Protein AF-0000000078756019 (afdb_homodimer)

Nearest PDB structures (foldseek):
  7yzi-assembly1_A  TM=8.100E-01  e=1.094E-21  Mycobacterium tuberculosis '98-R604 INH-RIF-EM'
  6sir-assembly1_B  TM=9.678E-01  e=8.528E-17  Catenaria anguillulae PL171
  5oyh-assembly1_A  TM=9.534E-01  e=1.193E-16  Catenaria anguillulae PL171
  5oyh-assembly8_P  TM=9.206E-01  e=7.373E-16  Catenaria anguillulae PL171
  7d9t-assembly1_A  TM=8.303E-01  e=8.498E-15  Homo sapiens

pLDDT: mean 85.32, std 8.75, range [49.03, 98.56]

Solvent-accessible surface area (backbone atoms only — not comparable to full-atom values): 41689 Å² total; per-residue (Å²): 109,64,65,56,50,49,48,52,48,52,49,50,49,51,51,44,45,49,69,60,56,91,86,56,52,69,64,58,44,50,28,36,32,53,50,42,47,50,51,50,49,51,52,52,50,42,49,46,66,51,45,51,51,71,73,67,48,90,48,91,57,54,66,61,50,43,51,50,35,50,51,48,49,51,52,54,51,48,31,52,49,30,28,73,71,68,35,54,67,62,21,52,52,52,45,53,51,49,51,42,49,49,39,33,52,48,28,42,36,58,17,59,73,29,32,51,72,48,48,61,54,32,52,56,48,47,31,55,50,74,24,69,88,37,68,64,49,31,51,48,47,52,52,50,45,52,54,34,50,53,54,40,50,48,31,49,74,68,65,40,58,77,43,86,69,54,71,70,53,31,53,53,43,22,51,51,30,48,52,51,31,34,50,52,40,28,50,53,42,49,49,42,49,49,51,38,50,52,50,50,52,52,36,54,52,41,49,51,49,32,49,51,50,46,50,33,52,26,57,68,71,57,44,50,42,44,73,71,63,53,88,76,51,52,41,73,40,74,59,33,39,29,36,26,35,34,52,60,66,43,71,63,48,46,69,76,44,52,40,55,54,40,49,50,52,49,32,54,53,50,43,53,50,50,54,45,31,61,72,48,68,42,32,78,56,48,67,59,74,69,28,41,34,35,31,20,29,57,97,60,69,57,94,55,32,64,58,32,50,50,51,43,52,51,51,48,47,51,48,41,33,71,76,66,72,41,42,34,17,24,5,33,20,48,30,43,35,28,34,32,58,40,53,86,69,48,48,40,45,47,66,41,38,63,26,52,54,48,4,46,47,28,20,75,70,35,47,80,68,35,38,19,29,36,55,64,41,56,72,67,50,88,71,85,59,50,74,43,81,72,46,76,42,80,38,89,98,70,42,76,41,62,34,31,34,53,97,109,64,64,58,50,48,48,50,48,53,48,51,52,50,52,45,45,51,69,59,56,95,85,57,52,69,66,58,45,49,32,36,34,53,51,44,47,51,52,52,51,52,51,52,49,41,49,47,65,51,44,50,49,68,73,69,45,90,48,90,59,52,66,61,50,46,51,52,37,51,51,50,49,50,51,53,50,48,30,53,50,30,27,73,72,68,35,54,67,60,22,52,52,50,46,52,50,49,52,41,50,48,39,34,51,47,30,43,36,57,16,60,72,29,32,51,70,48,47,60,54,32,52,55,48,48,29,53,50,72,23,70,89,36,66,64,48,32,51,49,47,52,52,50,46,53,52,34,50,54,54,41,50,47,30,50,76,68,66,41,57,77,44,88,69,54,72,71,53,31,52,52,43,22,52,52,30,48,51,52,30,34,49,53,38,27,50,53,41,50,50,43,49,50,50,38,50,52,50,50,52,52,34,54,52,40,48,50,50,31,48,52,50,46,51,33,53,26,57,66,72,58,44,52,42,44,72,72,64,53,87,75,52,52,42,72,39,74,60,31,41,30,35,26,36,34,52,60,64,43,71,62,48,46,70,75,43,51,38,55,55,42,50,49,54,49,32,53,52,50,43,54,50,49,54,46,32,62,74,47,68,40,34,77,59,49,69,59,74,71,27,42,35,35,31,22,29,58,97,60,69,57,94,54,32,64,58,32,48,50,51,42,50,52,51,48,48,51,48,40,32,70,76,64,71,42,42,33,17,24,5,33,20,49,30,42,36,28,35,32,58,39,54,85,69,47,48,40,47,48,65,42,37,64,26,52,55,49,4,46,48,27,18,74,72,35,47,80,68,35,37,18,30,35,55,65,40,54,72,67,52,89,71,86,59,50,75,43,81,73,46,75,42,78,38,89,97,70,42,76,40,61,34,31,34,52,98

InterPro domains:
  IPR001054 Adenylyl cyclase class-3/4/guanylyl cyclase [PF00211] (235-406)
  IPR001054 Adenylyl cyclase class-3/4/guanylyl cyclase [PS50125] (241-363)
  IPR001054 Adenylyl cyclase class-3/4/guanylyl cyclase [SM00044] (205-397)
  IPR001054 Adenylyl cyclase class-3/4/guanylyl cyclase [cd07302] (242-406)
  IPR018297 Adenylyl cyclase class-4/guanylyl cyclase, conserved site [PS00452] (340-363)
  IPR029787 Nucleotide cyclase [G3DSA:3.30.70.1230] (197-407)
  IPR029787 Nucleotide cyclase [SSF55073] (227-406)
  IPR050401 Cyclic nucleotide synthase [PTHR11920] (198-406)

Radius of gyration: 39.24 Å; Cα contacts (8 Å, |Δi|>4): 1231; chains: 2; bounding box: 58×112×78 Å

Sequence (814 aa):
MASVLNFFRRQLTAYRNLGVEPGMADFEKRSHYIFNFMLALTLAITVVYATIPYFVLNITHVGLNHVINGSLFIGYAFCVALVYFRKPLASRLIFTTLVQGHIFVFTLLLGWQIGNYLFYLALPALPYVLFHKSRFGIAYAFLTGILGFGASFAVKKYNLQFVAVTPAMYDGLFLIAFASSFSVVFMVVRLFFKLSRETEIRLQHEKRRSERLLLNILPAEIAERLQNGENTIADHYPKVYVLFADIVGFTQLSSQTTPDEVVRRLNEVFSLIDILVEKYDVEKIKTIGDAYMVVAGIPKSRHDDAGRILGFAKEMLEMVKTMNALELRIGIDVGEATAGVIGTKKFIFDLWGDTVNTASRMESHGEPGKIHVTERVVAGLGGEFAIEERGKIIIKGKGEMKTFFVRMASVLNFFRRQLTAYRNLGVEPGMADFEKRSHYIFNFMLALTLAITVVYATIPYFVLNITHVGLNHVINGSLFIGYAFCVALVYFRKPLASRLIFTTLVQGHIFVFTLLLGWQIGNYLFYLALPALPYVLFHKSRFGIAYAFLTGILGFGASFAVKKYNLQFVAVTPAMYDGLFLIAFASSFSVVFMVVRLFFKLSRETEIRLQHEKRRSERLLLNILPAEIAERLQNGENTIADHYPKVYVLFADIVGFTQLSSQTTPDEVVRRLNEVFSLIDILVEKYDVEKIKTIGDAYMVVAGIPKSRHDDAGRILGFAKEMLEMVKTMNALELRIGIDVGEATAGVIGTKKFIFDLWGDTVNTASRMESHGEPGKIHVTERVVAGLGGEFAIEERGKIIIKGKGEMKTFFVR

Organism: Turneriella parva (strain ATCC BAA-1111 / DSM 21527 / NCTC 11395 / H) (NCBI:txid869212)

Secondary structure (DSSP, 8-state):
-HHHHHHHHHHHHHHHTTT--TT--HHHHHHHHHHHHHHHHHHHHHHHHHHHHHHH---TTHHHHHHHHHHHHHHHHHHHHHHHTT-HHHHHHHHHHHHHHHHHHHHHHH-GGG-GGGGGGGTTTHHHHHHTT-HHHHHHHHHHHHHHHHHHHHHHHTT--SS---HHHHHHHHHHHHHHHHHHHHHHHHHHHHHHHHHHHHHHHHHHHHHHHHHHHS-HHHHHHHHTT-S--EEEEEEEEEEEEEETTHHHHHHHS-HHHHHHHHHHHHHHHHHHHHHHT-EEEEEETTEEEEEESSSS--TTHHHHHHHHHHHHHHHHHHHH---EEEEEEEEEEEEEEE-SSS-EEEEESHHHHHHHHHHHTS-TT-EEEEHHHHHT--S-S-EEEEEEEEETTTEEEEEEEE-/-HHHHHHHHHHHHHHHTTT--TT--HHHHHHHHHHHHHHHHHHHHHHHHHHHHHHH---TTHHHHHHHHHHHHHHHHHHHHHHHTT-HHHHHHHHHHHHHHHHHHHHHHH-GGG-GGGGGGGTTTHHHHHHTT-HHHHHHHHHHHHHHHHHHHHHHHTT--SS---HHHHHHHHHHHHHHHHHHHHHHHHHHHHHHHHHHHHHHHHHHHHHHHHHHHS-HHHHHHHHTT-S--EEEEEEEEEEEEEETTHHHHHHHS-HHHHHHHHHHHHHHHHHHHHHHT-EEEEEETTEEEEEESSSS--TTHHHHHHHHHHHHHHHHHHHH---EEEEEEEEEEEEEEE-SSS-EEEEESHHHHHHHHHHHTS-TT-EEEEHHHHHT--S-S-EEEEEEEEETTTEEEEEEEE-

Foldseek 3Di:
DVVVVVVVVVVLVVLQQQLPDPPDDPLLSLLSNLVSVLLVLVLVLLVCQLCVCVPPDPKVPNPVSNVLSVVLNVQSVVLSVCSNVNNLVVSLLSVLLSLLVVLLVCCQAAHCLLQLLLLLVCLVQSQCSSPVPDPVSNVSSVVSSVVSSVNSVVCHVVVHYNIDDDPVRSVVSNVSSNVSSVVSNVSSVVSVVVVVVVVVVVVVVVVVVVLVVLCVFDPPVVSVCVVVPDPKWKDKDFKKKKKKKAWPCLVVVCVVDDPVVSVVLLCVLVVVLVVLCVVLVWAWFDADRRMTMIMFQPPHHDLCSLVSVVVSVLVSQVCCCVPVVIWMQMFMEMGMWMWIWDDPPSIHIHIDDPRNVRRVQQRVPTDTSWYKYAPRSVVSDPPPWDKAWPQWDQTPPPGTGTIIITD/DVVVVVVVVVVLVVLQQQLPDPPDDPLLSLLSNLVSVLLVLVLVLLVCQLCVCVVPDPKVPNPVSNVLSVVLNVQSVVLSVCSNVNNLVVSLLSVLLSLLVVLLVCCQAAHPLLQLLLLLVCLVQSQCSSPVPHPVSNVSSVVSSVVSSVNSVVCHVVVHYNIDDDPVRSVVSNVSSNVSSVVSNVSSVVSVVVVVVVVVVVVVVVVVVVLVVLCVFDPPVVSVCVVVPDPKWKDKDFKKKKKKKAWPCLVVVCVVDDPVVSVVLLCVLVVVLVVLCVVLVWAWADADRRMTMIMFQPPHHDLCSLVSVVVSVLVSQVCCCVPVVIWMFMFMEMGMWMWIWDDPPSIHIHIDDPRNVRRVQQRVPTDTSWYKYAPRSVVSDPPPWDKAWPQWDQTPPPGTGTIIITD

Structure (mmCIF, N/CA/C/O backbone):
data_AF-0000000078756019-model_v1
#
loop_
_entity.id
_entity.type
_entity.pdbx_description
1 polymer 'Adenylate/guanylate cyclase'
#
loop_
_atom_site.group_PDB
_atom_site.id
_atom_site.type_symbol
_atom_site.label_atom_id
_atom_site.label_alt_id
_atom_site.label_comp_id
_atom_site.label_asym_id
_atom_site.label_entity_id
_atom_site.label_seq_id
_atom_site.pdbx_PDB_ins_code
_atom_site.Cartn_x
_atom_site.Cartn_y
_atom_site.Cartn_z
_atom_site.occupancy
_atom_site.B_iso_or_equiv
_atom_site.auth_seq_id
_atom_site.auth_comp_id
_atom_site.auth_asym_id
_atom_site.auth_atom_id
_atom_site.pdbx_PDB_model_num
ATOM 1 N N . MET A 1 1 ? 22.188 -39.25 16.859 1 56.94 1 MET A N 1
ATOM 2 C CA . MET A 1 1 ? 21.125 -39.188 15.852 1 56.94 1 MET A CA 1
ATOM 3 C C . MET A 1 1 ? 20.656 -37.75 15.609 1 56.94 1 MET A C 1
ATOM 5 O O . MET A 1 1 ? 20.484 -37.344 14.461 1 56.94 1 MET A O 1
ATOM 9 N N . ALA A 1 2 ? 20.734 -37.125 16.609 1 67.62 2 ALA A N 1
ATOM 10 C CA . ALA A 1 2 ? 20.312 -35.719 16.5 1 67.62 2 ALA A CA 1
ATOM 11 C C . ALA A 1 2 ? 21.375 -34.906 15.766 1 67.62 2 ALA A C 1
ATOM 13 O O . ALA A 1 2 ? 21.031 -34.062 14.938 1 67.62 2 ALA A O 1
ATOM 14 N N . SER A 1 3 ? 22.484 -35.25 16.047 1 71.25 3 SER A N 1
ATOM 15 C CA . SER A 1 3 ? 23.578 -34.531 15.438 1 71.25 3 SER A CA 1
ATOM 16 C C . SER A 1 3 ? 23.625 -34.75 13.93 1 71.25 3 SER A C 1
ATOM 18 O O . SER A 1 3 ? 23.859 -33.812 13.156 1 71.25 3 SER A O 1
ATOM 20 N N . VAL A 1 4 ? 23.359 -35.906 13.609 1 70.56 4 VAL A N 1
ATOM 21 C CA . VAL A 1 4 ? 23.359 -36.25 12.188 1 70.56 4 VAL A CA 1
ATOM 22 C C . VAL A 1 4 ? 22.188 -35.562 11.484 1 70.56 4 VAL A C 1
ATOM 24 O O . VAL A 1 4 ? 22.359 -35.031 10.383 1 70.56 4 VAL A O 1
ATOM 27 N N . LEU A 1 5 ? 21.219 -35.594 12.102 1 71.19 5 LEU A N 1
ATOM 28 C CA . LEU A 1 5 ? 20.031 -34.969 11.516 1 71.19 5 LEU A CA 1
ATOM 29 C C . LEU A 1 5 ? 20.219 -33.469 11.352 1 71.19 5 LEU A C 1
ATOM 31 O O . LEU A 1 5 ? 19.797 -32.875 10.352 1 71.19 5 LEU A O 1
ATOM 35 N N . ASN A 1 6 ? 20.812 -32.969 12.391 1 73.19 6 ASN A N 1
ATOM 36 C CA . ASN A 1 6 ? 21.094 -31.531 12.312 1 73.19 6 ASN A CA 1
ATOM 37 C C . ASN A 1 6 ? 22.078 -31.219 11.188 1 73.19 6 ASN A C 1
ATOM 39 O O . ASN A 1 6 ? 21.938 -30.188 10.508 1 73.19 6 ASN A O 1
ATOM 43 N N . PHE A 1 7 ? 22.969 -32.125 11.094 1 71.69 7 PHE A N 1
ATOM 44 C CA . PHE A 1 7 ? 23.922 -31.938 10.008 1 71.69 7 PHE A CA 1
ATOM 45 C C . PHE A 1 7 ? 23.203 -31.953 8.656 1 71.69 7 PHE A C 1
ATOM 47 O O . PHE A 1 7 ? 23.438 -31.078 7.82 1 71.69 7 PHE A O 1
ATOM 54 N N . PHE A 1 8 ? 22.391 -32.844 8.492 1 70.75 8 PHE A N 1
ATOM 55 C CA . PHE A 1 8 ? 21.672 -32.969 7.234 1 70.75 8 PHE A CA 1
ATOM 56 C C . PHE A 1 8 ? 20.75 -31.75 7.016 1 70.75 8 PHE A C 1
ATOM 58 O O . PHE A 1 8 ? 20.625 -31.266 5.895 1 70.75 8 PHE A O 1
ATOM 65 N N . ARG A 1 9 ? 20.25 -31.391 8.094 1 72.19 9 ARG A N 1
ATOM 66 C CA . ARG A 1 9 ? 19.375 -30.219 7.996 1 72.19 9 ARG A CA 1
ATOM 67 C C . ARG A 1 9 ? 20.172 -28.984 7.578 1 72.19 9 ARG A C 1
ATOM 69 O O . ARG A 1 9 ? 19.703 -28.188 6.762 1 72.19 9 ARG A O 1
ATOM 76 N N . ARG A 1 10 ? 21.328 -28.781 8.133 1 72.88 10 ARG A N 1
ATOM 77 C CA . ARG A 1 10 ? 22.156 -27.625 7.801 1 72.88 10 ARG A CA 1
ATOM 78 C C . ARG A 1 10 ? 22.594 -27.672 6.344 1 72.88 10 ARG A C 1
ATOM 80 O O . ARG A 1 10 ? 22.625 -26.641 5.664 1 72.88 10 ARG A O 1
ATOM 87 N N . GLN A 1 11 ? 22.875 -28.891 5.941 1 72.25 11 GLN A N 1
ATOM 88 C CA . GLN A 1 11 ? 23.312 -29.031 4.559 1 72.25 11 GLN A CA 1
ATOM 89 C C . GLN A 1 11 ? 22.172 -28.766 3.584 1 72.25 11 GLN A C 1
ATOM 91 O O . GLN A 1 11 ? 22.375 -28.141 2.543 1 72.25 11 GLN A O 1
ATOM 96 N N . LEU A 1 12 ? 21.078 -29.219 3.953 1 73.88 12 LEU A N 1
ATOM 97 C CA . LEU A 1 12 ? 19.906 -29.016 3.109 1 73.88 12 LEU A CA 1
ATOM 98 C C . LEU A 1 12 ? 19.562 -27.531 3.01 1 73.88 12 LEU A C 1
ATOM 100 O O . LEU A 1 12 ? 19.188 -27.047 1.937 1 73.88 12 LEU A O 1
ATOM 104 N N . THR A 1 13 ? 19.75 -26.906 4.152 1 75.06 13 THR A N 1
ATOM 105 C CA . THR A 1 13 ? 19.469 -25.484 4.148 1 75.06 13 THR A CA 1
ATOM 106 C C . THR A 1 13 ? 20.5 -24.719 3.312 1 75.06 13 THR A C 1
ATOM 108 O O . THR A 1 13 ? 20.141 -23.812 2.568 1 75.06 13 THR A O 1
ATOM 111 N N . ALA A 1 14 ? 21.672 -25.156 3.467 1 77.5 14 ALA A N 1
ATOM 112 C CA . ALA A 1 14 ? 22.734 -24.516 2.688 1 77.5 14 ALA A CA 1
ATOM 113 C C . ALA A 1 14 ? 22.5 -24.703 1.19 1 77.5 14 ALA A C 1
ATOM 115 O O . ALA A 1 14 ? 22.672 -23.766 0.407 1 77.5 14 ALA A O 1
ATOM 116 N N . TYR A 1 15 ? 22.109 -25.922 0.873 1 79.81 15 TYR A N 1
ATOM 117 C CA . TYR A 1 15 ? 21.859 -26.203 -0.537 1 79.81 15 TYR A CA 1
ATOM 118 C C . TYR A 1 15 ? 20.656 -25.406 -1.042 1 79.81 15 TYR A C 1
ATOM 120 O O . TYR A 1 15 ? 20.672 -24.875 -2.158 1 79.81 15 TYR A O 1
ATOM 128 N N . ARG A 1 16 ? 19.734 -25.312 -0.182 1 79.44 16 ARG A N 1
ATOM 129 C CA . ARG A 1 16 ? 18.531 -24.594 -0.543 1 79.44 16 ARG A CA 1
ATOM 130 C C . ARG A 1 16 ? 18.844 -23.125 -0.866 1 79.44 16 ARG A C 1
ATOM 132 O O . ARG A 1 16 ? 18.266 -22.547 -1.784 1 79.44 16 ARG A O 1
ATOM 139 N N . ASN A 1 17 ? 19.891 -22.641 -0.231 1 81.38 17 ASN A N 1
ATOM 140 C CA . ASN A 1 17 ? 20.188 -21.219 -0.375 1 81.38 17 ASN A CA 1
ATOM 141 C C . ASN A 1 17 ? 21.297 -20.984 -1.402 1 81.38 17 ASN A C 1
ATOM 143 O O . ASN A 1 17 ? 21.828 -19.875 -1.509 1 81.38 17 ASN A O 1
ATOM 147 N N . LEU A 1 18 ? 21.609 -22.016 -2.033 1 84.06 18 LEU A N 1
ATOM 148 C CA . LEU A 1 18 ? 22.656 -21.875 -3.045 1 84.06 18 LEU A CA 1
ATOM 149 C C . LEU A 1 18 ? 22.25 -20.859 -4.098 1 84.06 18 LEU A C 1
ATOM 151 O O . LEU A 1 18 ? 21.156 -20.938 -4.672 1 84.06 18 LEU A O 1
ATOM 155 N N . GLY A 1 19 ? 23.031 -19.859 -4.309 1 81.62 19 GLY A N 1
ATOM 156 C CA . GLY A 1 19 ? 22.797 -18.844 -5.316 1 81.62 19 GLY A CA 1
ATOM 157 C C . GLY A 1 19 ? 21.969 -17.672 -4.805 1 81.62 19 GLY A C 1
ATOM 158 O O . GLY A 1 19 ? 21.75 -16.688 -5.523 1 81.62 19 GLY A O 1
ATOM 159 N N . VAL A 1 20 ? 21.484 -17.797 -3.582 1 84.56 20 VAL A N 1
ATOM 160 C CA . VAL A 1 20 ? 20.641 -16.75 -3.025 1 84.56 20 VAL A CA 1
ATOM 161 C C . VAL A 1 20 ? 21.516 -15.664 -2.398 1 84.56 20 VAL A C 1
ATOM 163 O O . VAL A 1 20 ? 22.438 -15.961 -1.64 1 84.56 20 VAL A O 1
ATOM 166 N N . GLU A 1 21 ? 21.297 -14.453 -2.783 1 82.62 21 GLU A N 1
ATOM 167 C CA . GLU A 1 21 ? 22.047 -13.312 -2.25 1 82.62 21 GLU A CA 1
ATOM 168 C C . GLU A 1 21 ? 21.156 -12.438 -1.374 1 82.62 21 GLU A C 1
ATOM 170 O O . GLU A 1 21 ? 19.938 -12.398 -1.55 1 82.62 21 GLU A O 1
ATOM 175 N N . PRO A 1 22 ? 21.844 -11.812 -0.43 1 77.88 22 PRO A N 1
ATOM 176 C CA . PRO A 1 22 ? 21.062 -10.875 0.385 1 77.88 22 PRO A CA 1
ATOM 177 C C . PRO A 1 22 ? 20.469 -9.734 -0.435 1 77.88 22 PRO A C 1
ATOM 179 O O . PRO A 1 22 ? 21.125 -9.227 -1.354 1 77.88 22 PRO A O 1
ATOM 182 N N . GLY A 1 23 ? 19.172 -9.43 -0.361 1 75 23 GLY A N 1
ATOM 183 C CA . GLY A 1 23 ? 18.531 -8.32 -1.046 1 75 23 GLY A CA 1
ATOM 184 C C . GLY A 1 23 ? 17.703 -8.758 -2.244 1 75 23 GLY A C 1
ATOM 185 O O . GLY A 1 23 ? 17.047 -7.934 -2.883 1 75 23 GLY A O 1
ATOM 186 N N . MET A 1 24 ? 17.906 -10.055 -2.477 1 79.62 24 MET A N 1
ATOM 187 C CA . MET A 1 24 ? 17.156 -10.57 -3.619 1 79.62 24 MET A CA 1
ATOM 188 C C . MET A 1 24 ? 15.656 -10.477 -3.363 1 79.62 24 MET A C 1
ATOM 190 O O . MET A 1 24 ? 15.203 -10.641 -2.229 1 79.62 24 MET A O 1
ATOM 194 N N . ALA A 1 25 ? 14.992 -10.242 -4.457 1 74.88 25 ALA A N 1
ATOM 195 C CA . ALA A 1 25 ? 13.539 -10.211 -4.363 1 74.88 25 ALA A CA 1
ATOM 196 C C . ALA A 1 25 ? 12.984 -11.578 -3.984 1 74.88 25 ALA A C 1
ATOM 198 O O . ALA A 1 25 ? 13.609 -12.609 -4.258 1 74.88 25 ALA A O 1
ATOM 199 N N . ASP A 1 26 ? 11.914 -11.609 -3.287 1 73.56 26 ASP A N 1
ATOM 200 C CA . ASP A 1 26 ? 11.312 -12.844 -2.795 1 73.56 26 ASP A CA 1
ATOM 201 C C . ASP A 1 26 ? 11.086 -13.836 -3.938 1 73.56 26 ASP A C 1
ATOM 203 O O . ASP A 1 26 ? 11.344 -15.031 -3.791 1 73.56 26 ASP A O 1
ATOM 207 N N . PHE A 1 27 ? 10.609 -13.352 -4.984 1 74.62 27 PHE A N 1
ATOM 208 C CA . PHE A 1 27 ? 10.367 -14.242 -6.109 1 74.62 27 PHE A CA 1
ATOM 209 C C . PHE A 1 27 ? 11.664 -14.883 -6.586 1 74.62 27 PHE A C 1
ATOM 211 O O . PHE A 1 27 ? 11.695 -16.078 -6.891 1 74.62 27 PHE A O 1
ATOM 218 N N . GLU A 1 28 ? 12.695 -14 -6.68 1 78.81 28 GLU A N 1
ATOM 219 C CA . GLU A 1 28 ? 13.977 -14.516 -7.148 1 78.81 28 GLU A CA 1
ATOM 220 C C . GLU A 1 28 ? 14.531 -15.562 -6.188 1 78.81 28 GLU A C 1
ATOM 222 O O . GLU A 1 28 ? 15.07 -16.594 -6.621 1 78.81 28 GLU A O 1
ATOM 227 N N . LYS A 1 29 ? 14.391 -15.305 -4.957 1 80.12 29 LYS A N 1
ATOM 228 C CA . LYS A 1 29 ? 14.836 -16.266 -3.957 1 80.12 29 LYS A CA 1
ATOM 229 C C . LYS A 1 29 ? 14.109 -17.609 -4.117 1 80.12 29 LYS A C 1
ATOM 231 O O . LYS A 1 29 ? 14.734 -18.656 -4.133 1 80.12 29 LYS A O 1
ATOM 236 N N . ARG A 1 30 ? 12.852 -17.531 -4.309 1 77.12 30 ARG A N 1
ATOM 237 C CA . ARG A 1 30 ? 12.047 -18.75 -4.418 1 77.12 30 ARG A CA 1
ATOM 238 C C . ARG A 1 30 ? 12.312 -19.469 -5.73 1 77.12 30 ARG A C 1
ATOM 240 O O . ARG A 1 30 ? 12.289 -20.703 -5.781 1 77.12 30 ARG A O 1
ATOM 247 N N . SER A 1 31 ? 12.516 -18.656 -6.742 1 79.06 31 SER A N 1
ATOM 248 C CA . SER A 1 31 ? 12.922 -19.234 -8.016 1 79.06 31 SER A CA 1
ATOM 249 C C . SER A 1 31 ? 14.195 -20.062 -7.867 1 79.06 31 SER A C 1
ATOM 251 O O . SER A 1 31 ? 14.305 -21.156 -8.422 1 79.06 31 SER A O 1
ATOM 253 N N . HIS A 1 32 ? 15.094 -19.578 -7.078 1 83.19 32 HIS A N 1
ATOM 254 C CA . HIS A 1 32 ? 16.328 -20.297 -6.816 1 83.19 32 HIS A CA 1
ATOM 255 C C . HIS A 1 32 ? 16.078 -21.562 -6.008 1 83.19 32 HIS A C 1
ATOM 257 O O . HIS A 1 32 ? 16.672 -22.609 -6.277 1 83.19 32 HIS A O 1
ATOM 263 N N . TYR A 1 33 ? 15.172 -21.5 -5.145 1 80.69 33 TYR A N 1
ATOM 264 C CA . TYR A 1 33 ? 14.844 -22.672 -4.34 1 80.69 33 TYR A CA 1
ATOM 265 C C . TYR A 1 33 ? 14.289 -23.781 -5.215 1 80.69 33 TYR A C 1
ATOM 267 O O . TYR A 1 33 ? 14.695 -24.953 -5.074 1 80.69 33 TYR A O 1
ATOM 275 N N . ILE A 1 34 ? 13.383 -23.406 -6.059 1 79.62 34 ILE A N 1
ATOM 276 C CA . ILE A 1 34 ? 12.758 -24.391 -6.922 1 79.62 34 ILE A CA 1
ATOM 277 C C . ILE A 1 34 ? 13.797 -24.984 -7.871 1 79.62 34 ILE A C 1
ATOM 279 O O . ILE A 1 34 ? 13.812 -26.203 -8.102 1 79.62 34 ILE A O 1
ATOM 283 N N . PHE A 1 35 ? 14.68 -24.141 -8.336 1 85.88 35 PHE A N 1
ATOM 284 C CA . PHE A 1 35 ? 15.727 -24.594 -9.242 1 85.88 35 PHE A CA 1
ATOM 285 C C . PHE A 1 35 ? 16.656 -25.578 -8.531 1 85.88 35 PHE A C 1
ATOM 287 O O . PHE A 1 35 ? 16.969 -26.641 -9.07 1 85.88 35 PHE A O 1
ATOM 294 N N . ASN A 1 36 ? 17.031 -25.203 -7.371 1 84.25 36 ASN A N 1
ATOM 295 C CA . ASN A 1 36 ? 17.891 -26.078 -6.59 1 84.25 36 ASN A CA 1
ATOM 296 C C . ASN A 1 36 ? 17.203 -27.406 -6.27 1 84.25 36 ASN A C 1
ATOM 298 O O . ASN A 1 36 ? 17.844 -28.453 -6.293 1 84.25 36 ASN A O 1
ATOM 302 N N . PHE A 1 37 ? 16 -27.375 -6.027 1 82.94 37 PHE A N 1
ATOM 303 C CA . PHE A 1 37 ? 15.234 -28.578 -5.789 1 82.94 37 PHE A CA 1
ATOM 304 C C . PHE A 1 37 ? 15.211 -29.469 -7.031 1 82.94 37 PHE A C 1
ATOM 306 O O . PHE A 1 37 ? 15.422 -30.672 -6.945 1 82.94 37 PHE A O 1
ATOM 313 N N . MET A 1 38 ? 14.945 -28.891 -8.133 1 83.25 38 MET A N 1
ATOM 314 C CA . MET A 1 38 ? 14.891 -29.625 -9.383 1 83.25 38 MET A CA 1
ATOM 315 C C . MET A 1 38 ? 16.234 -30.281 -9.688 1 83.25 38 MET A C 1
ATOM 317 O O . MET A 1 38 ? 16.281 -31.422 -10.164 1 83.25 38 MET A O 1
ATOM 321 N N . LEU A 1 39 ? 17.234 -29.547 -9.406 1 85.62 39 LEU A N 1
ATOM 322 C CA . LEU A 1 39 ? 18.562 -30.078 -9.625 1 85.62 39 LEU A CA 1
ATOM 323 C C . LEU A 1 39 ? 18.828 -31.297 -8.727 1 85.62 39 LEU A C 1
ATOM 325 O O . LEU A 1 39 ? 19.328 -32.312 -9.195 1 85.62 39 LEU A O 1
ATOM 329 N N . ALA A 1 40 ? 18.422 -31.141 -7.543 1 83.81 40 ALA A N 1
ATOM 330 C CA . ALA A 1 40 ? 18.594 -32.25 -6.605 1 83.81 40 ALA A CA 1
ATOM 331 C C . ALA A 1 40 ? 17.75 -33.438 -7.012 1 83.81 40 ALA A C 1
ATOM 333 O O . ALA A 1 40 ? 18.188 -34.594 -6.93 1 83.81 40 ALA A O 1
ATOM 334 N N . LEU A 1 41 ? 16.578 -33.156 -7.359 1 82.81 41 LEU A N 1
ATOM 335 C CA . LEU A 1 41 ? 15.656 -34.219 -7.773 1 82.81 41 LEU A CA 1
ATOM 336 C C . LEU A 1 41 ? 16.203 -34.969 -8.992 1 82.81 41 LEU A C 1
ATOM 338 O O . LEU A 1 41 ? 16.172 -36.188 -9.039 1 82.81 41 LEU A O 1
ATOM 342 N N . THR A 1 42 ? 16.656 -34.219 -9.961 1 84.06 42 THR A N 1
ATOM 343 C CA . THR A 1 42 ? 17.172 -34.844 -11.18 1 84.06 42 THR A CA 1
ATOM 344 C C . THR A 1 42 ? 18.422 -35.656 -10.891 1 84.06 42 THR A C 1
ATOM 346 O O . THR A 1 42 ? 18.625 -36.719 -11.469 1 84.06 42 THR A O 1
ATOM 349 N N . LEU A 1 43 ? 19.234 -35.188 -10 1 83.81 43 LEU A N 1
ATOM 350 C CA . LEU A 1 43 ? 20.422 -35.938 -9.594 1 83.81 43 LEU A CA 1
ATOM 351 C C . LEU A 1 43 ? 20.031 -37.25 -8.914 1 83.81 43 LEU A C 1
ATOM 353 O O . LEU A 1 43 ? 20.609 -38.281 -9.219 1 83.81 43 LEU A O 1
ATOM 357 N N . ALA A 1 44 ? 19.062 -37.156 -8.086 1 81.62 44 ALA A N 1
ATOM 358 C CA . ALA A 1 44 ? 18.594 -38.344 -7.395 1 81.62 44 ALA A CA 1
ATOM 359 C C . ALA A 1 44 ? 18.031 -39.375 -8.383 1 81.62 44 ALA A C 1
ATOM 361 O O . ALA A 1 44 ? 18.312 -40.562 -8.266 1 81.62 44 ALA A O 1
ATOM 362 N N . ILE A 1 45 ? 17.266 -38.844 -9.32 1 80.94 45 ILE A N 1
ATOM 363 C CA . ILE A 1 45 ? 16.672 -39.719 -10.32 1 80.94 45 ILE A CA 1
ATOM 364 C C . ILE A 1 45 ? 17.766 -40.375 -11.156 1 80.94 45 ILE A C 1
ATOM 366 O O . ILE A 1 45 ? 17.672 -41.562 -11.484 1 80.94 45 ILE A O 1
ATOM 370 N N . THR A 1 46 ? 18.781 -39.625 -11.469 1 80.69 46 THR A N 1
ATOM 371 C CA . THR A 1 46 ? 19.891 -40.156 -12.25 1 80.69 46 THR A CA 1
ATOM 372 C C . THR A 1 46 ? 20.594 -41.312 -11.5 1 80.69 46 THR A C 1
ATOM 374 O O . THR A 1 46 ? 20.969 -42.312 -12.109 1 80.69 46 THR A O 1
ATOM 377 N N . VAL A 1 47 ? 20.703 -41.188 -10.258 1 78.25 47 VAL A N 1
ATOM 378 C CA . VAL A 1 47 ? 21.312 -42.219 -9.445 1 78.25 47 VAL A CA 1
ATOM 379 C C . VAL A 1 47 ? 20.438 -43.469 -9.438 1 78.25 47 VAL A C 1
ATOM 381 O O . VAL A 1 47 ? 20.938 -44.594 -9.547 1 78.25 47 VAL A O 1
ATOM 384 N N . VAL A 1 48 ? 19.234 -43.25 -9.383 1 77.12 48 VAL A N 1
ATOM 385 C CA . VAL A 1 48 ? 18.281 -44.375 -9.383 1 77.12 48 VAL A CA 1
ATOM 386 C C . VAL A 1 48 ? 18.359 -45.125 -10.711 1 77.12 48 VAL A C 1
ATOM 388 O O . VAL A 1 48 ? 18.406 -46.344 -10.742 1 77.12 48 VAL A O 1
ATOM 391 N N . TYR A 1 49 ? 18.406 -44.344 -11.781 1 76.44 49 TYR A N 1
ATOM 392 C CA . TYR A 1 49 ? 18.484 -44.969 -13.102 1 76.44 49 TYR A CA 1
ATOM 393 C C . TYR A 1 49 ? 19.797 -45.688 -13.305 1 76.44 49 TYR A C 1
ATOM 395 O O . TYR A 1 49 ? 19.859 -46.688 -14.031 1 76.44 49 TYR A O 1
ATOM 403 N N . ALA A 1 50 ? 20.781 -45.219 -12.617 1 75.69 50 ALA A N 1
ATOM 404 C CA . ALA A 1 50 ? 22.094 -45.875 -12.734 1 75.69 50 ALA A CA 1
ATOM 405 C C . ALA A 1 50 ? 22.156 -47.156 -11.914 1 75.69 50 ALA A C 1
ATOM 407 O O . ALA A 1 50 ? 22.859 -48.094 -12.281 1 75.69 50 ALA A O 1
ATOM 408 N N . THR A 1 51 ? 21.422 -47.219 -10.852 1 74 51 THR A N 1
ATOM 409 C CA . THR A 1 51 ? 21.594 -48.312 -9.898 1 74 51 THR A CA 1
ATOM 410 C C . THR A 1 51 ? 20.547 -49.375 -10.117 1 74 51 THR A C 1
ATOM 412 O O . THR A 1 51 ? 20.797 -50.562 -9.867 1 74 51 THR A O 1
ATOM 415 N N . ILE A 1 52 ? 19.375 -49 -10.5 1 68.25 52 ILE A N 1
ATOM 416 C CA . ILE A 1 52 ? 18.266 -49.938 -10.57 1 68.25 52 ILE A CA 1
ATOM 417 C C . ILE A 1 52 ? 18.625 -51.062 -11.539 1 68.25 52 ILE A C 1
ATOM 419 O O . ILE A 1 52 ? 18.422 -52.25 -11.227 1 68.25 52 ILE A O 1
ATOM 423 N N . PRO A 1 53 ? 19.172 -50.75 -12.695 1 59.88 53 PRO A N 1
ATOM 424 C CA . PRO A 1 53 ? 19.453 -51.875 -13.586 1 59.88 53 PRO A CA 1
ATOM 425 C C . PRO A 1 53 ? 20.5 -52.812 -13.016 1 59.88 53 PRO A C 1
ATOM 427 O O . PRO A 1 53 ? 20.516 -54 -13.359 1 59.88 53 PRO A O 1
ATOM 430 N N . TYR A 1 54 ? 21.359 -52.406 -12.195 1 58.09 54 TYR A N 1
ATOM 431 C CA . TYR A 1 54 ? 22.375 -53.25 -11.594 1 58.09 54 TYR A CA 1
ATOM 432 C C . TYR A 1 54 ? 21.734 -54.25 -10.625 1 58.09 54 TYR A C 1
ATOM 434 O O . TYR A 1 54 ? 22.219 -55.375 -10.469 1 58.09 54 TYR A O 1
ATOM 442 N N . PHE A 1 55 ? 20.875 -53.812 -9.898 1 55.06 55 PHE A N 1
ATOM 443 C CA . PHE A 1 55 ? 20.344 -54.688 -8.867 1 55.06 55 PHE A CA 1
ATOM 444 C C . PHE A 1 55 ? 19.344 -55.656 -9.461 1 55.06 55 PHE A C 1
ATOM 446 O O . PHE A 1 55 ? 19.109 -56.719 -8.883 1 55.06 55 PHE A O 1
ATOM 453 N N . VAL A 1 56 ? 18.766 -55.094 -10.281 1 52.22 56 VAL A N 1
ATOM 454 C CA . VAL A 1 56 ? 17.781 -56.094 -10.734 1 52.22 56 VAL A CA 1
ATOM 455 C C . VAL A 1 56 ? 18.359 -56.906 -11.891 1 52.22 56 VAL A C 1
ATOM 457 O O . VAL A 1 56 ? 18.141 -58.094 -11.984 1 52.22 56 VAL A O 1
ATOM 460 N N . LEU A 1 57 ? 18.484 -56.281 -13.258 1 49.03 57 LEU A N 1
ATOM 461 C CA . LEU A 1 57 ? 18.484 -57.156 -14.414 1 49.03 57 LEU A CA 1
ATOM 462 C C . LEU A 1 57 ? 19.875 -57.281 -15.016 1 49.03 57 LEU A C 1
ATOM 464 O O . LEU A 1 57 ? 20.719 -56.406 -14.828 1 49.03 57 LEU A O 1
ATOM 468 N N . ASN A 1 58 ? 20.172 -58.5 -15.297 1 50.78 58 ASN A N 1
ATOM 469 C CA . ASN A 1 58 ? 21.094 -59 -16.312 1 50.78 58 ASN A CA 1
ATOM 470 C C . ASN A 1 58 ? 21.109 -58.094 -17.547 1 50.78 58 ASN A C 1
ATOM 472 O O . ASN A 1 58 ? 20.531 -58.469 -18.578 1 50.78 58 ASN A O 1
ATOM 476 N N . ILE A 1 59 ? 21.203 -56.906 -17.359 1 54.28 59 ILE A N 1
ATOM 477 C CA . ILE A 1 59 ? 21.109 -56.062 -18.547 1 54.28 59 ILE A CA 1
ATOM 478 C C . ILE A 1 59 ? 22.375 -56.188 -19.375 1 54.28 59 ILE A C 1
ATOM 480 O O . ILE A 1 59 ? 23.484 -56.062 -18.844 1 54.28 59 ILE A O 1
ATOM 484 N N . THR A 1 60 ? 22.359 -56.75 -20.484 1 56.19 60 THR A N 1
ATOM 485 C CA . THR A 1 60 ? 23.422 -57 -21.438 1 56.19 60 THR A CA 1
ATOM 486 C C . THR A 1 60 ? 24.172 -55.719 -21.797 1 56.19 60 THR A C 1
ATOM 488 O O . THR A 1 60 ? 25.359 -55.75 -22.078 1 56.19 60 THR A O 1
ATOM 491 N N . HIS A 1 61 ? 23.688 -54.5 -21.5 1 62.84 61 HIS A N 1
ATOM 492 C CA . HIS A 1 61 ? 24.375 -53.281 -21.906 1 62.84 61 HIS A CA 1
ATOM 493 C C . HIS A 1 61 ? 24.453 -52.281 -20.75 1 62.84 61 HIS A C 1
ATOM 495 O O . HIS A 1 61 ? 24.125 -51.094 -20.906 1 62.84 61 HIS A O 1
ATOM 501 N N . VAL A 1 62 ? 24.953 -52.844 -19.719 1 65.69 62 VAL A N 1
ATOM 502 C CA . VAL A 1 62 ? 25.078 -52.125 -18.469 1 65.69 62 VAL A CA 1
ATOM 503 C C . VAL A 1 62 ? 26.125 -51 -18.625 1 65.69 62 VAL A C 1
ATOM 505 O O . VAL A 1 62 ? 25.969 -49.906 -18.062 1 65.69 62 VAL A O 1
ATOM 508 N N . GLY A 1 63 ? 27.062 -51.344 -19.547 1 71 63 GLY A N 1
ATOM 509 C CA . GLY A 1 63 ? 28.125 -50.375 -19.703 1 71 63 GLY A CA 1
ATOM 510 C C . GLY A 1 63 ? 27.641 -49.062 -20.297 1 71 63 GLY A C 1
ATOM 511 O O . GLY A 1 63 ? 27.969 -47.969 -19.797 1 71 63 GLY A O 1
ATOM 512 N N . LEU A 1 64 ? 26.766 -49.062 -21.328 1 75.81 64 LEU A N 1
ATOM 513 C CA . LEU A 1 64 ? 26.25 -47.875 -21.984 1 75.81 64 LEU A CA 1
ATOM 514 C C . LEU A 1 64 ? 25.391 -47.062 -21.016 1 75.81 64 LEU A C 1
ATOM 516 O O . LEU A 1 64 ? 25.469 -45.812 -21 1 75.81 64 LEU A O 1
ATOM 520 N N . ASN A 1 65 ? 24.656 -47.75 -20.25 1 75.25 65 ASN A N 1
ATOM 521 C CA . ASN A 1 65 ? 23.797 -47.094 -19.25 1 75.25 65 ASN A CA 1
ATOM 522 C C . ASN A 1 65 ? 24.625 -46.344 -18.219 1 75.25 65 ASN A C 1
ATOM 524 O O . ASN A 1 65 ? 24.281 -45.219 -17.859 1 75.25 65 ASN A O 1
ATOM 528 N N . HIS A 1 66 ? 25.766 -46.906 -17.922 1 76.5 66 HIS A N 1
ATOM 529 C CA . HIS A 1 66 ? 26.609 -46.25 -16.922 1 76.5 66 HIS A CA 1
ATOM 530 C C . HIS A 1 66 ? 27.297 -45.031 -17.5 1 76.5 66 HIS A C 1
ATOM 532 O O . HIS A 1 66 ? 27.453 -44 -16.812 1 76.5 66 HIS A O 1
ATOM 538 N N . VAL A 1 67 ? 27.609 -45.188 -18.703 1 80.88 67 VAL A N 1
ATOM 539 C CA . VAL A 1 67 ? 28.281 -44.062 -19.344 1 80.88 67 VAL A CA 1
ATOM 540 C C . VAL A 1 67 ? 27.312 -42.906 -19.469 1 80.88 67 VAL A C 1
ATOM 542 O O . VAL A 1 67 ? 27.672 -41.75 -19.172 1 80.88 67 VAL A O 1
ATOM 545 N N . ILE A 1 68 ? 26.141 -43.188 -19.812 1 84.81 68 ILE A N 1
ATOM 546 C CA . ILE A 1 68 ? 25.141 -42.125 -20.031 1 84.81 68 ILE A CA 1
ATOM 547 C C . ILE A 1 68 ? 24.781 -41.469 -18.703 1 84.81 68 ILE A C 1
ATOM 549 O O . ILE A 1 68 ? 24.781 -40.25 -18.578 1 84.81 68 ILE A O 1
ATOM 553 N N . ASN A 1 69 ? 24.547 -42.312 -17.734 1 83.5 69 ASN A N 1
ATOM 554 C CA . ASN A 1 69 ? 24.188 -41.781 -16.438 1 83.5 69 ASN A CA 1
ATOM 555 C C . ASN A 1 69 ? 25.344 -41 -15.797 1 83.5 69 ASN A C 1
ATOM 557 O O . ASN A 1 69 ? 25.125 -39.969 -15.148 1 83.5 69 ASN A O 1
ATOM 561 N N . GLY A 1 70 ? 26.469 -41.594 -16 1 84.25 70 GLY A N 1
ATOM 562 C CA . GLY A 1 70 ? 27.641 -40.875 -15.516 1 84.25 70 GLY A CA 1
ATOM 563 C C . GLY A 1 70 ? 27.812 -39.5 -16.141 1 84.25 70 GLY A C 1
ATOM 564 O O . GLY A 1 70 ? 28.094 -38.531 -15.453 1 84.25 70 GLY A O 1
ATOM 565 N N . SER A 1 71 ? 27.625 -39.438 -17.438 1 87.56 71 SER A N 1
ATOM 566 C CA . SER A 1 71 ? 27.75 -38.156 -18.141 1 87.56 71 SER A CA 1
ATOM 567 C C . SER A 1 71 ? 26.688 -37.188 -17.688 1 87.56 71 SER A C 1
ATOM 569 O O . SER A 1 71 ? 26.969 -36 -17.516 1 87.56 71 SER A O 1
ATOM 571 N N . LEU A 1 72 ? 25.5 -37.656 -17.453 1 88.75 72 LEU A N 1
ATOM 572 C CA . LEU A 1 72 ? 24.422 -36.781 -17 1 88.75 72 LEU A CA 1
ATOM 573 C C . LEU A 1 72 ? 24.688 -36.281 -15.578 1 88.75 72 LEU A C 1
ATOM 575 O O . LEU A 1 72 ? 24.438 -35.125 -15.266 1 88.75 72 LEU A O 1
ATOM 579 N N . PHE A 1 73 ? 25.219 -37.188 -14.812 1 87.81 73 PHE A N 1
ATOM 580 C CA . PHE A 1 73 ? 25.562 -36.812 -13.453 1 87.81 73 PHE A CA 1
ATOM 581 C C . PHE A 1 73 ? 26.578 -35.656 -13.445 1 87.81 73 PHE A C 1
ATOM 583 O O . PHE A 1 73 ? 26.422 -34.688 -12.711 1 87.81 73 PHE A O 1
ATOM 590 N N . ILE A 1 74 ? 27.516 -35.812 -14.32 1 89.38 74 ILE A N 1
ATOM 591 C CA . ILE A 1 74 ? 28.531 -34.781 -14.438 1 89.38 74 ILE A CA 1
ATOM 592 C C . ILE A 1 74 ? 27.906 -33.5 -14.953 1 89.38 74 ILE A C 1
ATOM 594 O O . ILE A 1 74 ? 28.234 -32.406 -14.477 1 89.38 74 ILE A O 1
ATOM 598 N N . GLY A 1 75 ? 27.047 -33.625 -15.891 1 91.56 75 GLY A N 1
ATOM 599 C CA . GLY A 1 75 ? 26.344 -32.438 -16.422 1 91.56 75 GLY A CA 1
ATOM 600 C C . GLY A 1 75 ? 25.562 -31.703 -15.359 1 91.56 75 GLY A C 1
ATOM 601 O O . GLY A 1 75 ? 25.641 -30.469 -15.281 1 91.56 75 GLY A O 1
ATOM 602 N N . TYR A 1 76 ? 24.859 -32.406 -14.516 1 90.12 76 TYR A N 1
ATOM 603 C CA . TYR A 1 76 ? 24.062 -31.781 -13.469 1 90.12 76 TYR A CA 1
ATOM 604 C C . TYR A 1 76 ? 24.953 -31.188 -12.383 1 90.12 76 TYR A C 1
ATOM 606 O O . TYR A 1 76 ? 24.641 -30.141 -11.828 1 90.12 76 TYR A O 1
ATOM 614 N N . ALA A 1 77 ? 26 -31.875 -12.156 1 87.12 77 ALA A N 1
ATOM 615 C CA . ALA A 1 77 ? 26.969 -31.312 -11.203 1 87.12 77 ALA A CA 1
ATOM 616 C C . ALA A 1 77 ? 27.547 -30 -11.719 1 87.12 77 ALA A C 1
ATOM 618 O O . ALA A 1 77 ? 27.797 -29.078 -10.938 1 87.12 77 ALA A O 1
ATOM 619 N N . PHE A 1 78 ? 27.797 -30.016 -12.969 1 91.38 78 PHE A N 1
ATOM 620 C CA . PHE A 1 78 ? 28.281 -28.781 -13.602 1 91.38 78 PHE A CA 1
ATOM 621 C C . PHE A 1 78 ? 27.266 -27.656 -13.43 1 91.38 78 PHE A C 1
ATOM 623 O O . PHE A 1 78 ? 27.641 -26.5 -13.219 1 91.38 78 PHE A O 1
ATOM 630 N N . CYS A 1 79 ? 26.031 -27.922 -13.539 1 91.19 79 CYS A N 1
ATOM 631 C CA . CYS A 1 79 ? 25 -26.922 -13.32 1 91.19 79 CYS A CA 1
ATOM 632 C C . CYS A 1 79 ? 25.062 -26.359 -11.898 1 91.19 79 CYS A C 1
ATOM 634 O O . CYS A 1 79 ? 24.922 -25.156 -11.695 1 91.19 79 CYS A O 1
ATOM 636 N N . VAL A 1 80 ? 25.281 -27.219 -10.984 1 86.38 80 VAL A N 1
ATOM 637 C CA . VAL A 1 80 ? 25.391 -26.797 -9.586 1 86.38 80 VAL A CA 1
ATOM 638 C C . VAL A 1 80 ? 26.594 -25.859 -9.43 1 86.38 80 VAL A C 1
ATOM 640 O O . VAL A 1 80 ? 26.484 -24.828 -8.758 1 86.38 80 VAL A O 1
ATOM 643 N N . ALA A 1 81 ? 27.625 -26.219 -10.062 1 88.56 81 ALA A N 1
ATOM 644 C CA . ALA A 1 81 ? 28.844 -25.406 -10.016 1 88.56 81 ALA A CA 1
ATOM 645 C C . ALA A 1 81 ? 28.578 -24.016 -10.594 1 88.56 81 ALA A C 1
ATOM 647 O O . ALA A 1 81 ? 29.062 -23.016 -10.055 1 88.56 81 ALA A O 1
ATOM 648 N N . LEU A 1 82 ? 27.891 -23.953 -11.625 1 90 82 LEU A N 1
ATOM 649 C CA . LEU A 1 82 ? 27.578 -22.688 -12.266 1 90 82 LEU A CA 1
ATOM 650 C C . LEU A 1 82 ? 26.766 -21.781 -11.336 1 90 82 LEU A C 1
ATOM 652 O O . LEU A 1 82 ? 26.922 -20.562 -11.336 1 90 82 LEU A O 1
ATOM 656 N N . VAL A 1 83 ? 25.906 -22.391 -10.602 1 85.81 83 VAL A N 1
ATOM 657 C CA . VAL A 1 83 ? 25.125 -21.609 -9.633 1 85.81 83 VAL A CA 1
ATOM 658 C C . VAL A 1 83 ? 26.062 -21.062 -8.562 1 85.81 83 VAL A C 1
ATOM 660 O O . VAL A 1 83 ? 25.938 -19.906 -8.164 1 85.81 83 VAL A O 1
ATOM 663 N N . TYR A 1 84 ? 26.906 -21.875 -8.164 1 80.56 84 TYR A N 1
ATOM 664 C CA . TYR A 1 84 ? 27.875 -21.484 -7.148 1 80.56 84 TYR A CA 1
ATOM 665 C C . TYR A 1 84 ? 28.734 -20.312 -7.641 1 80.56 84 TYR A C 1
ATOM 667 O O . TYR A 1 84 ? 29.062 -19.406 -6.871 1 80.56 84 TYR A O 1
ATOM 675 N N . PHE A 1 85 ? 29.062 -20.297 -8.867 1 86.69 85 PHE A N 1
ATOM 676 C CA . PHE A 1 85 ? 29.891 -19.234 -9.453 1 86.69 85 PHE A CA 1
ATOM 677 C C . PHE A 1 85 ? 29.031 -18.078 -9.922 1 86.69 85 PHE A C 1
ATOM 679 O O . PHE A 1 85 ? 29.469 -17.266 -10.742 1 86.69 85 PHE A O 1
ATOM 686 N N . ARG A 1 86 ? 27.75 -18.047 -9.688 1 81.56 86 ARG A N 1
ATOM 687 C CA . ARG A 1 86 ? 26.844 -16.938 -9.875 1 81.56 86 ARG A CA 1
ATOM 688 C C . ARG A 1 86 ? 26.531 -16.719 -11.352 1 81.56 86 ARG A C 1
ATOM 690 O O . ARG A 1 86 ? 26.562 -15.586 -11.836 1 81.56 86 ARG A O 1
ATOM 697 N N . LYS A 1 87 ? 26.375 -17.703 -12.031 1 87.44 87 LYS A N 1
ATOM 698 C CA . LYS A 1 87 ? 25.891 -17.688 -13.406 1 87.44 87 LYS A CA 1
ATOM 699 C C . LYS A 1 87 ? 24.578 -18.469 -13.531 1 87.44 87 LYS A C 1
ATOM 701 O O . LYS A 1 87 ? 24.516 -19.469 -14.25 1 87.44 87 LYS A O 1
ATOM 706 N N . PRO A 1 88 ? 23.578 -17.859 -12.969 1 83.56 88 PRO A N 1
ATOM 707 C CA . PRO A 1 88 ? 22.344 -18.641 -12.867 1 83.56 88 PRO A CA 1
ATOM 708 C C . PRO A 1 88 ? 21.641 -18.828 -14.211 1 83.56 88 PRO A C 1
ATOM 710 O O . PRO A 1 88 ? 21.062 -19.875 -14.461 1 83.56 88 PRO A O 1
ATOM 713 N N . LEU A 1 89 ? 21.734 -17.906 -15.039 1 86.81 89 LEU A N 1
ATOM 714 C CA . LEU A 1 89 ? 21.047 -18.031 -16.328 1 86.81 89 LEU A CA 1
ATOM 715 C C . LEU A 1 89 ? 21.656 -19.156 -17.156 1 86.81 89 LEU A C 1
ATOM 717 O O . LEU A 1 89 ? 20.938 -19.969 -17.734 1 86.81 89 LEU A O 1
ATOM 721 N N . ALA A 1 90 ? 22.938 -19.188 -17.203 1 89.31 90 ALA A N 1
ATOM 722 C CA . ALA A 1 90 ? 23.641 -20.266 -17.922 1 89.31 90 ALA A CA 1
ATOM 723 C C . ALA A 1 90 ? 23.312 -21.625 -17.312 1 89.31 90 ALA A C 1
ATOM 725 O O . ALA A 1 90 ? 23.094 -22.594 -18.031 1 89.31 90 ALA A O 1
ATOM 726 N N . SER A 1 91 ? 23.297 -21.703 -16.031 1 91 91 SER A N 1
ATOM 727 C CA . SER A 1 91 ? 22.984 -22.938 -15.344 1 91 91 SER A CA 1
ATOM 728 C C . SER A 1 91 ? 21.578 -23.438 -15.719 1 91 91 SER A C 1
ATOM 730 O O . SER A 1 91 ? 21.391 -24.609 -16.047 1 91 91 SER A O 1
ATOM 732 N N . ARG A 1 92 ? 20.641 -22.578 -15.789 1 90.88 92 ARG A N 1
ATOM 733 C CA . ARG A 1 92 ? 19.25 -22.938 -16.078 1 90.88 92 ARG A CA 1
ATOM 734 C C . ARG A 1 92 ? 19.078 -23.359 -17.531 1 90.88 92 ARG A C 1
ATOM 736 O O . ARG A 1 92 ? 18.312 -24.281 -17.812 1 90.88 92 ARG A O 1
ATOM 743 N N . LEU A 1 93 ? 19.812 -22.719 -18.375 1 90.69 93 LEU A N 1
ATOM 744 C CA . LEU A 1 93 ? 19.75 -23.078 -19.797 1 90.69 93 LEU A CA 1
ATOM 745 C C . LEU A 1 93 ? 20.344 -24.469 -20.031 1 90.69 93 LEU A C 1
ATOM 747 O O . LEU A 1 93 ? 19.734 -25.297 -20.703 1 90.69 93 LEU A O 1
ATOM 751 N N . ILE A 1 94 ? 21.453 -24.703 -19.453 1 91.62 94 ILE A N 1
ATOM 752 C CA . ILE A 1 94 ? 22.109 -26 -19.609 1 91.62 94 ILE A CA 1
ATOM 753 C C . ILE A 1 94 ? 21.266 -27.078 -18.938 1 91.62 94 ILE A C 1
ATOM 755 O O . ILE A 1 94 ? 21.109 -28.172 -19.484 1 91.62 94 ILE A O 1
ATOM 759 N N . PHE A 1 95 ? 20.766 -26.734 -17.812 1 91.94 95 PHE A N 1
ATOM 760 C CA . PHE A 1 95 ? 19.906 -27.672 -17.094 1 91.94 95 PHE A CA 1
ATOM 761 C C . PHE A 1 95 ? 18.703 -28.078 -17.953 1 91.94 95 PHE A C 1
ATOM 763 O O . PHE A 1 95 ? 18.391 -29.266 -18.062 1 91.94 95 PHE A O 1
ATOM 770 N N . THR A 1 96 ? 18.125 -27.094 -18.531 1 89.62 96 THR A N 1
ATOM 771 C CA . THR A 1 96 ? 16.953 -27.359 -19.359 1 89.62 96 THR A CA 1
ATOM 772 C C . THR A 1 96 ? 17.312 -28.266 -20.531 1 89.62 96 THR A C 1
ATOM 774 O O . THR A 1 96 ? 16.578 -29.203 -20.844 1 89.62 96 THR A O 1
ATOM 777 N N . THR A 1 97 ? 18.422 -28.062 -21.078 1 89.56 97 THR A N 1
ATOM 778 C CA . THR A 1 97 ? 18.875 -28.875 -22.203 1 89.56 97 THR A CA 1
ATOM 779 C C . THR A 1 97 ? 19.203 -30.281 -21.75 1 89.56 97 THR A C 1
ATOM 781 O O . THR A 1 97 ? 18.812 -31.266 -22.391 1 89.56 97 THR A O 1
ATOM 784 N N . LEU A 1 98 ? 19.859 -30.391 -20.672 1 90.44 98 LEU A N 1
ATOM 785 C CA . LEU A 1 98 ? 20.266 -31.688 -20.141 1 90.44 98 LEU A CA 1
ATOM 786 C C . LEU A 1 98 ? 19.047 -32.531 -19.75 1 90.44 98 LEU A C 1
ATOM 788 O O . LEU A 1 98 ? 19.016 -33.719 -20.016 1 90.44 98 LEU A O 1
ATOM 792 N N . VAL A 1 99 ? 18.125 -31.891 -19.156 1 89.69 99 VAL A N 1
ATOM 793 C CA . VAL A 1 99 ? 16.938 -32.594 -18.703 1 89.69 99 VAL A CA 1
ATOM 794 C C . VAL A 1 99 ? 16.172 -33.125 -19.922 1 89.69 99 VAL A C 1
ATOM 796 O O . VAL A 1 99 ? 15.719 -34.281 -19.922 1 89.69 99 VAL A O 1
ATOM 799 N N . GLN A 1 100 ? 16.078 -32.344 -20.922 1 88.5 100 GLN A N 1
ATOM 800 C CA . GLN A 1 100 ? 15.406 -32.781 -22.141 1 88.5 100 GLN A CA 1
ATOM 801 C C . GLN A 1 100 ? 16.156 -33.906 -22.797 1 88.5 100 GLN A C 1
ATOM 803 O O . GLN A 1 100 ? 15.555 -34.906 -23.234 1 88.5 100 GLN A O 1
ATOM 808 N N . GLY A 1 101 ? 17.438 -33.781 -22.859 1 86.62 101 GLY A N 1
ATOM 809 C CA . GLY A 1 101 ? 18.25 -34.875 -23.375 1 86.62 101 GLY A CA 1
ATOM 810 C C . GLY A 1 101 ? 18.141 -36.156 -22.562 1 86.62 101 GLY A C 1
ATOM 811 O O . GLY A 1 101 ? 18.094 -37.25 -23.125 1 86.62 101 GLY A O 1
ATOM 812 N N . HIS A 1 102 ? 18.094 -35.938 -21.328 1 88.25 102 HIS A N 1
ATOM 813 C CA . HIS A 1 102 ? 17.953 -37.062 -20.406 1 88.25 102 HIS A CA 1
ATOM 814 C C . HIS A 1 102 ? 16.641 -37.812 -20.656 1 88.25 102 HIS A C 1
ATOM 816 O O . HIS A 1 102 ? 16.641 -39.031 -20.766 1 88.25 102 HIS A O 1
ATOM 822 N N . ILE A 1 103 ? 15.57 -37.125 -20.734 1 90.12 103 ILE A N 1
ATOM 823 C CA . ILE A 1 103 ? 14.266 -37.719 -20.984 1 90.12 103 ILE A CA 1
ATOM 824 C C . ILE A 1 103 ? 14.281 -38.5 -22.297 1 90.12 103 ILE A C 1
ATOM 826 O O . ILE A 1 103 ? 13.867 -39.656 -22.344 1 90.12 103 ILE A O 1
ATOM 830 N N . PHE A 1 104 ? 14.844 -37.906 -23.266 1 89.31 104 PHE A N 1
ATOM 831 C CA . PHE A 1 104 ? 14.859 -38.531 -24.594 1 89.31 104 PHE A CA 1
ATOM 832 C C . PHE A 1 104 ? 15.742 -39.75 -24.625 1 89.31 104 PHE A C 1
ATOM 834 O O . PHE A 1 104 ? 15.312 -40.812 -25.078 1 89.31 104 PHE A O 1
ATOM 841 N N . VAL A 1 105 ? 16.922 -39.656 -24.141 1 87.5 105 VAL A N 1
ATOM 842 C CA . VAL A 1 105 ? 17.906 -40.719 -24.203 1 87.5 105 VAL A CA 1
ATOM 843 C C . VAL A 1 105 ? 17.375 -41.938 -23.453 1 87.5 105 VAL A C 1
ATOM 845 O O . VAL A 1 105 ? 17.484 -43.094 -23.922 1 87.5 105 VAL A O 1
ATOM 848 N N . PHE A 1 106 ? 16.812 -41.75 -22.391 1 87.38 106 PHE A N 1
ATOM 849 C CA . PHE A 1 106 ? 16.344 -42.875 -21.594 1 87.38 106 PHE A CA 1
ATOM 850 C C . PHE A 1 106 ? 15.078 -43.469 -22.172 1 87.38 106 PHE A C 1
ATOM 852 O O . PHE A 1 106 ? 14.836 -44.656 -22.062 1 87.38 106 PHE A O 1
ATOM 859 N N . THR A 1 107 ? 14.289 -42.594 -22.766 1 89.25 107 THR A N 1
ATOM 860 C CA . THR A 1 107 ? 13.156 -43.156 -23.5 1 89.25 107 THR A CA 1
ATOM 861 C C . THR A 1 107 ? 13.633 -44 -24.672 1 89.25 107 THR A C 1
ATOM 863 O O . THR A 1 107 ? 13.062 -45.062 -24.938 1 89.25 107 THR A O 1
ATOM 866 N N . LEU A 1 108 ? 14.695 -43.594 -25.281 1 87.44 108 LEU A N 1
ATOM 867 C CA . LEU A 1 108 ? 15.266 -44.344 -26.406 1 87.44 108 LEU A CA 1
ATOM 868 C C . LEU A 1 108 ? 15.891 -45.656 -25.922 1 87.44 108 LEU A C 1
ATOM 870 O O . LEU A 1 108 ? 15.695 -46.719 -26.531 1 87.44 108 LEU A O 1
ATOM 874 N N . LEU A 1 109 ? 16.547 -45.594 -24.828 1 84.81 109 LEU A N 1
ATOM 875 C CA . LEU A 1 109 ? 17.297 -46.75 -24.328 1 84.81 109 LEU A CA 1
ATOM 876 C C . LEU A 1 109 ? 16.344 -47.781 -23.703 1 84.81 109 LEU A C 1
ATOM 878 O O . LEU A 1 109 ? 16.453 -48.969 -23.969 1 84.81 109 LEU A O 1
ATOM 882 N N . LEU A 1 110 ? 15.414 -47.25 -22.875 1 84.31 110 LEU A N 1
ATOM 883 C CA . LEU A 1 110 ? 14.633 -48.156 -22.031 1 84.31 110 LEU A CA 1
ATOM 884 C C . LEU A 1 110 ? 13.219 -48.312 -22.578 1 84.31 110 LEU A C 1
ATOM 886 O O . LEU A 1 110 ? 12.492 -49.219 -22.172 1 84.31 110 LEU A O 1
ATOM 890 N N . GLY A 1 111 ? 12.859 -47.469 -23.453 1 87.31 111 GLY A N 1
ATOM 891 C CA . GLY A 1 111 ? 11.539 -47.594 -24.062 1 87.31 111 GLY A CA 1
ATOM 892 C C . GLY A 1 111 ? 10.555 -46.562 -23.531 1 87.31 111 GLY A C 1
ATOM 893 O O . GLY A 1 111 ? 10.797 -45.906 -22.516 1 87.31 111 GLY A O 1
ATOM 894 N N . TRP A 1 112 ? 9.422 -46.469 -24.172 1 90.12 112 TRP A N 1
ATOM 895 C CA . TRP A 1 112 ? 8.359 -45.5 -23.875 1 90.12 112 TRP A CA 1
ATOM 896 C C . TRP A 1 112 ? 7.637 -45.875 -22.578 1 90.12 112 TRP A C 1
ATOM 898 O O . TRP A 1 112 ? 7.152 -45 -21.875 1 90.12 112 TRP A O 1
ATOM 908 N N . GLN A 1 113 ? 7.648 -47.125 -22.203 1 87.44 113 GLN A N 1
ATOM 909 C CA . GLN A 1 113 ? 6.82 -47.625 -21.125 1 87.44 113 GLN A CA 1
ATOM 910 C C . GLN A 1 113 ? 7.34 -47.188 -19.766 1 87.44 113 GLN A C 1
ATOM 912 O O . GLN A 1 113 ? 6.625 -47.25 -18.766 1 87.44 113 GLN A O 1
ATOM 917 N N . ILE A 1 114 ? 8.586 -46.625 -19.766 1 87.5 114 ILE A N 1
ATOM 918 C CA . ILE A 1 114 ? 9.148 -46.219 -18.484 1 87.5 114 ILE A CA 1
ATOM 919 C C . ILE A 1 114 ? 8.484 -44.938 -18.016 1 87.5 114 ILE A C 1
ATOM 921 O O . ILE A 1 114 ? 8.586 -44.594 -16.844 1 87.5 114 ILE A O 1
ATOM 925 N N . GLY A 1 115 ? 7.867 -44.125 -18.891 1 90.25 115 GLY A N 1
ATOM 926 C CA . GLY A 1 115 ? 7.035 -43 -18.469 1 90.25 115 GLY A CA 1
ATOM 927 C C . GLY A 1 115 ? 7.805 -41.719 -18.328 1 90.25 115 GLY A C 1
ATOM 928 O O . GLY A 1 115 ? 7.293 -40.719 -17.781 1 90.25 115 GLY A O 1
ATOM 929 N N . ASN A 1 116 ? 9.023 -41.562 -18.828 1 89.81 116 ASN A N 1
ATOM 930 C CA . ASN A 1 116 ? 9.828 -40.375 -18.688 1 89.81 116 ASN A CA 1
ATOM 931 C C . ASN A 1 116 ? 9.18 -39.188 -19.391 1 89.81 116 ASN A C 1
ATOM 933 O O . ASN A 1 116 ? 9.484 -38.031 -19.078 1 89.81 116 ASN A O 1
ATOM 937 N N . TYR A 1 117 ? 8.273 -39.438 -20.375 1 89.44 117 TYR A N 1
ATOM 938 C CA . TYR A 1 117 ? 7.594 -38.375 -21.094 1 89.44 117 TYR A CA 1
ATOM 939 C C . TYR A 1 117 ? 6.711 -37.562 -20.156 1 89.44 117 TYR A C 1
ATOM 941 O O . TYR A 1 117 ? 6.289 -36.438 -20.5 1 89.44 117 TYR A O 1
ATOM 949 N N . LEU A 1 118 ? 6.406 -38.062 -18.953 1 90.81 118 LEU A N 1
ATOM 950 C CA . LEU A 1 118 ? 5.555 -37.375 -17.984 1 90.81 118 LEU A CA 1
ATOM 951 C C . LEU A 1 118 ? 6.191 -36.062 -17.531 1 90.81 118 LEU A C 1
ATOM 953 O O . LEU A 1 118 ? 5.484 -35.125 -17.156 1 90.81 118 LEU A O 1
ATOM 957 N N . PHE A 1 119 ? 7.453 -36.031 -17.656 1 88.5 119 PHE A N 1
ATOM 958 C CA . PHE A 1 119 ? 8.156 -34.812 -17.219 1 88.5 119 PHE A CA 1
ATOM 959 C C . PHE A 1 119 ? 7.816 -33.625 -18.125 1 88.5 119 PHE A C 1
ATOM 961 O O . PHE A 1 119 ? 7.922 -32.469 -17.719 1 88.5 119 PHE A O 1
ATOM 968 N N . TYR A 1 120 ? 7.379 -33.906 -19.297 1 88.56 120 TYR A N 1
ATOM 969 C CA . TYR A 1 120 ? 7.012 -32.844 -20.219 1 88.56 120 TYR A CA 1
ATOM 970 C C . TYR A 1 120 ? 5.734 -32.156 -19.766 1 88.56 120 TYR A C 1
ATOM 972 O O . TYR A 1 120 ? 5.434 -31.031 -20.203 1 88.56 120 TYR A O 1
ATOM 980 N N . LEU A 1 121 ? 5.008 -32.781 -18.891 1 86.12 121 LEU A N 1
ATOM 981 C CA . LEU A 1 121 ? 3.801 -32.125 -18.359 1 86.12 121 LEU A CA 1
ATOM 982 C C . LEU A 1 121 ? 4.148 -31.062 -17.344 1 86.12 121 LEU A C 1
ATOM 984 O O . LEU A 1 121 ? 3.287 -30.266 -16.969 1 86.12 121 LEU A O 1
ATOM 988 N N . ALA A 1 122 ? 5.367 -31.031 -17 1 79.19 122 ALA A N 1
ATOM 989 C CA . ALA A 1 122 ? 5.824 -29.969 -16.125 1 79.19 122 ALA A CA 1
ATOM 990 C C . ALA A 1 122 ? 6.312 -28.766 -16.922 1 79.19 122 ALA A C 1
ATOM 992 O O . ALA A 1 122 ? 6.605 -27.703 -16.344 1 79.19 122 ALA A O 1
ATOM 993 N N . LEU A 1 123 ? 6.355 -28.859 -18.203 1 78.38 123 LEU A N 1
ATOM 994 C CA . LEU A 1 123 ? 6.875 -27.828 -19.094 1 78.38 123 LEU A CA 1
ATOM 995 C C . LEU A 1 123 ? 6.066 -26.547 -18.953 1 78.38 123 LEU A C 1
ATOM 997 O O . LEU A 1 123 ? 6.629 -25.453 -18.984 1 78.38 123 LEU A O 1
ATOM 1001 N N . PRO A 1 124 ? 4.824 -26.656 -18.734 1 75.19 124 PRO A N 1
ATOM 1002 C CA . PRO A 1 124 ? 4.078 -25.406 -18.625 1 75.19 124 PRO A CA 1
ATOM 1003 C C . PRO A 1 124 ? 4.445 -24.609 -17.375 1 75.19 124 PRO A C 1
ATOM 1005 O O . PRO A 1 124 ? 4.258 -23.391 -17.344 1 75.19 124 PRO A O 1
ATOM 1008 N N . ALA A 1 125 ? 4.984 -25.219 -16.469 1 73.75 125 ALA A N 1
ATOM 1009 C CA . ALA A 1 125 ? 5.195 -24.547 -15.188 1 73.75 125 ALA A CA 1
ATOM 1010 C C . ALA A 1 125 ? 6.652 -24.141 -15.016 1 73.75 125 ALA A C 1
ATOM 1012 O O . ALA A 1 125 ? 6.938 -23.031 -14.539 1 73.75 125 ALA A O 1
ATOM 1013 N N . LEU A 1 126 ? 7.523 -24.828 -15.516 1 79.69 126 LEU A N 1
ATOM 1014 C CA . LEU A 1 126 ? 8.93 -24.734 -15.148 1 79.69 126 LEU A CA 1
ATOM 1015 C C . LEU A 1 126 ? 9.586 -23.531 -15.805 1 79.69 126 LEU A C 1
ATOM 1017 O O . LEU A 1 126 ? 10.359 -22.812 -15.164 1 79.69 126 LEU A O 1
ATOM 1021 N N . PRO A 1 127 ? 9.148 -23.172 -17.031 1 80.88 127 PRO A N 1
ATOM 1022 C CA . PRO A 1 127 ? 9.867 -22.078 -17.688 1 80.88 127 PRO A CA 1
ATOM 1023 C C . PRO A 1 127 ? 9.641 -20.734 -16.984 1 80.88 127 PRO A C 1
ATOM 1025 O O . PRO A 1 127 ? 10.562 -19.922 -16.906 1 80.88 127 PRO A O 1
ATOM 1028 N N . TYR A 1 128 ? 8.5 -20.641 -16.391 1 77.06 128 TYR A N 1
ATOM 1029 C CA . TYR A 1 128 ? 8.188 -19.359 -15.766 1 77.06 128 TYR A CA 1
ATOM 1030 C C . TYR A 1 128 ? 8.93 -19.203 -14.445 1 77.06 128 TYR A C 1
ATOM 1032 O O . TYR A 1 128 ? 9.281 -18.078 -14.047 1 77.06 128 TYR A O 1
ATOM 1040 N N . VAL A 1 129 ? 9.117 -20.234 -13.852 1 80 129 VAL A N 1
ATOM 1041 C CA . VAL A 1 129 ? 9.812 -20.188 -12.57 1 80 129 VAL A CA 1
ATOM 1042 C C . VAL A 1 129 ? 11.32 -20.062 -12.805 1 80 129 VAL A C 1
ATOM 1044 O O . VAL A 1 129 ? 12 -19.312 -12.102 1 80 129 VAL A O 1
ATOM 1047 N N . LEU A 1 130 ? 11.703 -20.766 -13.82 1 84.69 130 LEU A N 1
ATOM 1048 C CA . LEU A 1 130 ? 13.133 -20.828 -14.078 1 84.69 130 LEU A CA 1
ATOM 1049 C C . LEU A 1 130 ? 13.625 -19.531 -14.719 1 84.69 130 LEU A C 1
ATOM 1051 O O . LEU A 1 130 ? 14.711 -19.047 -14.391 1 84.69 130 LEU A O 1
ATOM 1055 N N . PHE A 1 131 ? 12.758 -18.984 -15.625 1 84.56 131 PHE A N 1
ATOM 1056 C CA . PHE A 1 131 ? 13.25 -17.875 -16.438 1 84.56 131 PHE A CA 1
ATOM 1057 C C . PHE A 1 131 ? 12.375 -16.641 -16.25 1 84.56 131 PHE A C 1
ATOM 1059 O O . PHE A 1 131 ? 12.352 -15.758 -17.109 1 84.56 131 PHE A O 1
ATOM 1066 N N . HIS A 1 132 ? 11.664 -16.391 -15.273 1 71.88 132 HIS A N 1
ATOM 1067 C CA . HIS A 1 132 ? 10.641 -15.391 -14.961 1 71.88 132 HIS A CA 1
ATOM 1068 C C . HIS A 1 132 ? 10.906 -14.078 -15.695 1 71.88 132 HIS A C 1
ATOM 1070 O O . HIS A 1 132 ? 9.992 -13.492 -16.266 1 71.88 132 HIS A O 1
ATOM 1076 N N . LYS A 1 133 ? 12.102 -13.523 -15.898 1 70.25 133 LYS A N 1
ATOM 1077 C CA . LYS A 1 133 ? 12.367 -12.211 -16.469 1 70.25 133 LYS A CA 1
ATOM 1078 C C . LYS A 1 133 ? 12.906 -12.336 -17.891 1 70.25 133 LYS A C 1
ATOM 1080 O O . LYS A 1 133 ? 12.914 -11.352 -18.641 1 70.25 133 LYS A O 1
ATOM 1085 N N . SER A 1 134 ? 13.156 -13.539 -18.234 1 80.75 134 SER A N 1
ATOM 1086 C CA . SER A 1 134 ? 13.812 -13.711 -19.531 1 80.75 134 SER A CA 1
ATOM 1087 C C . SER A 1 134 ? 12.852 -14.289 -20.562 1 80.75 134 SER A C 1
ATOM 1089 O O . SER A 1 134 ? 12.57 -15.492 -20.547 1 80.75 134 SER A O 1
ATOM 1091 N N . ARG A 1 135 ? 12.414 -13.555 -21.547 1 81.12 135 ARG A N 1
ATOM 1092 C CA . ARG A 1 135 ? 11.531 -14.031 -22.609 1 81.12 135 ARG A CA 1
ATOM 1093 C C . ARG A 1 135 ? 12.219 -15.102 -23.438 1 81.12 135 ARG A C 1
ATOM 1095 O O . ARG A 1 135 ? 11.578 -16.062 -23.875 1 81.12 135 ARG A O 1
ATOM 1102 N N . PHE A 1 136 ? 13.453 -14.852 -23.609 1 86.75 136 PHE A N 1
ATOM 1103 C CA . PHE A 1 136 ? 14.234 -15.812 -24.375 1 86.75 136 PHE A CA 1
ATOM 1104 C C . PHE A 1 136 ? 14.273 -17.156 -23.656 1 86.75 136 PHE A C 1
ATOM 1106 O O . PHE A 1 136 ? 14.094 -18.203 -24.281 1 86.75 136 PHE A O 1
ATOM 1113 N N . GLY A 1 137 ? 14.492 -17.125 -22.406 1 86.19 137 GLY A N 1
ATOM 1114 C CA . GLY A 1 137 ? 14.547 -18.359 -21.641 1 86.19 137 GLY A CA 1
ATOM 1115 C C . GLY A 1 137 ? 13.242 -19.125 -21.656 1 86.19 137 GLY A C 1
ATOM 1116 O O . GLY A 1 137 ? 13.242 -20.359 -21.797 1 86.19 137 GLY A O 1
ATOM 1117 N N . ILE A 1 138 ? 12.219 -18.453 -21.594 1 86.5 138 ILE A N 1
ATOM 1118 C CA . ILE A 1 138 ? 10.906 -19.078 -21.609 1 86.5 138 ILE A CA 1
ATOM 1119 C C . ILE A 1 138 ? 10.648 -19.703 -22.969 1 86.5 138 ILE A C 1
ATOM 1121 O O . ILE A 1 138 ? 10.258 -20.875 -23.062 1 86.5 138 ILE A O 1
ATOM 1125 N N . ALA A 1 139 ? 10.922 -18.984 -23.984 1 88.75 139 ALA A N 1
ATOM 1126 C CA . ALA A 1 139 ? 10.742 -19.5 -25.344 1 88.75 139 ALA A CA 1
ATOM 1127 C C . ALA A 1 139 ? 11.625 -20.703 -25.594 1 88.75 139 ALA A C 1
ATOM 1129 O O . ALA A 1 139 ? 11.188 -21.688 -26.203 1 88.75 139 ALA A O 1
ATOM 1130 N N . TYR A 1 140 ? 12.82 -20.594 -25.125 1 89.19 140 TYR A N 1
ATOM 1131 C CA . TYR A 1 140 ? 13.766 -21.688 -25.297 1 89.19 140 TYR A CA 1
ATOM 1132 C C . TYR A 1 140 ? 13.258 -22.953 -24.625 1 89.19 140 TYR A C 1
ATOM 1134 O O . TYR A 1 140 ? 13.297 -24.047 -25.203 1 89.19 140 TYR A O 1
ATOM 1142 N N . ALA A 1 141 ? 12.789 -22.828 -23.453 1 87.94 141 ALA A N 1
ATOM 1143 C CA . ALA A 1 141 ? 12.305 -23.984 -22.703 1 87.94 141 ALA A CA 1
ATOM 1144 C C . ALA A 1 141 ? 11.109 -24.641 -23.391 1 87.94 141 ALA A C 1
ATOM 1146 O O . ALA A 1 141 ? 11.039 -25.859 -23.5 1 87.94 141 ALA A O 1
ATOM 1147 N N . PHE A 1 142 ? 10.234 -23.875 -23.938 1 87.5 142 PHE A N 1
ATOM 1148 C CA . PHE A 1 142 ? 9.07 -24.406 -24.641 1 87.5 142 PHE A CA 1
ATOM 1149 C C . PHE A 1 142 ? 9.477 -25.094 -25.938 1 87.5 142 PHE A C 1
ATOM 1151 O O . PHE A 1 142 ? 9.008 -26.188 -26.25 1 87.5 142 PHE A O 1
ATOM 1158 N N . LEU A 1 143 ? 10.383 -24.484 -26.641 1 90.19 143 LEU A N 1
ATOM 1159 C CA . LEU A 1 143 ? 10.82 -25.031 -27.906 1 90.19 143 LEU A CA 1
ATOM 1160 C C . LEU A 1 143 ? 11.523 -26.359 -27.719 1 90.19 143 LEU A C 1
ATOM 1162 O O . LEU A 1 143 ? 11.203 -27.344 -28.391 1 90.19 143 LEU A O 1
ATOM 1166 N N . THR A 1 144 ? 12.398 -26.406 -26.797 1 88.69 144 THR A N 1
ATOM 1167 C CA . THR A 1 144 ? 13.133 -27.641 -26.547 1 88.69 144 THR A CA 1
ATOM 1168 C C . THR A 1 144 ? 12.211 -28.719 -25.984 1 88.69 144 THR A C 1
ATOM 1170 O O . THR A 1 144 ? 12.375 -29.906 -26.266 1 88.69 144 THR A O 1
ATOM 1173 N N . GLY A 1 145 ? 11.258 -28.312 -25.25 1 87.94 145 GLY A N 1
ATOM 1174 C CA . GLY A 1 145 ? 10.289 -29.25 -24.719 1 87.94 145 GLY A CA 1
ATOM 1175 C C . GLY A 1 145 ? 9.422 -29.891 -25.781 1 87.94 145 GLY A C 1
ATOM 1176 O O . GLY A 1 145 ? 9.227 -31.109 -25.797 1 87.94 145 GLY A O 1
ATOM 1177 N N . ILE A 1 146 ? 8.984 -29.078 -26.656 1 87.69 146 ILE A N 1
ATOM 1178 C CA . ILE A 1 146 ? 8.141 -29.562 -27.75 1 87.69 146 ILE A CA 1
ATOM 1179 C C . ILE A 1 146 ? 8.945 -30.5 -28.641 1 87.69 146 ILE A C 1
ATOM 1181 O O . ILE A 1 146 ? 8.461 -31.578 -29.016 1 87.69 146 ILE A O 1
ATOM 1185 N N . LEU A 1 147 ? 10.164 -30.141 -28.938 1 90.69 147 LEU A N 1
ATOM 1186 C CA . LEU A 1 147 ? 11.039 -31 -29.734 1 90.69 147 LEU A CA 1
ATOM 1187 C C . LEU A 1 147 ? 11.352 -32.312 -29.016 1 90.69 147 LEU A C 1
ATOM 1189 O O . LEU A 1 147 ? 11.359 -33.375 -29.625 1 90.69 147 LEU A O 1
ATOM 1193 N N . GLY A 1 148 ? 11.602 -32.125 -27.75 1 90.75 148 GLY A N 1
ATOM 1194 C CA . GLY A 1 148 ? 11.867 -33.312 -26.953 1 90.75 148 GLY A CA 1
ATOM 1195 C C . GLY A 1 148 ? 10.703 -34.281 -26.906 1 90.75 148 GLY A C 1
ATOM 1196 O O . GLY A 1 148 ? 10.883 -35.5 -27.047 1 90.75 148 GLY A O 1
ATOM 1197 N N . PHE A 1 149 ? 9.539 -33.719 -26.703 1 91.75 149 PHE A N 1
ATOM 1198 C CA . PHE A 1 149 ? 8.344 -34.562 -26.688 1 91.75 149 PHE A CA 1
ATOM 1199 C C . PHE A 1 149 ? 8.133 -35.25 -28.031 1 91.75 149 PHE A C 1
ATOM 1201 O O . PHE A 1 149 ? 7.828 -36.438 -28.094 1 91.75 149 PHE A O 1
ATOM 1208 N N . GLY A 1 150 ? 8.227 -34.5 -29.109 1 91.75 150 GLY A N 1
ATOM 1209 C CA . GLY A 1 150 ? 8.102 -35.062 -30.438 1 91.75 150 GLY A CA 1
ATOM 1210 C C . GLY A 1 150 ? 9.07 -36.219 -30.703 1 91.75 150 GLY A C 1
ATOM 1211 O O . GLY A 1 150 ? 8.688 -37.25 -31.234 1 91.75 150 GLY A O 1
ATOM 1212 N N . ALA A 1 151 ? 10.281 -36.062 -30.297 1 92.19 151 ALA A N 1
ATOM 1213 C CA . ALA A 1 151 ? 11.305 -37.094 -30.453 1 92.19 151 ALA A CA 1
ATOM 1214 C C . ALA A 1 151 ? 10.969 -38.344 -29.625 1 92.19 151 ALA A C 1
ATOM 1216 O O . ALA A 1 151 ? 11.109 -39.469 -30.109 1 92.19 151 ALA A O 1
ATOM 1217 N N . SER A 1 152 ? 10.539 -38.094 -28.438 1 91.31 152 SER A N 1
ATOM 1218 C CA . SER A 1 152 ? 10.18 -39.219 -27.562 1 91.31 152 SER A CA 1
ATOM 1219 C C . SER A 1 152 ? 8.969 -39.969 -28.109 1 91.31 152 SER A C 1
ATOM 1221 O O . SER A 1 152 ? 8.906 -41.188 -28.031 1 91.31 152 SER A O 1
ATOM 1223 N N . PHE A 1 153 ? 8.078 -39.219 -28.656 1 91.19 153 PHE A N 1
ATOM 1224 C CA . PHE A 1 153 ? 6.891 -39.844 -29.219 1 91.19 153 PHE A CA 1
ATOM 1225 C C . PHE A 1 153 ? 7.246 -40.656 -30.453 1 91.19 153 PHE A C 1
ATOM 1227 O O . PHE A 1 153 ? 6.637 -41.719 -30.703 1 91.19 153 PHE A O 1
ATOM 1234 N N . ALA A 1 154 ? 8.203 -40.25 -31.203 1 91.38 154 ALA A N 1
ATOM 1235 C CA . ALA A 1 154 ? 8.695 -41.031 -32.344 1 91.38 154 ALA A CA 1
ATOM 1236 C C . ALA A 1 154 ? 9.266 -42.375 -31.891 1 91.38 154 ALA A C 1
ATOM 1238 O O . ALA A 1 154 ? 9.102 -43.375 -32.594 1 91.38 154 ALA A O 1
ATOM 1239 N N . VAL A 1 155 ? 9.906 -42.375 -30.75 1 91.19 155 VAL A N 1
ATOM 1240 C CA . VAL A 1 155 ? 10.445 -43.594 -30.188 1 91.19 155 VAL A CA 1
ATOM 1241 C C . VAL A 1 155 ? 9.305 -44.594 -29.938 1 91.19 155 VAL A C 1
ATOM 1243 O O . VAL A 1 155 ? 9.445 -45.781 -30.188 1 91.19 155 VAL A O 1
ATOM 1246 N N . LYS A 1 156 ? 8.234 -44.125 -29.422 1 89.44 156 LYS A N 1
ATOM 1247 C CA . LYS A 1 156 ? 7.055 -44.938 -29.203 1 89.44 156 LYS A CA 1
ATOM 1248 C C . LYS A 1 156 ? 6.523 -45.5 -30.531 1 89.44 156 LYS A C 1
ATOM 1250 O O . LYS A 1 156 ? 6.254 -46.688 -30.641 1 89.44 156 LYS A O 1
ATOM 1255 N N . LYS A 1 157 ? 6.457 -44.656 -31.516 1 87.06 157 LYS A N 1
ATOM 1256 C CA . LYS A 1 157 ? 5.867 -45 -32.812 1 87.06 157 LYS A CA 1
ATOM 1257 C C . LYS A 1 157 ? 6.68 -46.094 -33.5 1 87.06 157 LYS A C 1
ATOM 1259 O O . LYS A 1 157 ? 6.113 -47 -34.094 1 87.06 157 LYS A O 1
ATOM 1264 N N . TYR A 1 158 ? 7.953 -46.031 -33.375 1 89.81 158 TYR A N 1
ATOM 1265 C CA . TYR A 1 158 ? 8.82 -47 -34.094 1 89.81 158 TYR A CA 1
ATOM 1266 C C . TYR A 1 158 ? 9.25 -48.125 -33.156 1 89.81 158 TYR A C 1
ATOM 1268 O O . TYR A 1 158 ? 10.078 -48.938 -33.531 1 89.81 158 TYR A O 1
ATOM 1276 N N . ASN A 1 159 ? 8.68 -48.094 -31.906 1 87.81 159 ASN A N 1
ATOM 1277 C CA . ASN A 1 159 ? 8.938 -49.125 -30.906 1 87.81 159 ASN A CA 1
ATOM 1278 C C . ASN A 1 159 ? 10.438 -49.375 -30.719 1 87.81 159 ASN A C 1
ATOM 1280 O O . ASN A 1 159 ? 10.898 -50.5 -30.766 1 87.81 159 ASN A O 1
ATOM 1284 N N . LEU A 1 160 ? 11.203 -48.25 -30.594 1 88 160 LEU A N 1
ATOM 1285 C CA . LEU A 1 160 ? 12.648 -48.312 -30.422 1 88 160 LEU A CA 1
ATOM 1286 C C . LEU A 1 160 ? 13.008 -48.594 -28.969 1 88 160 LEU A C 1
ATOM 1288 O O . LEU A 1 160 ? 12.406 -48.031 -28.047 1 88 160 LEU A O 1
ATOM 1292 N N . GLN A 1 161 ? 13.82 -49.594 -28.688 1 86 161 GLN A N 1
ATOM 1293 C CA . GLN A 1 161 ? 14.328 -50 -27.375 1 86 161 GLN A CA 1
ATOM 1294 C C . GLN A 1 161 ? 15.648 -50.75 -27.5 1 86 161 GLN A C 1
ATOM 1296 O O . GLN A 1 161 ? 15.719 -51.75 -28.203 1 86 161 GLN A O 1
ATOM 1301 N N . PHE A 1 162 ? 16.641 -50.25 -26.781 1 80.19 162 PHE A N 1
ATOM 1302 C CA . PHE A 1 162 ? 17.969 -50.812 -26.953 1 80.19 162 PHE A CA 1
ATOM 1303 C C . PHE A 1 162 ? 18.328 -51.719 -25.781 1 80.19 162 PHE A C 1
ATOM 1305 O O . PHE A 1 162 ? 19.234 -52.531 -25.875 1 80.19 162 PHE A O 1
ATOM 1312 N N . VAL A 1 163 ? 17.594 -51.469 -24.672 1 76.56 163 VAL A N 1
ATOM 1313 C CA . VAL A 1 163 ? 17.844 -52.281 -23.469 1 76.56 163 VAL A CA 1
ATOM 1314 C C . VAL A 1 163 ? 16.562 -52.969 -23.047 1 76.56 163 VAL A C 1
ATOM 1316 O O . VAL A 1 163 ? 15.5 -52.375 -22.969 1 76.56 163 VAL A O 1
ATOM 1319 N N . ALA A 1 164 ? 16.656 -54.25 -22.844 1 75.5 164 ALA A N 1
ATOM 1320 C CA . ALA A 1 164 ? 15.492 -55.031 -22.406 1 75.5 164 ALA A CA 1
ATOM 1321 C C . ALA A 1 164 ? 15.172 -54.75 -20.938 1 75.5 164 ALA A C 1
ATOM 1323 O O . ALA A 1 164 ? 16.078 -54.688 -20.094 1 75.5 164 ALA A O 1
ATOM 1324 N N . VAL A 1 165 ? 13.945 -54.469 -20.641 1 76.75 165 VAL A N 1
ATOM 1325 C CA . VAL A 1 165 ? 13.484 -54.188 -19.297 1 76.75 165 VAL A CA 1
ATOM 1326 C C . VAL A 1 165 ? 12.328 -55.094 -18.922 1 76.75 165 VAL A C 1
ATOM 1328 O O . VAL A 1 165 ? 11.461 -55.375 -19.766 1 76.75 165 VAL A O 1
ATOM 1331 N N . THR A 1 166 ? 12.445 -55.688 -17.688 1 79.62 166 THR A N 1
ATOM 1332 C CA . THR A 1 166 ? 11.383 -56.562 -17.219 1 79.62 166 THR A CA 1
ATOM 1333 C C . THR A 1 166 ? 10.102 -55.781 -16.953 1 79.62 166 THR A C 1
ATOM 1335 O O . THR A 1 166 ? 10.156 -54.562 -16.688 1 79.62 166 THR A O 1
ATOM 1338 N N . PRO A 1 167 ? 8.969 -56.469 -17.031 1 80.44 167 PRO A N 1
ATOM 1339 C CA . PRO A 1 167 ? 7.703 -55.781 -16.75 1 80.44 167 PRO A CA 1
ATOM 1340 C C . PRO A 1 167 ? 7.676 -55.125 -15.359 1 80.44 167 PRO A C 1
ATOM 1342 O O . PRO A 1 167 ? 7.141 -54.031 -15.203 1 80.44 167 PRO A O 1
ATOM 1345 N N . ALA A 1 168 ? 8.188 -55.812 -14.352 1 79.31 168 ALA A N 1
ATOM 1346 C CA . ALA A 1 168 ? 8.227 -55.281 -13 1 79.31 168 ALA A CA 1
ATOM 1347 C C . ALA A 1 168 ? 9.055 -54 -12.953 1 79.31 168 ALA A C 1
ATOM 1349 O O . ALA A 1 168 ? 8.695 -53.031 -12.258 1 79.31 168 ALA A O 1
ATOM 1350 N N . MET A 1 169 ? 10.109 -53.969 -13.703 1 80.56 169 MET A N 1
ATOM 1351 C CA . MET A 1 169 ? 10.969 -52.812 -13.75 1 80.56 169 MET A CA 1
ATOM 1352 C C . MET A 1 169 ? 10.273 -51.656 -14.453 1 80.56 169 MET A C 1
ATOM 1354 O O . MET A 1 169 ? 10.422 -50.5 -14.047 1 80.56 169 MET A O 1
ATOM 1358 N N . TYR A 1 170 ? 9.547 -52 -15.469 1 85.06 170 TYR A N 1
ATOM 1359 C CA . TYR A 1 170 ? 8.773 -50.969 -16.156 1 85.06 170 TYR A CA 1
ATOM 1360 C C . TYR A 1 170 ? 7.824 -50.281 -15.188 1 85.06 170 TYR A C 1
ATOM 1362 O O . TYR A 1 170 ? 7.742 -49.031 -15.164 1 85.06 170 TYR A O 1
ATOM 1370 N N . ASP A 1 171 ? 7.184 -51.062 -14.383 1 86.5 171 ASP A N 1
ATOM 1371 C CA . ASP A 1 171 ? 6.223 -50.469 -13.438 1 86.5 171 ASP A CA 1
ATOM 1372 C C . ASP A 1 171 ? 6.918 -49.594 -12.414 1 86.5 171 ASP A C 1
ATOM 1374 O O . ASP A 1 171 ? 6.438 -48.5 -12.094 1 86.5 171 ASP A O 1
ATOM 1378 N N . GLY A 1 172 ? 8.016 -50.062 -11.906 1 84.44 172 GLY A N 1
ATOM 1379 C CA . GLY A 1 172 ? 8.75 -49.281 -10.93 1 84.44 172 GLY A CA 1
ATOM 1380 C C . GLY A 1 172 ? 9.258 -47.969 -11.484 1 84.44 172 GLY A C 1
ATOM 1381 O O . GLY A 1 172 ? 9.117 -46.906 -10.844 1 84.44 172 GLY A O 1
ATOM 1382 N N . LEU A 1 173 ? 9.867 -48.031 -12.672 1 85.31 173 LEU A N 1
ATOM 1383 C CA . LEU A 1 173 ? 10.414 -46.844 -13.305 1 85.31 173 LEU A CA 1
ATOM 1384 C C . LEU A 1 173 ? 9.305 -45.844 -13.656 1 85.31 173 LEU A C 1
ATOM 1386 O O . LEU A 1 173 ? 9.477 -44.656 -13.531 1 85.31 173 LEU A O 1
ATOM 1390 N N . PHE A 1 174 ? 8.195 -46.375 -14.016 1 89.25 174 PHE A N 1
ATOM 1391 C CA . PHE A 1 174 ? 7.047 -45.531 -14.312 1 89.25 174 PHE A CA 1
ATOM 1392 C C . PHE A 1 174 ? 6.582 -44.781 -13.07 1 89.25 174 PHE A C 1
ATOM 1394 O O . PHE A 1 174 ? 6.312 -43.562 -13.125 1 89.25 174 PHE A O 1
ATOM 1401 N N . LEU A 1 175 ? 6.473 -45.5 -11.977 1 88.44 175 LEU A N 1
ATOM 1402 C CA . LEU A 1 175 ? 6.008 -44.906 -10.734 1 88.44 175 LEU A CA 1
ATOM 1403 C C . LEU A 1 175 ? 6.969 -43.812 -10.273 1 88.44 175 LEU A C 1
ATOM 1405 O O . LEU A 1 175 ? 6.539 -42.781 -9.758 1 88.44 175 LEU A O 1
ATOM 1409 N N . ILE A 1 176 ? 8.227 -44.031 -10.469 1 86.12 176 ILE A N 1
ATOM 1410 C CA . ILE A 1 176 ? 9.219 -43.031 -10.109 1 86.12 176 ILE A CA 1
ATOM 1411 C C . ILE A 1 176 ? 9.055 -41.781 -10.984 1 86.12 176 ILE A C 1
ATOM 1413 O O . ILE A 1 176 ? 9.078 -40.656 -10.484 1 86.12 176 ILE A O 1
ATOM 1417 N N . ALA A 1 177 ? 8.914 -42 -12.273 1 88 177 ALA A N 1
ATOM 1418 C CA . ALA A 1 177 ? 8.719 -40.875 -13.203 1 88 177 ALA A CA 1
ATOM 1419 C C . ALA A 1 177 ? 7.457 -40.094 -12.859 1 88 177 ALA A C 1
ATOM 1421 O O . ALA A 1 177 ? 7.461 -38.875 -12.883 1 88 177 ALA A O 1
ATOM 1422 N N . PHE A 1 178 ? 6.379 -40.812 -12.523 1 89.12 178 PHE A N 1
ATOM 1423 C CA . PHE A 1 178 ? 5.113 -40.188 -12.188 1 89.12 178 PHE A CA 1
ATOM 1424 C C . PHE A 1 178 ? 5.246 -39.344 -10.906 1 89.12 178 PHE A C 1
ATOM 1426 O O . PHE A 1 178 ? 4.863 -38.188 -10.875 1 89.12 178 PHE A O 1
ATOM 1433 N N . ALA A 1 179 ? 5.812 -39.938 -9.93 1 86.94 179 ALA A N 1
ATOM 1434 C CA . ALA A 1 179 ? 5.969 -39.25 -8.641 1 86.94 179 ALA A CA 1
ATOM 1435 C C . ALA A 1 179 ? 6.852 -38.031 -8.773 1 86.94 179 ALA A C 1
ATOM 1437 O O . ALA A 1 179 ? 6.566 -36.969 -8.18 1 86.94 179 ALA A O 1
ATOM 1438 N N . SER A 1 180 ? 7.887 -38.156 -9.508 1 84 180 SER A N 1
ATOM 1439 C CA . SER A 1 180 ? 8.805 -37.031 -9.695 1 84 180 SER A CA 1
ATOM 1440 C C . SER A 1 180 ? 8.141 -35.875 -10.453 1 84 180 SER A C 1
ATOM 1442 O O . SER A 1 180 ? 8.281 -34.719 -10.07 1 84 180 SER A O 1
ATOM 1444 N N . SER A 1 181 ? 7.449 -36.219 -11.516 1 85.19 181 SER A N 1
ATOM 1445 C CA . SER A 1 181 ? 6.734 -35.188 -12.273 1 85.19 181 SER A CA 1
ATOM 1446 C C . SER A 1 181 ? 5.672 -34.531 -11.422 1 85.19 181 SER A C 1
ATOM 1448 O O . SER A 1 181 ? 5.512 -33.312 -11.469 1 85.19 181 SER A O 1
ATOM 1450 N N . PHE A 1 182 ? 4.98 -35.312 -10.633 1 86.44 182 PHE A N 1
ATOM 1451 C CA . PHE A 1 182 ? 3.973 -34.812 -9.711 1 86.44 182 PHE A CA 1
ATOM 1452 C C . PHE A 1 182 ? 4.59 -33.812 -8.727 1 86.44 182 PHE A C 1
ATOM 1454 O O . PHE A 1 182 ? 4.043 -32.75 -8.484 1 86.44 182 PHE A O 1
ATOM 1461 N N . SER A 1 183 ? 5.684 -34.125 -8.219 1 83.38 183 SER A N 1
ATOM 1462 C CA . SER A 1 183 ? 6.352 -33.312 -7.215 1 83.38 183 SER A CA 1
ATOM 1463 C C . SER A 1 183 ? 6.785 -31.984 -7.793 1 83.38 183 SER A C 1
ATOM 1465 O O . SER A 1 183 ? 6.703 -30.953 -7.117 1 83.38 183 SER A O 1
ATOM 1467 N N . VAL A 1 184 ? 7.242 -32.031 -9.008 1 81.75 184 VAL A N 1
ATOM 1468 C CA . VAL A 1 184 ? 7.691 -30.797 -9.641 1 81.75 184 VAL A CA 1
ATOM 1469 C C . VAL A 1 184 ? 6.508 -29.844 -9.828 1 81.75 184 VAL A C 1
ATOM 1471 O O . VAL A 1 184 ? 6.578 -28.672 -9.461 1 81.75 184 VAL A O 1
ATOM 1474 N N . VAL A 1 185 ? 5.395 -30.359 -10.359 1 82.44 185 VAL A N 1
ATOM 1475 C CA . VAL A 1 185 ? 4.215 -29.531 -10.57 1 82.44 185 VAL A CA 1
ATOM 1476 C C . VAL A 1 185 ? 3.693 -29.016 -9.234 1 82.44 185 VAL A C 1
ATOM 1478 O O . VAL A 1 185 ? 3.361 -27.844 -9.102 1 82.44 185 VAL A O 1
ATOM 1481 N N . PHE A 1 186 ? 3.703 -29.859 -8.305 1 83.38 186 PHE A N 1
ATOM 1482 C CA . PHE A 1 186 ? 3.232 -29.5 -6.973 1 83.38 186 PHE A CA 1
ATOM 1483 C C . PHE A 1 186 ? 4.066 -28.359 -6.395 1 83.38 186 PHE A C 1
ATOM 1485 O O . PHE A 1 186 ? 3.521 -27.391 -5.867 1 83.38 186 PHE A O 1
ATOM 1492 N N . MET A 1 187 ? 5.305 -28.5 -6.512 1 78.88 187 MET A N 1
ATOM 1493 C CA . MET A 1 187 ? 6.203 -27.516 -5.934 1 78.88 187 MET A CA 1
ATOM 1494 C C . MET A 1 187 ? 6.039 -26.156 -6.621 1 78.88 187 MET A C 1
ATOM 1496 O O . MET A 1 187 ? 6.062 -25.109 -5.961 1 78.88 187 MET A O 1
ATOM 1500 N N . VAL A 1 188 ? 5.895 -26.203 -7.875 1 79.12 188 VAL A N 1
ATOM 1501 C CA . VAL A 1 188 ? 5.754 -24.953 -8.617 1 79.12 188 VAL A CA 1
ATOM 1502 C C . VAL A 1 188 ? 4.445 -24.266 -8.234 1 79.12 188 VAL A C 1
ATOM 1504 O O . VAL A 1 188 ? 4.426 -23.062 -7.941 1 79.12 188 VAL A O 1
ATOM 1507 N N . VAL A 1 189 ? 3.412 -24.984 -8.125 1 77.31 189 VAL A N 1
ATOM 1508 C CA . VAL A 1 189 ? 2.107 -24.422 -7.789 1 77.31 189 VAL A CA 1
ATOM 1509 C C . VAL A 1 189 ? 2.121 -23.922 -6.348 1 77.31 189 VAL A C 1
ATOM 1511 O O . VAL A 1 189 ? 1.604 -22.828 -6.066 1 77.31 189 VAL A O 1
ATOM 1514 N N . ARG A 1 190 ? 2.715 -24.625 -5.52 1 75.94 190 ARG A N 1
ATOM 1515 C CA . ARG A 1 190 ? 2.811 -24.203 -4.125 1 75.94 190 ARG A CA 1
ATOM 1516 C C . ARG A 1 190 ? 3.605 -22.922 -3.996 1 75.94 190 ARG A C 1
ATOM 1518 O O . ARG A 1 190 ? 3.275 -22.062 -3.176 1 75.94 190 ARG A O 1
ATOM 1525 N N . LEU A 1 191 ? 4.594 -22.906 -4.73 1 76.81 191 LEU A N 1
ATOM 1526 C CA . LEU A 1 191 ? 5.41 -21.703 -4.719 1 76.81 191 LEU A CA 1
ATOM 1527 C C . LEU A 1 191 ? 4.594 -20.484 -5.133 1 76.81 191 LEU A C 1
ATOM 1529 O O . LEU A 1 191 ? 4.586 -19.469 -4.434 1 76.81 191 LEU A O 1
ATOM 1533 N N . PHE A 1 192 ? 3.922 -20.656 -6.152 1 74.88 192 PHE A N 1
ATOM 1534 C CA . PHE A 1 192 ? 3.172 -19.516 -6.664 1 74.88 192 PHE A CA 1
ATOM 1535 C C . PHE A 1 192 ? 2.006 -19.172 -5.746 1 74.88 192 PHE A C 1
ATOM 1537 O O . PHE A 1 192 ? 1.66 -18 -5.578 1 74.88 192 PHE A O 1
ATOM 1544 N N . PHE A 1 193 ? 1.515 -20.156 -5.168 1 75.75 193 PHE A N 1
ATOM 1545 C CA . PHE A 1 193 ? 0.435 -19.938 -4.211 1 75.75 193 PHE A CA 1
ATOM 1546 C C . PHE A 1 193 ? 0.935 -19.172 -2.994 1 75.75 193 PHE A C 1
ATOM 1548 O O . PHE A 1 193 ? 0.304 -18.203 -2.562 1 75.75 193 PHE A O 1
ATOM 1555 N N . LYS A 1 194 ? 1.976 -19.562 -2.527 1 76.69 194 LYS A N 1
ATOM 1556 C CA . LYS A 1 194 ? 2.543 -18.906 -1.357 1 76.69 194 LYS A CA 1
ATOM 1557 C C . LYS A 1 194 ? 2.934 -17.469 -1.679 1 76.69 194 LYS A C 1
ATOM 1559 O O . LYS A 1 194 ? 2.68 -16.562 -0.885 1 76.69 194 LYS A O 1
ATOM 1564 N N . LEU A 1 195 ? 3.477 -17.312 -2.76 1 75.69 195 LEU A N 1
ATOM 1565 C CA . LEU A 1 195 ? 3.893 -15.984 -3.17 1 75.69 195 LEU A CA 1
ATOM 1566 C C . LEU A 1 195 ? 2.688 -15.055 -3.305 1 75.69 195 LEU A C 1
ATOM 1568 O O . LEU A 1 195 ? 2.732 -13.906 -2.867 1 75.69 195 LEU A O 1
ATOM 1572 N N . SER A 1 196 ? 1.733 -15.562 -3.904 1 75.88 196 SER A N 1
ATOM 1573 C CA . SER A 1 196 ? 0.522 -14.773 -4.086 1 75.88 196 SER A CA 1
ATOM 1574 C C . SER A 1 196 ? -0.087 -14.375 -2.744 1 75.88 196 SER A C 1
ATOM 1576 O O . SER A 1 196 ? -0.52 -13.234 -2.562 1 75.88 196 SER A O 1
ATOM 1578 N N . ARG A 1 197 ? -0.086 -15.289 -1.846 1 76.56 197 ARG A N 1
ATOM 1579 C CA . ARG A 1 197 ? -0.659 -15.031 -0.528 1 76.56 197 ARG A CA 1
ATOM 1580 C C . ARG A 1 197 ? 0.165 -14 0.237 1 76.56 197 ARG A C 1
ATOM 1582 O O . ARG A 1 197 ? -0.39 -13.094 0.857 1 76.56 197 ARG A O 1
ATOM 1589 N N . GLU A 1 198 ? 1.36 -14.172 0.229 1 81.5 198 GLU A N 1
ATOM 1590 C CA . GLU A 1 198 ? 2.24 -13.25 0.949 1 81.5 198 GLU A CA 1
ATOM 1591 C C . GLU A 1 198 ? 2.129 -11.836 0.396 1 81.5 198 GLU A C 1
ATOM 1593 O O . GLU A 1 198 ? 2.084 -10.867 1.158 1 81.5 198 GLU A O 1
ATOM 1598 N N . THR A 1 199 ? 2.125 -11.734 -0.849 1 82.19 199 THR A N 1
ATOM 1599 C CA . THR A 1 199 ? 2.023 -10.414 -1.461 1 82.19 199 THR A CA 1
ATOM 1600 C C . THR A 1 199 ? 0.689 -9.758 -1.115 1 82.19 199 THR A C 1
ATOM 1602 O O . THR A 1 199 ? 0.621 -8.539 -0.924 1 82.19 199 THR A O 1
ATOM 1605 N N . GLU A 1 200 ? -0.29 -10.57 -1.099 1 82.5 200 GLU A N 1
ATOM 1606 C CA . GLU A 1 200 ? -1.604 -10.055 -0.732 1 82.5 200 GLU A CA 1
ATOM 1607 C C . GLU A 1 200 ? -1.604 -9.516 0.695 1 82.5 200 GLU A C 1
ATOM 1609 O O . GLU A 1 200 ? -2.199 -8.469 0.968 1 82.5 200 GLU A O 1
ATOM 1614 N N . ILE A 1 201 ? -0.984 -10.203 1.538 1 82.81 201 ILE A N 1
ATOM 1615 C CA . ILE A 1 201 ? -0.884 -9.766 2.926 1 82.81 201 ILE A CA 1
ATOM 1616 C C . ILE A 1 201 ? -0.118 -8.445 2.996 1 82.81 201 ILE A C 1
ATOM 1618 O O . ILE A 1 201 ? -0.54 -7.508 3.682 1 82.81 201 ILE A O 1
ATOM 1622 N N . ARG A 1 202 ? 0.914 -8.32 2.342 1 86.62 202 ARG A N 1
ATOM 1623 C CA . ARG A 1 202 ? 1.699 -7.09 2.301 1 86.62 202 ARG A CA 1
ATOM 1624 C C . ARG A 1 202 ? 0.887 -5.938 1.716 1 86.62 202 ARG A C 1
ATOM 1626 O O . ARG A 1 202 ? 0.995 -4.801 2.174 1 86.62 202 ARG A O 1
ATOM 1633 N N . LEU A 1 203 ? 0.158 -6.27 0.736 1 85.94 203 LEU A N 1
ATOM 1634 C CA . LEU A 1 203 ? -0.697 -5.262 0.122 1 85.94 203 LEU A CA 1
ATOM 1635 C C . LEU A 1 203 ? -1.708 -4.719 1.128 1 85.94 203 LEU A C 1
ATOM 1637 O O . LEU A 1 203 ? -1.902 -3.506 1.227 1 85.94 203 LEU A O 1
ATOM 1641 N N . GLN A 1 204 ? -2.291 -5.574 1.87 1 87.75 204 GLN A N 1
ATOM 1642 C CA . GLN A 1 204 ? -3.266 -5.16 2.875 1 87.75 204 GLN A CA 1
ATOM 1643 C C . GLN A 1 204 ? -2.607 -4.32 3.965 1 87.75 204 GLN A C 1
ATOM 1645 O O . GLN A 1 204 ? -3.188 -3.34 4.434 1 87.75 204 GLN A O 1
ATOM 1650 N N . HIS A 1 205 ? -1.459 -4.703 4.316 1 88.88 205 HIS A N 1
ATOM 1651 C CA . HIS A 1 205 ? -0.714 -3.941 5.309 1 88.88 205 HIS A CA 1
ATOM 1652 C C . HIS A 1 205 ? -0.41 -2.533 4.809 1 88.88 205 HIS A C 1
ATOM 1654 O O . HIS A 1 205 ? -0.584 -1.559 5.543 1 88.88 205 HIS A O 1
ATOM 1660 N N . GLU A 1 206 ? 0.006 -2.438 3.625 1 86.69 206 GLU A N 1
ATOM 1661 C CA . GLU A 1 206 ? 0.343 -1.139 3.053 1 86.69 206 GLU A CA 1
ATOM 1662 C C . GLU A 1 206 ? -0.898 -0.264 2.898 1 86.69 206 GLU A C 1
ATOM 1664 O O . GLU A 1 206 ? -0.826 0.958 3.045 1 86.69 206 GLU A O 1
ATOM 1669 N N . LYS A 1 207 ? -1.949 -0.855 2.592 1 86.94 207 LYS A N 1
ATOM 1670 C CA . LYS A 1 207 ? -3.207 -0.119 2.51 1 86.94 207 LYS A CA 1
ATOM 1671 C C . LYS A 1 207 ? -3.59 0.467 3.867 1 86.94 207 LYS A C 1
ATOM 1673 O O . LYS A 1 207 ? -4 1.627 3.953 1 86.94 207 LYS A O 1
ATOM 1678 N N . ARG A 1 208 ? -3.465 -0.286 4.844 1 86.56 208 ARG A N 1
ATOM 1679 C CA . ARG A 1 208 ? -3.75 0.187 6.195 1 86.56 208 ARG A CA 1
ATOM 1680 C C . ARG A 1 208 ? -2.814 1.324 6.586 1 86.56 208 ARG A C 1
ATOM 1682 O O . ARG A 1 208 ? -3.232 2.285 7.234 1 86.56 208 ARG A O 1
ATOM 1689 N N . ARG A 1 209 ? -1.632 1.113 6.254 1 84.94 209 ARG A N 1
ATOM 1690 C CA . ARG A 1 209 ? -0.651 2.162 6.516 1 84.94 209 ARG A CA 1
ATOM 1691 C C . ARG A 1 209 ? -1.044 3.463 5.82 1 84.94 209 ARG A C 1
ATOM 1693 O O . ARG A 1 209 ? -1.004 4.535 6.43 1 84.94 209 ARG A O 1
ATOM 1700 N N . SER A 1 210 ? -1.328 3.41 4.539 1 84.31 210 SER A N 1
ATOM 1701 C CA . SER A 1 210 ? -1.758 4.574 3.773 1 84.31 210 SER A CA 1
ATOM 1702 C C . SER A 1 210 ? -2.986 5.227 4.402 1 84.31 210 SER A C 1
ATOM 1704 O O . SER A 1 210 ? -3.08 6.453 4.465 1 84.31 210 SER A O 1
ATOM 1706 N N . GLU A 1 211 ? -3.875 4.422 4.812 1 82.44 211 GLU A N 1
ATOM 1707 C CA . GLU A 1 211 ? -5.098 4.914 5.441 1 82.44 211 GLU A CA 1
ATOM 1708 C C . GLU A 1 211 ? -4.789 5.629 6.754 1 82.44 211 GLU A C 1
ATOM 1710 O O . GLU A 1 211 ? -5.363 6.684 7.043 1 82.44 211 GLU A O 1
ATOM 1715 N N . ARG A 1 212 ? -3.977 5.098 7.523 1 82.06 212 ARG A N 1
ATOM 1716 C CA . ARG A 1 212 ? -3.574 5.715 8.781 1 82.06 212 ARG A CA 1
ATOM 1717 C C . ARG A 1 212 ? -2.898 7.059 8.539 1 82.06 212 ARG A C 1
ATOM 1719 O O . ARG A 1 212 ? -3.148 8.023 9.266 1 82.06 212 ARG A O 1
ATOM 1726 N N . LEU A 1 213 ? -2.072 7.078 7.578 1 80.44 213 LEU A N 1
ATOM 1727 C CA . LEU A 1 213 ? -1.385 8.32 7.242 1 80.44 213 LEU A CA 1
ATOM 1728 C C . LEU A 1 213 ? -2.373 9.375 6.758 1 80.44 213 LEU A C 1
ATOM 1730 O O . LEU A 1 213 ? -2.24 10.555 7.09 1 80.44 213 LEU A O 1
ATOM 1734 N N . LEU A 1 214 ? -3.303 8.953 6.055 1 80 214 LEU A N 1
ATOM 1735 C CA . LEU A 1 214 ? -4.344 9.859 5.574 1 80 214 LEU A CA 1
ATOM 1736 C C . LEU A 1 214 ? -5.156 10.414 6.738 1 80 214 LEU A C 1
ATOM 1738 O O . LEU A 1 214 ? -5.449 11.609 6.781 1 80 214 LEU A O 1
ATOM 1742 N N . LEU A 1 215 ? -5.449 9.594 7.66 1 79.19 215 LEU A N 1
ATOM 1743 C CA . LEU A 1 215 ? -6.25 9.977 8.82 1 79.19 215 LEU A CA 1
ATOM 1744 C C . LEU A 1 215 ? -5.434 10.852 9.773 1 79.19 215 LEU A C 1
ATOM 1746 O O . LEU A 1 215 ? -6 11.523 10.641 1 79.19 215 LEU A O 1
ATOM 1750 N N . ASN A 1 216 ? -4.148 10.742 9.602 1 78.25 216 ASN A N 1
ATOM 1751 C CA . ASN A 1 216 ? -3.289 11.656 10.352 1 78.25 216 ASN A CA 1
ATOM 1752 C C . ASN A 1 216 ? -3.414 13.086 9.844 1 78.25 216 ASN A C 1
ATOM 1754 O O . ASN A 1 216 ? -3.098 14.031 10.562 1 78.25 216 ASN A O 1
ATOM 1758 N N . ILE A 1 217 ? -3.857 13.203 8.656 1 73.25 217 ILE A N 1
ATOM 1759 C CA . ILE A 1 217 ? -3.92 14.516 8.023 1 73.25 217 ILE A CA 1
ATOM 1760 C C . ILE A 1 217 ? -5.355 15.031 8.047 1 73.25 217 ILE A C 1
ATOM 1762 O O . ILE A 1 217 ? -5.59 16.234 8.258 1 73.25 217 ILE A O 1
ATOM 1766 N N . LEU A 1 218 ? -6.34 14.078 7.875 1 79.25 218 LEU A N 1
ATOM 1767 C CA . LEU A 1 218 ? -7.723 14.477 7.648 1 79.25 218 LEU A CA 1
ATOM 1768 C C . LEU A 1 218 ? -8.664 13.742 8.602 1 79.25 218 LEU A C 1
ATOM 1770 O O . LEU A 1 218 ? -8.398 12.609 8.992 1 79.25 218 LEU A O 1
ATOM 1774 N N . PRO A 1 219 ? -9.742 14.461 9.008 1 79.19 219 PRO A N 1
ATOM 1775 C CA . PRO A 1 219 ? -10.812 13.711 9.672 1 79.19 219 PRO A CA 1
ATOM 1776 C C . PRO A 1 219 ? -11.352 12.57 8.812 1 79.19 219 PRO A C 1
ATOM 1778 O O . PRO A 1 219 ? -11.336 12.656 7.578 1 79.19 219 PRO A O 1
ATOM 1781 N N . ALA A 1 220 ? -11.867 11.539 9.461 1 82.06 220 ALA A N 1
ATOM 1782 C CA . ALA A 1 220 ? -12.273 10.312 8.789 1 82.06 220 ALA A CA 1
ATOM 1783 C C . ALA A 1 220 ? -13.312 10.586 7.707 1 82.06 220 ALA A C 1
ATOM 1785 O O . ALA A 1 220 ? -13.227 10.055 6.598 1 82.06 220 ALA A O 1
ATOM 1786 N N . GLU A 1 221 ? -14.242 11.414 8.039 1 83.25 221 GLU A N 1
ATOM 1787 C CA . GLU A 1 221 ? -15.312 11.695 7.09 1 83.25 221 GLU A CA 1
ATOM 1788 C C . GLU A 1 221 ? -14.797 12.453 5.871 1 83.25 221 GLU A C 1
ATOM 1790 O O . GLU A 1 221 ? -15.25 12.219 4.75 1 83.25 221 GLU A O 1
ATOM 1795 N N . ILE A 1 222 ? -13.906 13.312 6.121 1 84.88 222 ILE A N 1
ATOM 1796 C CA . ILE A 1 222 ? -13.328 14.109 5.043 1 84.88 222 ILE A CA 1
ATOM 1797 C C . ILE A 1 222 ? -12.422 13.227 4.188 1 84.88 222 ILE A C 1
ATOM 1799 O O . ILE A 1 222 ? -12.422 13.336 2.959 1 84.88 222 ILE A O 1
ATOM 1803 N N . ALA A 1 223 ? -11.672 12.414 4.801 1 82.31 223 ALA A N 1
ATOM 1804 C CA . ALA A 1 223 ? -10.805 11.477 4.098 1 82.31 223 ALA A CA 1
ATOM 1805 C C . ALA A 1 223 ? -11.602 10.578 3.164 1 82.31 223 ALA A C 1
ATOM 1807 O O . ALA A 1 223 ? -11.188 10.32 2.031 1 82.31 223 ALA A O 1
ATOM 1808 N N . GLU A 1 224 ? -12.719 10.109 3.621 1 84.19 224 GLU A N 1
ATOM 1809 C CA . GLU A 1 224 ? -13.586 9.242 2.83 1 84.19 224 GLU A CA 1
ATOM 1810 C C . GLU A 1 224 ? -14.117 9.969 1.595 1 84.19 224 GLU A C 1
ATOM 1812 O O . GLU A 1 224 ? -14.195 9.391 0.512 1 84.19 224 GLU A O 1
ATOM 1817 N N . ARG A 1 225 ? -14.375 11.156 1.798 1 84.94 225 ARG A N 1
ATOM 1818 C CA . ARG A 1 225 ? -14.883 11.953 0.687 1 84.94 225 ARG A CA 1
ATOM 1819 C C . ARG A 1 225 ? -13.812 12.133 -0.387 1 84.94 225 ARG A C 1
ATOM 1821 O O . ARG A 1 225 ? -14.109 12.055 -1.581 1 84.94 225 ARG A O 1
ATOM 1828 N N . LEU A 1 226 ? -12.633 12.352 0.048 1 78.69 226 LEU A N 1
ATOM 1829 C CA . LEU A 1 226 ? -11.531 12.516 -0.891 1 78.69 226 LEU A CA 1
ATOM 1830 C C . LEU A 1 226 ? -11.25 11.211 -1.628 1 78.69 226 LEU A C 1
ATOM 1832 O O . LEU A 1 226 ? -10.969 11.219 -2.83 1 78.69 226 LEU A O 1
ATOM 1836 N N . GLN A 1 227 ? -11.336 10.219 -0.863 1 75.88 227 GLN A N 1
ATOM 1837 C CA . GLN A 1 227 ? -11.094 8.906 -1.445 1 75.88 227 GLN A CA 1
ATOM 1838 C C . GLN A 1 227 ? -12.18 8.539 -2.457 1 75.88 227 GLN A C 1
ATOM 1840 O O . GLN A 1 227 ? -11.914 7.816 -3.418 1 75.88 227 GLN A O 1
ATOM 1845 N N . ASN A 1 228 ? -13.344 9.109 -2.238 1 79.75 228 ASN A N 1
ATOM 1846 C CA . ASN A 1 228 ? -14.469 8.844 -3.135 1 79.75 228 ASN A CA 1
ATOM 1847 C C . ASN A 1 228 ? -14.438 9.758 -4.359 1 79.75 228 ASN A C 1
ATOM 1849 O O . ASN A 1 228 ? -15.359 9.75 -5.172 1 79.75 228 ASN A O 1
ATOM 1853 N N . GLY A 1 229 ? -13.344 10.562 -4.449 1 77.31 229 GLY A N 1
ATOM 1854 C CA . GLY A 1 229 ? -13.109 11.281 -5.691 1 77.31 229 GLY A CA 1
ATOM 1855 C C . GLY A 1 229 ? -13.477 12.758 -5.609 1 77.31 229 GLY A C 1
ATOM 1856 O O . GLY A 1 229 ? -13.383 13.477 -6.602 1 77.31 229 GLY A O 1
ATOM 1857 N N . GLU A 1 230 ? -13.938 13.234 -4.418 1 80.12 230 GLU A N 1
ATOM 1858 C CA . GLU A 1 230 ? -14.219 14.656 -4.293 1 80.12 230 GLU A CA 1
ATOM 1859 C C . GLU A 1 230 ? -12.938 15.484 -4.367 1 80.12 230 GLU A C 1
ATOM 1861 O O . GLU A 1 230 ? -11.961 15.18 -3.688 1 80.12 230 GLU A O 1
ATOM 1866 N N . ASN A 1 231 ? -12.828 16.469 -5.215 1 73 231 ASN A N 1
ATOM 1867 C CA . ASN A 1 231 ? -11.609 17.234 -5.465 1 73 231 ASN A CA 1
ATOM 1868 C C . ASN A 1 231 ? -11.492 18.422 -4.523 1 73 231 ASN A C 1
ATOM 1870 O O . ASN A 1 231 ? -10.383 18.891 -4.23 1 73 231 ASN A O 1
ATOM 1874 N N . THR A 1 232 ? -12.719 19.031 -4.176 1 77.62 232 THR A N 1
ATOM 1875 C CA . THR A 1 232 ? -12.711 20.203 -3.314 1 77.62 232 THR A CA 1
ATOM 1876 C C . THR A 1 232 ? -13.633 20 -2.115 1 77.62 232 THR A C 1
ATOM 1878 O O . THR A 1 232 ? -14.82 19.75 -2.277 1 77.62 232 THR A O 1
ATOM 1881 N N . ILE A 1 233 ? -13.008 20.016 -1.057 1 85.31 233 ILE A N 1
ATOM 1882 C CA . ILE A 1 233 ? -13.789 19.891 0.169 1 85.31 233 ILE A CA 1
ATOM 1883 C C . ILE A 1 233 ? -13.906 21.266 0.838 1 85.31 233 ILE A C 1
ATOM 1885 O O . ILE A 1 233 ? -12.898 21.875 1.192 1 85.31 233 ILE A O 1
ATOM 1889 N N . ALA A 1 234 ? -15.078 21.875 0.924 1 87.88 234 ALA A N 1
ATOM 1890 C CA . ALA A 1 234 ? -15.383 23.125 1.613 1 87.88 234 ALA A CA 1
ATOM 1891 C C . ALA A 1 234 ? -16.797 23.094 2.176 1 87.88 234 ALA A C 1
ATOM 1893 O O . ALA A 1 234 ? -17.766 22.922 1.432 1 87.88 234 ALA A O 1
ATOM 1894 N N . ASP A 1 235 ? -16.906 23.141 3.395 1 88.94 235 ASP A N 1
ATOM 1895 C CA . ASP A 1 235 ? -18.203 23.078 4.043 1 88.94 235 ASP A CA 1
ATOM 1896 C C . ASP A 1 235 ? -18.438 24.297 4.945 1 88.94 235 ASP A C 1
ATOM 1898 O O . ASP A 1 235 ? -17.5 24.766 5.59 1 88.94 235 ASP A O 1
ATOM 1902 N N . HIS A 1 236 ? -19.609 24.781 4.961 1 89.69 236 HIS A N 1
ATOM 1903 C CA . HIS A 1 236 ? -20.016 25.828 5.895 1 89.69 236 HIS A CA 1
ATOM 1904 C C . HIS A 1 236 ? -20.719 25.219 7.113 1 89.69 236 HIS A C 1
ATOM 1906 O O . HIS A 1 236 ? -21.594 24.375 6.977 1 89.69 236 HIS A O 1
ATOM 1912 N N . TYR A 1 237 ? -20.281 25.594 8.219 1 91.19 237 TYR A N 1
ATOM 1913 C CA . TYR A 1 237 ? -20.906 25.188 9.469 1 91.19 237 TYR A CA 1
ATOM 1914 C C . TYR A 1 237 ? -21.484 26.375 10.203 1 91.19 237 TYR A C 1
ATOM 1916 O O . TYR A 1 237 ? -20.75 27.281 10.633 1 91.19 237 TYR A O 1
ATOM 1924 N N . PRO A 1 238 ? -22.75 26.359 10.406 1 91.38 238 PRO A N 1
ATOM 1925 C CA . PRO A 1 238 ? -23.406 27.531 10.984 1 91.38 238 PRO A CA 1
ATOM 1926 C C . PRO A 1 238 ? -23.047 27.734 12.453 1 91.38 238 PRO A C 1
ATOM 1928 O O . PRO A 1 238 ? -23.094 28.875 12.945 1 91.38 238 PRO A O 1
ATOM 1931 N N . LYS A 1 239 ? -22.812 26.703 13.133 1 95.31 239 LYS A N 1
ATOM 1932 C CA . LYS A 1 239 ? -22.516 26.812 14.562 1 95.31 239 LYS A CA 1
ATOM 1933 C C . LYS A 1 239 ? -21.469 25.781 14.992 1 95.31 239 LYS A C 1
ATOM 1935 O O . LYS A 1 239 ? -21.734 24.578 15.008 1 95.31 239 LYS A O 1
ATOM 1940 N N . VAL A 1 240 ? -20.297 26.312 15.375 1 96.12 240 VAL A N 1
ATOM 1941 C CA . VAL A 1 240 ? -19.234 25.469 15.898 1 96.12 240 VAL A CA 1
ATOM 1942 C C . VAL A 1 240 ? -18.594 26.141 17.125 1 96.12 240 VAL A C 1
ATOM 1944 O O . VAL A 1 240 ? -18.609 27.375 17.234 1 96.12 240 VAL A O 1
ATOM 1947 N N . TYR A 1 241 ? -18.141 25.391 18.062 1 97.94 241 TYR A N 1
ATOM 1948 C CA . TYR A 1 241 ? -17.375 25.875 19.203 1 97.94 241 TYR A CA 1
ATOM 1949 C C . TYR A 1 241 ? -15.875 25.672 18.984 1 97.94 241 TYR A C 1
ATOM 1951 O O . TYR A 1 241 ? -15.398 24.547 18.875 1 97.94 241 TYR A O 1
ATOM 1959 N N . VAL A 1 242 ? -15.133 26.781 18.891 1 98 242 VAL A N 1
ATOM 1960 C CA . VAL A 1 242 ? -13.703 26.734 18.609 1 98 242 VAL A CA 1
ATOM 1961 C C . VAL A 1 242 ? -12.922 27.016 19.891 1 98 242 VAL A C 1
ATOM 1963 O O . VAL A 1 242 ? -13.234 27.969 20.609 1 98 242 VAL A O 1
ATOM 1966 N N . LEU A 1 243 ? -11.961 26.188 20.141 1 98.56 243 LEU A N 1
ATOM 1967 C CA . LEU A 1 243 ? -11.141 26.328 21.344 1 98.56 243 LEU A CA 1
ATOM 1968 C C . LEU A 1 243 ? -9.664 26.453 20.969 1 98.56 243 LEU A C 1
ATOM 1970 O O . LEU A 1 243 ? -9.156 25.688 20.156 1 98.56 243 LEU A O 1
ATOM 1974 N N . PHE A 1 244 ? -9.047 27.453 21.5 1 97.81 244 PHE A N 1
ATOM 1975 C CA . PHE A 1 244 ? -7.598 27.594 21.469 1 97.81 244 PHE A CA 1
ATOM 1976 C C . PHE A 1 244 ? -7.004 27.453 22.859 1 97.81 244 PHE A C 1
ATOM 1978 O O . PHE A 1 244 ? -7.527 28.016 23.828 1 97.81 244 PHE A O 1
ATOM 1985 N N . ALA A 1 245 ? -6.031 26.688 22.984 1 97.62 245 ALA A N 1
ATOM 1986 C CA . ALA A 1 245 ? -5.285 26.547 24.234 1 97.62 245 ALA A CA 1
ATOM 1987 C C . ALA A 1 245 ? -3.799 26.828 24.016 1 97.62 245 ALA A C 1
ATOM 1989 O O . ALA A 1 245 ? -3.229 26.438 23 1 97.62 245 ALA A O 1
ATOM 1990 N N . ASP A 1 246 ? -3.234 27.484 24.875 1 94.44 246 ASP A N 1
ATOM 1991 C CA . ASP A 1 246 ? -1.814 27.828 24.797 1 94.44 246 ASP A CA 1
ATOM 1992 C C . ASP A 1 246 ? -1.116 27.516 26.125 1 94.44 246 ASP A C 1
ATOM 1994 O O . ASP A 1 246 ? -1.691 27.719 27.203 1 94.44 246 ASP A O 1
ATOM 1998 N N . ILE A 1 247 ? 0.085 27.031 26.047 1 92.88 247 ILE A N 1
ATOM 1999 C CA . ILE A 1 247 ? 0.866 26.719 27.234 1 92.88 247 ILE A CA 1
ATOM 2000 C C . ILE A 1 247 ? 1.525 27.984 27.766 1 92.88 247 ILE A C 1
ATOM 2002 O O . ILE A 1 247 ? 2.312 28.625 27.062 1 92.88 247 ILE A O 1
ATOM 2006 N N . VAL A 1 248 ? 1.237 28.266 29.016 1 91.25 248 VAL A N 1
ATOM 2007 C CA . VAL A 1 248 ? 1.738 29.484 29.625 1 91.25 248 VAL A CA 1
ATOM 2008 C C . VAL A 1 248 ? 3.244 29.375 29.844 1 91.25 248 VAL A C 1
ATOM 2010 O O . VAL A 1 248 ? 3.717 28.422 30.469 1 91.25 248 VAL A O 1
ATOM 2013 N N . GLY A 1 249 ? 3.986 30.312 29.328 1 83.62 249 GLY A N 1
ATOM 2014 C CA . GLY A 1 249 ? 5.414 30.391 29.594 1 83.62 249 GLY A CA 1
ATOM 2015 C C . GLY A 1 249 ? 6.238 29.438 28.75 1 83.62 249 GLY A C 1
ATOM 2016 O O . GLY A 1 249 ? 7.422 29.234 29.016 1 83.62 249 GLY A O 1
ATOM 2017 N N . PHE A 1 250 ? 5.688 28.828 27.844 1 82 250 PHE A N 1
ATOM 2018 C CA . PHE A 1 250 ? 6.41 27.828 27.062 1 82 250 PHE A CA 1
ATOM 2019 C C . PHE A 1 250 ? 7.445 28.469 26.156 1 82 250 PHE A C 1
ATOM 2021 O O . PHE A 1 250 ? 8.508 27.906 25.922 1 82 250 PHE A O 1
ATOM 2028 N N . THR A 1 251 ? 7.102 29.578 25.578 1 74.69 251 THR A N 1
ATOM 2029 C CA . THR A 1 251 ? 8.055 30.25 24.703 1 74.69 251 THR A CA 1
ATOM 2030 C C . THR A 1 251 ? 9.367 30.5 25.422 1 74.69 251 THR A C 1
ATOM 2032 O O . THR A 1 251 ? 10.445 30.297 24.859 1 74.69 251 THR A O 1
ATOM 2035 N N . GLN A 1 252 ? 9.227 30.922 26.656 1 73.94 252 GLN A N 1
ATOM 2036 C CA . GLN A 1 252 ? 10.414 31.141 27.469 1 73.94 252 GLN A CA 1
ATOM 2037 C C . GLN A 1 252 ? 11.117 29.828 27.797 1 73.94 252 GLN A C 1
ATOM 2039 O O . GLN A 1 252 ? 12.352 29.766 27.781 1 73.94 252 GLN A O 1
ATOM 2044 N N . LEU A 1 253 ? 10.344 28.828 28.094 1 74.5 253 LEU A N 1
ATOM 2045 C CA . LEU A 1 253 ? 10.883 27.516 28.406 1 74.5 253 LEU A CA 1
ATOM 2046 C C . LEU A 1 253 ? 11.625 26.938 27.203 1 74.5 253 LEU A C 1
ATOM 2048 O O . LEU A 1 253 ? 12.672 26.281 27.375 1 74.5 253 LEU A O 1
ATOM 2052 N N . SER A 1 254 ? 11.125 27.109 26.031 1 73.69 254 SER A N 1
ATOM 2053 C CA . SER A 1 254 ? 11.711 26.562 24.812 1 73.69 254 SER A CA 1
ATOM 2054 C C . SER A 1 254 ? 13.062 27.203 24.5 1 73.69 254 SER A C 1
ATOM 2056 O O . SER A 1 254 ? 13.914 26.578 23.875 1 73.69 254 SER A O 1
ATOM 2058 N N . SER A 1 255 ? 13.266 28.391 25 1 69 255 SER A N 1
ATOM 2059 C CA . SER A 1 255 ? 14.531 29.094 24.75 1 69 255 SER A CA 1
ATOM 2060 C C . SER A 1 255 ? 15.602 28.656 25.75 1 69 255 SER A C 1
ATOM 2062 O O . SER A 1 255 ? 16.797 28.828 25.5 1 69 255 SER A O 1
ATOM 2064 N N . GLN A 1 256 ? 15.164 28.031 26.859 1 73.12 256 GLN A N 1
ATOM 2065 C CA . GLN A 1 256 ? 16.109 27.75 27.938 1 73.12 256 GLN A CA 1
ATOM 2066 C C . GLN A 1 256 ? 16.391 26.25 28.031 1 73.12 256 GLN A C 1
ATOM 2068 O O . GLN A 1 256 ? 17.125 25.812 28.922 1 73.12 256 GLN A O 1
ATOM 2073 N N . THR A 1 257 ? 15.742 25.531 27.203 1 78.81 257 THR A N 1
ATOM 2074 C CA . THR A 1 257 ? 15.883 24.078 27.281 1 78.81 257 THR A CA 1
ATOM 2075 C C . THR A 1 257 ? 16.375 23.516 25.953 1 78.81 257 THR A C 1
ATOM 2077 O O . THR A 1 257 ? 16.391 24.219 24.938 1 78.81 257 THR A O 1
ATOM 2080 N N . THR A 1 258 ? 16.844 22.297 25.969 1 80.69 258 THR A N 1
ATOM 2081 C CA . THR A 1 258 ? 17.312 21.625 24.75 1 80.69 258 THR A CA 1
ATOM 2082 C C . THR A 1 258 ? 16.156 21.312 23.828 1 80.69 258 THR A C 1
ATOM 2084 O O . THR A 1 258 ? 15.023 21.109 24.281 1 80.69 258 THR A O 1
ATOM 2087 N N . PRO A 1 259 ? 16.547 21.328 22.578 1 79.25 259 PRO A N 1
ATOM 2088 C CA . PRO A 1 259 ? 15.492 21.016 21.609 1 79.25 259 PRO A CA 1
ATOM 2089 C C . PRO A 1 259 ? 14.758 19.719 21.922 1 79.25 259 PRO A C 1
ATOM 2091 O O . PRO A 1 259 ? 13.531 19.656 21.859 1 79.25 259 PRO A O 1
ATOM 2094 N N . ASP A 1 260 ? 15.492 18.766 22.266 1 80.19 260 ASP A N 1
ATOM 2095 C CA . ASP A 1 260 ? 14.906 17.469 22.578 1 80.19 260 ASP A CA 1
ATOM 2096 C C . ASP A 1 260 ? 13.914 17.562 23.734 1 80.19 260 ASP A C 1
ATOM 2098 O O . ASP A 1 260 ? 12.852 16.953 23.703 1 80.19 260 ASP A O 1
ATOM 2102 N N . GLU A 1 261 ? 14.359 18.359 24.672 1 83.12 261 GLU A N 1
ATOM 2103 C CA . GLU A 1 261 ? 13.508 18.5 25.859 1 83.12 261 GLU A CA 1
ATOM 2104 C C . GLU A 1 261 ? 12.234 19.266 25.516 1 83.12 261 GLU A C 1
ATOM 2106 O O . GLU A 1 261 ? 11.164 18.969 26.047 1 83.12 261 GLU A O 1
ATOM 2111 N N . VAL A 1 262 ? 12.336 20.266 24.656 1 81.88 262 VAL A N 1
ATOM 2112 C CA . VAL A 1 262 ? 11.18 21.047 24.219 1 81.88 262 VAL A CA 1
ATOM 2113 C C . VAL A 1 262 ? 10.18 20.141 23.516 1 81.88 262 VAL A C 1
ATOM 2115 O O . VAL A 1 262 ? 8.992 20.141 23.859 1 81.88 262 VAL A O 1
ATOM 2118 N N . VAL A 1 263 ? 10.68 19.406 22.578 1 84.62 263 VAL A N 1
ATOM 2119 C CA . VAL A 1 263 ? 9.82 18.547 21.781 1 84.62 263 VAL A CA 1
ATOM 2120 C C . VAL A 1 263 ? 9.203 17.469 22.656 1 84.62 263 VAL A C 1
ATOM 2122 O O . VAL A 1 263 ? 8.023 17.141 22.5 1 84.62 263 VAL A O 1
ATOM 2125 N N . ARG A 1 264 ? 9.961 16.938 23.531 1 85.81 264 ARG A N 1
ATOM 2126 C CA . ARG A 1 264 ? 9.477 15.891 24.422 1 85.81 264 ARG A CA 1
ATOM 2127 C C . ARG A 1 264 ? 8.344 16.406 25.312 1 85.81 264 ARG A C 1
ATOM 2129 O O . ARG A 1 264 ? 7.312 15.758 25.453 1 85.81 264 ARG A O 1
ATOM 2136 N N . ARG A 1 265 ? 8.57 17.578 25.891 1 86.06 265 ARG A N 1
ATOM 2137 C CA . ARG A 1 265 ? 7.57 18.172 26.781 1 86.06 265 ARG A CA 1
ATOM 2138 C C . ARG A 1 265 ? 6.289 18.5 26.031 1 86.06 265 ARG A C 1
ATOM 2140 O O . ARG A 1 265 ? 5.188 18.266 26.531 1 86.06 265 ARG A O 1
ATOM 2147 N N . LEU A 1 266 ? 6.488 19.016 24.906 1 88.5 266 LEU A N 1
ATOM 2148 C CA . LEU A 1 266 ? 5.324 19.328 24.078 1 88.5 266 LEU A CA 1
ATOM 2149 C C . LEU A 1 266 ? 4.562 18.047 23.703 1 88.5 266 LEU A C 1
ATOM 2151 O O . LEU A 1 266 ? 3.332 18.031 23.734 1 88.5 266 LEU A O 1
ATOM 2155 N N . ASN A 1 267 ? 5.27 17.078 23.375 1 87.44 267 ASN A N 1
ATOM 2156 C CA . ASN A 1 267 ? 4.652 15.812 23.016 1 87.44 267 ASN A CA 1
ATOM 2157 C C . ASN A 1 267 ? 3.869 15.219 24.188 1 87.44 267 ASN A C 1
ATOM 2159 O O . ASN A 1 267 ? 2.832 14.586 24 1 87.44 267 ASN A O 1
ATOM 2163 N N . GLU A 1 268 ? 4.438 15.344 25.312 1 90 268 GLU A N 1
ATOM 2164 C CA . GLU A 1 268 ? 3.756 14.836 26.5 1 90 268 GLU A CA 1
ATOM 2165 C C . GLU A 1 268 ? 2.424 15.547 26.719 1 90 268 GLU A C 1
ATOM 2167 O O . GLU A 1 268 ? 1.408 14.898 26.984 1 90 268 GLU A O 1
ATOM 2172 N N . VAL A 1 269 ? 2.486 16.812 26.609 1 92.12 269 VAL A N 1
ATOM 2173 C CA . VAL A 1 269 ? 1.289 17.609 26.828 1 92.12 269 VAL A CA 1
ATOM 2174 C C . VAL A 1 269 ? 0.264 17.328 25.734 1 92.12 269 VAL A C 1
ATOM 2176 O O . VAL A 1 269 ? -0.908 17.078 26.016 1 92.12 269 VAL A O 1
ATOM 2179 N N . PHE A 1 270 ? 0.721 17.359 24.516 1 90.81 270 PHE A N 1
ATOM 2180 C CA . PHE A 1 270 ? -0.202 17.219 23.391 1 90.81 270 PHE A CA 1
ATOM 2181 C C . PHE A 1 270 ? -0.763 15.797 23.344 1 90.81 270 PHE A C 1
ATOM 2183 O O . PHE A 1 270 ? -1.914 15.594 22.953 1 90.81 270 PHE A O 1
ATOM 2190 N N . SER A 1 271 ? 0.006 14.844 23.75 1 89.12 271 SER A N 1
ATOM 2191 C CA . SER A 1 271 ? -0.49 13.469 23.812 1 89.12 271 SER A CA 1
ATOM 2192 C C . SER A 1 271 ? -1.624 13.336 24.828 1 89.12 271 SER A C 1
ATOM 2194 O O . SER A 1 271 ? -2.6 12.625 24.578 1 89.12 271 SER A O 1
ATOM 2196 N N . LEU A 1 272 ? -1.41 13.992 25.859 1 92.12 272 LEU A N 1
ATOM 2197 C CA . LEU A 1 272 ? -2.447 13.992 26.891 1 92.12 272 LEU A CA 1
ATOM 2198 C C . LEU A 1 272 ? -3.727 14.641 26.375 1 92.12 272 LEU A C 1
ATOM 2200 O O . LEU A 1 272 ? -4.824 14.141 26.609 1 92.12 272 LEU A O 1
ATOM 2204 N N . ILE A 1 273 ? -3.568 15.711 25.672 1 93.69 273 ILE A N 1
ATOM 2205 C CA . ILE A 1 273 ? -4.723 16.422 25.141 1 93.69 273 ILE A CA 1
ATOM 2206 C C . ILE A 1 273 ? -5.402 15.578 24.062 1 93.69 273 ILE A C 1
ATOM 2208 O O . ILE A 1 273 ? -6.629 15.555 23.969 1 93.69 273 ILE A O 1
ATOM 2212 N N . ASP A 1 274 ? -4.598 14.914 23.375 1 90.62 274 ASP A N 1
ATOM 2213 C CA . ASP A 1 274 ? -5.133 14.047 22.328 1 90.62 274 ASP A CA 1
ATOM 2214 C C . ASP A 1 274 ? -6.047 12.977 22.906 1 90.62 274 ASP A C 1
ATOM 2216 O O . ASP A 1 274 ? -7.062 12.625 22.297 1 90.62 274 ASP A O 1
ATOM 2220 N N . ILE A 1 275 ? -5.699 12.438 23.969 1 92 275 ILE A N 1
ATOM 2221 C CA . ILE A 1 275 ? -6.52 11.438 24.641 1 92 275 ILE A CA 1
ATOM 2222 C C . ILE A 1 275 ? -7.871 12.047 25 1 92 275 ILE A C 1
ATOM 2224 O O . ILE A 1 275 ? -8.914 11.406 24.859 1 92 275 ILE A O 1
ATOM 2228 N N . LEU A 1 276 ? -7.824 13.242 25.438 1 95.12 276 LEU A N 1
ATOM 2229 C CA . LEU A 1 276 ? -9.047 13.922 25.828 1 95.12 276 LEU A CA 1
ATOM 2230 C C . LEU A 1 276 ? -9.922 14.234 24.625 1 95.12 276 LEU A C 1
ATOM 2232 O O . LEU A 1 276 ? -11.148 14.219 24.719 1 95.12 276 LEU A O 1
ATOM 2236 N N . VAL A 1 277 ? -9.25 14.555 23.516 1 93.94 277 VAL A N 1
ATOM 2237 C CA . VAL A 1 277 ? -9.977 14.828 22.281 1 93.94 277 VAL A CA 1
ATOM 2238 C C . VAL A 1 277 ? -10.852 13.633 21.922 1 93.94 277 VAL A C 1
ATOM 2240 O O . VAL A 1 277 ? -12.008 13.805 21.516 1 93.94 277 VAL A O 1
ATOM 2243 N N . GLU A 1 278 ? -10.344 12.523 22.141 1 90.88 278 GLU A N 1
ATOM 2244 C CA . GLU A 1 278 ? -11.094 11.305 21.859 1 90.88 278 GLU A CA 1
ATOM 2245 C C . GLU A 1 278 ? -12.188 11.078 22.891 1 90.88 278 GLU A C 1
ATOM 2247 O O . GLU A 1 278 ? -13.312 10.695 22.547 1 90.88 278 GLU A O 1
ATOM 2252 N N . LYS A 1 279 ? -11.844 11.328 24.094 1 95.06 279 LYS A N 1
ATOM 2253 C CA . LYS A 1 279 ? -12.781 11.117 25.188 1 95.06 279 LYS A CA 1
ATOM 2254 C C . LYS A 1 279 ? -14.023 11.984 25.031 1 95.06 279 LYS A C 1
ATOM 2256 O O . LYS A 1 279 ? -15.148 11.523 25.25 1 95.06 279 LYS A O 1
ATOM 2261 N N . TYR A 1 280 ? -13.875 13.211 24.625 1 96 280 TYR A N 1
ATOM 2262 C CA . TYR A 1 280 ? -14.977 14.164 24.547 1 96 280 TYR A CA 1
ATOM 2263 C C . TYR A 1 280 ? -15.531 14.266 23.141 1 96 280 TYR A C 1
ATOM 2265 O O . TYR A 1 280 ? -16.484 15.016 22.891 1 96 280 TYR A O 1
ATOM 2273 N N . ASP A 1 281 ? -14.953 13.562 22.20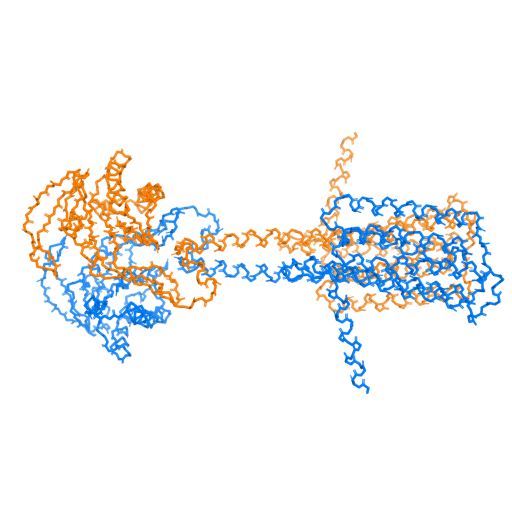3 1 93.75 281 ASP A N 1
ATOM 2274 C CA . ASP A 1 281 ? -15.398 13.484 20.812 1 93.75 281 ASP A CA 1
ATOM 2275 C C . ASP A 1 281 ? -15.398 14.867 20.156 1 93.75 281 ASP A C 1
ATOM 2277 O O . ASP A 1 281 ? -16.406 15.297 19.609 1 93.75 281 ASP A O 1
ATOM 2281 N N . VAL A 1 282 ? -14.391 15.57 20.422 1 94.69 282 VAL A N 1
ATOM 2282 C CA . VAL A 1 282 ? -14.141 16.828 19.703 1 94.69 282 VAL A CA 1
ATOM 2283 C C . VAL A 1 282 ? -13.094 16.609 18.625 1 94.69 282 VAL A C 1
ATOM 2285 O O . VAL A 1 282 ? -12.562 15.5 18.484 1 94.69 282 VAL A O 1
ATOM 2288 N N . GLU A 1 283 ? -12.914 17.609 17.75 1 92.56 283 GLU A N 1
ATOM 2289 C CA . GLU A 1 283 ? -12.031 17.422 16.594 1 92.56 283 GLU A CA 1
ATOM 2290 C C . GLU A 1 283 ? -10.789 18.297 16.703 1 92.56 283 GLU A C 1
ATOM 2292 O O . GLU A 1 283 ? -10.891 19.516 16.75 1 92.56 283 GLU A O 1
ATOM 2297 N N . LYS A 1 284 ? -9.633 17.578 16.719 1 92.56 284 LYS A N 1
ATOM 2298 C CA . LYS A 1 284 ? -8.375 18.312 16.641 1 92.56 284 LYS A CA 1
ATOM 2299 C C . LYS A 1 284 ? -8.156 18.891 15.242 1 92.56 284 LYS A C 1
ATOM 2301 O O . LYS A 1 284 ? -8.211 18.156 14.25 1 92.56 284 LYS A O 1
ATOM 2306 N N . ILE A 1 285 ? -7.941 20.172 15.172 1 90.75 285 ILE A N 1
ATOM 2307 C CA . ILE A 1 285 ? -7.691 20.781 13.875 1 90.75 285 ILE A CA 1
ATOM 2308 C C . ILE A 1 285 ? -6.188 20.828 13.602 1 90.75 285 ILE A C 1
ATOM 2310 O O . ILE A 1 285 ? -5.723 20.328 12.578 1 90.75 285 ILE A O 1
ATOM 2314 N N . LYS A 1 286 ? -5.426 21.469 14.508 1 88.62 286 LYS A N 1
ATOM 2315 C CA . LYS A 1 286 ? -3.977 21.531 14.352 1 88.62 286 LYS A CA 1
ATOM 2316 C C . LYS A 1 286 ? -3.32 22.109 15.609 1 88.62 286 LYS A C 1
ATOM 2318 O O . LYS A 1 286 ? -4.008 22.578 16.516 1 88.62 286 LYS A O 1
ATOM 2323 N N . THR A 1 287 ? -2.059 21.938 15.641 1 89.25 287 THR A N 1
ATOM 2324 C CA . THR A 1 287 ? -1.245 22.656 16.609 1 89.25 287 THR A CA 1
ATOM 2325 C C . THR A 1 287 ? -0.511 23.828 15.953 1 89.25 287 THR A C 1
ATOM 2327 O O . THR A 1 287 ? -0.196 23.766 14.758 1 89.25 287 THR A O 1
ATOM 2330 N N . ILE A 1 288 ? -0.411 24.828 16.625 1 87.12 288 ILE A N 1
ATOM 2331 C CA . ILE A 1 288 ? 0.314 26.016 16.172 1 87.12 288 ILE A CA 1
ATOM 2332 C C . ILE A 1 288 ? 1.42 26.359 17.156 1 87.12 288 ILE A C 1
ATOM 2334 O O . ILE A 1 288 ? 1.22 27.172 18.062 1 87.12 288 ILE A O 1
ATOM 2338 N N . GLY A 1 289 ? 2.549 25.812 16.938 1 81.81 289 GLY A N 1
ATOM 2339 C CA . GLY A 1 289 ? 3.568 25.938 17.969 1 81.81 289 GLY A CA 1
ATOM 2340 C C . GLY A 1 289 ? 3.189 25.234 19.25 1 81.81 289 GLY A C 1
ATOM 2341 O O . GLY A 1 289 ? 2.99 24.016 19.281 1 81.81 289 GLY A O 1
ATOM 2342 N N . ASP A 1 290 ? 3.037 26.078 20.234 1 87.5 290 ASP A N 1
ATOM 2343 C CA . ASP A 1 290 ? 2.666 25.531 21.531 1 87.5 290 ASP A CA 1
ATOM 2344 C C . ASP A 1 290 ? 1.167 25.688 21.781 1 87.5 290 ASP A C 1
ATOM 2346 O O . ASP A 1 290 ? 0.691 25.438 22.891 1 87.5 290 ASP A O 1
ATOM 2350 N N . ALA A 1 291 ? 0.48 26.109 20.734 1 91.31 291 ALA A N 1
ATOM 2351 C CA . ALA A 1 291 ? -0.971 26.266 20.828 1 91.31 291 ALA A CA 1
ATOM 2352 C C . ALA A 1 291 ? -1.682 25.031 20.25 1 91.31 291 ALA A C 1
ATOM 2354 O O . ALA A 1 291 ? -1.14 24.344 19.391 1 91.31 291 ALA A O 1
ATOM 2355 N N . TYR A 1 292 ? -2.881 24.75 20.75 1 93.75 292 TYR A N 1
ATOM 2356 C CA . TYR A 1 292 ? -3.715 23.609 20.344 1 93.75 292 TYR A CA 1
ATOM 2357 C C . TYR A 1 292 ? -5.105 24.078 19.938 1 93.75 292 TYR A C 1
ATOM 2359 O O . TYR A 1 292 ? -5.766 24.812 20.672 1 93.75 292 TYR A O 1
ATOM 2367 N N . MET A 1 293 ? -5.465 23.75 18.766 1 95.25 293 MET A N 1
ATOM 2368 C CA . MET A 1 293 ? -6.762 24.156 18.234 1 95.25 293 MET A CA 1
ATOM 2369 C C . MET A 1 293 ? -7.707 22.969 18.109 1 95.25 293 MET A C 1
ATOM 2371 O O . MET A 1 293 ? -7.363 21.969 17.484 1 95.25 293 MET A O 1
ATOM 2375 N N . VAL A 1 294 ? -8.883 23.125 18.688 1 96.44 294 VAL A N 1
ATOM 2376 C CA . VAL A 1 294 ? -9.891 22.062 18.672 1 96.44 294 VAL A CA 1
ATOM 2377 C C . VAL A 1 294 ? -11.266 22.672 18.391 1 96.44 294 VAL A C 1
ATOM 2379 O O . VAL A 1 294 ? -11.5 23.859 18.641 1 96.44 294 VAL A O 1
ATOM 2382 N N . VAL A 1 295 ? -12.086 21.812 17.859 1 97 295 VAL A N 1
ATOM 2383 C CA . VAL A 1 295 ? -13.422 22.312 17.531 1 97 295 VAL A CA 1
ATOM 2384 C C . VAL A 1 295 ? -14.469 21.25 17.875 1 97 295 VAL A C 1
ATOM 2386 O O . VAL A 1 295 ? -14.219 20.062 17.734 1 97 295 VAL A O 1
ATOM 2389 N N . ALA A 1 296 ? -15.539 21.641 18.375 1 96.69 296 ALA A N 1
ATOM 2390 C CA . ALA A 1 296 ? -16.734 20.812 18.5 1 96.69 296 ALA A CA 1
ATOM 2391 C C . ALA A 1 296 ? -17.797 21.234 17.484 1 96.69 296 ALA A C 1
ATOM 2393 O O . ALA A 1 296 ? -18.031 22.438 17.281 1 96.69 296 ALA A O 1
ATOM 2394 N N . GLY A 1 297 ? -18.406 20.297 16.859 1 94.06 297 GLY A N 1
ATOM 2395 C CA . GLY A 1 297 ? -19.422 20.594 15.875 1 94.06 297 GLY A CA 1
ATOM 2396 C C . GLY A 1 297 ? -19.031 20.188 14.469 1 94.06 297 GLY A C 1
ATOM 2397 O O . GLY A 1 297 ? -19.844 20.281 13.539 1 94.06 297 GLY A O 1
ATOM 2398 N N . ILE A 1 298 ? -17.875 19.906 14.273 1 90 298 ILE A N 1
ATOM 2399 C CA . ILE A 1 298 ? -17.359 19.406 13.008 1 90 298 ILE A CA 1
ATOM 2400 C C . ILE A 1 298 ? -16.844 17.984 13.188 1 90 298 ILE A C 1
ATOM 2402 O O . ILE A 1 298 ? -16.203 17.672 14.195 1 90 298 ILE A O 1
ATOM 2406 N N . PRO A 1 299 ? -17.031 17.094 12.227 1 81.56 299 PRO A N 1
ATOM 2407 C CA . PRO A 1 299 ? -17.781 17.25 10.984 1 81.56 299 PRO A CA 1
ATOM 2408 C C . PRO A 1 299 ? -19.297 17.172 11.188 1 81.56 299 PRO A C 1
ATOM 2410 O O . PRO A 1 299 ? -20.062 17.453 10.266 1 81.56 299 PRO A O 1
ATOM 2413 N N . LYS A 1 300 ? -19.672 16.719 12.375 1 84.25 300 LYS A N 1
ATOM 2414 C CA . LYS A 1 300 ? -21.094 16.594 12.664 1 84.25 300 LYS A CA 1
ATOM 2415 C C . LYS A 1 300 ? -21.484 17.438 13.867 1 84.25 300 LYS A C 1
ATOM 2417 O O . LYS A 1 300 ? -20.844 17.375 14.922 1 84.25 300 LYS A O 1
ATOM 2422 N N . SER A 1 301 ? -22.469 18.234 13.727 1 88.88 301 SER A N 1
ATOM 2423 C CA . SER A 1 301 ? -22.984 19.047 14.828 1 88.88 301 SER A CA 1
ATOM 2424 C C . SER A 1 301 ? -23.875 18.203 15.742 1 88.88 301 SER A C 1
ATOM 2426 O O . SER A 1 301 ? -24.625 17.344 15.273 1 88.88 301 SER A O 1
ATOM 2428 N N . ARG A 1 302 ? -23.672 18.438 17.031 1 89.56 302 ARG A N 1
ATOM 2429 C CA . ARG A 1 302 ? -24.484 17.781 18.062 1 89.56 302 ARG A CA 1
ATOM 2430 C C . ARG A 1 302 ? -25.094 18.797 19.031 1 89.56 302 ARG A C 1
ATOM 2432 O O . ARG A 1 302 ? -24.547 19.875 19.203 1 89.56 302 ARG A O 1
ATOM 2439 N N . HIS A 1 303 ? -26.125 18.375 19.734 1 89.19 303 HIS A N 1
ATOM 2440 C CA . HIS A 1 303 ? -26.812 19.25 20.672 1 89.19 303 HIS A CA 1
ATOM 2441 C C . HIS A 1 303 ? -25.953 19.547 21.891 1 89.19 303 HIS A C 1
ATOM 2443 O O . HIS A 1 303 ? -26.109 20.578 22.547 1 89.19 303 HIS A O 1
ATOM 2449 N N . ASP A 1 304 ? -25.047 18.719 22.188 1 92.38 304 ASP A N 1
ATOM 2450 C CA . ASP A 1 304 ? -24.266 18.859 23.406 1 92.38 304 ASP A CA 1
ATOM 2451 C C . ASP A 1 304 ? -22.859 19.391 23.109 1 92.38 304 ASP A C 1
ATOM 2453 O O . ASP A 1 304 ? -21.922 19.156 23.891 1 92.38 304 ASP A O 1
ATOM 2457 N N . ASP A 1 305 ? -22.672 20.078 21.969 1 95.19 305 ASP A N 1
ATOM 2458 C CA . ASP A 1 305 ? -21.359 20.578 21.562 1 95.19 305 ASP A CA 1
ATOM 2459 C C . ASP A 1 305 ? -20.781 21.516 22.609 1 95.19 305 ASP A C 1
ATOM 2461 O O . ASP A 1 305 ? -19.578 21.453 22.922 1 95.19 305 ASP A O 1
ATOM 2465 N N . ALA A 1 306 ? -21.609 22.312 23.156 1 94.31 306 ALA A N 1
ATOM 2466 C CA . ALA A 1 306 ? -21.172 23.266 24.172 1 94.31 306 ALA A CA 1
ATOM 2467 C C . ALA A 1 306 ? -20.641 22.547 25.422 1 94.31 306 ALA A C 1
ATOM 2469 O O . ALA A 1 306 ? -19.578 22.891 25.922 1 94.31 306 ALA A O 1
ATOM 2470 N N . GLY A 1 307 ? -21.406 21.578 25.828 1 93.31 307 GLY A N 1
ATOM 2471 C CA . GLY A 1 307 ? -21 20.812 27 1 93.31 307 GLY A CA 1
ATOM 2472 C C . GLY A 1 307 ? -19.734 20.016 26.781 1 93.31 307 GLY A C 1
ATOM 2473 O O . GLY A 1 307 ? -18.891 19.922 27.672 1 93.31 307 GLY A O 1
ATOM 2474 N N . ARG A 1 308 ? -19.578 19.5 25.656 1 94.88 308 ARG A N 1
ATOM 2475 C CA . ARG A 1 308 ? -18.406 18.672 25.344 1 94.88 308 ARG A CA 1
ATOM 2476 C C . ARG A 1 308 ? -17.141 19.5 25.297 1 94.88 308 ARG A C 1
ATOM 2478 O O . ARG A 1 308 ? -16.109 19.125 25.859 1 94.88 308 ARG A O 1
ATOM 2485 N N . ILE A 1 309 ? -17.203 20.672 24.609 1 97.12 309 ILE A N 1
ATOM 2486 C CA . ILE A 1 309 ? -16 21.484 24.453 1 97.12 309 ILE A CA 1
ATOM 2487 C C . ILE A 1 309 ? -15.609 22.094 25.797 1 97.12 309 ILE A C 1
ATOM 2489 O O . ILE A 1 309 ? -14.422 22.266 26.078 1 97.12 309 ILE A O 1
ATOM 2493 N N . LEU A 1 310 ? -16.578 22.453 26.578 1 96.38 310 LEU A N 1
ATOM 2494 C CA . LEU A 1 310 ? -16.266 23.031 27.875 1 96.38 310 LEU A CA 1
ATOM 2495 C C . LEU A 1 310 ? -15.773 21.969 28.844 1 96.38 310 LEU A C 1
ATOM 2497 O O . LEU A 1 310 ? -14.898 22.234 29.672 1 96.38 310 LEU A O 1
ATOM 2501 N N . GLY A 1 311 ? -16.438 20.812 28.797 1 95.62 311 GLY A N 1
ATOM 2502 C CA . GLY A 1 311 ? -15.922 19.703 29.578 1 95.62 311 GLY A CA 1
ATOM 2503 C C . GLY A 1 311 ? -14.492 19.344 29.219 1 95.62 311 GLY A C 1
ATOM 2504 O O . GLY A 1 311 ? -13.672 19.094 30.109 1 95.62 311 GLY A O 1
ATOM 2505 N N . PHE A 1 312 ? -14.258 19.328 27.953 1 97.25 312 PHE A N 1
ATOM 2506 C CA . PHE A 1 312 ? -12.914 19.125 27.422 1 97.25 312 PHE A CA 1
ATOM 2507 C C . PHE A 1 312 ? -11.945 20.156 27.984 1 97.25 312 PHE A C 1
ATOM 2509 O O . PHE A 1 312 ? -10.875 19.797 28.484 1 97.25 312 PHE A O 1
ATOM 2516 N N . ALA A 1 313 ? -12.312 21.422 27.938 1 97.94 313 ALA A N 1
ATOM 2517 C CA . ALA A 1 313 ? -11.477 22.547 28.375 1 97.94 313 ALA A CA 1
ATOM 2518 C C . ALA A 1 313 ? -11.148 22.422 29.859 1 97.94 313 ALA A C 1
ATOM 2520 O O . ALA A 1 313 ? -10 22.625 30.266 1 97.94 313 ALA A O 1
ATOM 2521 N N . LYS A 1 314 ? -12.086 22.094 30.609 1 96.62 314 LYS A N 1
ATOM 2522 C CA . LYS A 1 314 ? -11.906 21.984 32.062 1 96.62 314 LYS A CA 1
ATOM 2523 C C . LYS A 1 314 ? -10.945 20.859 32.438 1 96.62 314 LYS A C 1
ATOM 2525 O O . LYS A 1 314 ? -10.055 21.047 33.25 1 96.62 314 LYS A O 1
ATOM 2530 N N . GLU A 1 315 ? -11.258 19.781 31.844 1 96.81 315 GLU A N 1
ATOM 2531 C CA . GLU A 1 315 ? -10.398 18.656 32.156 1 96.81 315 GLU A CA 1
ATOM 2532 C C . GLU A 1 315 ? -8.984 18.859 31.641 1 96.81 315 GLU A C 1
ATOM 2534 O O . GLU A 1 315 ? -8.016 18.422 32.25 1 96.81 315 GLU A O 1
ATOM 2539 N N . MET A 1 316 ? -8.898 19.469 30.531 1 96.69 316 MET A N 1
ATOM 2540 C CA . MET A 1 316 ? -7.594 19.812 29.969 1 96.69 316 MET A CA 1
ATOM 2541 C C . MET A 1 316 ? -6.785 20.672 30.938 1 96.69 316 MET A C 1
ATOM 2543 O O . MET A 1 316 ? -5.598 20.422 31.156 1 96.69 316 MET A O 1
ATOM 2547 N N . LEU A 1 317 ? -7.383 21.641 31.469 1 96.62 317 LEU A N 1
ATOM 2548 C CA . LEU A 1 317 ? -6.73 22.531 32.438 1 96.62 317 LEU A CA 1
ATOM 2549 C C . LEU A 1 317 ? -6.23 21.734 33.625 1 96.62 317 LEU A C 1
ATOM 2551 O O . LEU A 1 317 ? -5.094 21.922 34.062 1 96.62 317 LEU A O 1
ATOM 2555 N N . GLU A 1 318 ? -7.055 20.906 34.062 1 95.88 318 GLU A N 1
ATOM 2556 C CA . GLU A 1 318 ? -6.738 20.141 35.25 1 95.88 318 GLU A CA 1
ATOM 2557 C C . GLU A 1 318 ? -5.617 19.141 35 1 95.88 318 GLU A C 1
ATOM 2559 O O . GLU A 1 318 ? -4.68 19.016 35.781 1 95.88 318 GLU A O 1
ATOM 2564 N N . MET A 1 319 ? -5.715 18.438 33.938 1 94.88 319 MET A N 1
ATOM 2565 C CA . MET A 1 319 ? -4.777 17.359 33.656 1 94.88 319 MET A CA 1
ATOM 2566 C C . MET A 1 319 ? -3.387 17.922 33.344 1 94.88 319 MET A C 1
ATOM 2568 O O . MET A 1 319 ? -2.383 17.359 33.781 1 94.88 319 MET A O 1
ATOM 2572 N N . VAL A 1 320 ? -3.314 18.969 32.562 1 94.81 320 VAL A N 1
ATOM 2573 C CA . VAL A 1 320 ? -2.023 19.547 32.188 1 94.81 320 VAL A CA 1
ATOM 2574 C C . VAL A 1 320 ? -1.355 20.125 33.438 1 94.81 320 VAL A C 1
ATOM 2576 O O . VAL A 1 320 ? -0.136 20.031 33.594 1 94.81 320 VAL A O 1
ATOM 2579 N N . LYS A 1 321 ? -2.113 20.672 34.312 1 94.5 321 LYS A N 1
ATOM 2580 C CA . LYS A 1 321 ? -1.59 21.219 35.562 1 94.5 321 LYS A CA 1
ATOM 2581 C C . LYS A 1 321 ? -1.066 20.125 36.469 1 94.5 321 LYS A C 1
ATOM 2583 O O . LYS A 1 321 ? 0.027 20.234 37.031 1 94.5 321 LYS A O 1
ATOM 2588 N N . THR A 1 322 ? -1.766 19.078 36.594 1 93.5 322 THR A N 1
ATOM 2589 C CA . THR A 1 322 ? -1.446 18 37.531 1 93.5 322 THR A CA 1
ATOM 2590 C C . THR A 1 322 ? -0.335 17.125 36.969 1 93.5 322 THR A C 1
ATOM 2592 O O . THR A 1 322 ? 0.583 16.734 37.719 1 93.5 322 THR A O 1
ATOM 2595 N N . MET A 1 323 ? -0.413 16.797 35.75 1 88.06 323 MET A N 1
ATOM 2596 C CA . MET A 1 323 ? 0.489 15.812 35.188 1 88.06 323 MET A CA 1
ATOM 2597 C C . MET A 1 323 ? 1.757 16.469 34.656 1 88.06 323 MET A C 1
ATOM 2599 O O . MET A 1 323 ? 2.832 15.867 34.688 1 88.06 323 MET A O 1
ATOM 2603 N N . ASN A 1 324 ? 1.694 17.703 34.188 1 87.12 324 ASN A N 1
ATOM 2604 C CA . ASN A 1 324 ? 2.836 18.328 33.531 1 87.12 324 ASN A CA 1
ATOM 2605 C C . ASN A 1 324 ? 3.324 19.547 34.312 1 87.12 324 ASN A C 1
ATOM 2607 O O . ASN A 1 324 ? 4.34 20.156 33.969 1 87.12 324 ASN A O 1
ATOM 2611 N N . ALA A 1 325 ? 2.627 19.984 35.312 1 89.12 325 ALA A N 1
ATOM 2612 C CA . ALA A 1 325 ? 2.963 21.141 36.125 1 89.12 325 ALA A CA 1
ATOM 2613 C C . ALA A 1 325 ? 3.027 22.406 35.281 1 89.12 325 ALA A C 1
ATOM 2615 O O . ALA A 1 325 ? 3.932 23.234 35.438 1 89.12 325 ALA A O 1
ATOM 2616 N N . LEU A 1 326 ? 2.199 22.453 34.25 1 91.81 326 LEU A N 1
ATOM 2617 C CA . LEU A 1 326 ? 2.084 23.609 33.375 1 91.81 326 LEU A CA 1
ATOM 2618 C C . LEU A 1 326 ? 0.681 24.203 33.406 1 91.81 326 LEU A C 1
ATOM 2620 O O . LEU A 1 326 ? -0.263 23.531 33.844 1 91.81 326 LEU A O 1
ATOM 2624 N N . GLU A 1 327 ? 0.61 25.453 33.125 1 94.62 327 GLU A N 1
ATOM 2625 C CA . GLU A 1 327 ? -0.691 26.109 33.062 1 94.62 327 GLU A CA 1
ATOM 2626 C C . GLU A 1 327 ? -1.073 26.422 31.609 1 94.62 327 GLU A C 1
ATOM 2628 O O . GLU A 1 327 ? -0.207 26.703 30.781 1 94.62 327 GLU A O 1
ATOM 2633 N N . LEU A 1 328 ? -2.361 26.359 31.391 1 96.69 328 LEU A N 1
ATOM 2634 C CA . LEU A 1 328 ? -2.879 26.688 30.062 1 96.69 328 LEU A CA 1
ATOM 2635 C C . LEU A 1 328 ? -3.738 27.953 30.109 1 96.69 328 LEU A C 1
ATOM 2637 O O . LEU A 1 328 ? -4.297 28.281 31.156 1 96.69 328 LEU A O 1
ATOM 2641 N N . ARG A 1 329 ? -3.736 28.656 29.078 1 97 329 ARG A N 1
ATOM 2642 C CA . ARG A 1 329 ? -4.73 29.688 28.766 1 97 329 ARG A CA 1
ATOM 2643 C C . ARG A 1 329 ? -5.672 29.219 27.672 1 97 329 ARG A C 1
ATOM 2645 O O . ARG A 1 329 ? -5.227 28.859 26.578 1 97 329 ARG A O 1
ATOM 2652 N N . ILE A 1 330 ? -6.969 29.234 27.984 1 98.12 330 ILE A N 1
ATOM 2653 C CA . ILE A 1 330 ? -7.914 28.688 27.016 1 98.12 330 ILE A CA 1
ATOM 2654 C C . ILE A 1 330 ? -8.891 29.781 26.578 1 98.12 330 ILE A C 1
ATOM 2656 O O . ILE A 1 330 ? -9.336 30.578 27.406 1 98.12 330 ILE A O 1
ATOM 2660 N N . GLY A 1 331 ? -9.109 29.859 25.328 1 98.44 331 GLY A N 1
ATOM 2661 C CA . GLY A 1 331 ? -10.125 30.734 24.75 1 98.44 331 GLY A CA 1
ATOM 2662 C C . GLY A 1 331 ? -11.133 29.984 23.891 1 98.44 331 GLY A C 1
ATOM 2663 O O . GLY A 1 331 ? -10.773 29.062 23.156 1 98.44 331 GLY A O 1
ATOM 2664 N N . ILE A 1 332 ? -12.461 30.344 24.031 1 98.31 332 ILE A N 1
ATOM 2665 C CA . ILE A 1 332 ? -13.5 29.656 23.266 1 98.31 332 ILE A CA 1
ATOM 2666 C C . ILE A 1 332 ? -14.477 30.688 22.703 1 98.31 332 ILE A C 1
ATOM 2668 O O . ILE A 1 332 ? -14.828 31.656 23.375 1 98.31 332 ILE A O 1
ATOM 2672 N N . ASP A 1 333 ? -14.836 30.484 21.547 1 97.88 333 ASP A N 1
ATOM 2673 C CA . ASP A 1 333 ? -15.938 31.203 20.922 1 97.88 333 ASP A CA 1
ATOM 2674 C C . ASP A 1 333 ? -16.844 30.266 20.141 1 97.88 333 ASP A C 1
ATOM 2676 O O . ASP A 1 333 ? -16.531 29.078 19.969 1 97.88 333 ASP A O 1
ATOM 2680 N N . VAL A 1 334 ? -18.047 30.75 19.797 1 97.38 334 VAL A N 1
ATOM 2681 C CA . VAL A 1 334 ? -19 29.953 19.047 1 97.38 334 VAL A CA 1
ATOM 2682 C C . VAL A 1 334 ? -19.609 30.781 17.922 1 97.38 334 VAL A C 1
ATOM 2684 O O . VAL A 1 334 ? -19.844 31.984 18.094 1 97.38 334 VAL A O 1
ATOM 2687 N N . GLY A 1 335 ? -19.719 30.203 16.812 1 94.62 335 GLY A N 1
ATOM 2688 C CA . GLY A 1 335 ? -20.297 30.859 15.656 1 94.62 335 GLY A CA 1
ATOM 2689 C C . GLY A 1 335 ? -20.078 30.094 14.367 1 94.62 335 GLY A C 1
ATOM 2690 O O . GLY A 1 335 ? -19.828 28.891 14.391 1 94.62 335 GLY A O 1
ATOM 2691 N N . GLU A 1 336 ? -20.297 30.75 13.258 1 91.75 336 GLU A N 1
ATOM 2692 C CA . GLU A 1 336 ? -20.141 30.125 11.953 1 91.75 336 GLU A CA 1
ATOM 2693 C C . GLU A 1 336 ? -18.672 30.016 11.555 1 91.75 336 GLU A C 1
ATOM 2695 O O . GLU A 1 336 ? -17.844 30.797 12.023 1 91.75 336 GLU A O 1
ATOM 2700 N N . ALA A 1 337 ? -18.359 29 10.805 1 90.38 337 ALA A N 1
ATOM 2701 C CA . ALA A 1 337 ? -17 28.812 10.297 1 90.38 337 ALA A CA 1
ATOM 2702 C C . ALA A 1 337 ? -17.016 28.016 8.992 1 90.38 337 ALA A C 1
ATOM 2704 O O . ALA A 1 337 ? -17.984 27.297 8.703 1 90.38 337 ALA A O 1
ATOM 2705 N N . THR A 1 338 ? -16.078 28.219 8.195 1 89.06 338 THR A N 1
ATOM 2706 C CA . THR A 1 338 ? -15.852 27.438 6.984 1 89.06 338 THR A CA 1
ATOM 2707 C C . THR A 1 338 ? -14.711 26.438 7.188 1 89.06 338 THR A C 1
ATOM 2709 O O . THR A 1 338 ? -13.656 26.797 7.711 1 89.06 338 THR A O 1
ATOM 2712 N N . ALA A 1 339 ? -15.008 25.234 6.906 1 89.94 339 ALA A N 1
ATOM 2713 C CA . ALA A 1 339 ? -13.977 24.203 6.98 1 89.94 339 ALA A CA 1
ATOM 2714 C C . ALA A 1 339 ? -13.664 23.641 5.598 1 89.94 339 ALA A C 1
ATOM 2716 O O . ALA A 1 339 ? -14.547 23.547 4.742 1 89.94 339 ALA A O 1
ATOM 2717 N N . GLY A 1 340 ? -12.43 23.281 5.383 1 87.44 340 GLY A N 1
ATOM 2718 C CA . GLY A 1 340 ? -12.062 22.734 4.09 1 87.44 340 GLY A CA 1
ATOM 2719 C C . GLY A 1 340 ? -10.648 22.203 4.051 1 87.44 340 GLY A C 1
ATOM 2720 O O . GLY A 1 340 ? -9.914 22.281 5.039 1 87.44 340 GLY A O 1
ATOM 2721 N N . VAL A 1 341 ? -10.414 21.562 2.979 1 86.75 341 VAL A N 1
ATOM 2722 C CA . VAL A 1 341 ? -9.07 21.047 2.719 1 86.75 341 VAL A CA 1
ATOM 2723 C C . VAL A 1 341 ? -8.352 21.969 1.743 1 86.75 341 VAL A C 1
ATOM 2725 O O . VAL A 1 341 ? -8.867 22.281 0.671 1 86.75 341 VAL A O 1
ATOM 2728 N N . ILE A 1 342 ? -7.176 22.375 2.193 1 82.62 342 ILE A N 1
ATOM 2729 C CA . ILE A 1 342 ? -6.441 23.328 1.361 1 82.62 342 ILE A CA 1
ATOM 2730 C C . ILE A 1 342 ? -5.055 22.766 1.046 1 82.62 342 ILE A C 1
ATOM 2732 O O . ILE A 1 342 ? -4.477 22.031 1.853 1 82.62 342 ILE A O 1
ATOM 2736 N N . GLY A 1 343 ? -4.609 23.172 -0.169 1 74.94 343 GLY A N 1
ATOM 2737 C CA . GLY A 1 343 ? -3.258 22.812 -0.564 1 74.94 343 GLY A CA 1
ATOM 2738 C C . GLY A 1 343 ? -3.215 21.703 -1.598 1 74.94 343 GLY A C 1
ATOM 2739 O O . GLY A 1 343 ? -4.082 20.828 -1.612 1 74.94 343 GLY A O 1
ATOM 2740 N N . THR A 1 344 ? -2.271 21.828 -2.49 1 68.38 344 THR A N 1
ATOM 2741 C CA . THR A 1 344 ? -2.031 20.766 -3.463 1 68.38 344 THR A CA 1
ATOM 2742 C C . THR A 1 344 ? -0.997 19.766 -2.938 1 68.38 344 THR A C 1
ATOM 2744 O O . THR A 1 344 ? -1.141 18.562 -3.119 1 68.38 344 THR A O 1
ATOM 2747 N N . LYS A 1 345 ? -0.008 20.453 -2.348 1 70.44 345 LYS A N 1
ATOM 2748 C CA . LYS A 1 345 ? 0.994 19.688 -1.603 1 70.44 345 LYS A CA 1
ATOM 2749 C C . LYS A 1 345 ? 0.891 19.969 -0.106 1 70.44 345 LYS A C 1
ATOM 2751 O O . LYS A 1 345 ? 0.596 21.094 0.304 1 70.44 345 LYS A O 1
ATOM 2756 N N . LYS A 1 346 ? 1.037 18.953 0.751 1 76 346 LYS A N 1
ATOM 2757 C CA . LYS A 1 346 ? 0.899 19.094 2.199 1 76 346 LYS A CA 1
ATOM 2758 C C . LYS A 1 346 ? -0.482 19.625 2.568 1 76 346 LYS A C 1
ATOM 2760 O O . LYS A 1 346 ? -0.598 20.609 3.307 1 76 346 LYS A O 1
ATOM 2765 N N . PHE A 1 347 ? -1.453 19.094 1.898 1 77.69 347 PHE A N 1
ATOM 2766 C CA . PHE A 1 347 ? -2.814 19.562 2.135 1 77.69 347 PHE A CA 1
ATOM 2767 C C . PHE A 1 347 ? -3.23 19.312 3.578 1 77.69 347 PHE A C 1
ATOM 2769 O O . PHE A 1 347 ? -2.805 18.328 4.191 1 77.69 347 PHE A O 1
ATOM 2776 N N . ILE A 1 348 ? -3.988 20.234 4.129 1 82.56 348 ILE A N 1
ATOM 2777 C CA . ILE A 1 348 ? -4.438 20.156 5.516 1 82.56 348 ILE A CA 1
ATOM 2778 C C . ILE A 1 348 ? -5.918 20.531 5.598 1 82.56 348 ILE A C 1
ATOM 2780 O O . ILE A 1 348 ? -6.422 21.281 4.754 1 82.56 348 ILE A O 1
ATOM 2784 N N . PHE A 1 349 ? -6.559 19.938 6.512 1 86.5 349 PHE A N 1
ATOM 2785 C CA . PHE A 1 349 ? -7.902 20.359 6.898 1 86.5 349 PHE A CA 1
ATOM 2786 C C . PHE A 1 349 ? -7.844 21.5 7.902 1 86.5 349 PHE A C 1
ATOM 2788 O O . PHE A 1 349 ? -7.145 21.422 8.914 1 86.5 349 PHE A O 1
ATOM 2795 N N . ASP A 1 350 ? -8.57 22.594 7.578 1 89.5 350 ASP A N 1
ATOM 2796 C CA . ASP A 1 350 ? -8.469 23.766 8.438 1 89.5 350 ASP A CA 1
ATOM 2797 C C . ASP A 1 350 ? -9.812 24.484 8.539 1 89.5 350 ASP A C 1
ATOM 2799 O O . ASP A 1 350 ? -10.781 24.109 7.867 1 89.5 350 ASP A O 1
ATOM 2803 N N . LEU A 1 351 ? -9.836 25.375 9.43 1 89.62 351 LEU A N 1
ATOM 2804 C CA . LEU A 1 351 ? -11.047 26.141 9.75 1 89.62 351 LEU A CA 1
ATOM 2805 C C . LEU A 1 351 ? -10.805 27.641 9.617 1 89.62 351 LEU A C 1
ATOM 2807 O O . LEU A 1 351 ? -9.766 28.141 10.047 1 89.62 351 LEU A O 1
ATOM 2811 N N . TRP A 1 352 ? -11.828 28.328 9 1 87.06 352 TRP A N 1
ATOM 2812 C CA . TRP A 1 352 ? -11.734 29.766 8.82 1 87.06 352 TRP A CA 1
ATOM 2813 C C . TRP A 1 352 ? -13.039 30.453 9.227 1 87.06 352 TRP A C 1
ATOM 2815 O O . TRP A 1 352 ? -14.117 29.859 9.094 1 87.06 352 TRP A O 1
ATOM 2825 N N . GLY A 1 353 ? -12.883 31.719 9.633 1 85.44 353 GLY A N 1
ATOM 2826 C CA . GLY A 1 353 ? -14.039 32.5 10 1 85.44 353 GLY A CA 1
ATOM 2827 C C . GLY A 1 353 ? -13.797 33.406 11.203 1 85.44 353 GLY A C 1
ATOM 2828 O O . GLY A 1 353 ? -12.781 33.25 11.891 1 85.44 353 GLY A O 1
ATOM 2829 N N . ASP A 1 354 ? -14.688 34.281 11.484 1 86.62 354 ASP A N 1
ATOM 2830 C CA . ASP A 1 354 ? -14.594 35.188 12.602 1 86.62 354 ASP A CA 1
ATOM 2831 C C . ASP A 1 354 ? -14.57 34.469 13.93 1 86.62 354 ASP A C 1
ATOM 2833 O O . ASP A 1 354 ? -13.93 34.906 14.883 1 86.62 354 ASP A O 1
ATOM 2837 N N . THR A 1 355 ? -15.273 33.438 13.93 1 92.44 355 THR A N 1
ATOM 2838 C CA . THR A 1 355 ? -15.336 32.625 15.156 1 92.44 355 THR A CA 1
ATOM 2839 C C . THR A 1 355 ? -13.945 32.125 15.547 1 92.44 355 THR A C 1
ATOM 2841 O O . THR A 1 355 ? -13.586 32.156 16.719 1 92.44 355 THR A O 1
ATOM 2844 N N . VAL A 1 356 ? -13.203 31.719 14.555 1 92.44 356 VAL A N 1
ATOM 2845 C CA . VAL A 1 356 ? -11.859 31.188 14.781 1 92.44 356 VAL A CA 1
ATOM 2846 C C . VAL A 1 356 ? -10.961 32.281 15.328 1 92.44 356 VAL A C 1
ATOM 2848 O O . VAL A 1 356 ? -10.25 32.094 16.328 1 92.44 356 VAL A O 1
ATOM 2851 N N . ASN A 1 357 ? -11.023 33.438 14.734 1 88.19 357 ASN A N 1
ATOM 2852 C CA . ASN A 1 357 ? -10.203 34.562 15.164 1 88.19 357 ASN A CA 1
ATOM 2853 C C . ASN A 1 357 ? -10.578 35.031 16.562 1 88.19 357 ASN A C 1
ATOM 2855 O O . ASN A 1 357 ? -9.703 35.344 17.375 1 88.19 357 ASN A O 1
ATOM 2859 N N . THR A 1 358 ? -11.828 35.031 16.766 1 94.19 358 THR A N 1
ATOM 2860 C CA . THR A 1 358 ? -12.305 35.5 18.078 1 94.19 358 THR A CA 1
ATOM 2861 C C . THR A 1 358 ? -11.867 34.531 19.172 1 94.19 358 THR A C 1
ATOM 2863 O O . THR A 1 358 ? -11.477 34.938 20.266 1 94.19 358 THR A O 1
ATOM 2866 N N . ALA A 1 359 ? -11.961 33.312 18.906 1 96.56 359 ALA A N 1
ATOM 2867 C CA . ALA A 1 359 ? -11.516 32.312 19.875 1 96.56 359 ALA A CA 1
ATOM 2868 C C . ALA A 1 359 ? -10.031 32.469 20.188 1 96.56 359 ALA A C 1
ATOM 2870 O O . ALA A 1 359 ? -9.625 32.375 21.344 1 96.56 359 ALA A O 1
ATOM 2871 N N . SER A 1 360 ? -9.258 32.656 19.172 1 93.5 360 SER A N 1
ATOM 2872 C CA . SER A 1 360 ? -7.828 32.875 19.344 1 93.5 360 SER A CA 1
ATOM 2873 C C . SER A 1 360 ? -7.566 34.094 20.203 1 93.5 360 SER A C 1
ATOM 2875 O O . SER A 1 360 ? -6.68 34.094 21.062 1 93.5 360 SER A O 1
ATOM 2877 N N . ARG A 1 361 ? -8.375 35.156 20.031 1 93.31 361 ARG A N 1
ATOM 2878 C CA . ARG A 1 361 ? -8.234 36.375 20.812 1 93.31 361 ARG A CA 1
ATOM 2879 C C . ARG A 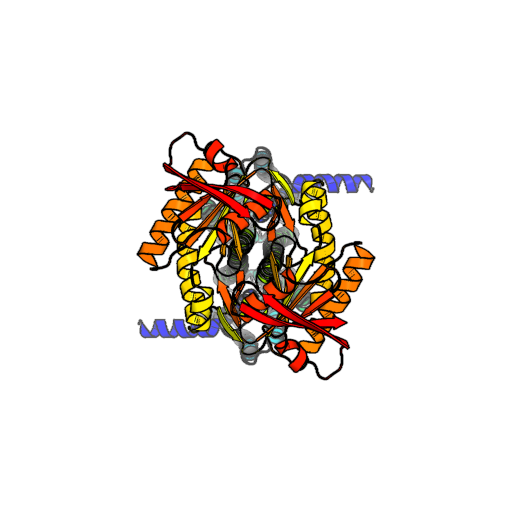1 361 ? -8.648 36.125 22.266 1 93.31 361 ARG A C 1
ATOM 2881 O O . ARG A 1 361 ? -8.086 36.719 23.172 1 93.31 361 ARG A O 1
ATOM 2888 N N . MET A 1 362 ? -9.648 35.344 22.422 1 96.5 362 MET A N 1
ATOM 2889 C CA . MET A 1 362 ? -10.039 35 23.781 1 96.5 362 MET A CA 1
ATOM 2890 C C . MET A 1 362 ? -8.898 34.281 24.516 1 96.5 362 MET A C 1
ATOM 2892 O O . MET A 1 362 ? -8.688 34.531 25.703 1 96.5 362 MET A O 1
ATOM 2896 N N . GLU A 1 363 ? -8.25 33.469 23.797 1 95.88 363 GLU A N 1
ATOM 2897 C CA . GLU A 1 363 ? -7.105 32.781 24.375 1 95.88 363 GLU A CA 1
ATOM 2898 C C . GLU A 1 363 ? -5.988 33.781 24.719 1 95.88 363 GLU A C 1
ATOM 2900 O O . GLU A 1 363 ? -5.48 33.781 25.844 1 95.88 363 GLU A O 1
ATOM 2905 N N . SER A 1 364 ? -5.59 34.656 23.781 1 91.06 364 SER A N 1
ATOM 2906 C CA . SER A 1 364 ? -4.453 35.562 23.953 1 91.06 364 SER A CA 1
ATOM 2907 C C . SER A 1 364 ? -4.73 36.594 25.031 1 91.06 364 SER A C 1
ATOM 2909 O O . SER A 1 364 ? -3.803 37.125 25.656 1 91.06 364 SER A O 1
ATOM 2911 N N . HIS A 1 365 ? -5.988 36.906 25.234 1 93.06 365 HIS A N 1
ATOM 2912 C CA . HIS A 1 365 ? -6.363 37.906 26.25 1 93.06 365 HIS A CA 1
ATOM 2913 C C . HIS A 1 365 ? -6.836 37.219 27.531 1 93.06 365 HIS A C 1
ATOM 2915 O O . HIS A 1 365 ? -7.34 37.875 28.438 1 93.06 365 HIS A O 1
ATOM 2921 N N . GLY A 1 366 ? -6.707 35.938 27.516 1 94.56 366 GLY A N 1
ATOM 2922 C CA . GLY A 1 366 ? -7.137 35.188 28.688 1 94.56 366 GLY A CA 1
ATOM 2923 C C . GLY A 1 366 ? -6.129 35.25 29.828 1 94.56 366 GLY A C 1
ATOM 2924 O O . GLY A 1 366 ? -5.23 36.094 29.828 1 94.56 366 GLY A O 1
ATOM 2925 N N . GLU A 1 367 ? -6.402 34.469 30.859 1 95.5 367 GLU A N 1
ATOM 2926 C CA . GLU A 1 367 ? -5.535 34.375 32.031 1 95.5 367 GLU A CA 1
ATOM 2927 C C . GLU A 1 367 ? -5.098 32.906 32.281 1 95.5 367 GLU A C 1
ATOM 2929 O O . GLU A 1 367 ? -5.816 31.984 31.922 1 95.5 367 GLU A O 1
ATOM 2934 N N . PRO A 1 368 ? -3.898 32.781 32.844 1 95.75 368 PRO A N 1
ATOM 2935 C CA . PRO A 1 368 ? -3.414 31.422 33.094 1 95.75 368 PRO A CA 1
ATOM 2936 C C . PRO A 1 368 ? -4.379 30.609 33.969 1 95.75 368 PRO A C 1
ATOM 2938 O O . PRO A 1 368 ? -4.863 31.094 34.969 1 95.75 368 PRO A O 1
ATOM 2941 N N . GLY A 1 369 ? -4.688 29.438 33.5 1 96.38 369 GLY A N 1
ATOM 2942 C CA . GLY A 1 369 ? -5.492 28.5 34.281 1 96.38 369 GLY A CA 1
ATOM 2943 C C . GLY A 1 369 ? -6.98 28.75 34.156 1 96.38 369 GLY A C 1
ATOM 2944 O O . GLY A 1 369 ? -7.777 28.188 34.906 1 96.38 369 GLY A O 1
ATOM 2945 N N . LYS A 1 370 ? -7.355 29.609 33.25 1 97.06 370 LYS A N 1
ATOM 2946 C CA . LYS A 1 370 ? -8.773 29.953 33.156 1 97.06 370 LYS A CA 1
ATOM 2947 C C . LYS A 1 370 ? -9.281 29.734 31.719 1 97.06 370 LYS A C 1
ATOM 2949 O O . LYS A 1 370 ? -8.484 29.641 30.781 1 97.06 370 LYS A O 1
ATOM 2954 N N . ILE A 1 371 ? -10.562 29.625 31.625 1 97.94 371 ILE A N 1
ATOM 2955 C CA . ILE A 1 371 ? -11.258 29.516 30.344 1 97.94 371 ILE A CA 1
ATOM 2956 C C . ILE A 1 371 ? -11.969 30.828 30.031 1 97.94 371 ILE A C 1
ATOM 2958 O O . ILE A 1 371 ? -12.969 31.172 30.672 1 97.94 371 ILE A O 1
ATOM 2962 N N . HIS A 1 372 ? -11.453 31.531 29.078 1 98.19 372 HIS A N 1
ATOM 2963 C CA . HIS A 1 372 ? -11.984 32.812 28.641 1 98.19 372 HIS A CA 1
ATOM 2964 C C . HIS A 1 372 ? -12.945 32.656 27.469 1 98.19 372 HIS A C 1
ATOM 2966 O O . HIS A 1 372 ? -12.586 32.094 26.438 1 98.19 372 HIS A O 1
ATOM 2972 N N . VAL A 1 373 ? -14.234 33.125 27.609 1 97.62 373 VAL A N 1
ATOM 2973 C CA . VAL A 1 373 ? -15.234 32.875 26.578 1 97.62 373 VAL A CA 1
ATOM 2974 C C . VAL A 1 373 ? -15.961 34.156 26.219 1 97.62 373 VAL A C 1
ATOM 2976 O O . VAL A 1 373 ? -15.922 35.125 26.984 1 97.62 373 VAL A O 1
ATOM 2979 N N . THR A 1 374 ? -16.547 34.156 25.078 1 97 374 THR A N 1
ATOM 2980 C CA . THR A 1 374 ? -17.359 35.25 24.641 1 97 374 THR A CA 1
ATOM 2981 C C . THR A 1 374 ? -18.766 35.156 25.203 1 97 374 THR A C 1
ATOM 2983 O O . THR A 1 374 ? -19.156 34.125 25.75 1 97 374 THR A O 1
ATOM 2986 N N . GLU A 1 375 ? -19.484 36.25 25 1 95.31 375 GLU A N 1
ATOM 2987 C CA . GLU A 1 375 ? -20.891 36.281 25.422 1 95.31 375 GLU A CA 1
ATOM 2988 C C . GLU A 1 375 ? -21.719 35.25 24.656 1 95.31 375 GLU A C 1
ATOM 2990 O O . GLU A 1 375 ? -22.656 34.656 25.203 1 95.31 375 GLU A O 1
ATOM 2995 N N . ARG A 1 376 ? -21.375 35.062 23.438 1 95.12 376 ARG A N 1
ATOM 2996 C CA . ARG A 1 376 ? -22.078 34.062 22.609 1 95.12 376 ARG A CA 1
ATOM 2997 C C . ARG A 1 376 ? -22 32.688 23.219 1 95.12 376 ARG A C 1
ATOM 2999 O O . ARG A 1 376 ? -22.969 31.922 23.156 1 95.12 376 ARG A O 1
ATOM 3006 N N . VAL A 1 377 ? -20.828 32.344 23.766 1 96 377 VAL A N 1
ATOM 3007 C CA . VAL A 1 377 ? -20.641 31.031 24.359 1 96 377 VAL A CA 1
ATOM 3008 C C . VAL A 1 377 ? -21.5 30.891 25.609 1 96 377 VAL A C 1
ATOM 3010 O O . VAL A 1 377 ? -22.156 29.859 25.812 1 96 377 VAL A O 1
ATOM 3013 N N . VAL A 1 378 ? -21.562 31.859 26.391 1 94.25 378 VAL A N 1
ATOM 3014 C CA . VAL A 1 378 ? -22.328 31.859 27.641 1 94.25 378 VAL A CA 1
ATOM 3015 C C . VAL A 1 378 ? -23.812 31.719 27.344 1 94.25 378 VAL A C 1
ATOM 3017 O O . VAL A 1 378 ? -24.531 31.016 28.078 1 94.25 378 VAL A O 1
ATOM 3020 N N . ALA A 1 379 ? -24.266 32.375 26.328 1 90.69 379 ALA A N 1
ATOM 3021 C CA . ALA A 1 379 ? -25.672 32.344 25.953 1 90.69 379 ALA A CA 1
ATOM 3022 C C . ALA A 1 379 ? -26.109 30.922 25.609 1 90.69 379 ALA A C 1
ATOM 3024 O O . ALA A 1 379 ? -27.281 30.562 25.781 1 90.69 379 ALA A O 1
ATOM 3025 N N . GLY A 1 380 ? -25.156 30.188 25.172 1 85.75 380 GLY A N 1
ATOM 3026 C CA . GLY A 1 380 ? -25.484 28.828 24.766 1 85.75 380 GLY A CA 1
ATOM 3027 C C . GLY A 1 380 ? -25.328 27.828 25.891 1 85.75 380 GLY A C 1
ATOM 3028 O O . GLY A 1 380 ? -25.688 26.656 25.734 1 85.75 380 GLY A O 1
ATOM 3029 N N . LEU A 1 381 ? -24.906 28.312 27.047 1 86.62 381 LEU A N 1
ATOM 3030 C CA . LEU A 1 381 ? -24.656 27.406 28.156 1 86.62 381 LEU A CA 1
ATOM 3031 C C . LEU A 1 381 ? -25.875 27.297 29.062 1 86.62 381 LEU A C 1
ATOM 3033 O O . LEU A 1 381 ? -26.594 28.281 29.266 1 86.62 381 LEU A O 1
ATOM 3037 N N . GLY A 1 382 ? -26.688 26.297 29.219 1 73.38 382 GLY A N 1
ATOM 3038 C CA . GLY A 1 382 ? -27.891 26.047 29.984 1 73.38 382 GLY A CA 1
ATOM 3039 C C . GLY A 1 382 ? -27.641 26.016 31.484 1 73.38 382 GLY A C 1
ATOM 3040 O O . GLY A 1 382 ? -28.312 25.297 32.219 1 73.38 382 GLY A O 1
ATOM 3041 N N . GLY A 1 383 ? -26.734 26.75 32.031 1 74.81 383 GLY A N 1
ATOM 3042 C CA . GLY A 1 383 ? -26.562 26.875 33.469 1 74.81 383 GLY A CA 1
ATOM 3043 C C . GLY A 1 383 ? -25.672 25.797 34.031 1 74.81 383 GLY A C 1
ATOM 3044 O O . GLY A 1 383 ? -25.547 25.672 35.25 1 74.81 383 GLY A O 1
ATOM 3045 N N . GLU A 1 384 ? -25.062 25.016 33.406 1 79.75 384 GLU A N 1
ATOM 3046 C CA . GLU A 1 384 ? -24.312 23.875 33.906 1 79.75 384 GLU A CA 1
ATOM 3047 C C . GLU A 1 384 ? -22.922 24.297 34.406 1 79.75 384 GLU A C 1
ATOM 3049 O O . GLU A 1 384 ? -22.297 23.578 35.188 1 79.75 384 GLU A O 1
ATOM 3054 N N . PHE A 1 385 ? -22.453 25.375 34.031 1 88.56 385 PHE A N 1
ATOM 3055 C CA . PHE A 1 385 ? -21.109 25.812 34.375 1 88.56 385 PHE A CA 1
ATOM 3056 C C . PHE A 1 385 ? -21.156 27.125 35.156 1 88.56 385 PHE A C 1
ATOM 3058 O O . PHE A 1 385 ? -22.031 27.969 34.938 1 88.56 385 PHE A O 1
ATOM 3065 N N . ALA A 1 386 ? -20.297 27.281 36.094 1 91.94 386 ALA A N 1
ATOM 3066 C CA . ALA A 1 386 ? -20.172 28.547 36.781 1 91.94 386 ALA A CA 1
ATOM 3067 C C . ALA A 1 386 ? -19.5 29.594 35.906 1 91.94 386 ALA A C 1
ATOM 3069 O O . ALA A 1 386 ? -18.484 29.312 35.25 1 91.94 386 ALA A O 1
ATOM 3070 N N . ILE A 1 387 ? -20.125 30.766 35.812 1 93.88 387 ILE A N 1
ATOM 3071 C CA . ILE A 1 387 ? -19.656 31.812 34.906 1 93.88 387 ILE A CA 1
ATOM 3072 C C . ILE A 1 387 ? -19.281 33.062 35.719 1 93.88 387 ILE A C 1
ATOM 3074 O O . ILE A 1 387 ? -19.984 33.406 36.656 1 93.88 387 ILE A O 1
ATOM 3078 N N . GLU A 1 388 ? -18.172 33.656 35.438 1 95.06 388 GLU A N 1
ATOM 3079 C CA . GLU A 1 388 ? -17.719 34.906 36.031 1 95.06 388 GLU A CA 1
ATOM 3080 C C . GLU A 1 388 ? -17.547 35.969 34.969 1 95.06 388 GLU A C 1
ATOM 3082 O O . GLU A 1 388 ? -16.828 35.781 34 1 95.06 388 GLU A O 1
ATOM 3087 N N . GLU A 1 389 ? -18.203 37.125 35.188 1 95.19 389 GLU A N 1
ATOM 3088 C CA . GLU A 1 389 ? -18.078 38.219 34.25 1 95.19 389 GLU A CA 1
ATOM 3089 C C . GLU A 1 389 ? -16.734 38.938 34.406 1 95.19 389 GLU A C 1
ATOM 3091 O O . GLU A 1 389 ? -16.344 39.312 35.5 1 95.19 389 GLU A O 1
ATOM 3096 N N . ARG A 1 390 ? -15.961 39.031 33.375 1 94.69 390 ARG A N 1
ATOM 3097 C CA . ARG A 1 390 ? -14.68 39.719 33.406 1 94.69 390 ARG A CA 1
ATOM 3098 C C . ARG A 1 390 ? -14.859 41.219 33.125 1 94.69 390 ARG A C 1
ATOM 3100 O O . ARG A 1 390 ? -14.07 42.031 33.594 1 94.69 390 ARG A O 1
ATOM 3107 N N . GLY A 1 391 ? -15.969 41.594 32.438 1 92.06 391 GLY A N 1
ATOM 3108 C CA . GLY A 1 391 ? -16.234 42.969 32.062 1 92.06 391 GLY A CA 1
ATOM 3109 C C . GLY A 1 391 ? -15.836 43.25 30.609 1 92.06 391 GLY A C 1
ATOM 3110 O O . GLY A 1 391 ? -15.656 42.344 29.812 1 92.06 391 GLY A O 1
ATOM 3111 N N . LYS A 1 392 ? -15.766 44.562 30.234 1 94 392 LYS A N 1
ATOM 3112 C CA . LYS A 1 392 ? -15.445 45 28.875 1 94 392 LYS A CA 1
ATOM 3113 C C . LYS A 1 392 ? -13.938 45.188 28.703 1 94 392 LYS A C 1
ATOM 3115 O O . LYS A 1 392 ? -13.305 45.906 29.484 1 94 392 LYS A O 1
ATOM 3120 N N . ILE A 1 393 ? -13.438 44.469 27.766 1 92.81 393 ILE A N 1
ATOM 3121 C CA . ILE A 1 393 ? -12.016 44.625 27.469 1 92.81 393 ILE A CA 1
ATOM 3122 C C . ILE A 1 393 ? -11.82 44.906 25.984 1 92.81 393 ILE A C 1
ATOM 3124 O O . ILE A 1 393 ? -12.68 44.594 25.172 1 92.81 393 ILE A O 1
ATOM 3128 N N . ILE A 1 394 ? -10.711 45.562 25.672 1 91.56 394 ILE A N 1
ATOM 3129 C CA . ILE A 1 394 ? -10.391 45.875 24.281 1 91.56 394 ILE A CA 1
ATOM 3130 C C . ILE A 1 394 ? -9.703 44.656 23.625 1 91.56 394 ILE A C 1
ATOM 3132 O O . ILE A 1 394 ? -8.664 44.219 24.109 1 91.56 394 ILE A O 1
ATOM 3136 N N . ILE A 1 395 ? -10.414 44.156 22.734 1 89.06 395 ILE A N 1
ATOM 3137 C CA . ILE A 1 395 ? -9.875 43.031 21.984 1 89.06 395 ILE A CA 1
ATOM 3138 C C . ILE A 1 395 ? -9.305 43.5 20.656 1 89.06 395 ILE A C 1
ATOM 3140 O O . ILE A 1 395 ? -9.969 44.25 19.906 1 89.06 395 ILE A O 1
ATOM 3144 N N . LYS A 1 396 ? -8.141 43.062 20.406 1 76.81 396 LYS A N 1
ATOM 3145 C CA . LYS A 1 396 ? -7.457 43.469 19.172 1 76.81 396 LYS A CA 1
ATOM 3146 C C . LYS A 1 396 ? -8.297 43.156 17.953 1 76.81 396 LYS A C 1
ATOM 3148 O O . LYS A 1 396 ? -8.773 42.031 17.797 1 76.81 396 LYS A O 1
ATOM 3153 N N . GLY A 1 397 ? -8.555 44.156 17.109 1 73.69 397 GLY A N 1
ATOM 3154 C CA . GLY A 1 397 ? -9.25 43.938 15.844 1 73.69 397 GLY A CA 1
ATOM 3155 C C . GLY A 1 397 ? -10.766 43.906 15.992 1 73.69 397 GLY A C 1
ATOM 3156 O O . GLY A 1 397 ? -11.492 43.906 15 1 73.69 397 GLY A O 1
ATOM 3157 N N . LYS A 1 398 ? -11.266 43.812 17.25 1 83.38 398 LYS A N 1
ATOM 3158 C CA . LYS A 1 398 ? -12.703 43.656 17.453 1 83.38 398 LYS A CA 1
ATOM 3159 C C . LYS A 1 398 ? -13.281 44.781 18.281 1 83.38 398 LYS A C 1
ATOM 3161 O O . LYS A 1 398 ? -14.5 44.969 18.344 1 83.38 398 LYS A O 1
ATOM 3166 N N . GLY A 1 399 ? -12.391 45.531 18.906 1 88.38 399 GLY A N 1
ATOM 3167 C CA . GLY A 1 399 ? -12.867 46.594 19.75 1 88.38 399 GLY A CA 1
ATOM 3168 C C . GLY A 1 399 ? -13.266 46.156 21.141 1 88.38 399 GLY A C 1
ATOM 3169 O O . GLY A 1 399 ? -12.695 45.188 21.672 1 88.38 399 GLY A O 1
ATOM 3170 N N . GLU A 1 400 ? -14.195 46.906 21.734 1 93.62 400 GLU A N 1
ATOM 3171 C CA . GLU A 1 400 ? -14.625 46.594 23.094 1 93.62 400 GLU A CA 1
ATOM 3172 C C . GLU A 1 400 ? -15.625 45.438 23.094 1 93.62 400 GLU A C 1
ATOM 3174 O O . GLU A 1 400 ? -16.609 45.469 22.359 1 93.62 400 GLU A O 1
ATOM 3179 N N . MET A 1 401 ? -15.305 44.438 23.875 1 94.06 401 MET A N 1
ATOM 3180 C CA . MET A 1 401 ? -16.172 43.281 23.969 1 94.06 401 MET A CA 1
ATOM 3181 C C . MET A 1 401 ? -16.391 42.875 25.422 1 94.06 401 MET A C 1
ATOM 3183 O O . MET A 1 401 ? -15.461 42.906 26.234 1 94.06 401 MET A O 1
ATOM 3187 N N . LYS A 1 402 ? -17.656 42.5 25.703 1 95.81 402 LYS A N 1
ATOM 3188 C CA . LYS A 1 402 ? -17.938 41.875 27 1 95.81 402 LYS A CA 1
ATOM 3189 C C . LYS A 1 402 ? -17.547 40.375 26.984 1 95.81 402 LYS A C 1
ATOM 3191 O O . LYS A 1 402 ? -17.953 39.625 26.094 1 95.81 402 LYS A O 1
ATOM 3196 N N . THR A 1 403 ? -16.672 40.031 27.953 1 96.44 403 THR A N 1
ATOM 3197 C CA . THR A 1 403 ? -16.188 38.656 27.969 1 96.44 403 THR A CA 1
ATOM 3198 C C . THR A 1 403 ? -16.391 38 29.344 1 96.44 403 THR A C 1
ATOM 3200 O O . THR A 1 403 ? -16.844 38.656 30.281 1 96.44 403 THR A O 1
ATOM 3203 N N . PHE A 1 404 ? -16.172 36.719 29.453 1 97.12 404 PHE A N 1
ATOM 3204 C CA . PHE A 1 404 ? -16.469 35.938 30.656 1 97.12 404 PHE A CA 1
ATOM 3205 C C . PHE A 1 404 ? -15.414 34.875 30.906 1 97.12 404 PHE A C 1
ATOM 3207 O O . PHE A 1 404 ? -14.688 34.5 29.984 1 97.12 404 PHE A O 1
ATOM 3214 N N . PHE A 1 405 ? -15.281 34.438 32.156 1 97.38 405 PHE A N 1
ATOM 3215 C CA . PHE A 1 405 ? -14.523 33.25 32.531 1 97.38 405 PHE A CA 1
ATOM 3216 C C . PHE A 1 405 ? -15.453 32.125 32.969 1 97.38 405 PHE A C 1
ATOM 3218 O O . PHE A 1 405 ? -16.453 32.375 33.656 1 97.38 405 PHE A O 1
ATOM 3225 N N . VAL A 1 406 ? -15.141 30.969 32.562 1 94.81 406 VAL A N 1
ATOM 3226 C CA . VAL A 1 406 ? -15.891 29.812 33 1 94.81 406 VAL A CA 1
ATOM 3227 C C . VAL A 1 406 ? -15.102 29.062 34.062 1 94.81 406 VAL A C 1
ATOM 3229 O O . VAL A 1 406 ? -13.891 28.859 33.938 1 94.81 406 VAL A O 1
ATOM 3232 N N . ARG A 1 407 ? -15.797 28.688 35.156 1 88.19 407 ARG A N 1
ATOM 3233 C CA . ARG A 1 407 ? -15.164 28.016 36.281 1 88.19 407 ARG A CA 1
ATOM 3234 C C . ARG A 1 407 ? -15.695 26.594 36.438 1 88.19 407 ARG A C 1
ATOM 3236 O O . ARG A 1 407 ? -16.859 26.328 36.125 1 88.19 407 ARG A O 1
ATOM 3243 N N . MET B 1 1 ? -19.609 -13.547 -41.281 1 56.25 1 MET B N 1
ATOM 3244 C CA . MET B 1 1 ? -18.531 -14.25 -40.594 1 56.25 1 MET B CA 1
ATOM 3245 C C . MET B 1 1 ? -18.141 -13.5 -39.312 1 56.25 1 MET B C 1
ATOM 3247 O O . MET B 1 1 ? -17.969 -14.117 -38.25 1 56.25 1 MET B O 1
ATOM 3251 N N . ALA B 1 2 ? -18.25 -12.312 -39.438 1 68.81 2 ALA B N 1
ATOM 3252 C CA . ALA B 1 2 ? -17.922 -11.484 -38.281 1 68.81 2 ALA B CA 1
ATOM 3253 C C . ALA B 1 2 ? -19 -11.594 -37.219 1 68.81 2 ALA B C 1
ATOM 3255 O O . ALA B 1 2 ? -18.688 -11.672 -36.031 1 68.81 2 ALA B O 1
ATOM 3256 N N . SER B 1 3 ? -20.109 -11.688 -37.719 1 70.62 3 SER B N 1
ATOM 3257 C CA . SER B 1 3 ? -21.234 -11.766 -36.812 1 70.62 3 SER B CA 1
ATOM 3258 C C . SER B 1 3 ? -21.219 -13.07 -36.031 1 70.62 3 SER B C 1
ATOM 3260 O O . SER B 1 3 ? -21.484 -13.078 -34.812 1 70.62 3 SER B O 1
ATOM 3262 N N . VAL B 1 4 ? -20.891 -14.07 -36.688 1 70.12 4 VAL B N 1
ATOM 3263 C CA . VAL B 1 4 ? -20.828 -15.375 -36.031 1 70.12 4 VAL B CA 1
ATOM 3264 C C . VAL B 1 4 ? -19.688 -15.414 -35.031 1 70.12 4 VAL B C 1
ATOM 3266 O O . VAL B 1 4 ? -19.844 -15.914 -33.906 1 70.12 4 VAL B O 1
ATOM 3269 N N . LEU B 1 5 ? -18.703 -14.875 -35.406 1 70.75 5 LEU B N 1
ATOM 3270 C CA . LEU B 1 5 ? -17.531 -14.852 -34.531 1 70.75 5 LEU B CA 1
ATOM 3271 C C . LEU B 1 5 ? -17.812 -14.031 -33.281 1 70.75 5 LEU B C 1
ATOM 3273 O O . LEU B 1 5 ? -17.391 -14.406 -32.188 1 70.75 5 LEU B O 1
ATOM 3277 N N . ASN B 1 6 ? -18.453 -12.953 -33.594 1 72.62 6 ASN B N 1
ATOM 3278 C CA . ASN B 1 6 ? -18.812 -12.125 -32.438 1 72.62 6 ASN B CA 1
ATOM 3279 C C . ASN B 1 6 ? -19.781 -12.844 -31.5 1 72.62 6 ASN B C 1
ATOM 3281 O O . ASN B 1 6 ? -19.688 -12.695 -30.281 1 72.62 6 ASN B O 1
ATOM 3285 N N . PHE B 1 7 ? -20.625 -13.539 -32.156 1 70.88 7 PHE B N 1
ATOM 3286 C CA . PHE B 1 7 ? -21.562 -14.328 -31.344 1 70.88 7 PHE B CA 1
ATOM 3287 C C . PHE B 1 7 ? -20.797 -15.32 -30.484 1 70.88 7 PHE B C 1
ATOM 3289 O O . PHE B 1 7 ? -21.047 -15.422 -29.281 1 70.88 7 PHE B O 1
ATOM 3296 N N . PHE B 1 8 ? -19.922 -15.953 -31.031 1 70.88 8 PHE B N 1
ATOM 3297 C CA . PHE B 1 8 ? -19.156 -16.953 -30.297 1 70.88 8 PHE B CA 1
ATOM 3298 C C . PHE B 1 8 ? -18.297 -16.297 -29.219 1 70.88 8 PHE B C 1
ATOM 3300 O O . PHE B 1 8 ? -18.172 -16.828 -28.125 1 70.88 8 PHE B O 1
ATOM 3307 N N . ARG B 1 9 ? -17.875 -15.203 -29.609 1 71.19 9 ARG B N 1
ATOM 3308 C CA . ARG B 1 9 ? -17.078 -14.477 -28.625 1 71.19 9 ARG B CA 1
ATOM 3309 C C . ARG B 1 9 ? -17.922 -14.062 -27.438 1 71.19 9 ARG B C 1
ATOM 3311 O O . ARG B 1 9 ? -17.469 -14.148 -26.281 1 71.19 9 ARG B O 1
ATOM 3318 N N . ARG B 1 10 ? -19.109 -13.547 -27.703 1 71.75 10 ARG B N 1
ATOM 3319 C CA . ARG B 1 10 ? -20 -13.117 -26.625 1 71.75 10 ARG B CA 1
ATOM 3320 C C . ARG B 1 10 ? -20.391 -14.297 -25.734 1 71.75 10 ARG B C 1
ATOM 3322 O O . ARG B 1 10 ? -20.469 -14.164 -24.516 1 71.75 10 ARG B O 1
ATOM 3329 N N . GLN B 1 11 ? -20.562 -15.383 -26.391 1 71.75 11 GLN B N 1
ATOM 3330 C CA . GLN B 1 11 ? -20.953 -16.578 -25.625 1 71.75 11 GLN B CA 1
ATOM 3331 C C . GLN B 1 11 ? -19.797 -17.078 -24.766 1 71.75 11 GLN B C 1
ATOM 3333 O O . GLN B 1 11 ? -20 -17.484 -23.625 1 71.75 11 GLN B O 1
ATOM 3338 N N . LEU B 1 12 ? -18.672 -17.047 -25.328 1 73.31 12 LEU B N 1
ATOM 3339 C CA . LEU B 1 12 ? -17.484 -17.484 -24.594 1 73.31 12 LEU B CA 1
ATOM 3340 C C . LEU B 1 12 ? -17.234 -16.594 -23.375 1 73.31 12 LEU B C 1
ATOM 3342 O O . LEU B 1 12 ? -16.859 -17.078 -22.312 1 73.31 12 LEU B O 1
ATOM 3346 N N . THR B 1 13 ? -17.5 -15.328 -23.656 1 74.5 13 THR B N 1
ATOM 3347 C CA . THR B 1 13 ? -17.312 -14.398 -22.547 1 74.5 13 THR B CA 1
ATOM 3348 C C . THR B 1 13 ? -18.359 -14.617 -21.453 1 74.5 13 THR B C 1
ATOM 3350 O O . THR B 1 13 ? -18.047 -14.586 -20.266 1 74.5 13 THR B O 1
ATOM 3353 N N . ALA B 1 14 ? -19.516 -14.852 -21.938 1 76.81 14 ALA B N 1
ATOM 3354 C CA . ALA B 1 14 ? -20.594 -15.109 -20.984 1 76.81 14 ALA B CA 1
ATOM 3355 C C . ALA B 1 14 ? -20.297 -16.359 -20.156 1 76.81 14 ALA B C 1
ATOM 3357 O O . ALA B 1 14 ? -20.516 -16.375 -18.938 1 76.81 14 ALA B O 1
ATOM 3358 N N . TYR B 1 15 ? -19.812 -17.359 -20.859 1 78.94 15 TYR B N 1
ATOM 3359 C CA . TYR B 1 15 ? -19.5 -18.594 -20.156 1 78.94 15 TYR B CA 1
ATOM 3360 C C . TYR B 1 15 ? -18.344 -18.391 -19.188 1 78.94 15 TYR B C 1
ATOM 3362 O O . TYR B 1 15 ? -18.359 -18.922 -18.078 1 78.94 15 TYR B O 1
ATOM 3370 N N . ARG B 1 16 ? -17.453 -17.625 -19.641 1 79.19 16 ARG B N 1
ATOM 3371 C CA . ARG B 1 16 ? -16.281 -17.359 -18.812 1 79.19 16 ARG B CA 1
ATOM 3372 C C . ARG B 1 16 ? -16.688 -16.688 -17.5 1 79.19 16 ARG B C 1
ATOM 3374 O O . ARG B 1 16 ? -16.109 -16.969 -16.453 1 79.19 16 ARG B O 1
ATOM 3381 N N . ASN B 1 17 ? -17.781 -15.945 -17.562 1 81.12 17 ASN B N 1
ATOM 3382 C CA . ASN B 1 17 ? -18.172 -15.164 -16.391 1 81.12 17 ASN B CA 1
ATOM 3383 C C . ASN B 1 17 ? -19.25 -15.875 -15.586 1 81.12 17 ASN B C 1
ATOM 3385 O O . ASN B 1 17 ? -19.844 -15.281 -14.688 1 81.12 17 ASN B O 1
ATOM 3389 N N . LEU B 1 18 ? -19.484 -17.047 -15.984 1 83.62 18 LEU B N 1
ATOM 3390 C CA . LEU B 1 18 ? -20.484 -17.797 -15.25 1 83.62 18 LEU B CA 1
ATOM 3391 C C . LEU B 1 18 ? -20.109 -17.922 -13.773 1 83.62 18 LEU B C 1
ATOM 3393 O O . LEU B 1 18 ? -19 -18.344 -13.445 1 83.62 18 LEU B O 1
ATOM 3397 N N . GLY B 1 19 ? -20.953 -17.5 -12.883 1 81.25 19 GLY B N 1
ATOM 3398 C CA . GLY B 1 19 ? -20.75 -17.594 -11.445 1 81.25 19 GLY B CA 1
ATOM 3399 C C . GLY B 1 19 ? -20.016 -16.406 -10.867 1 81.25 19 GLY B C 1
ATOM 3400 O O . GLY B 1 19 ? -19.828 -16.312 -9.648 1 81.25 19 GLY B O 1
ATOM 3401 N N . VAL B 1 20 ? -19.547 -15.516 -11.734 1 84.19 20 VAL B N 1
ATOM 3402 C CA . VAL B 1 20 ? -18.797 -14.359 -11.266 1 84.19 20 VAL B CA 1
ATOM 3403 C C . VAL B 1 20 ? -19.766 -13.242 -10.859 1 84.19 20 VAL B C 1
ATOM 3405 O O . VAL B 1 20 ? -20.688 -12.914 -11.602 1 84.19 20 VAL B O 1
ATOM 3408 N N . GLU B 1 21 ? -19.609 -12.742 -9.68 1 82.19 21 GLU B N 1
ATOM 3409 C CA . GLU B 1 21 ? -20.438 -11.664 -9.164 1 82.19 21 GLU B CA 1
ATOM 3410 C C . GLU B 1 21 ? -19.641 -10.367 -9.023 1 82.19 21 GLU B C 1
ATOM 3412 O O . GLU B 1 21 ? -18.422 -10.398 -8.859 1 82.19 21 GLU B O 1
ATOM 3417 N N . PRO B 1 22 ? -20.406 -9.289 -9.18 1 77.56 22 PRO B N 1
ATOM 3418 C CA . PRO B 1 22 ? -19.719 -8.016 -8.961 1 77.56 22 PRO B CA 1
ATOM 3419 C C . PRO B 1 22 ? -19.172 -7.875 -7.539 1 77.56 22 PRO B C 1
ATOM 3421 O O . PRO B 1 22 ? -19.828 -8.305 -6.578 1 77.56 22 PRO B O 1
ATOM 3424 N N . GLY B 1 23 ? -17.906 -7.547 -7.316 1 74.5 23 GLY B N 1
ATOM 3425 C CA . GLY B 1 23 ? -17.312 -7.324 -6.008 1 74.5 23 GLY B CA 1
ATOM 3426 C C . GLY B 1 23 ? -16.422 -8.461 -5.551 1 74.5 23 GLY B C 1
ATOM 3427 O O . GLY B 1 23 ? -15.797 -8.375 -4.496 1 74.5 23 GLY B O 1
ATOM 3428 N N . MET B 1 24 ? -16.547 -9.492 -6.402 1 78.88 24 MET B N 1
ATOM 3429 C CA . MET B 1 24 ? -15.711 -10.641 -6.043 1 78.88 24 MET B CA 1
ATOM 3430 C C . MET B 1 24 ? -14.227 -10.281 -6.105 1 78.88 24 MET B C 1
ATOM 3432 O O . MET B 1 24 ? -13.812 -9.484 -6.953 1 78.88 24 MET B O 1
ATOM 3436 N N . ALA B 1 25 ? -13.562 -10.922 -5.203 1 74.62 25 ALA B N 1
ATOM 3437 C CA . ALA B 1 25 ? -12.117 -10.734 -5.211 1 74.62 25 ALA B CA 1
ATOM 3438 C C . ALA B 1 25 ? -11.492 -11.281 -6.492 1 74.62 25 ALA B C 1
ATOM 3440 O O . ALA B 1 25 ? -12.039 -12.195 -7.113 1 74.62 25 ALA B O 1
ATOM 3441 N N . ASP B 1 26 ? -10.445 -10.672 -6.961 1 72.88 26 ASP B N 1
ATOM 3442 C CA . ASP B 1 26 ? -9.797 -11.047 -8.219 1 72.88 26 ASP B CA 1
ATOM 3443 C C . ASP B 1 26 ? -9.453 -12.531 -8.234 1 72.88 26 ASP B C 1
ATOM 3445 O O . ASP B 1 26 ? -9.641 -13.211 -9.25 1 72.88 26 ASP B O 1
ATOM 3449 N N . PHE B 1 27 ? -8.977 -13 -7.18 1 74.38 27 PHE B N 1
ATOM 3450 C CA . PHE B 1 27 ? -8.625 -14.414 -7.133 1 74.38 27 PHE B CA 1
ATOM 3451 C C . PHE B 1 27 ? -9.859 -15.289 -7.34 1 74.38 27 PHE B C 1
ATOM 3453 O O . PHE B 1 27 ? -9.797 -16.297 -8.055 1 74.38 27 PHE B O 1
ATOM 3460 N N . GLU B 1 28 ? -10.938 -14.867 -6.621 1 78.25 28 GLU B N 1
ATOM 3461 C CA . GLU B 1 28 ? -12.164 -15.648 -6.746 1 78.25 28 GLU B CA 1
ATOM 3462 C C . GLU B 1 28 ? -12.688 -15.625 -8.18 1 78.25 28 GLU B C 1
ATOM 3464 O O . GLU B 1 28 ? -13.141 -16.656 -8.695 1 78.25 28 GLU B O 1
ATOM 3469 N N . LYS B 1 29 ? -12.617 -14.5 -8.766 1 79.06 29 LYS B N 1
ATOM 3470 C CA . LYS B 1 29 ? -13.047 -14.383 -10.156 1 79.06 29 LYS B CA 1
ATOM 3471 C C . LYS B 1 29 ? -12.227 -15.305 -11.062 1 79.06 29 LYS B C 1
ATOM 3473 O O . LYS B 1 29 ? -12.789 -16.031 -11.875 1 79.06 29 LYS B O 1
ATOM 3478 N N . ARG B 1 30 ? -10.969 -15.328 -10.867 1 76.62 30 ARG B N 1
ATOM 3479 C CA . ARG B 1 30 ? -10.086 -16.125 -11.711 1 76.62 30 ARG B CA 1
ATOM 3480 C C . ARG B 1 30 ? -10.266 -17.625 -11.43 1 76.62 30 ARG B C 1
ATOM 3482 O O . ARG B 1 30 ? -10.164 -18.438 -12.344 1 76.62 30 ARG B O 1
ATOM 3489 N N . SER B 1 31 ? -10.469 -17.891 -10.148 1 78.69 31 SER B N 1
ATOM 3490 C CA . SER B 1 31 ? -10.781 -19.266 -9.789 1 78.69 31 SER B CA 1
ATOM 3491 C C . SER B 1 31 ? -12.008 -19.766 -10.547 1 78.69 31 SER B C 1
ATOM 3493 O O . SER B 1 31 ? -12.031 -20.891 -11.031 1 78.69 31 SER B O 1
ATOM 3495 N N . HIS B 1 32 ? -12.969 -18.906 -10.703 1 82.88 32 HIS B N 1
ATOM 3496 C CA . HIS B 1 32 ? -14.164 -19.25 -11.461 1 82.88 32 HIS B CA 1
ATOM 3497 C C . HIS B 1 32 ? -13.859 -19.422 -12.938 1 82.88 32 HIS B C 1
ATOM 3499 O O . HIS B 1 32 ? -14.383 -20.344 -13.586 1 82.88 32 HIS B O 1
ATOM 3505 N N . TYR B 1 33 ? -12.992 -18.656 -13.422 1 80.25 33 TYR B N 1
ATOM 3506 C CA . TYR B 1 33 ? -12.617 -18.766 -14.828 1 80.25 33 TYR B CA 1
ATOM 3507 C C . TYR B 1 33 ? -11.969 -20.125 -15.117 1 80.25 33 TYR B C 1
ATOM 3509 O O . TYR B 1 33 ? -12.305 -20.781 -16.094 1 80.25 33 TYR B O 1
ATOM 3517 N N . ILE B 1 34 ? -11.062 -20.469 -14.25 1 79 34 ILE B N 1
ATOM 3518 C CA . ILE B 1 34 ? -10.336 -21.719 -14.445 1 79 34 ILE B CA 1
ATOM 3519 C C . ILE B 1 34 ? -11.305 -22.891 -14.32 1 79 34 ILE B C 1
ATOM 3521 O O . ILE B 1 34 ? -11.242 -23.844 -15.102 1 79 34 ILE B O 1
ATOM 3525 N N . PHE B 1 35 ? -12.211 -22.781 -13.383 1 85.38 35 PHE B N 1
ATOM 3526 C CA . PHE B 1 35 ? -13.188 -23.844 -13.188 1 85.38 35 PHE B CA 1
ATOM 3527 C C . PHE B 1 35 ? -14.086 -23.984 -14.414 1 85.38 35 PHE B C 1
ATOM 3529 O O . PHE B 1 35 ? -14.32 -25.094 -14.891 1 85.38 35 PHE B O 1
ATOM 3536 N N . ASN B 1 36 ? -14.523 -22.859 -14.867 1 83.56 36 ASN B N 1
ATOM 3537 C CA . ASN B 1 36 ? -15.359 -22.891 -16.062 1 83.56 36 ASN B CA 1
ATOM 3538 C C . ASN B 1 36 ? -14.609 -23.438 -17.266 1 83.56 36 ASN B C 1
ATOM 3540 O O . ASN B 1 36 ? -15.18 -24.172 -18.078 1 83.56 36 ASN B O 1
ATOM 3544 N N . PHE B 1 37 ? -13.406 -23.156 -17.375 1 82.12 37 PHE B N 1
ATOM 3545 C CA . PHE B 1 37 ? -12.57 -23.688 -18.438 1 82.12 37 PHE B CA 1
ATOM 3546 C C . PHE B 1 37 ? -12.445 -25.203 -18.312 1 82.12 37 PHE B C 1
ATOM 3548 O O . PHE B 1 37 ? -12.586 -25.922 -19.312 1 82.12 37 PHE B O 1
ATOM 3555 N N . MET B 1 38 ? -12.18 -25.656 -17.156 1 82.62 38 MET B N 1
ATOM 3556 C CA . MET B 1 38 ? -12.031 -27.094 -16.922 1 82.62 38 MET B CA 1
ATOM 3557 C C . MET B 1 38 ? -13.328 -27.828 -17.25 1 82.62 38 MET B C 1
ATOM 3559 O O . MET B 1 38 ? -13.289 -28.922 -17.828 1 82.62 38 MET B O 1
ATOM 3563 N N . LEU B 1 39 ? -14.383 -27.219 -16.906 1 85.19 39 LEU B N 1
ATOM 3564 C CA . LEU B 1 39 ? -15.68 -27.812 -17.203 1 85.19 39 LEU B CA 1
ATOM 3565 C C . LEU B 1 39 ? -15.891 -27.922 -18.719 1 85.19 39 LEU B C 1
ATOM 3567 O O . LEU B 1 39 ? -16.312 -28.953 -19.219 1 85.19 39 LEU B O 1
ATOM 3571 N N . ALA B 1 40 ? -15.539 -26.875 -19.359 1 82.94 40 ALA B N 1
ATOM 3572 C CA . ALA B 1 40 ? -15.672 -26.875 -20.812 1 82.94 40 ALA B CA 1
ATOM 3573 C C . ALA B 1 40 ? -14.734 -27.906 -21.453 1 82.94 40 ALA B C 1
ATOM 3575 O O . ALA B 1 40 ? -15.117 -28.609 -22.391 1 82.94 40 ALA B O 1
ATOM 3576 N N . LEU B 1 41 ? -13.562 -27.906 -20.984 1 82.12 41 LEU B N 1
ATOM 3577 C CA . LEU B 1 41 ? -12.57 -28.844 -21.5 1 82.12 41 LEU B CA 1
ATOM 3578 C C . LEU B 1 41 ? -13.023 -30.297 -21.297 1 82.12 41 LEU B C 1
ATOM 3580 O O . LEU B 1 41 ? -12.914 -31.109 -22.203 1 82.12 41 LEU B O 1
ATOM 3584 N N . THR B 1 42 ? -13.484 -30.594 -20.125 1 83.62 42 THR B N 1
ATOM 3585 C CA . THR B 1 42 ? -13.922 -31.953 -19.812 1 83.62 42 THR B CA 1
ATOM 3586 C C . THR B 1 42 ? -15.133 -32.344 -20.656 1 83.62 42 THR B C 1
ATOM 3588 O O . THR B 1 42 ? -15.242 -33.469 -21.109 1 83.62 42 THR B O 1
ATOM 3591 N N . LEU B 1 43 ? -16 -31.406 -20.906 1 83.19 43 LEU B N 1
ATOM 3592 C CA . LEU B 1 43 ? -17.156 -31.656 -21.766 1 83.19 43 LEU B CA 1
ATOM 3593 C C . LEU B 1 43 ? -16.719 -31.953 -23.188 1 83.19 43 LEU B C 1
ATOM 3595 O O . LEU B 1 43 ? -17.203 -32.906 -23.812 1 83.19 43 LEU B O 1
ATOM 3599 N N . ALA B 1 44 ? -15.773 -31.188 -23.625 1 81.06 44 ALA B N 1
ATOM 3600 C CA . ALA B 1 44 ? -15.258 -31.391 -24.984 1 81.06 44 ALA B CA 1
ATOM 3601 C C . ALA B 1 44 ? -14.594 -32.75 -25.109 1 81.06 44 ALA B C 1
ATOM 3603 O O . ALA B 1 44 ? -14.805 -33.469 -26.094 1 81.06 44 ALA B O 1
ATOM 3604 N N . ILE B 1 45 ? -13.836 -33.125 -24.078 1 80.38 45 ILE B N 1
ATOM 3605 C CA . ILE B 1 45 ? -13.141 -34.406 -24.094 1 80.38 45 ILE B CA 1
ATOM 3606 C C . ILE B 1 45 ? -14.164 -35.531 -24.078 1 80.38 45 ILE B C 1
ATOM 3608 O O . ILE B 1 45 ? -13.984 -36.531 -24.781 1 80.38 45 ILE B O 1
ATOM 3612 N N . THR B 1 46 ? -15.211 -35.344 -23.344 1 80 46 THR B N 1
ATOM 3613 C CA . THR B 1 46 ? -16.266 -36.375 -23.266 1 80 46 THR B CA 1
ATOM 3614 C C . THR B 1 46 ? -16.906 -36.562 -24.641 1 80 46 THR B C 1
ATOM 3616 O O . THR B 1 46 ? -17.188 -37.719 -25.031 1 80 46 THR B O 1
ATOM 3619 N N . VAL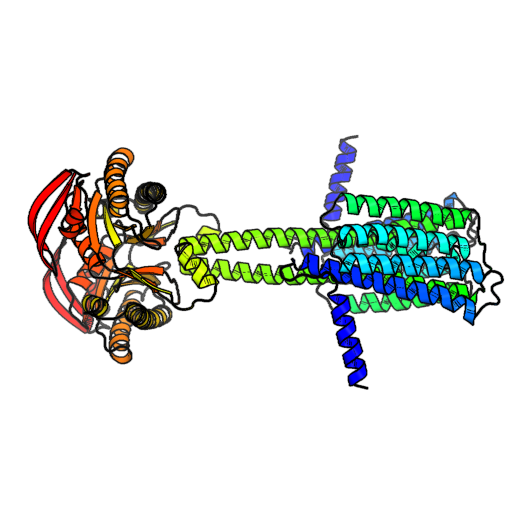 B 1 47 ? -17.062 -35.562 -25.344 1 77.75 47 VAL B N 1
ATOM 3620 C CA . VAL B 1 47 ? -17.656 -35.656 -26.672 1 77.75 47 VAL B CA 1
ATOM 3621 C C . VAL B 1 47 ? -16.688 -36.375 -27.609 1 77.75 47 VAL B C 1
ATOM 3623 O O . VAL B 1 47 ? -17.109 -37.219 -28.406 1 77.75 47 VAL B O 1
ATOM 3626 N N . VAL B 1 48 ? -15.5 -36.125 -27.469 1 76.81 48 VAL B N 1
ATOM 3627 C CA . VAL B 1 48 ? -14.484 -36.75 -28.297 1 76.81 48 VAL B CA 1
ATOM 3628 C C . VAL B 1 48 ? -14.461 -38.25 -28 1 76.81 48 VAL B C 1
ATOM 3630 O O . VAL B 1 48 ? -14.438 -39.062 -28.922 1 76.81 48 VAL B O 1
ATOM 3633 N N . TYR B 1 49 ? -14.531 -38.594 -26.75 1 75.88 49 TYR B N 1
ATOM 3634 C CA . TYR B 1 49 ? -14.508 -40 -26.344 1 75.88 49 TYR B CA 1
ATOM 3635 C C . TYR B 1 49 ? -15.773 -40.71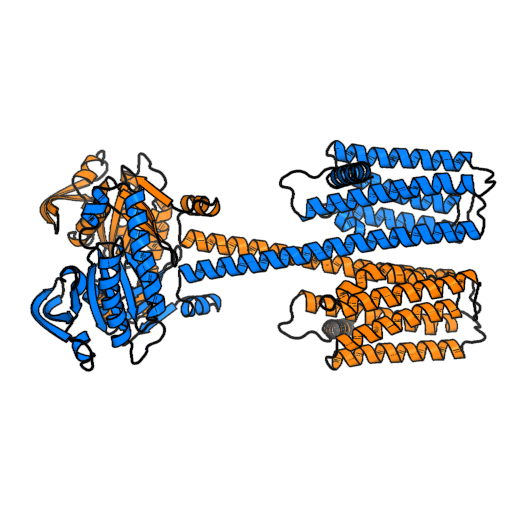9 -26.812 1 75.88 49 TYR B C 1
ATOM 3637 O O . TYR B 1 49 ? -15.742 -41.906 -27.109 1 75.88 49 TYR B O 1
ATOM 3645 N N . ALA B 1 50 ? -16.797 -39.938 -26.922 1 75.38 50 ALA B N 1
ATOM 3646 C CA . ALA B 1 50 ? -18.062 -40.531 -27.359 1 75.38 50 ALA B CA 1
ATOM 3647 C C . ALA B 1 50 ? -18.078 -40.75 -28.875 1 75.38 50 ALA B C 1
ATOM 3649 O O . ALA B 1 50 ? -18.703 -41.688 -29.375 1 75.38 50 ALA B O 1
ATOM 3650 N N . THR B 1 51 ? -17.391 -39.906 -29.578 1 73.81 51 THR B N 1
ATOM 3651 C CA . THR B 1 51 ? -17.531 -39.906 -31.031 1 73.81 51 THR B CA 1
ATOM 3652 C C . THR B 1 51 ? -16.406 -40.688 -31.703 1 73.81 51 THR B C 1
ATOM 3654 O O . THR B 1 51 ? -16.594 -41.281 -32.75 1 73.81 51 THR B O 1
ATOM 3657 N N . ILE B 1 52 ? -15.242 -40.625 -31.125 1 67.94 52 ILE B N 1
ATOM 3658 C CA . ILE B 1 52 ? -14.078 -41.219 -31.781 1 67.94 52 ILE B CA 1
ATOM 3659 C C . ILE B 1 52 ? -14.305 -42.688 -32.031 1 67.94 52 ILE B C 1
ATOM 3661 O O . ILE B 1 52 ? -14.055 -43.219 -33.125 1 67.94 52 ILE B O 1
ATOM 3665 N N . PRO B 1 53 ? -14.797 -43.406 -31.016 1 59.97 53 PRO B N 1
ATOM 3666 C CA . PRO B 1 53 ? -14.969 -44.844 -31.297 1 59.97 53 PRO B CA 1
ATOM 3667 C C . PRO B 1 53 ? -15.984 -45.094 -32.406 1 59.97 53 PRO B C 1
ATOM 3669 O O . PRO B 1 53 ? -15.906 -46.125 -33.094 1 59.97 53 PRO B O 1
ATOM 3672 N N . TYR B 1 54 ? -16.922 -44.281 -32.625 1 58.12 54 TYR B N 1
ATOM 3673 C CA . TYR B 1 54 ? -17.906 -44.469 -33.688 1 58.12 54 TYR B CA 1
ATOM 3674 C C . TYR B 1 54 ? -17.266 -44.312 -35.062 1 58.12 54 TYR B C 1
ATOM 3676 O O . TYR B 1 54 ? -17.688 -44.969 -36.031 1 58.12 54 TYR B O 1
ATOM 3684 N N . PHE B 1 55 ? -16.484 -43.406 -35.188 1 55.06 55 PHE B N 1
ATOM 3685 C CA . PHE B 1 55 ? -15.961 -43.125 -36.5 1 55.06 55 PHE B CA 1
ATOM 3686 C C . PHE B 1 55 ? -14.867 -44.125 -36.875 1 55.06 55 PHE B C 1
ATOM 3688 O O . PHE B 1 55 ? -14.609 -44.375 -38.062 1 55.06 55 PHE B O 1
ATOM 3695 N N . VAL B 1 56 ? -14.258 -44.344 -35.906 1 51.94 56 VAL B N 1
ATOM 3696 C CA . VAL B 1 56 ? -13.188 -45.25 -36.344 1 51.94 56 VAL B CA 1
ATOM 3697 C C . VAL B 1 56 ? -13.641 -46.688 -36.25 1 51.94 56 VAL B C 1
ATOM 3699 O O . VAL B 1 56 ? -13.297 -47.531 -37.094 1 51.94 56 VAL B O 1
ATOM 3702 N N . LEU B 1 57 ? -13.93 -47.281 -34.906 1 49.38 57 LEU B N 1
ATOM 3703 C CA . LEU B 1 57 ? -13.812 -48.719 -34.781 1 49.38 57 LEU B CA 1
ATOM 3704 C C . LEU B 1 57 ? -15.188 -49.375 -34.594 1 49.38 57 LEU B C 1
ATOM 3706 O O . LEU B 1 57 ? -16.125 -48.719 -34.125 1 49.38 57 LEU B O 1
ATOM 3710 N N . ASN B 1 58 ? -15.367 -50.375 -35.375 1 51.09 58 ASN B N 1
ATOM 3711 C CA . ASN B 1 58 ? -16.234 -51.531 -35.156 1 51.09 58 ASN B CA 1
ATOM 3712 C C . ASN B 1 58 ? -16.281 -51.906 -33.656 1 51.09 58 ASN B C 1
ATOM 3714 O O . ASN B 1 58 ? -15.633 -52.875 -33.25 1 51.09 58 ASN B O 1
ATOM 3718 N N . ILE B 1 59 ? -16.438 -51 -32.875 1 54.28 59 ILE B N 1
ATOM 3719 C CA . ILE B 1 59 ? -16.359 -51.344 -31.453 1 54.28 59 ILE B CA 1
ATOM 3720 C C . ILE B 1 59 ? -17.594 -52.156 -31.062 1 54.28 59 ILE B C 1
ATOM 3722 O O . ILE B 1 59 ? -18.719 -51.781 -31.359 1 54.28 59 ILE B O 1
ATOM 3726 N N . THR B 1 60 ? -17.484 -53.375 -30.766 1 56.44 60 THR B N 1
ATOM 3727 C CA . THR B 1 60 ? -18.516 -54.344 -30.391 1 56.44 60 THR B CA 1
ATOM 3728 C C . THR B 1 60 ? -19.344 -53.812 -29.219 1 56.44 60 THR B C 1
ATOM 3730 O O . THR B 1 60 ? -20.531 -54.125 -29.109 1 56.44 60 THR B O 1
ATOM 3733 N N . HIS B 1 61 ? -18.859 -52.875 -28.406 1 62.84 61 HIS B N 1
ATOM 3734 C CA . HIS B 1 61 ? -19.625 -52.469 -27.234 1 62.84 61 HIS B CA 1
ATOM 3735 C C . HIS B 1 61 ? -19.812 -50.938 -27.219 1 62.84 61 HIS B C 1
ATOM 3737 O O . HIS B 1 61 ? -19.547 -50.281 -26.203 1 62.84 61 HIS B O 1
ATOM 3743 N N . VAL B 1 62 ? -20.328 -50.531 -28.344 1 65.69 62 VAL B N 1
ATOM 3744 C CA . VAL B 1 62 ? -20.531 -49.125 -28.578 1 65.69 62 VAL B CA 1
ATOM 3745 C C . VAL B 1 62 ? -21.641 -48.594 -27.656 1 65.69 62 VAL B C 1
ATOM 3747 O O . VAL B 1 62 ? -21.562 -47.469 -27.172 1 65.69 62 VAL B O 1
ATOM 3750 N N . GLY B 1 63 ? -22.531 -49.562 -27.344 1 71.06 63 GLY B N 1
ATOM 3751 C CA . GLY B 1 63 ? -23.641 -49.156 -26.516 1 71.06 63 GLY B CA 1
ATOM 3752 C C . GLY B 1 63 ? -23.219 -48.719 -25.125 1 71.06 63 GLY B C 1
ATOM 3753 O O . GLY B 1 63 ? -23.625 -47.688 -24.625 1 71.06 63 GLY B O 1
ATOM 3754 N N . LEU B 1 64 ? -22.312 -49.469 -24.438 1 75.88 64 LEU B N 1
ATOM 3755 C CA . LEU B 1 64 ? -21.859 -49.156 -23.094 1 75.88 64 LEU B CA 1
ATOM 3756 C C . LEU B 1 64 ? -21.078 -47.875 -23.062 1 75.88 64 LEU B C 1
ATOM 3758 O O . LEU B 1 64 ? -21.234 -47.062 -22.141 1 75.88 64 LEU B O 1
ATOM 3762 N N . ASN B 1 65 ? -20.312 -47.688 -24.078 1 75 65 ASN B N 1
ATOM 3763 C CA . ASN B 1 65 ? -19.531 -46.438 -24.188 1 75 65 ASN B CA 1
ATOM 3764 C C . ASN B 1 65 ? -20.438 -45.219 -24.297 1 75 65 ASN B C 1
ATOM 3766 O O . ASN B 1 65 ? -20.172 -44.188 -23.656 1 75 65 ASN B O 1
ATOM 3770 N N . HIS B 1 66 ? -21.547 -45.406 -24.953 1 76.38 66 HIS B N 1
ATOM 3771 C CA . HIS B 1 66 ? -22.453 -44.281 -25.125 1 76.38 66 HIS B CA 1
ATOM 3772 C C . HIS B 1 66 ? -23.203 -43.969 -23.828 1 76.38 66 HIS B C 1
ATOM 3774 O O . HIS B 1 66 ? -23.438 -42.812 -23.5 1 76.38 66 HIS B O 1
ATOM 3780 N N . VAL B 1 67 ? -23.469 -45.031 -23.203 1 80.88 67 VAL B N 1
ATOM 3781 C CA . VAL B 1 67 ? -24.188 -44.844 -21.938 1 80.88 67 VAL B CA 1
ATOM 3782 C C . VAL B 1 67 ? -23.297 -44.125 -20.938 1 80.88 67 VAL B C 1
ATOM 3784 O O . VAL B 1 67 ? -23.719 -43.188 -20.25 1 80.88 67 VAL B O 1
ATOM 3787 N N . ILE B 1 68 ? -22.094 -44.531 -20.891 1 84.75 68 ILE B N 1
ATOM 3788 C CA . ILE B 1 68 ? -21.156 -43.938 -19.922 1 84.75 68 ILE B CA 1
ATOM 3789 C C . ILE B 1 68 ? -20.875 -42.5 -20.266 1 84.75 68 ILE B C 1
ATOM 3791 O O . ILE B 1 68 ? -20.953 -41.625 -19.406 1 84.75 68 ILE B O 1
ATOM 3795 N N . ASN B 1 69 ? -20.594 -42.281 -21.516 1 82.94 69 ASN B N 1
ATOM 3796 C CA . ASN B 1 69 ? -20.312 -40.906 -21.922 1 82.94 69 ASN B CA 1
ATOM 3797 C C . ASN B 1 69 ? -21.531 -40 -21.781 1 82.94 69 ASN B C 1
ATOM 3799 O O . ASN B 1 69 ? -21.406 -38.844 -21.406 1 82.94 69 ASN B O 1
ATOM 3803 N N . GLY B 1 70 ? -22.625 -40.594 -22.125 1 83.94 70 GLY B N 1
ATOM 3804 C CA . GLY B 1 70 ? -23.844 -39.844 -21.922 1 83.94 70 GLY B CA 1
ATOM 3805 C C . GLY B 1 70 ? -24.078 -39.469 -20.469 1 83.94 70 GLY B C 1
ATOM 3806 O O . GLY B 1 70 ? -24.453 -38.312 -20.172 1 83.94 70 GLY B O 1
ATOM 3807 N N . SER B 1 71 ? -23.859 -40.375 -19.594 1 87.25 71 SER B N 1
ATOM 3808 C CA . SER B 1 71 ? -24.031 -40.125 -18.172 1 87.25 71 SER B CA 1
ATOM 3809 C C . SER B 1 71 ? -23.047 -39.062 -17.672 1 87.25 71 SER B C 1
ATOM 3811 O O . SER B 1 71 ? -23.406 -38.188 -16.875 1 87.25 71 SER B O 1
ATOM 3813 N N . LEU B 1 72 ? -21.859 -39.125 -18.141 1 88.44 72 LEU B N 1
ATOM 3814 C CA . LEU B 1 72 ? -20.859 -38.156 -17.75 1 88.44 72 LEU B CA 1
ATOM 3815 C C . LEU B 1 72 ? -21.203 -36.75 -18.297 1 88.44 72 LEU B C 1
ATOM 3817 O O . LEU B 1 72 ? -21.031 -35.75 -17.594 1 88.44 72 LEU B O 1
ATOM 3821 N N . PHE B 1 73 ? -21.703 -36.781 -19.5 1 87.44 73 PHE B N 1
ATOM 3822 C CA . PHE B 1 73 ? -22.109 -35.531 -20.078 1 87.44 73 PHE B CA 1
ATOM 3823 C C . PHE B 1 73 ? -23.188 -34.844 -19.25 1 87.44 73 PHE B C 1
ATOM 3825 O O . PHE B 1 73 ? -23.109 -33.656 -18.969 1 87.44 73 PHE B O 1
ATOM 3832 N N . ILE B 1 74 ? -24.094 -35.688 -18.812 1 88.94 74 ILE B N 1
ATOM 3833 C CA . ILE B 1 74 ? -25.172 -35.188 -17.984 1 88.94 74 ILE B CA 1
ATOM 3834 C C . ILE B 1 74 ? -24.609 -34.688 -16.641 1 88.94 74 ILE B C 1
ATOM 3836 O O . ILE B 1 74 ? -25.031 -33.656 -16.125 1 88.94 74 ILE B O 1
ATOM 3840 N N . GLY B 1 75 ? -23.703 -35.438 -16.109 1 91.25 75 GLY B N 1
ATOM 3841 C CA . GLY B 1 75 ? -23.078 -35.031 -14.859 1 91.25 75 GLY B CA 1
ATOM 3842 C C . GLY B 1 75 ? -22.375 -33.719 -14.945 1 91.25 75 GLY B C 1
ATOM 3843 O O . GLY B 1 75 ? -22.516 -32.844 -14.062 1 91.25 75 GLY B O 1
ATOM 3844 N N . TYR B 1 76 ? -21.641 -33.469 -16.016 1 89.81 76 TYR B N 1
ATOM 3845 C CA . TYR B 1 76 ? -20.922 -32.219 -16.188 1 89.81 76 TYR B CA 1
ATOM 3846 C C . TYR B 1 76 ? -21.875 -31.062 -16.453 1 89.81 76 TYR B C 1
ATOM 3848 O O . TYR B 1 76 ? -21.641 -29.953 -16 1 89.81 76 TYR B O 1
ATOM 3856 N N . ALA B 1 77 ? -22.891 -31.391 -17.156 1 86.88 77 ALA B N 1
ATOM 3857 C CA . ALA B 1 77 ? -23.922 -30.375 -17.375 1 86.88 77 ALA B CA 1
ATOM 3858 C C . ALA B 1 77 ? -24.562 -29.953 -16.062 1 86.88 77 ALA B C 1
ATOM 3860 O O . ALA B 1 77 ? -24.891 -28.781 -15.859 1 86.88 77 ALA B O 1
ATOM 3861 N N . PHE B 1 78 ? -24.766 -30.938 -15.258 1 91.06 78 PHE B N 1
ATOM 3862 C CA . PHE B 1 78 ? -25.297 -30.672 -13.938 1 91.06 78 PHE B CA 1
ATOM 3863 C C . PHE B 1 78 ? -24.375 -29.75 -13.148 1 91.06 78 PHE B C 1
ATOM 3865 O O . PHE B 1 78 ? -24.828 -28.875 -12.414 1 91.06 78 PHE B O 1
ATOM 3872 N N . CYS B 1 79 ? -23.125 -29.922 -13.234 1 90.94 79 CYS B N 1
ATOM 3873 C CA . CYS B 1 79 ? -22.156 -29.047 -12.578 1 90.94 79 CYS B CA 1
ATOM 3874 C C . CYS B 1 79 ? -22.312 -27.609 -13.062 1 90.94 79 CYS B C 1
ATOM 3876 O O . CYS B 1 79 ? -22.25 -26.672 -12.273 1 90.94 79 CYS B O 1
ATOM 3878 N N . VAL B 1 80 ? -22.5 -27.469 -14.336 1 85.81 80 VAL B N 1
ATOM 3879 C CA . VAL B 1 80 ? -22.688 -26.141 -14.906 1 85.81 80 VAL B CA 1
ATOM 3880 C C . VAL B 1 80 ? -23.938 -25.5 -14.32 1 85.81 80 VAL B C 1
ATOM 3882 O O . VAL B 1 80 ? -23.922 -24.312 -13.961 1 85.81 80 VAL B O 1
ATOM 3885 N N . ALA B 1 81 ? -24.938 -26.281 -14.227 1 88.19 81 ALA B N 1
ATOM 3886 C CA . ALA B 1 81 ? -26.188 -25.797 -13.664 1 88.19 81 ALA B CA 1
ATOM 3887 C C . ALA B 1 81 ? -26 -25.344 -12.219 1 88.19 81 ALA B C 1
ATOM 3889 O O . ALA B 1 81 ? -26.562 -24.312 -11.812 1 88.19 81 ALA B O 1
ATOM 3890 N N . LEU B 1 82 ? -25.281 -26.031 -11.484 1 89.81 82 LEU B N 1
ATOM 3891 C CA . LEU B 1 82 ? -25.031 -25.688 -10.094 1 89.81 82 LEU B CA 1
ATOM 3892 C C . LEU B 1 82 ? -24.297 -24.359 -9.984 1 89.81 82 LEU B C 1
ATOM 3894 O O . LEU B 1 82 ? -24.547 -23.578 -9.055 1 89.81 82 LEU B O 1
ATOM 3898 N N . VAL B 1 83 ? -23.422 -24.125 -10.883 1 85.56 83 VAL B N 1
ATOM 3899 C CA . VAL B 1 83 ? -22.734 -22.844 -10.891 1 85.56 83 VAL B CA 1
ATOM 3900 C C . VAL B 1 83 ? -23.734 -21.719 -11.172 1 85.56 83 VAL B C 1
ATOM 3902 O O . VAL B 1 83 ? -23.688 -20.656 -10.539 1 85.56 83 VAL B O 1
ATOM 3905 N N . TYR B 1 84 ? -24.562 -22 -12.086 1 80.25 84 TYR B N 1
ATOM 3906 C CA . TYR B 1 84 ? -25.594 -21.031 -12.453 1 80.25 84 TYR B CA 1
ATOM 3907 C C . TYR B 1 84 ? -26.5 -20.719 -11.266 1 80.25 84 TYR B C 1
ATOM 3909 O O . TYR B 1 84 ? -26.906 -19.562 -11.07 1 80.25 84 TYR B O 1
ATOM 3917 N N . PHE B 1 85 ? -26.781 -21.672 -10.469 1 86.25 85 PHE B N 1
ATOM 3918 C CA . PHE B 1 85 ? -27.641 -21.5 -9.312 1 86.25 85 PHE B CA 1
ATOM 3919 C C . PHE B 1 85 ? -26.844 -21.062 -8.094 1 86.25 85 PHE B C 1
ATOM 3921 O O . PHE B 1 85 ? -27.312 -21.203 -6.957 1 86.25 85 PHE B O 1
ATOM 3928 N N . ARG B 1 86 ? -25.594 -20.781 -8.195 1 81.44 86 ARG B N 1
ATOM 3929 C CA . ARG B 1 86 ? -24.75 -20.141 -7.199 1 81.44 86 ARG B CA 1
ATOM 3930 C C . ARG B 1 86 ? -24.406 -21.125 -6.078 1 81.44 86 ARG B C 1
ATOM 3932 O O . ARG B 1 86 ? -24.484 -20.781 -4.898 1 81.44 86 ARG B O 1
ATOM 3939 N N . LYS B 1 87 ? -24.156 -22.25 -6.391 1 87.12 87 LYS B N 1
ATOM 3940 C CA . LYS B 1 87 ? -23.625 -23.266 -5.484 1 87.12 87 LYS B CA 1
ATOM 3941 C C . LYS B 1 87 ? -22.266 -23.781 -5.961 1 87.12 87 LYS B C 1
ATOM 3943 O O . LYS B 1 87 ? -22.109 -24.953 -6.273 1 87.12 87 LYS B O 1
ATOM 3948 N N . PRO B 1 88 ? -21.312 -22.875 -5.824 1 83.06 88 PRO B N 1
ATOM 3949 C CA . PRO B 1 88 ? -20.047 -23.219 -6.457 1 83.06 88 PRO B CA 1
ATOM 3950 C C . PRO B 1 88 ? -19.297 -24.328 -5.723 1 83.06 88 PRO B C 1
ATOM 3952 O O . PRO B 1 88 ? -18.641 -25.156 -6.352 1 83.06 88 PRO B O 1
ATOM 3955 N N . LEU B 1 89 ? -19.406 -24.391 -4.488 1 86.56 89 LEU B N 1
ATOM 3956 C CA . LEU B 1 89 ? -18.672 -25.406 -3.744 1 86.56 89 LEU B CA 1
ATOM 3957 C C . LEU B 1 89 ? -19.188 -26.797 -4.09 1 86.56 89 LEU B C 1
ATOM 3959 O O . LEU B 1 89 ? -18.391 -27.719 -4.324 1 86.5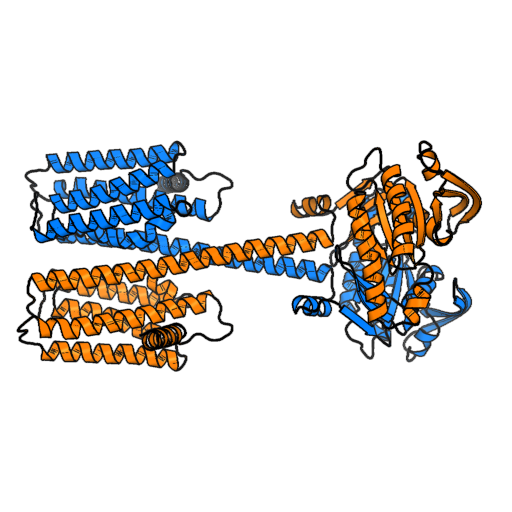6 89 LEU B O 1
ATOM 3963 N N . ALA B 1 90 ? -20.453 -26.938 -4.129 1 89 90 ALA B N 1
ATOM 3964 C CA . ALA B 1 90 ? -21.062 -28.219 -4.508 1 89 90 ALA B CA 1
ATOM 3965 C C . ALA B 1 90 ? -20.672 -28.609 -5.93 1 89 90 ALA B C 1
ATOM 3967 O O . ALA B 1 90 ? -20.375 -29.766 -6.203 1 89 90 ALA B O 1
ATOM 3968 N N . SER B 1 91 ? -20.703 -27.672 -6.805 1 90.69 91 SER B N 1
ATOM 3969 C CA . SER B 1 91 ? -20.312 -27.922 -8.195 1 90.69 91 SER B CA 1
ATOM 3970 C C . SER B 1 91 ? -18.891 -28.422 -8.289 1 90.69 91 SER B C 1
ATOM 3972 O O . SER B 1 91 ? -18.609 -29.406 -8.977 1 90.69 91 SER B O 1
ATOM 3974 N N . ARG B 1 92 ? -18 -27.875 -7.559 1 90.56 92 ARG B N 1
ATOM 3975 C CA . ARG B 1 92 ? -16.594 -28.219 -7.609 1 90.56 92 ARG B CA 1
ATOM 3976 C C . ARG B 1 92 ? -16.344 -29.609 -7.008 1 90.56 92 ARG B C 1
ATOM 3978 O O . ARG B 1 92 ? -15.516 -30.375 -7.508 1 90.56 92 ARG B O 1
ATOM 3985 N N . LEU B 1 93 ? -17.078 -29.891 -5.977 1 90.38 93 LEU B N 1
ATOM 3986 C CA . LEU B 1 93 ? -16.953 -31.203 -5.344 1 90.38 93 LEU B CA 1
ATOM 3987 C C . LEU B 1 93 ? -17.438 -32.312 -6.273 1 90.38 93 LEU B C 1
ATOM 3989 O O . LEU B 1 93 ? -16.766 -33.312 -6.457 1 90.38 93 LEU B O 1
ATOM 3993 N N . ILE B 1 94 ? -18.562 -32.094 -6.852 1 91.38 94 ILE B N 1
ATOM 3994 C CA . ILE B 1 94 ? -19.141 -33.062 -7.766 1 91.38 94 ILE B CA 1
ATOM 3995 C C . ILE B 1 94 ? -18.25 -33.219 -9 1 91.38 94 ILE B C 1
ATOM 3997 O O . ILE B 1 94 ? -18 -34.312 -9.484 1 91.38 94 ILE B O 1
ATOM 4001 N N . PHE B 1 95 ? -17.797 -32.094 -9.453 1 91.69 95 PHE B N 1
ATOM 4002 C CA . PHE B 1 95 ? -16.906 -32.094 -10.609 1 91.69 95 PHE B CA 1
ATOM 4003 C C . PHE B 1 95 ? -15.664 -32.938 -10.336 1 91.69 95 PHE B C 1
ATOM 4005 O O . PHE B 1 95 ? -15.273 -33.75 -11.164 1 91.69 95 PHE B O 1
ATOM 4012 N N . THR B 1 96 ? -15.125 -32.719 -9.203 1 89.06 96 THR B N 1
ATOM 4013 C CA . THR B 1 96 ? -13.914 -33.438 -8.836 1 89.06 96 THR B CA 1
ATOM 4014 C C . THR B 1 96 ? -14.18 -34.938 -8.789 1 89.06 96 THR B C 1
ATOM 4016 O O . THR B 1 96 ? -13.383 -35.719 -9.297 1 89.06 96 THR B O 1
ATOM 4019 N N . THR B 1 97 ? -15.289 -35.281 -8.297 1 89.19 97 THR B N 1
ATOM 4020 C CA . THR B 1 97 ? -15.656 -36.688 -8.211 1 89.19 97 THR B CA 1
ATOM 4021 C C . THR B 1 97 ? -15.906 -37.281 -9.602 1 89.19 97 THR B C 1
ATOM 4023 O O . THR B 1 97 ? -15.43 -38.344 -9.922 1 89.19 97 THR B O 1
ATOM 4026 N N . LEU B 1 98 ? -16.594 -36.562 -10.398 1 90.06 98 LEU B N 1
ATOM 4027 C CA . LEU B 1 98 ? -16.938 -37 -11.742 1 90.06 98 LEU B CA 1
ATOM 4028 C C . LEU B 1 98 ? -15.68 -37.188 -12.594 1 90.06 98 LEU B C 1
ATOM 4030 O O . LEU B 1 98 ? -15.562 -38.125 -13.352 1 90.06 98 LEU B O 1
ATOM 4034 N N . VAL B 1 99 ? -14.812 -36.25 -12.469 1 89.25 99 VAL B N 1
ATOM 4035 C CA . VAL B 1 99 ? -13.594 -36.312 -13.266 1 89.25 99 VAL B CA 1
ATOM 4036 C C . VAL B 1 99 ? -12.758 -37.531 -12.875 1 89.25 99 VAL B C 1
ATOM 4038 O O . VAL B 1 99 ? -12.242 -38.25 -13.734 1 89.25 99 VAL B O 1
ATOM 4041 N N . GLN B 1 100 ? -12.68 -37.75 -11.609 1 88.19 100 GLN B N 1
ATOM 4042 C CA . GLN B 1 100 ? -11.945 -38.938 -11.148 1 88.19 100 GLN B CA 1
ATOM 4043 C C . GLN B 1 100 ? -12.602 -40.219 -11.625 1 88.19 100 GLN B C 1
ATOM 4045 O O . GLN B 1 100 ? -11.922 -41.125 -12.078 1 88.19 100 GLN B O 1
ATOM 4050 N N . GLY B 1 101 ? -13.883 -40.25 -11.516 1 86.31 101 GLY B N 1
ATOM 4051 C CA . GLY B 1 101 ? -14.625 -41.406 -12.031 1 86.31 101 GLY B CA 1
ATOM 4052 C C . GLY B 1 101 ? -14.461 -41.594 -13.523 1 86.31 101 GLY B C 1
ATOM 4053 O O . GLY B 1 101 ? -14.32 -42.719 -14 1 86.31 101 GLY B O 1
ATOM 4054 N N . HIS B 1 102 ? -14.461 -40.5 -14.172 1 88 102 HIS B N 1
ATOM 4055 C CA . HIS B 1 102 ? -14.281 -40.531 -15.617 1 88 102 HIS B CA 1
ATOM 4056 C C . HIS B 1 102 ? -12.922 -41.125 -16 1 88 102 HIS B C 1
ATOM 4058 O O . HIS B 1 102 ? -12.844 -41.969 -16.859 1 88 102 HIS B O 1
ATOM 4064 N N . ILE B 1 103 ? -11.898 -40.656 -15.375 1 89.62 103 ILE B N 1
ATOM 4065 C CA . ILE B 1 103 ? -10.547 -41.156 -15.648 1 89.62 103 ILE B CA 1
ATOM 4066 C C . ILE B 1 103 ? -10.477 -42.656 -15.391 1 89.62 103 ILE B C 1
ATOM 4068 O O . ILE B 1 103 ? -9.984 -43.406 -16.234 1 89.62 103 ILE B O 1
ATOM 4072 N N . PHE B 1 104 ? -11.031 -43.062 -14.344 1 89 104 PHE B N 1
ATOM 4073 C CA . PHE B 1 104 ? -10.969 -44.469 -13.945 1 89 104 PHE B CA 1
ATOM 4074 C C . PHE B 1 104 ? -11.773 -45.312 -14.906 1 89 104 PHE B C 1
ATOM 4076 O O . PHE B 1 104 ? -11.266 -46.344 -15.414 1 89 104 PHE B O 1
ATOM 4083 N N . VAL B 1 105 ? -12.984 -44.969 -15.156 1 87.19 105 VAL B N 1
ATOM 4084 C CA . VAL B 1 105 ? -13.891 -45.781 -15.969 1 87.19 105 VAL B CA 1
ATOM 4085 C C . VAL B 1 105 ? -13.32 -45.938 -17.375 1 87.19 105 VAL B C 1
ATOM 4087 O O . VAL B 1 105 ? -13.344 -47.031 -17.938 1 87.19 105 VAL B O 1
ATOM 4090 N N . PHE B 1 106 ? -12.797 -44.969 -17.891 1 87.06 106 PHE B N 1
ATOM 4091 C CA . PHE B 1 106 ? -12.289 -45.031 -19.25 1 87.06 106 PHE B CA 1
ATOM 4092 C C . PHE B 1 106 ? -10.969 -45.812 -19.297 1 87.06 106 PHE B C 1
ATOM 4094 O O . PHE B 1 106 ? -10.656 -46.469 -20.281 1 87.06 106 PHE B O 1
ATOM 4101 N N . THR B 1 107 ? -10.219 -45.656 -18.219 1 89.06 107 THR B N 1
ATOM 4102 C CA . THR B 1 107 ? -9.031 -46.5 -18.141 1 89.06 107 THR B CA 1
ATOM 4103 C C . THR B 1 107 ? -9.422 -47.969 -18.062 1 89.06 107 THR B C 1
ATOM 4105 O O . THR B 1 107 ? -8.781 -48.812 -18.688 1 89.06 107 THR B O 1
ATOM 4108 N N . LEU B 1 108 ? -10.484 -48.25 -17.375 1 87.38 108 LEU B N 1
ATOM 4109 C CA . LEU B 1 108 ? -10.977 -49.594 -17.234 1 87.38 108 LEU B CA 1
ATOM 4110 C C . LEU B 1 108 ? -11.531 -50.125 -18.547 1 87.38 108 LEU B C 1
ATOM 4112 O O . LEU B 1 108 ? -11.25 -51.25 -18.953 1 87.38 108 LEU B O 1
ATOM 4116 N N . LEU B 1 109 ? -12.227 -49.312 -19.25 1 84.69 109 LEU B N 1
ATOM 4117 C CA . LEU B 1 109 ? -12.906 -49.688 -20.469 1 84.69 109 LEU B CA 1
ATOM 4118 C C . LEU B 1 109 ? -11.922 -49.812 -21.625 1 84.69 109 LEU B C 1
ATOM 4120 O O . LEU B 1 109 ? -11.945 -50.812 -22.375 1 84.69 109 LEU B O 1
ATOM 4124 N N . LEU B 1 110 ? -11.047 -48.812 -21.734 1 84.25 110 LEU B N 1
ATOM 4125 C CA . LEU B 1 110 ? -10.242 -48.688 -22.938 1 84.25 110 LEU B CA 1
ATOM 4126 C C . LEU B 1 110 ? -8.797 -49.094 -22.672 1 84.25 110 LEU B C 1
ATOM 4128 O O . LEU B 1 110 ? -8.031 -49.312 -23.609 1 84.25 110 LEU B O 1
ATOM 4132 N N . GLY B 1 111 ? -8.461 -49.219 -21.453 1 87.19 111 GLY B N 1
ATOM 4133 C CA . GLY B 1 111 ? -7.121 -49.688 -21.109 1 87.19 111 GLY B CA 1
ATOM 4134 C C . GLY B 1 111 ? -6.215 -48.562 -20.641 1 87.19 111 GLY B C 1
ATOM 4135 O O . GLY B 1 111 ? -6.539 -47.375 -20.812 1 87.19 111 GLY B O 1
ATOM 4136 N N . TRP B 1 112 ? -5.07 -48.906 -20.141 1 90.06 112 TRP B N 1
ATOM 4137 C CA . TRP B 1 112 ? -4.082 -48 -19.562 1 90.06 112 TRP B CA 1
ATOM 4138 C C . TRP B 1 112 ? -3.383 -47.188 -20.656 1 90.06 112 TRP B C 1
ATOM 4140 O O . TRP B 1 112 ? -2.979 -46.031 -20.422 1 90.06 112 TRP B O 1
ATOM 4150 N N . GLN B 1 113 ? -3.324 -47.688 -21.844 1 87.38 113 GLN B N 1
ATOM 4151 C CA . GLN B 1 113 ? -2.498 -47.156 -22.922 1 87.38 113 GLN B CA 1
ATOM 4152 C C . GLN B 1 113 ? -3.084 -45.875 -23.469 1 87.38 113 GLN B C 1
ATOM 4154 O O . GLN B 1 113 ? -2.396 -45.094 -24.156 1 87.38 113 GLN B O 1
ATOM 4159 N N . ILE B 1 114 ? -4.367 -45.594 -23.078 1 87.38 114 ILE B N 1
ATOM 4160 C CA . ILE B 1 114 ? -4.996 -44.406 -23.625 1 87.38 114 ILE B CA 1
ATOM 4161 C C . ILE B 1 114 ? -4.426 -43.156 -22.922 1 87.38 114 ILE B C 1
ATOM 4163 O O . ILE B 1 114 ? -4.586 -42.031 -23.406 1 87.38 114 ILE B O 1
ATOM 4167 N N . GLY B 1 115 ? -3.826 -43.25 -21.719 1 90.12 115 GLY B N 1
ATOM 4168 C CA . GLY B 1 115 ? -3.078 -42.156 -21.094 1 90.12 115 GLY B CA 1
ATOM 4169 C C . GLY B 1 115 ? -3.936 -41.281 -20.219 1 90.12 115 GLY B C 1
ATOM 4170 O O . GLY B 1 115 ? -3.502 -40.188 -19.828 1 90.12 115 GLY B O 1
ATOM 4171 N N . ASN B 1 116 ? -5.148 -41.656 -19.844 1 89.62 116 ASN B N 1
ATOM 4172 C CA . ASN B 1 116 ? -6.027 -40.812 -19.031 1 89.62 116 ASN B CA 1
ATOM 4173 C C . ASN B 1 116 ? -5.441 -40.562 -17.641 1 89.62 116 ASN B C 1
ATOM 4175 O O . ASN B 1 116 ? -5.82 -39.594 -16.969 1 89.62 116 ASN B O 1
ATOM 4179 N N . TYR B 1 117 ? -4.496 -41.406 -17.203 1 89.31 117 TYR B N 1
ATOM 4180 C CA . TYR B 1 117 ? -3.861 -41.219 -15.898 1 89.31 117 TYR B CA 1
ATOM 4181 C C . TYR B 1 117 ? -3.057 -39.938 -15.852 1 89.31 117 TYR B C 1
ATOM 4183 O O . TYR B 1 117 ? -2.691 -39.469 -14.781 1 89.31 117 TYR B O 1
ATOM 4191 N N . LEU B 1 118 ? -2.754 -39.312 -16.984 1 90.62 118 LEU B N 1
ATOM 4192 C CA . LEU B 1 118 ? -1.977 -38.094 -17.062 1 90.62 118 LEU B CA 1
ATOM 4193 C C . LEU B 1 118 ? -2.707 -36.938 -16.391 1 90.62 118 LEU B C 1
ATOM 4195 O O . LEU B 1 118 ? -2.074 -36 -15.883 1 90.62 118 LEU B O 1
ATOM 4199 N N . PHE B 1 119 ? -3.967 -37.094 -16.312 1 88.31 119 PHE B N 1
ATOM 4200 C CA . PHE B 1 119 ? -4.758 -36.031 -15.68 1 88.31 119 PHE B CA 1
ATOM 4201 C C . PHE B 1 119 ? -4.465 -35.938 -14.188 1 88.31 119 PHE B C 1
ATOM 4203 O O . PHE B 1 119 ? -4.66 -34.906 -13.57 1 88.31 119 PHE B O 1
ATOM 4210 N N . TYR B 1 120 ? -3.975 -37 -13.648 1 88.38 120 TYR B N 1
ATOM 4211 C CA . TYR B 1 120 ? -3.646 -37 -12.227 1 88.38 120 TYR B CA 1
ATOM 4212 C C . TYR B 1 120 ? -2.43 -36.125 -11.953 1 88.38 120 TYR B C 1
ATOM 4214 O O . TYR B 1 120 ? -2.189 -35.719 -10.805 1 88.38 120 TYR B O 1
ATOM 4222 N N . LEU B 1 121 ? -1.698 -35.812 -12.961 1 85.88 121 LEU B N 1
ATOM 4223 C CA . LEU B 1 121 ? -0.547 -34.938 -12.789 1 85.88 121 LEU B CA 1
ATOM 4224 C C . LEU B 1 121 ? -0.99 -33.5 -12.633 1 85.88 121 LEU B C 1
ATOM 4226 O O . LEU B 1 121 ? -0.197 -32.625 -12.242 1 85.88 121 LEU B O 1
ATOM 4230 N N . ALA B 1 122 ? -2.205 -33.281 -12.891 1 78.62 122 ALA B N 1
ATOM 4231 C CA . ALA B 1 122 ? -2.756 -31.938 -12.672 1 78.62 122 ALA B CA 1
ATOM 4232 C C . ALA B 1 122 ? -3.309 -31.797 -11.258 1 78.62 122 ALA B C 1
ATOM 4234 O O . ALA B 1 122 ? -3.691 -30.703 -10.836 1 78.62 122 ALA B O 1
ATOM 4235 N N . LEU B 1 123 ? -3.312 -32.844 -10.508 1 77.69 123 LEU B N 1
ATOM 4236 C CA . LEU B 1 123 ? -3.883 -32.875 -9.164 1 77.69 123 LEU B CA 1
ATOM 4237 C C . LEU B 1 123 ? -3.168 -31.891 -8.242 1 77.69 123 LEU B C 1
ATOM 4239 O O . LEU B 1 123 ? -3.805 -31.25 -7.406 1 77.69 123 LEU B O 1
ATOM 4243 N N . PRO B 1 124 ? -1.928 -31.734 -8.422 1 74.69 124 PRO B N 1
ATOM 4244 C CA . PRO B 1 124 ? -1.272 -30.781 -7.516 1 74.69 124 PRO B CA 1
ATOM 4245 C C . PRO B 1 124 ? -1.735 -29.344 -7.734 1 74.69 124 PRO B C 1
ATOM 4247 O O . PRO B 1 124 ? -1.644 -28.516 -6.824 1 74.69 124 PRO B O 1
ATOM 4250 N N . ALA B 1 125 ? -2.238 -29.094 -8.812 1 73.56 125 ALA B N 1
ATOM 4251 C CA . ALA B 1 125 ? -2.535 -27.703 -9.156 1 73.56 125 ALA B CA 1
ATOM 4252 C C . ALA B 1 125 ? -4.02 -27.391 -8.969 1 73.56 125 ALA B C 1
ATOM 4254 O O . ALA B 1 125 ? -4.383 -26.328 -8.469 1 73.56 125 ALA B O 1
ATOM 4255 N N . LEU B 1 126 ? -4.832 -28.297 -9.156 1 79.25 126 LEU B N 1
ATOM 4256 C CA . LEU B 1 126 ? -6.258 -28.047 -9.352 1 79.25 126 LEU B CA 1
ATOM 4257 C C . LEU B 1 126 ? -6.953 -27.812 -8.016 1 79.25 126 LEU B C 1
ATOM 4259 O O . LEU B 1 126 ? -7.781 -26.906 -7.895 1 79.25 126 LEU B O 1
ATOM 4263 N N . PRO B 1 127 ? -6.484 -28.484 -6.945 1 80.25 127 PRO B N 1
ATOM 4264 C CA . PRO B 1 127 ? -7.238 -28.312 -5.699 1 80.25 127 PRO B CA 1
ATOM 4265 C C . PRO B 1 127 ? -7.113 -26.906 -5.125 1 80.25 127 PRO B C 1
ATOM 4267 O O . PRO B 1 127 ? -8.086 -26.375 -4.574 1 80.25 127 PRO B O 1
ATOM 4270 N N . TYR B 1 128 ? -6.016 -26.312 -5.402 1 76.69 128 TYR B N 1
ATOM 4271 C CA . TYR B 1 128 ? -5.801 -24.984 -4.828 1 76.69 128 TYR B CA 1
ATOM 4272 C C . TYR B 1 128 ? -6.602 -23.938 -5.578 1 76.69 128 TYR B C 1
ATOM 4274 O O . TYR B 1 128 ? -7.023 -22.938 -4.992 1 76.69 128 TYR B O 1
ATOM 4282 N N . VAL B 1 129 ? -6.754 -24.156 -6.75 1 79.06 129 VAL B N 1
ATOM 4283 C CA . VAL B 1 129 ? -7.5 -23.203 -7.559 1 79.06 129 VAL B CA 1
ATOM 4284 C C . VAL B 1 129 ? -9 -23.406 -7.352 1 79.06 129 VAL B C 1
ATOM 4286 O O . VAL B 1 129 ? -9.75 -22.438 -7.25 1 79.06 129 VAL B O 1
ATOM 4289 N N . LEU B 1 130 ? -9.289 -24.656 -7.227 1 84.31 130 LEU B N 1
ATOM 4290 C CA . LEU B 1 130 ? -10.711 -24.984 -7.133 1 84.31 130 LEU B CA 1
ATOM 4291 C C . LEU B 1 130 ? -11.25 -24.672 -5.738 1 84.31 130 LEU B C 1
ATOM 4293 O O . LEU B 1 130 ? -12.367 -24.188 -5.594 1 84.31 130 LEU B O 1
ATOM 4297 N N . PHE B 1 131 ? -10.391 -24.984 -4.719 1 84.06 131 PHE B N 1
ATOM 4298 C CA . PHE B 1 131 ? -10.914 -24.922 -3.359 1 84.06 131 PHE B CA 1
ATOM 4299 C C . PHE B 1 131 ? -10.125 -23.922 -2.516 1 84.06 131 PHE B C 1
ATOM 4301 O O . PHE B 1 131 ? -10.102 -24.031 -1.287 1 84.06 131 PHE B O 1
ATOM 4308 N N . HIS B 1 132 ? -9.469 -22.969 -2.928 1 71.56 132 HIS B N 1
ATOM 4309 C CA . HIS B 1 132 ? -8.516 -22.031 -2.344 1 71.56 132 HIS B CA 1
ATOM 4310 C C . HIS B 1 132 ? -8.828 -21.781 -0.871 1 71.56 132 HIS B C 1
ATOM 4312 O O . HIS B 1 132 ? -7.926 -21.781 -0.033 1 71.56 132 HIS B O 1
ATOM 4318 N N . LYS B 1 133 ? -10.062 -21.625 -0.35 1 69.62 133 LYS B N 1
ATOM 4319 C CA . LYS B 1 133 ? -10.391 -21.234 1.02 1 69.62 133 LYS B CA 1
ATOM 4320 C C . LYS B 1 133 ? -10.859 -22.438 1.833 1 69.62 133 LYS B C 1
ATOM 4322 O O . LYS B 1 133 ? -10.906 -22.375 3.062 1 69.62 133 LYS B O 1
ATOM 4327 N N . SER B 1 134 ? -11.023 -23.484 1.104 1 80.31 134 SER B N 1
ATOM 4328 C CA . SER B 1 134 ? -11.625 -24.625 1.796 1 80.31 134 SER B CA 1
ATOM 4329 C C . SER B 1 134 ? -10.594 -25.719 2.041 1 80.31 134 SER B C 1
ATOM 4331 O O . SER B 1 134 ? -10.227 -26.453 1.121 1 80.31 134 SER B O 1
ATOM 4333 N N . ARG B 1 135 ? -10.141 -25.984 3.238 1 80.88 135 ARG B N 1
ATOM 4334 C CA . ARG B 1 135 ? -9.195 -27.047 3.582 1 80.88 135 ARG B CA 1
ATOM 4335 C C . ARG B 1 135 ? -9.789 -28.422 3.287 1 80.88 135 ARG B C 1
ATOM 4337 O O . ARG B 1 135 ? -9.078 -29.328 2.848 1 80.88 135 ARG B O 1
ATOM 4344 N N . PHE B 1 136 ? -11.039 -28.422 3.549 1 86.06 136 PHE B N 1
ATOM 4345 C CA . PHE B 1 136 ? -11.734 -29.672 3.281 1 86.06 136 PHE B CA 1
ATOM 4346 C C . PHE B 1 136 ? -11.711 -30 1.793 1 86.06 136 PHE B C 1
ATOM 4348 O O . PHE B 1 136 ? -11.445 -31.141 1.403 1 86.06 136 PHE B O 1
ATOM 4355 N N . GLY B 1 137 ? -11.961 -29.031 1.022 1 85.69 137 GLY B N 1
ATOM 4356 C CA . GLY B 1 137 ? -11.969 -29.234 -0.417 1 85.69 137 GLY B CA 1
ATOM 4357 C C . GLY B 1 137 ? -10.625 -29.672 -0.968 1 85.69 137 GLY B C 1
ATOM 4358 O O . GLY B 1 137 ? -10.547 -30.547 -1.82 1 85.69 137 GLY B O 1
ATOM 4359 N N . ILE B 1 138 ? -9.648 -29.109 -0.457 1 86.25 138 ILE B N 1
ATOM 4360 C CA . ILE B 1 138 ? -8.297 -29.438 -0.894 1 86.25 138 ILE B CA 1
ATOM 4361 C C . ILE B 1 138 ? -7.957 -30.875 -0.496 1 86.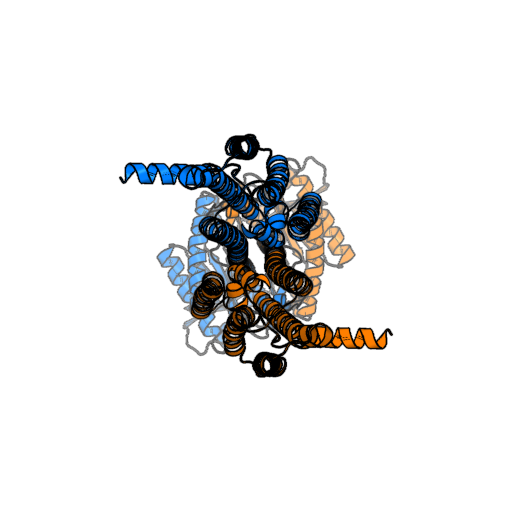25 138 ILE B C 1
ATOM 4363 O O . ILE B 1 138 ? -7.492 -31.656 -1.324 1 86.25 138 ILE B O 1
ATOM 4367 N N . ALA B 1 139 ? -8.25 -31.203 0.703 1 88.38 139 ALA B N 1
ATOM 4368 C CA . ALA B 1 139 ? -7.988 -32.562 1.191 1 88.38 139 ALA B CA 1
ATOM 4369 C C . ALA B 1 139 ? -8.789 -33.594 0.404 1 88.38 139 ALA B C 1
ATOM 4371 O O . ALA B 1 139 ? -8.273 -34.656 0.053 1 88.38 139 ALA B O 1
ATOM 4372 N N . TYR B 1 140 ? -10 -33.219 0.163 1 89.06 140 TYR B N 1
ATOM 4373 C CA . TYR B 1 140 ? -10.883 -34.125 -0.596 1 89.06 140 TYR B CA 1
ATOM 4374 C C . TYR B 1 140 ? -10.32 -34.375 -1.987 1 89.06 140 TYR B C 1
ATOM 4376 O O . TYR B 1 140 ? -10.273 -35.531 -2.438 1 89.06 140 TYR B O 1
ATOM 4384 N N . ALA B 1 141 ? -9.891 -33.375 -2.631 1 87.56 141 ALA B N 1
ATOM 4385 C CA . ALA B 1 141 ? -9.367 -33.5 -3.986 1 87.56 141 ALA B CA 1
ATOM 4386 C C . ALA B 1 141 ? -8.117 -34.375 -4.008 1 87.56 141 ALA B C 1
ATOM 4388 O O . ALA B 1 141 ? -7.961 -35.25 -4.879 1 87.56 141 ALA B O 1
ATOM 4389 N N . PHE B 1 142 ? -7.266 -34.25 -3.053 1 87.19 142 PHE B N 1
ATOM 4390 C CA . PHE B 1 142 ? -6.047 -35.062 -2.982 1 87.19 142 PHE B CA 1
ATOM 4391 C C . PHE B 1 142 ? -6.379 -36.531 -2.672 1 87.19 142 PHE B C 1
ATOM 4393 O O . PHE B 1 142 ? -5.828 -37.438 -3.291 1 87.19 142 PHE B O 1
ATOM 4400 N N . LEU B 1 143 ? -7.305 -36.688 -1.781 1 89.94 143 LEU B N 1
ATOM 4401 C CA . LEU B 1 143 ? -7.672 -38.062 -1.39 1 89.94 143 LEU B CA 1
ATOM 4402 C C . LEU B 1 143 ? -8.305 -38.812 -2.559 1 89.94 143 LEU B C 1
ATOM 4404 O O . LEU B 1 143 ? -7.898 -39.938 -2.867 1 89.94 143 LEU B O 1
ATOM 4408 N N . THR B 1 144 ? -9.195 -38.188 -3.211 1 88.44 144 THR B N 1
ATOM 4409 C CA . THR B 1 144 ? -9.859 -38.844 -4.336 1 88.44 144 THR B CA 1
ATOM 4410 C C . THR B 1 144 ? -8.891 -39.031 -5.496 1 88.44 144 THR B C 1
ATOM 4412 O O . THR B 1 144 ? -8.977 -40.031 -6.23 1 88.44 144 THR B O 1
ATOM 4415 N N . GLY B 1 145 ? -7.977 -38.156 -5.633 1 87.38 145 GLY B N 1
ATOM 4416 C CA . GLY B 1 145 ? -6.965 -38.312 -6.668 1 87.38 145 GLY B CA 1
ATOM 4417 C C . GLY B 1 145 ? -6.031 -39.469 -6.438 1 87.38 145 GLY B C 1
ATOM 4418 O O . GLY B 1 145 ? -5.762 -40.25 -7.355 1 87.38 145 GLY B O 1
ATOM 4419 N N . ILE B 1 146 ? -5.621 -39.594 -5.246 1 87.44 146 ILE B N 1
ATOM 4420 C CA . ILE B 1 146 ? -4.723 -40.688 -4.879 1 87.44 146 ILE B CA 1
ATOM 4421 C C . ILE B 1 146 ? -5.441 -42.031 -5.051 1 87.44 146 ILE B C 1
ATOM 4423 O O . ILE B 1 146 ? -4.891 -42.969 -5.625 1 87.44 146 ILE B O 1
ATOM 4427 N N . LEU B 1 147 ? -6.676 -42.094 -4.617 1 90.5 147 LEU B N 1
ATOM 4428 C CA . LEU B 1 147 ? -7.477 -43.312 -4.77 1 90.5 147 LEU B CA 1
ATOM 4429 C C . LEU B 1 147 ? -7.727 -43.594 -6.246 1 90.5 147 LEU B C 1
ATOM 4431 O O . LEU B 1 147 ? -7.652 -44.75 -6.668 1 90.5 147 LEU B O 1
ATOM 4435 N N . GLY B 1 148 ? -8.023 -42.562 -6.934 1 90.56 148 GLY B N 1
ATOM 4436 C CA . GLY B 1 148 ? -8.242 -42.719 -8.359 1 90.56 148 GLY B CA 1
ATOM 4437 C C . GLY B 1 148 ? -7.02 -43.219 -9.102 1 90.56 148 GLY B C 1
ATOM 4438 O O . GLY B 1 148 ? -7.121 -44.125 -9.938 1 90.56 148 GLY B O 1
ATOM 4439 N N . PHE B 1 149 ? -5.902 -42.656 -8.781 1 91.5 149 PHE B N 1
ATOM 4440 C CA . PHE B 1 149 ? -4.664 -43.094 -9.406 1 91.5 149 PHE B CA 1
ATOM 4441 C C . PHE B 1 149 ? -4.371 -44.562 -9.047 1 91.5 149 PHE B C 1
ATOM 4443 O O . PHE B 1 149 ? -3.994 -45.344 -9.914 1 91.5 149 PHE B O 1
ATOM 4450 N N . GLY B 1 150 ? -4.477 -44.906 -7.773 1 91.56 150 GLY B N 1
ATOM 4451 C CA . GLY B 1 150 ? -4.277 -46.281 -7.348 1 91.56 150 GLY B CA 1
ATOM 4452 C C . GLY B 1 150 ? -5.164 -47.25 -8.078 1 91.56 150 GLY B C 1
ATOM 4453 O O . GLY B 1 150 ? -4.699 -48.312 -8.523 1 91.56 150 GLY B O 1
ATOM 4454 N N . ALA B 1 151 ? -6.406 -46.938 -8.266 1 91.94 151 ALA B N 1
ATOM 4455 C CA . ALA B 1 151 ? -7.355 -47.781 -8.977 1 91.94 151 ALA B CA 1
ATOM 4456 C C . ALA B 1 151 ? -6.969 -47.938 -10.445 1 91.94 151 ALA B C 1
ATOM 4458 O O . ALA B 1 151 ? -7.027 -49.031 -11.008 1 91.94 151 ALA B O 1
ATOM 4459 N N . SER B 1 152 ? -6.594 -46.844 -11.023 1 91.12 152 SER B N 1
ATOM 4460 C CA . SER B 1 152 ? -6.191 -46.875 -12.422 1 91.12 152 SER B CA 1
ATOM 4461 C C . SER B 1 152 ? -4.918 -47.688 -12.617 1 91.12 152 SER B C 1
ATOM 4463 O O . SER B 1 152 ? -4.781 -48.438 -13.602 1 91.12 152 SER B O 1
ATOM 4465 N N . PHE B 1 153 ? -4.059 -47.562 -11.672 1 91.06 153 PHE B N 1
ATOM 4466 C CA . PHE B 1 153 ? -2.818 -48.344 -11.758 1 91.06 153 PHE B CA 1
ATOM 4467 C C . PHE B 1 153 ? -3.084 -49.844 -11.602 1 91.06 153 PHE B C 1
ATOM 4469 O O . PHE B 1 153 ? -2.404 -50.656 -12.211 1 91.06 153 PHE B O 1
ATOM 4476 N N . ALA B 1 154 ? -4.051 -50.219 -10.836 1 91.25 154 ALA B N 1
ATOM 4477 C CA . ALA B 1 154 ? -4.453 -51.594 -10.703 1 91.25 154 ALA B CA 1
ATOM 4478 C C . ALA B 1 154 ? -4.949 -52.156 -12.039 1 91.25 154 ALA B C 1
ATOM 4480 O O . ALA B 1 154 ? -4.707 -53.312 -12.359 1 91.25 154 ALA B O 1
ATOM 4481 N N . VAL B 1 155 ? -5.617 -51.312 -12.789 1 91.06 155 VAL B N 1
ATOM 4482 C CA . VAL B 1 155 ? -6.086 -51.719 -14.109 1 91.06 155 VAL B CA 1
ATOM 4483 C C . VAL B 1 155 ? -4.898 -52.094 -14.992 1 91.06 155 VAL B C 1
ATOM 4485 O O . VAL B 1 155 ? -4.957 -53.062 -15.75 1 91.06 155 VAL B O 1
ATOM 4488 N N . LYS B 1 156 ? -3.877 -51.312 -14.922 1 89.31 156 LYS B N 1
ATOM 4489 C CA . LYS B 1 156 ? -2.654 -51.625 -15.664 1 89.31 156 LYS B CA 1
ATOM 4490 C C . LYS B 1 156 ? -2.051 -52.938 -15.219 1 89.31 156 LYS B C 1
ATOM 4492 O O . LYS B 1 156 ? -1.701 -53.781 -16.047 1 89.31 156 LYS B O 1
ATOM 4497 N N . LYS B 1 157 ? -2.014 -53.156 -13.93 1 87 157 LYS B N 1
ATOM 4498 C CA . LYS B 1 157 ? -1.361 -54.312 -13.352 1 87 157 LYS B CA 1
ATOM 4499 C C . LYS B 1 157 ? -2.08 -55.594 -13.758 1 87 157 LYS B C 1
ATOM 4501 O O . LYS B 1 157 ? -1.439 -56.625 -14.062 1 87 157 LYS B O 1
ATOM 4506 N N . TYR B 1 158 ? -3.367 -55.562 -13.82 1 89.81 158 TYR B N 1
ATOM 4507 C CA . TYR B 1 158 ? -4.148 -56.75 -14.117 1 89.81 158 TYR B CA 1
ATOM 4508 C C . TYR B 1 158 ? -4.535 -56.812 -15.594 1 89.81 158 TYR B C 1
ATOM 4510 O O . TYR B 1 158 ? -5.297 -57.688 -16.016 1 89.81 158 TYR B O 1
ATOM 4518 N N . ASN B 1 159 ? -4.008 -55.812 -16.359 1 87.75 159 ASN B N 1
ATOM 4519 C CA . ASN B 1 159 ? -4.23 -55.719 -17.797 1 87.75 159 ASN B CA 1
ATOM 4520 C C . ASN B 1 159 ? -5.715 -55.844 -18.141 1 87.75 159 ASN B C 1
ATOM 4522 O O . ASN B 1 159 ? -6.102 -56.625 -19 1 87.75 159 ASN B O 1
ATOM 4526 N N . LEU B 1 160 ? -6.559 -55.062 -17.391 1 88 160 LEU B N 1
ATOM 4527 C CA . LEU B 1 160 ? -8 -55.062 -17.594 1 88 160 LEU B CA 1
ATOM 4528 C C . LEU B 1 160 ? -8.383 -54.156 -18.766 1 88 160 LEU B C 1
ATOM 4530 O O . LEU B 1 160 ? -7.852 -53.062 -18.906 1 88 160 LEU B O 1
ATOM 4534 N N . GLN B 1 161 ? -9.133 -54.656 -19.719 1 85.94 161 GLN B N 1
ATOM 4535 C CA . GLN B 1 161 ? -9.656 -53.938 -20.875 1 85.94 161 GLN B CA 1
ATOM 4536 C C . GLN B 1 161 ? -10.922 -54.594 -21.422 1 85.94 161 GLN B C 1
ATOM 4538 O O . GLN B 1 161 ? -10.906 -55.781 -21.734 1 85.94 161 GLN B O 1
ATOM 4543 N N . PHE B 1 162 ? -11.984 -53.781 -21.531 1 80.25 162 PHE B N 1
ATOM 4544 C CA . PHE B 1 162 ? -13.266 -54.375 -21.906 1 80.25 162 PHE B CA 1
ATOM 4545 C C . PHE B 1 162 ? -13.602 -54.062 -23.359 1 80.25 162 PHE B C 1
ATOM 4547 O O . PHE B 1 162 ? -14.453 -54.719 -23.953 1 80.25 162 PHE B O 1
ATOM 4554 N N . VAL B 1 163 ? -12.93 -53 -23.859 1 76.69 163 VAL B N 1
ATOM 4555 C CA . VAL B 1 163 ? -13.172 -52.625 -25.25 1 76.69 163 VAL B CA 1
ATOM 4556 C C . VAL B 1 163 ? -11.859 -52.688 -26.031 1 76.69 163 VAL B C 1
ATOM 4558 O O . VAL B 1 163 ? -10.836 -52.156 -25.578 1 76.69 163 VAL B O 1
ATOM 4561 N N . ALA B 1 164 ? -11.875 -53.344 -27.141 1 75.56 164 ALA B N 1
ATOM 4562 C CA . ALA B 1 164 ? -10.68 -53.438 -27.984 1 75.56 164 ALA B CA 1
ATOM 4563 C C . ALA B 1 164 ? -10.414 -52.125 -28.703 1 75.56 164 ALA B C 1
ATOM 4565 O O . ALA B 1 164 ? -11.344 -51.5 -29.219 1 75.56 164 ALA B O 1
ATOM 4566 N N . VAL B 1 165 ? -9.211 -51.656 -28.641 1 76.94 165 VAL B N 1
ATOM 4567 C CA . VAL B 1 165 ? -8.797 -50.406 -29.266 1 76.94 165 VAL B CA 1
ATOM 4568 C C . VAL B 1 165 ? -7.605 -50.656 -30.172 1 76.94 165 VAL B C 1
ATOM 4570 O O . VAL B 1 165 ? -6.703 -51.406 -29.844 1 76.94 165 VAL B O 1
ATOM 4573 N N . THR B 1 166 ? -7.73 -50.062 -31.422 1 79.62 166 THR B N 1
ATOM 4574 C CA . THR B 1 166 ? -6.633 -50.219 -32.375 1 79.62 166 THR B CA 1
ATOM 4575 C C . THR B 1 166 ? -5.414 -49.438 -31.906 1 79.62 166 THR B C 1
ATOM 4577 O O . THR B 1 166 ? -5.547 -48.469 -31.156 1 79.62 166 THR B O 1
ATOM 4580 N N . PRO B 1 167 ? -4.23 -49.844 -32.375 1 80.44 167 PRO B N 1
ATOM 4581 C CA . PRO B 1 167 ? -3.02 -49.125 -31.984 1 80.44 167 PRO B CA 1
ATOM 4582 C C . PRO B 1 167 ? -3.07 -47.656 -32.406 1 80.44 167 PRO B C 1
ATOM 4584 O O . PRO B 1 167 ? -2.607 -46.781 -31.641 1 80.44 167 PRO B O 1
ATOM 4587 N N . ALA B 1 168 ? -3.574 -47.344 -33.594 1 79.38 168 ALA B N 1
ATOM 4588 C CA . ALA B 1 168 ? -3.684 -45.969 -34.031 1 79.38 168 ALA B CA 1
ATOM 4589 C C . ALA B 1 168 ? -4.59 -45.156 -33.125 1 79.38 168 ALA B C 1
ATOM 4591 O O . ALA B 1 168 ? -4.305 -44 -32.812 1 79.38 168 ALA B O 1
ATOM 4592 N N . MET B 1 169 ? -5.613 -45.781 -32.656 1 80.69 169 MET B N 1
ATOM 4593 C CA . MET B 1 169 ? -6.547 -45.125 -31.734 1 80.69 169 MET B CA 1
ATOM 4594 C C . MET B 1 169 ? -5.895 -44.875 -30.375 1 80.69 169 MET B C 1
ATOM 4596 O O . MET B 1 169 ? -6.125 -43.812 -29.766 1 80.69 169 MET B O 1
ATOM 4600 N N . TYR B 1 170 ? -5.109 -45.812 -29.984 1 85 170 TYR B N 1
ATOM 4601 C CA . TYR B 1 170 ? -4.387 -45.625 -28.734 1 85 170 TYR B CA 1
ATOM 4602 C C . TYR B 1 170 ? -3.51 -44.375 -28.797 1 85 170 TYR B C 1
ATOM 4604 O O . TYR B 1 170 ? -3.508 -43.562 -27.859 1 85 170 TYR B O 1
ATOM 4612 N N . ASP B 1 171 ? -2.848 -44.25 -29.891 1 86.44 171 ASP B N 1
ATOM 4613 C CA . ASP B 1 171 ? -1.953 -43.094 -30.031 1 86.44 171 ASP B CA 1
ATOM 4614 C C . ASP B 1 171 ? -2.734 -41.781 -30.047 1 86.44 171 ASP B C 1
ATOM 4616 O O . ASP B 1 171 ? -2.332 -40.812 -29.406 1 86.44 171 ASP B O 1
ATOM 4620 N N . GLY B 1 172 ? -3.82 -41.781 -30.766 1 84.38 172 GLY B N 1
ATOM 4621 C CA . GLY B 1 172 ? -4.633 -40.562 -30.812 1 84.38 172 GLY B CA 1
ATOM 4622 C C . GLY B 1 172 ? -5.207 -40.188 -29.469 1 84.38 172 GLY B C 1
ATOM 4623 O O . GLY B 1 172 ? -5.148 -39 -29.078 1 84.38 172 GLY B O 1
ATOM 4624 N N . LEU B 1 173 ? -5.77 -41.156 -28.766 1 85 173 LEU B N 1
ATOM 4625 C CA . LEU B 1 173 ? -6.367 -40.906 -27.453 1 85 173 LEU B CA 1
ATOM 4626 C C . LEU B 1 173 ? -5.309 -40.469 -26.453 1 85 173 LEU B C 1
ATOM 4628 O O . LEU B 1 173 ? -5.562 -39.625 -25.609 1 85 173 LEU B O 1
ATOM 4632 N N . PHE B 1 174 ? -4.156 -41 -26.578 1 89.19 174 PHE B N 1
ATOM 4633 C CA . PHE B 1 174 ? -3.057 -40.594 -25.703 1 89.19 174 PHE B CA 1
ATOM 4634 C C . PHE B 1 174 ? -2.676 -39.156 -25.922 1 89.19 174 PHE B C 1
ATOM 4636 O O . PHE B 1 174 ? -2.482 -38.406 -24.969 1 89.19 174 PHE B O 1
ATOM 4643 N N . LEU B 1 175 ? -2.553 -38.781 -27.188 1 88.5 175 LEU B N 1
ATOM 4644 C CA . LEU B 1 175 ? -2.162 -37.406 -27.516 1 88.5 175 LEU B CA 1
ATOM 4645 C C . LEU B 1 175 ? -3.203 -36.406 -27.016 1 88.5 175 LEU B C 1
ATOM 4647 O O . LEU B 1 175 ? -2.857 -35.312 -26.547 1 88.5 175 LEU B O 1
ATOM 4651 N N . ILE B 1 176 ? -4.445 -36.812 -27.078 1 85.94 176 ILE B N 1
ATOM 4652 C CA . ILE B 1 176 ? -5.516 -35.938 -26.594 1 85.94 176 ILE B CA 1
ATOM 4653 C C . ILE B 1 176 ? -5.402 -35.812 -25.062 1 85.94 176 ILE B C 1
ATOM 4655 O O . ILE B 1 176 ? -5.512 -34.688 -24.531 1 85.94 176 ILE B O 1
ATOM 4659 N N . ALA B 1 177 ? -5.203 -36.906 -24.391 1 87.94 177 ALA B N 1
ATOM 4660 C CA . ALA B 1 177 ? -5.055 -36.875 -22.938 1 87.94 177 ALA B CA 1
ATOM 4661 C C . ALA B 1 177 ? -3.854 -36.031 -22.516 1 87.94 177 ALA B C 1
ATOM 4663 O O . ALA B 1 177 ? -3.936 -35.25 -21.562 1 87.94 177 ALA B O 1
ATOM 4664 N N . PHE B 1 178 ? -2.742 -36.188 -23.25 1 89.06 178 PHE B N 1
ATOM 4665 C CA . PHE B 1 178 ? -1.53 -35.438 -22.938 1 89.06 178 PHE B CA 1
ATOM 4666 C C . PHE B 1 178 ? -1.753 -33.938 -23.141 1 89.06 178 PHE B C 1
ATOM 4668 O O . PHE B 1 178 ? -1.448 -33.125 -22.266 1 89.06 178 PHE B O 1
ATOM 4675 N N . ALA B 1 179 ? -2.312 -33.594 -24.234 1 86.88 179 ALA B N 1
ATOM 4676 C CA . ALA B 1 179 ? -2.551 -32.188 -24.547 1 86.88 179 ALA B CA 1
ATOM 4677 C C . ALA B 1 179 ? -3.508 -31.547 -23.547 1 86.88 179 ALA B C 1
ATOM 4679 O O . ALA B 1 179 ? -3.311 -30.406 -23.141 1 86.88 179 ALA B O 1
ATOM 4680 N N . SER B 1 180 ? -4.504 -32.25 -23.203 1 83.69 180 SER B N 1
ATOM 4681 C CA . SER B 1 180 ? -5.492 -31.734 -22.25 1 83.69 180 SER B CA 1
ATOM 4682 C C . SER B 1 180 ? -4.879 -31.547 -20.875 1 83.69 180 SER B C 1
ATOM 4684 O O . SER B 1 180 ? -5.105 -30.516 -20.234 1 83.69 180 SER B O 1
ATOM 4686 N N . SER B 1 181 ? -4.137 -32.531 -20.422 1 85 181 SER B N 1
ATOM 4687 C CA . SER B 1 181 ? -3.471 -32.406 -19.141 1 85 181 SER B CA 1
ATOM 4688 C C . SER B 1 181 ? -2.48 -31.234 -19.141 1 85 181 SER B C 1
ATOM 4690 O O . SER B 1 181 ? -2.402 -30.484 -18.172 1 85 181 SER B O 1
ATOM 4692 N N . PHE B 1 182 ? -1.759 -31.109 -20.234 1 86.5 182 PHE B N 1
ATOM 4693 C CA . PHE B 1 182 ? -0.815 -30 -20.422 1 86.5 182 PHE B CA 1
ATOM 4694 C C . PHE B 1 182 ? -1.526 -28.656 -20.328 1 86.5 182 PHE B C 1
ATOM 4696 O O . PHE B 1 182 ? -1.055 -27.75 -19.641 1 86.5 182 PHE B O 1
ATOM 4703 N N . SER B 1 183 ? -2.617 -28.562 -20.922 1 83.25 183 SER B N 1
ATOM 4704 C CA . SER B 1 183 ? -3.367 -27.312 -20.969 1 83.25 183 SER B CA 1
ATOM 4705 C C . SER B 1 183 ? -3.871 -26.922 -19.578 1 83.25 183 SER B C 1
ATOM 4707 O O . SER B 1 183 ? -3.885 -25.734 -19.234 1 83.25 183 SER B O 1
ATOM 4709 N N . VAL B 1 184 ? -4.285 -27.906 -18.844 1 81.38 184 VAL B N 1
ATOM 4710 C CA . VAL B 1 184 ? -4.789 -27.625 -17.5 1 81.38 184 VAL B CA 1
ATOM 4711 C C . VAL B 1 184 ? -3.664 -27.078 -16.625 1 81.38 184 VAL B C 1
ATOM 4713 O O . VAL B 1 184 ? -3.824 -26.047 -15.961 1 81.38 184 VAL B O 1
ATOM 4716 N N . VAL B 1 185 ? -2.506 -27.75 -16.641 1 82.38 185 VAL B N 1
ATOM 4717 C CA . VAL B 1 185 ? -1.373 -27.297 -15.844 1 82.38 185 VAL B CA 1
ATOM 4718 C C . VAL B 1 185 ? -0.934 -25.906 -16.297 1 82.38 185 VAL B C 1
ATOM 4720 O O . VAL B 1 185 ? -0.685 -25.031 -15.477 1 82.38 185 VAL B O 1
ATOM 4723 N N . PHE B 1 186 ? -0.92 -25.734 -17.547 1 83.25 186 PHE B N 1
ATOM 4724 C CA . PHE B 1 186 ? -0.521 -24.453 -18.109 1 83.25 186 PHE B CA 1
ATOM 4725 C C . PHE B 1 186 ? -1.448 -23.344 -17.656 1 83.25 186 PHE B C 1
ATOM 4727 O O . PHE B 1 186 ? -0.986 -22.281 -17.234 1 83.25 186 PHE B O 1
ATOM 4734 N N . MET B 1 187 ? -2.672 -23.594 -17.703 1 78.69 187 MET B N 1
ATOM 4735 C CA . MET B 1 187 ? -3.658 -22.578 -17.344 1 78.69 187 MET B CA 1
ATOM 4736 C C . MET B 1 187 ? -3.559 -22.234 -15.875 1 78.69 187 MET B C 1
ATOM 4738 O O . MET B 1 187 ? -3.672 -21.062 -15.5 1 78.69 187 MET B O 1
ATOM 4742 N N . VAL B 1 188 ? -3.363 -23.203 -15.086 1 78.88 188 VAL B N 1
ATOM 4743 C CA . VAL B 1 188 ? -3.279 -22.953 -13.648 1 78.88 188 VAL B CA 1
ATOM 4744 C C . VAL B 1 188 ? -2.033 -22.125 -13.336 1 78.88 188 VAL B C 1
ATOM 4746 O O . VAL B 1 188 ? -2.105 -21.125 -12.609 1 78.88 188 VAL B O 1
ATOM 4749 N N . VAL B 1 189 ? -0.959 -22.438 -13.93 1 77.5 189 VAL B N 1
ATOM 4750 C CA . VAL B 1 189 ? 0.291 -21.734 -13.68 1 77.5 189 VAL B CA 1
ATOM 4751 C C . VAL B 1 189 ? 0.192 -20.297 -14.219 1 77.5 189 VAL B C 1
ATOM 4753 O O . VAL B 1 189 ? 0.624 -19.359 -13.562 1 77.5 189 VAL B O 1
ATOM 4756 N N . ARG B 1 190 ? -0.384 -20.172 -15.32 1 76.06 190 ARG B N 1
ATOM 4757 C CA . ARG B 1 190 ? -0.558 -18.844 -15.906 1 76.06 190 ARG B CA 1
ATOM 4758 C C . ARG B 1 190 ? -1.44 -17.969 -15.023 1 76.06 190 ARG B C 1
ATOM 4760 O O . ARG B 1 190 ? -1.195 -16.766 -14.891 1 76.06 190 ARG B O 1
ATOM 4767 N N . LEU B 1 191 ? -2.402 -18.594 -14.562 1 76.75 191 LEU B N 1
ATOM 4768 C CA . LEU B 1 191 ? -3.301 -17.859 -13.68 1 76.75 191 LEU B CA 1
ATOM 4769 C C . LEU B 1 191 ? -2.553 -17.328 -12.453 1 76.75 191 LEU B C 1
ATOM 4771 O O . LEU B 1 191 ? -2.635 -16.141 -12.133 1 76.75 191 LEU B O 1
ATOM 4775 N N . PHE B 1 192 ? -1.837 -18.188 -11.914 1 74.94 192 PHE B N 1
ATOM 4776 C CA . PHE B 1 192 ? -1.149 -17.797 -10.688 1 74.94 192 PHE B CA 1
ATOM 4777 C C . PHE B 1 192 ? -0.041 -16.781 -10.992 1 74.94 192 PHE B C 1
ATOM 4779 O O . PHE B 1 192 ? 0.217 -15.883 -10.195 1 74.94 192 PHE B O 1
ATOM 4786 N N . PHE B 1 193 ? 0.494 -16.953 -12.102 1 75.69 193 PHE B N 1
ATOM 4787 C CA . PHE B 1 193 ? 1.525 -16.016 -12.523 1 75.69 193 PHE B CA 1
ATOM 4788 C C . PHE B 1 193 ? 0.934 -14.625 -12.734 1 75.69 193 PHE B C 1
ATOM 4790 O O . PHE B 1 193 ? 1.48 -13.625 -12.258 1 75.69 193 PHE B O 1
ATOM 4797 N N . LYS B 1 194 ? -0.099 -14.594 -13.367 1 76.25 194 LYS B N 1
ATOM 4798 C CA . LYS B 1 194 ? -0.751 -13.32 -13.633 1 76.25 194 LYS B CA 1
ATOM 4799 C C . LYS B 1 194 ? -1.229 -12.664 -12.336 1 76.25 194 LYS B C 1
ATOM 4801 O O . LYS B 1 194 ? -1.067 -11.453 -12.148 1 76.25 194 LYS B O 1
ATOM 4806 N N . LEU B 1 195 ? -1.742 -13.43 -11.547 1 75.38 195 LEU B N 1
ATOM 4807 C CA . LEU B 1 195 ? -2.232 -12.914 -10.273 1 75.38 195 LEU B CA 1
ATOM 4808 C C . LEU B 1 195 ? -1.089 -12.336 -9.445 1 75.38 195 LEU B C 1
ATOM 4810 O O . LEU B 1 195 ? -1.226 -11.258 -8.859 1 75.38 195 LEU B O 1
ATOM 4814 N N . SER B 1 196 ? -0.085 -13.039 -9.414 1 75.81 196 SER B N 1
ATOM 4815 C CA . SER B 1 196 ? 1.075 -12.586 -8.656 1 75.81 196 SER B CA 1
ATOM 4816 C C . SER B 1 196 ? 1.605 -11.266 -9.203 1 75.81 196 SER B C 1
ATOM 4818 O O . SER B 1 196 ? 1.948 -10.359 -8.438 1 75.81 196 SER B O 1
ATOM 4820 N N . ARG B 1 197 ? 1.643 -11.164 -10.477 1 76.44 197 ARG B N 1
ATOM 4821 C CA . ARG B 1 197 ? 2.15 -9.953 -11.117 1 76.44 197 ARG B CA 1
ATOM 4822 C C . ARG B 1 197 ? 1.231 -8.766 -10.852 1 76.44 197 ARG B C 1
ATOM 4824 O O . ARG B 1 197 ? 1.701 -7.668 -10.539 1 76.44 197 ARG B O 1
ATOM 4831 N N . GLU B 1 198 ? 0.05 -8.945 -11.008 1 81.69 198 GLU B N 1
ATOM 4832 C CA . GLU B 1 198 ? -0.913 -7.871 -10.797 1 81.69 198 GLU B CA 1
ATOM 4833 C C . GLU B 1 198 ? -0.883 -7.379 -9.352 1 81.69 198 GLU B C 1
ATOM 4835 O O . GLU B 1 198 ? -0.932 -6.176 -9.102 1 81.69 198 GLU B O 1
ATOM 4840 N N . THR B 1 199 ? -0.846 -8.273 -8.477 1 82.06 199 THR B N 1
ATOM 4841 C CA . THR B 1 199 ? -0.813 -7.891 -7.066 1 82.06 199 THR B CA 1
ATOM 4842 C C . THR B 1 199 ? 0.463 -7.117 -6.746 1 82.06 199 THR B C 1
ATOM 4844 O O . THR B 1 199 ? 0.445 -6.188 -5.938 1 82.06 199 THR B O 1
ATOM 4847 N N . GLU B 1 200 ? 1.478 -7.559 -7.34 1 82.62 200 GLU B N 1
ATOM 4848 C CA . GLU B 1 200 ? 2.74 -6.852 -7.141 1 82.62 200 GLU B CA 1
ATOM 4849 C C . GLU B 1 200 ? 2.656 -5.414 -7.645 1 82.62 200 GLU B C 1
ATOM 4851 O O . GLU B 1 200 ? 3.17 -4.496 -7.004 1 82.62 200 GLU B O 1
ATOM 4856 N N . ILE B 1 201 ? 2.068 -5.258 -8.734 1 83.5 201 ILE B N 1
ATOM 4857 C CA . ILE B 1 201 ? 1.893 -3.922 -9.297 1 83.5 201 ILE B CA 1
ATOM 4858 C C . ILE B 1 201 ? 1.035 -3.076 -8.352 1 83.5 201 ILE B C 1
ATOM 4860 O O . ILE B 1 201 ? 1.37 -1.926 -8.062 1 83.5 201 ILE B O 1
ATOM 4864 N N . ARG B 1 202 ? 0.032 -3.668 -7.906 1 85.06 202 ARG B N 1
ATOM 4865 C CA . ARG B 1 202 ? -0.833 -2.959 -6.969 1 85.06 202 ARG B CA 1
ATOM 4866 C C . ARG B 1 202 ? -0.083 -2.613 -5.688 1 85.06 202 ARG B C 1
ATOM 4868 O O . ARG B 1 202 ? -0.283 -1.539 -5.117 1 85.06 202 ARG B O 1
ATOM 4875 N N . LEU B 1 203 ? 0.678 -3.453 -5.258 1 86.62 203 LEU B N 1
ATOM 4876 C CA . LEU B 1 203 ? 1.48 -3.221 -4.062 1 86.62 203 LEU B CA 1
ATOM 4877 C C . LEU B 1 203 ? 2.418 -2.033 -4.258 1 86.62 203 LEU B C 1
ATOM 4879 O O . LEU B 1 203 ? 2.523 -1.171 -3.385 1 86.62 203 LEU B O 1
ATOM 4883 N N . GLN B 1 204 ? 3.029 -1.955 -5.355 1 87.75 204 GLN B N 1
ATOM 4884 C CA . GLN B 1 204 ? 3.938 -0.853 -5.652 1 87.75 204 GLN B CA 1
ATOM 4885 C C . GLN B 1 204 ? 3.188 0.474 -5.727 1 87.75 204 GLN B C 1
ATOM 4887 O O . GLN B 1 204 ? 3.682 1.5 -5.254 1 87.75 204 GLN B O 1
ATOM 4892 N N . HIS B 1 205 ? 2.061 0.416 -6.289 1 88.81 205 HIS B N 1
ATOM 4893 C CA . HIS B 1 205 ? 1.232 1.614 -6.359 1 88.81 205 HIS B CA 1
ATOM 4894 C C . HIS B 1 205 ? 0.848 2.104 -4.969 1 88.81 205 HIS B C 1
ATOM 4896 O O . HIS B 1 205 ? 0.929 3.301 -4.684 1 88.81 205 HIS B O 1
ATOM 4902 N N . GLU B 1 206 ? 0.485 1.228 -4.141 1 86.5 206 GLU B N 1
ATOM 4903 C CA . GLU B 1 206 ? 0.078 1.591 -2.785 1 86.5 206 GLU B CA 1
ATOM 4904 C C . GLU B 1 206 ? 1.261 2.113 -1.975 1 86.5 206 GLU B C 1
ATOM 4906 O O . GLU B 1 206 ? 1.1 2.998 -1.132 1 86.5 206 GLU B O 1
ATOM 4911 N N . LYS B 1 207 ? 2.344 1.563 -2.201 1 87.12 207 LYS B N 1
ATOM 4912 C CA . LYS B 1 207 ? 3.551 2.057 -1.543 1 87.12 207 LYS B CA 1
ATOM 4913 C C . LYS B 1 207 ? 3.848 3.498 -1.948 1 87.12 207 LYS B C 1
ATOM 4915 O O . LYS B 1 207 ? 4.176 4.332 -1.102 1 87.12 207 LYS B O 1
ATOM 4920 N N . ARG B 1 208 ? 3.74 3.762 -3.162 1 86.69 208 ARG B N 1
ATOM 4921 C CA . ARG B 1 208 ? 3.949 5.121 -3.654 1 86.69 208 ARG B CA 1
ATOM 4922 C C . ARG B 1 208 ? 2.922 6.078 -3.062 1 86.69 208 ARG B C 1
ATOM 4924 O O . ARG B 1 208 ? 3.252 7.219 -2.727 1 86.69 208 ARG B O 1
ATOM 4931 N N . ARG B 1 209 ? 1.767 5.629 -3.031 1 85.12 209 ARG B N 1
ATOM 4932 C CA . ARG B 1 209 ? 0.707 6.43 -2.426 1 85.12 209 ARG B CA 1
ATOM 4933 C C . ARG B 1 209 ? 1.027 6.75 -0.971 1 85.12 209 ARG B C 1
ATOM 4935 O O . ARG B 1 209 ? 0.89 7.898 -0.54 1 85.12 209 ARG B O 1
ATOM 4942 N N . SER B 1 210 ? 1.365 5.738 -0.186 1 84.44 210 SER B N 1
ATOM 4943 C CA . SER B 1 210 ? 1.735 5.926 1.213 1 84.44 210 SER B CA 1
ATOM 4944 C C . SER B 1 210 ? 2.895 6.906 1.354 1 84.44 210 SER B C 1
ATOM 4946 O O . SER B 1 210 ? 2.898 7.746 2.258 1 84.44 210 SER B O 1
ATOM 4948 N N . GLU B 1 211 ? 3.822 6.773 0.495 1 82.5 211 GLU B N 1
ATOM 4949 C CA . GLU B 1 211 ? 4.984 7.652 0.513 1 82.5 211 GLU B CA 1
ATOM 4950 C C . GLU B 1 211 ? 4.59 9.094 0.212 1 82.5 211 GLU B C 1
ATOM 4952 O O . GLU B 1 211 ? 5.078 10.023 0.856 1 82.5 211 GLU B O 1
ATOM 4957 N N . ARG B 1 212 ? 3.783 9.305 -0.717 1 82 212 ARG B N 1
ATOM 4958 C CA . ARG B 1 212 ? 3.297 10.633 -1.057 1 82 212 ARG B CA 1
ATOM 4959 C C . ARG B 1 212 ? 2.541 11.258 0.112 1 82 212 ARG B C 1
ATOM 4961 O O . ARG B 1 212 ? 2.699 12.445 0.399 1 82 212 ARG B O 1
ATOM 4968 N N . LEU B 1 213 ? 1.754 10.461 0.724 1 80.56 213 LEU B N 1
ATOM 4969 C CA . LEU B 1 213 ? 0.994 10.945 1.873 1 80.56 213 LEU B CA 1
ATOM 4970 C C . LEU B 1 213 ? 1.924 11.312 3.025 1 80.56 213 LEU B C 1
ATOM 4972 O O . LEU B 1 213 ? 1.697 12.305 3.717 1 80.56 213 LEU B O 1
ATOM 4976 N N . LEU B 1 214 ? 2.898 10.562 3.18 1 80 214 LEU B N 1
ATOM 4977 C CA . LEU B 1 214 ? 3.889 10.844 4.215 1 80 214 LEU B CA 1
ATOM 4978 C C . LEU B 1 214 ? 4.625 12.148 3.926 1 80 214 LEU B C 1
ATOM 4980 O O . LEU B 1 214 ? 4.84 12.961 4.832 1 80 214 LEU B O 1
ATOM 4984 N N . LEU B 1 215 ? 4.938 12.352 2.715 1 79.12 215 LEU B N 1
ATOM 4985 C CA . LEU B 1 215 ? 5.668 13.547 2.303 1 79.12 215 LEU B CA 1
ATOM 4986 C C . LEU B 1 215 ? 4.77 14.781 2.336 1 79.12 215 LEU B C 1
ATOM 4988 O O . LEU B 1 215 ? 5.258 15.906 2.314 1 79.12 215 LEU B O 1
ATOM 4992 N N . ASN B 1 216 ? 3.498 14.492 2.326 1 78.19 216 ASN B N 1
ATOM 4993 C CA . ASN B 1 216 ? 2.557 15.586 2.525 1 78.19 216 ASN B CA 1
ATOM 4994 C C . ASN B 1 216 ? 2.605 16.109 3.955 1 78.19 216 ASN B C 1
ATOM 4996 O O . ASN B 1 216 ? 2.207 17.25 4.215 1 78.19 216 ASN B O 1
ATOM 5000 N N . ILE B 1 217 ? 3.064 15.312 4.816 1 73.19 217 ILE B N 1
ATOM 5001 C CA . ILE B 1 217 ? 3.061 15.656 6.234 1 73.19 217 ILE B CA 1
ATOM 5002 C C . ILE B 1 217 ? 4.457 16.109 6.66 1 73.19 217 ILE B C 1
ATOM 5004 O O . ILE B 1 217 ? 4.602 17.047 7.453 1 73.19 217 ILE B O 1
ATOM 5008 N N . LEU B 1 218 ? 5.516 15.445 6.055 1 79.31 218 LEU B N 1
ATOM 5009 C CA . LEU B 1 218 ? 6.875 15.617 6.551 1 79.31 218 LEU B CA 1
ATOM 5010 C C . LEU B 1 218 ? 7.832 15.945 5.414 1 79.31 218 LEU B C 1
ATOM 5012 O O . LEU B 1 218 ? 7.633 15.508 4.277 1 79.31 218 LEU B O 1
ATOM 5016 N N . PRO B 1 219 ? 8.844 16.781 5.742 1 79 219 PRO B N 1
ATOM 5017 C CA . PRO B 1 219 ? 9.938 16.891 4.773 1 79 219 PRO B CA 1
ATOM 5018 C C . PRO B 1 219 ? 10.578 15.539 4.461 1 79 219 PRO B C 1
ATOM 5020 O O . PRO B 1 219 ? 10.602 14.648 5.316 1 79 219 PRO B O 1
ATOM 5023 N N . ALA B 1 220 ? 11.148 15.43 3.271 1 82.12 220 ALA B N 1
ATOM 5024 C CA . ALA B 1 220 ? 11.656 14.156 2.766 1 82.12 220 ALA B CA 1
ATOM 5025 C C . ALA B 1 220 ? 12.703 13.57 3.705 1 82.12 220 ALA B C 1
ATOM 5027 O O . ALA B 1 220 ? 12.688 12.375 4 1 82.12 220 ALA B O 1
ATOM 5028 N N . GLU B 1 221 ? 13.562 14.406 4.152 1 83.12 221 GLU B N 1
ATOM 5029 C CA . GLU B 1 221 ? 14.648 13.93 5.008 1 83.12 221 GLU B CA 1
ATOM 5030 C C . GLU B 1 221 ? 14.117 13.438 6.352 1 83.12 221 GLU B C 1
ATOM 5032 O O . GLU B 1 221 ? 14.617 12.461 6.906 1 83.12 221 GLU B O 1
ATOM 5037 N N . ILE B 1 222 ? 13.164 14.117 6.82 1 84.75 222 ILE B N 1
ATOM 5038 C CA . ILE B 1 222 ? 12.562 13.758 8.102 1 84.75 222 ILE B CA 1
ATOM 5039 C C . ILE B 1 222 ? 11.742 12.477 7.941 1 84.75 222 ILE B C 1
ATOM 5041 O O . ILE B 1 222 ? 11.781 11.602 8.805 1 84.75 222 ILE B O 1
ATOM 5045 N N . ALA B 1 223 ? 11.047 12.391 6.91 1 82.38 223 ALA B N 1
ATOM 5046 C CA . ALA B 1 223 ? 10.266 11.188 6.609 1 82.38 223 ALA B CA 1
ATOM 5047 C C . ALA B 1 223 ? 11.156 9.953 6.539 1 82.38 223 ALA B C 1
ATOM 5049 O O . ALA B 1 223 ? 10.797 8.891 7.051 1 82.38 223 ALA B O 1
ATOM 5050 N N . GLU B 1 224 ? 12.289 10.086 5.918 1 84.25 224 GLU B N 1
ATOM 5051 C CA . GLU B 1 224 ? 13.242 8.992 5.785 1 84.25 224 GLU B CA 1
ATOM 5052 C C . GLU B 1 224 ? 13.758 8.539 7.152 1 84.25 224 GLU B C 1
ATOM 5054 O O . GLU B 1 224 ? 13.914 7.34 7.398 1 84.25 224 GLU B O 1
ATOM 5059 N N . ARG B 1 225 ? 13.93 9.469 7.941 1 85 225 ARG B N 1
ATOM 5060 C CA . ARG B 1 225 ? 14.414 9.156 9.281 1 85 225 ARG B CA 1
ATOM 5061 C C . ARG B 1 225 ? 13.375 8.375 10.07 1 85 225 ARG B C 1
ATOM 5063 O O . ARG B 1 225 ? 13.711 7.426 10.781 1 85 225 ARG B O 1
ATOM 5070 N N . LEU B 1 226 ? 12.172 8.758 9.93 1 78.62 226 LEU B N 1
ATOM 5071 C CA . LEU B 1 226 ? 11.094 8.062 10.617 1 78.62 226 LEU B CA 1
ATOM 5072 C C . LEU B 1 226 ? 10.93 6.648 10.078 1 78.62 226 LEU B C 1
ATOM 5074 O O . LEU B 1 226 ? 10.688 5.711 10.844 1 78.62 226 LEU B O 1
ATOM 5078 N N . GLN B 1 227 ? 11.055 6.609 8.844 1 75.94 227 GLN B N 1
ATOM 5079 C CA . GLN B 1 227 ? 10.93 5.305 8.195 1 75.94 227 GLN B CA 1
ATOM 5080 C C . GLN B 1 227 ? 12.062 4.375 8.602 1 75.94 227 GLN B C 1
ATOM 5082 O O . GLN B 1 227 ? 11.891 3.156 8.641 1 75.94 227 GLN B O 1
ATOM 5087 N N . ASN B 1 228 ? 13.188 4.996 8.93 1 79.75 228 ASN B N 1
ATOM 5088 C CA . ASN B 1 228 ? 14.352 4.219 9.336 1 79.75 228 ASN B CA 1
ATOM 5089 C C . ASN B 1 228 ? 14.297 3.854 10.82 1 79.75 228 ASN B C 1
ATOM 5091 O O . ASN B 1 228 ? 15.25 3.289 11.359 1 79.75 228 ASN B O 1
ATOM 5095 N N . GLY B 1 229 ? 13.164 4.215 11.477 1 77.12 229 GLY B N 1
ATOM 5096 C CA . GLY B 1 229 ? 12.922 3.699 12.812 1 77.12 229 GLY B CA 1
ATOM 5097 C C . GLY B 1 229 ? 13.172 4.727 13.898 1 77.12 229 GLY B C 1
ATOM 5098 O O . GLY B 1 229 ? 13.062 4.422 15.086 1 77.12 229 GLY B O 1
ATOM 5099 N N . GLU B 1 230 ? 13.547 5.977 13.516 1 79.94 230 GLU B N 1
ATOM 5100 C CA . GLU B 1 230 ? 13.727 7.004 14.531 1 79.94 230 GLU B CA 1
ATOM 5101 C C . GLU B 1 230 ? 12.391 7.379 15.172 1 79.94 230 GLU B C 1
ATOM 5103 O O . GLU B 1 230 ? 11.406 7.629 14.469 1 79.94 230 GLU B O 1
ATOM 5108 N N . ASN B 1 231 ? 12.234 7.336 16.469 1 72.81 231 ASN B N 1
ATOM 5109 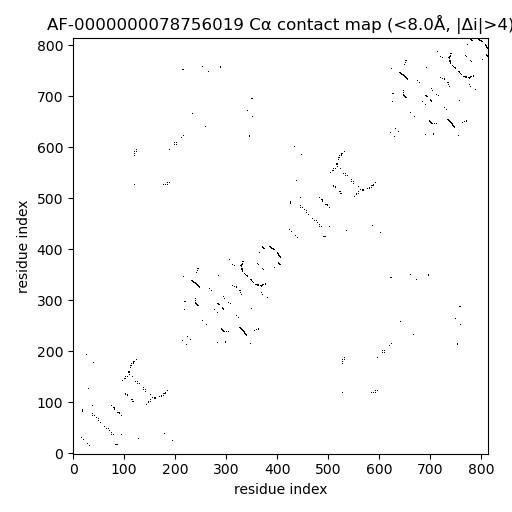C CA . ASN B 1 231 ? 10.977 7.543 17.172 1 72.81 231 ASN B CA 1
ATOM 5110 C C . ASN B 1 231 ? 10.742 9.016 17.484 1 72.81 231 ASN B C 1
ATOM 5112 O O . ASN B 1 231 ? 9.602 9.461 17.609 1 72.81 231 ASN B O 1
ATOM 5116 N N . THR B 1 232 ? 11.922 9.75 17.766 1 77.38 232 THR B N 1
ATOM 5117 C CA . THR B 1 232 ? 11.805 11.164 18.125 1 77.38 232 THR B CA 1
ATOM 5118 C C . THR B 1 232 ? 12.695 12.023 17.234 1 77.38 232 THR B C 1
ATOM 5120 O O . THR B 1 232 ? 13.906 11.812 17.172 1 77.38 232 THR B O 1
ATOM 5123 N N . ILE B 1 233 ? 12.047 12.789 16.547 1 85.38 233 ILE B N 1
ATOM 5124 C CA . ILE B 1 233 ? 12.797 13.711 15.695 1 85.38 233 ILE B CA 1
ATOM 5125 C C . ILE B 1 233 ? 12.797 15.102 16.328 1 85.38 233 ILE B C 1
ATOM 5127 O O . ILE B 1 233 ? 11.734 15.695 16.531 1 85.38 233 ILE B O 1
ATOM 5131 N N . ALA B 1 234 ? 13.906 15.633 16.797 1 87.94 234 ALA B N 1
ATOM 5132 C CA . ALA B 1 234 ? 14.109 16.984 17.328 1 87.94 234 ALA B CA 1
ATOM 5133 C C . ALA B 1 234 ? 15.5 17.5 16.984 1 87.94 234 ALA B C 1
ATOM 5135 O O . ALA B 1 234 ? 16.5 16.891 17.375 1 87.94 234 ALA B O 1
ATOM 5136 N N . ASP B 1 235 ? 15.555 18.469 16.234 1 88.94 235 ASP B N 1
ATOM 5137 C CA . ASP B 1 235 ? 16.844 19.016 15.812 1 88.94 235 ASP B CA 1
ATOM 5138 C C . ASP B 1 235 ? 16.953 20.5 16.172 1 88.94 235 ASP B C 1
ATOM 5140 O O . ASP B 1 235 ? 15.969 21.234 16.094 1 88.94 235 ASP B O 1
ATOM 5144 N N . HIS B 1 236 ? 18.078 20.906 16.578 1 89.62 236 HIS B N 1
ATOM 5145 C CA . HIS B 1 236 ? 18.391 22.312 16.797 1 89.62 236 HIS B CA 1
ATOM 5146 C C . HIS B 1 236 ? 19.094 22.922 15.586 1 89.62 236 HIS B C 1
ATOM 5148 O O . HIS B 1 236 ? 20.031 22.328 15.047 1 89.62 236 HIS B O 1
ATOM 5154 N N . TYR B 1 237 ? 18.609 23.969 15.148 1 91.19 237 TYR B N 1
ATOM 5155 C CA . TYR B 1 237 ? 19.219 24.719 14.055 1 91.19 237 TYR B CA 1
ATOM 5156 C C . TYR B 1 237 ? 19.688 26.078 14.523 1 91.19 237 TYR B C 1
ATOM 5158 O O . TYR B 1 237 ? 18.891 26.922 14.922 1 91.19 237 TYR B O 1
ATOM 5166 N N . PRO B 1 238 ? 20.938 26.312 14.43 1 91.38 238 PRO B N 1
ATOM 5167 C CA . PRO B 1 238 ? 21.484 27.547 14.984 1 91.38 238 PRO B CA 1
ATOM 5168 C C . PRO B 1 238 ? 21.078 28.781 14.195 1 91.38 238 PRO B C 1
ATOM 5170 O O . PRO B 1 238 ? 21.016 29.875 14.758 1 91.38 238 PRO B O 1
ATOM 5173 N N . LYS B 1 239 ? 20.891 28.641 12.953 1 95.31 239 LYS B N 1
ATOM 5174 C CA . LYS B 1 239 ? 20.547 29.781 12.117 1 95.31 239 LYS B CA 1
ATOM 5175 C C . LYS B 1 239 ? 19.562 29.391 11.023 1 95.31 239 LYS B C 1
ATOM 5177 O O . LYS B 1 239 ? 19.922 28.656 10.094 1 95.31 239 LYS B O 1
ATOM 5182 N N . VAL B 1 240 ? 18.344 29.938 11.156 1 96.12 240 VAL B N 1
ATOM 5183 C CA . VAL B 1 240 ? 17.328 29.734 10.133 1 96.12 240 VAL B CA 1
ATOM 5184 C C . VAL B 1 240 ? 16.609 31.062 9.852 1 96.12 240 VAL B C 1
ATOM 5186 O O . VAL B 1 240 ? 16.516 31.922 10.727 1 96.12 240 VAL B O 1
ATOM 5189 N N . TYR B 1 241 ? 16.172 31.281 8.656 1 97.94 241 TYR B N 1
ATOM 5190 C CA . TYR B 1 241 ? 15.336 32.406 8.281 1 97.94 241 TYR B CA 1
ATOM 5191 C C . TYR B 1 241 ? 13.867 32 8.219 1 97.94 241 TYR B C 1
ATOM 5193 O O . TYR B 1 241 ? 13.477 31.172 7.402 1 97.94 241 TYR B O 1
ATOM 5201 N N . VAL B 1 242 ? 13.062 32.594 9.102 1 98 242 VAL B N 1
ATOM 5202 C CA . VAL B 1 242 ? 11.648 32.25 9.195 1 98 242 VAL B CA 1
ATOM 5203 C C . VAL B 1 242 ? 10.805 33.344 8.578 1 98 242 VAL B C 1
ATOM 5205 O O . VAL B 1 242 ? 11.023 34.531 8.859 1 98 242 VAL B O 1
ATOM 5208 N N . LEU B 1 243 ? 9.891 32.969 7.746 1 98.56 243 LEU B N 1
ATOM 5209 C CA . LEU B 1 243 ? 9.023 33.906 7.055 1 98.56 243 LEU B CA 1
ATOM 5210 C C . LEU B 1 243 ? 7.555 33.625 7.344 1 98.56 243 LEU B C 1
ATOM 5212 O O . LEU B 1 243 ? 7.125 32.469 7.262 1 98.56 243 LEU B O 1
ATOM 5216 N N . PHE B 1 244 ? 6.855 34.594 7.766 1 97.81 244 PHE B N 1
ATOM 5217 C CA . PHE B 1 244 ? 5.398 34.562 7.844 1 97.81 244 PHE B CA 1
ATOM 5218 C C . PHE B 1 244 ? 4.773 35.5 6.828 1 97.81 244 PHE B C 1
ATOM 5220 O O . PHE B 1 244 ? 5.23 36.656 6.668 1 97.81 244 PHE B O 1
ATOM 5227 N N . ALA B 1 245 ? 3.85 35.062 6.133 1 97.62 245 ALA B N 1
ATOM 5228 C CA . ALA B 1 245 ? 3.072 35.875 5.203 1 97.62 245 ALA B CA 1
ATOM 5229 C C . ALA B 1 245 ? 1.58 35.781 5.512 1 97.62 245 ALA B C 1
ATOM 5231 O O . ALA B 1 245 ? 1.072 34.719 5.844 1 97.62 245 ALA B O 1
ATOM 5232 N N . ASP B 1 246 ? 0.93 36.812 5.453 1 94.44 246 ASP B N 1
ATOM 5233 C CA . ASP B 1 246 ? -0.507 36.875 5.703 1 94.44 246 ASP B CA 1
ATOM 5234 C C . ASP B 1 246 ? -1.224 37.656 4.602 1 94.44 246 ASP B C 1
ATOM 5236 O O . ASP B 1 246 ? -0.699 38.656 4.098 1 94.44 246 ASP B O 1
ATOM 5240 N N . ILE B 1 247 ? -2.383 37.188 4.234 1 92.81 247 ILE B N 1
ATOM 5241 C CA . ILE B 1 247 ? -3.18 37.875 3.211 1 92.81 247 ILE B CA 1
ATOM 5242 C C . ILE B 1 247 ? -3.943 39.031 3.83 1 92.81 247 ILE B C 1
ATOM 5244 O O . ILE B 1 247 ? -4.742 38.844 4.75 1 92.81 247 ILE B O 1
ATOM 5248 N N . VAL B 1 248 ? -3.717 40.188 3.26 1 91.12 248 VAL B N 1
ATOM 5249 C CA . VAL B 1 248 ? -4.324 41.406 3.797 1 91.12 248 VAL B CA 1
ATOM 5250 C C . VAL B 1 248 ? -5.824 41.406 3.514 1 91.12 248 VAL B C 1
ATOM 5252 O O . VAL B 1 248 ? -6.246 41.25 2.367 1 91.12 248 VAL B O 1
ATOM 5255 N N . GLY B 1 249 ? -6.613 41.562 4.535 1 83.25 249 GLY B N 1
ATOM 5256 C CA . GLY B 1 249 ? -8.055 41.719 4.387 1 83.25 249 GLY B CA 1
ATOM 5257 C C . GLY B 1 249 ? -8.781 40.406 4.16 1 83.25 249 GLY B C 1
ATOM 5258 O O . GLY B 1 249 ? -9.953 40.406 3.781 1 83.25 249 GLY B O 1
ATOM 5259 N N . PHE B 1 250 ? -8.148 39.344 4.301 1 81.94 250 PHE B N 1
ATOM 5260 C CA . PHE B 1 250 ? -8.781 38.062 3.99 1 81.94 250 PHE B CA 1
ATOM 5261 C C . PHE B 1 250 ? -9.828 37.719 5.035 1 81.94 250 PHE B C 1
ATOM 5263 O O . PHE B 1 250 ? -10.844 37.094 4.715 1 81.94 250 PHE B O 1
ATOM 5270 N N . THR B 1 251 ? -9.547 37.969 6.262 1 74.56 251 THR B N 1
ATOM 5271 C CA . THR B 1 251 ? -10.508 37.656 7.312 1 74.56 251 THR B CA 1
ATOM 5272 C C . THR B 1 251 ? -11.859 38.281 7.004 1 74.56 251 THR B C 1
ATOM 5274 O O . THR B 1 251 ? -12.906 37.656 7.172 1 74.56 251 THR B O 1
ATOM 5277 N N . GLN B 1 252 ? -11.789 39.5 6.535 1 73.69 252 GLN B N 1
ATOM 5278 C CA . GLN B 1 252 ? -13.016 40.188 6.156 1 73.69 252 GLN B CA 1
ATOM 5279 C C . GLN B 1 252 ? -13.641 39.562 4.918 1 73.69 252 GLN B C 1
ATOM 5281 O O . GLN B 1 252 ? -14.867 39.438 4.84 1 73.69 252 GLN B O 1
ATOM 5286 N N . LEU B 1 253 ? -12.805 39.219 3.98 1 74.25 253 LEU B N 1
ATOM 5287 C CA . LEU B 1 253 ? -13.266 38.562 2.75 1 74.25 253 LEU B CA 1
ATOM 5288 C C . LEU B 1 253 ? -13.93 37.219 3.045 1 74.25 253 LEU B C 1
ATOM 5290 O O . LEU B 1 253 ? -14.93 36.875 2.412 1 74.25 253 LEU B O 1
ATOM 5294 N N . SER B 1 254 ? -13.414 36.469 3.947 1 73.62 254 SER B N 1
ATOM 5295 C CA . SER B 1 254 ? -13.914 35.156 4.285 1 73.62 254 SER B CA 1
ATOM 5296 C C . SER B 1 254 ? -15.297 35.219 4.922 1 73.62 254 SER B C 1
ATOM 5298 O O . SER B 1 254 ? -16.094 34.281 4.816 1 73.62 254 SER B O 1
ATOM 5300 N N . SER B 1 255 ? -15.609 36.344 5.527 1 68.94 255 SER B N 1
ATOM 5301 C CA . SER B 1 255 ? -16.906 36.5 6.172 1 68.94 255 SER B CA 1
ATOM 5302 C C . SER B 1 255 ? -17.969 36.938 5.168 1 68.94 255 SER B C 1
ATOM 5304 O O . SER B 1 255 ? -19.172 36.75 5.414 1 68.94 255 SER B O 1
ATOM 5306 N N . GLN B 1 256 ? -17.516 37.406 3.998 1 72.75 256 GLN B N 1
ATOM 5307 C CA . GLN B 1 256 ? -18.469 38 3.059 1 72.75 256 GLN B CA 1
ATOM 5308 C C . GLN B 1 256 ? -18.656 37.094 1.836 1 72.75 256 GLN B C 1
ATOM 5310 O O . GLN B 1 256 ? -19.391 37.469 0.905 1 72.75 256 GLN B O 1
ATOM 5315 N N . THR B 1 257 ? -17.938 36.062 1.823 1 78.69 257 THR B N 1
ATOM 5316 C CA . THR B 1 257 ? -17.984 35.188 0.655 1 78.69 257 THR B CA 1
ATOM 5317 C C . THR B 1 257 ? -18.391 33.781 1.051 1 78.69 257 THR B C 1
ATOM 5319 O O . THR B 1 257 ? -18.406 33.438 2.236 1 78.69 257 THR B O 1
ATOM 5322 N N . THR B 1 258 ? -18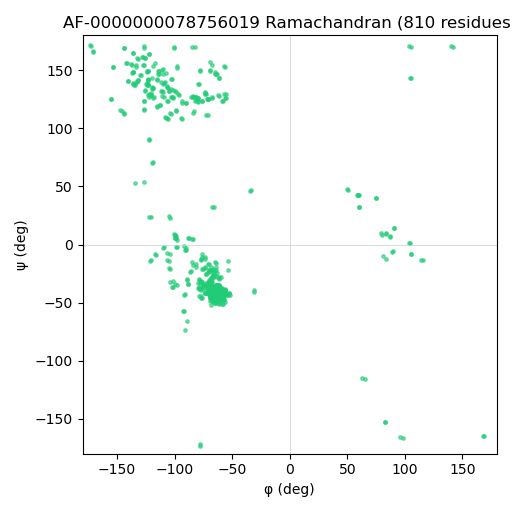.781 32.969 0.08 1 80.62 258 THR B N 1
ATOM 5323 C CA . THR B 1 258 ? -19.156 31.578 0.328 1 80.62 258 THR B CA 1
ATOM 5324 C C . THR B 1 258 ? -17.953 30.75 0.725 1 80.62 258 THR B C 1
ATOM 5326 O O . THR B 1 258 ? -16.828 31.047 0.322 1 80.62 258 THR B O 1
ATOM 5329 N N . PRO B 1 259 ? -18.297 29.781 1.519 1 79.25 259 PRO B N 1
ATOM 5330 C CA . PRO B 1 259 ? -17.188 28.906 1.938 1 79.25 259 PRO B CA 1
ATOM 5331 C C . PRO B 1 259 ? -16.391 28.359 0.76 1 79.25 259 PRO B C 1
ATOM 5333 O O . PRO B 1 259 ? -15.156 28.359 0.8 1 79.25 259 PRO B O 1
ATOM 5336 N N . ASP B 1 260 ? -17.062 27.984 -0.211 1 80.25 260 ASP B N 1
ATOM 5337 C CA . ASP B 1 260 ? -16.391 27.422 -1.386 1 80.25 260 ASP B CA 1
ATOM 5338 C C . ASP B 1 260 ? -15.453 28.453 -2.012 1 80.25 260 ASP B C 1
ATOM 5340 O O . ASP B 1 260 ? -14.344 28.109 -2.439 1 80.25 260 ASP B O 1
ATOM 5344 N N . GLU B 1 261 ? -15.977 29.656 -2.031 1 83.06 261 GLU B N 1
ATOM 5345 C CA . GLU B 1 261 ? -15.18 30.703 -2.643 1 83.06 261 GLU B CA 1
ATOM 5346 C C . GLU B 1 261 ? -13.945 31.031 -1.798 1 83.06 261 GLU B C 1
ATOM 5348 O O . GLU B 1 261 ? -12.875 31.312 -2.334 1 83.06 261 GLU B O 1
ATOM 5353 N N . VAL B 1 262 ? -14.094 30.984 -0.486 1 81.88 262 VAL B N 1
ATOM 5354 C CA . VAL B 1 262 ? -12.984 31.234 0.428 1 81.88 262 VAL B CA 1
ATOM 5355 C C . VAL B 1 262 ? -11.891 30.188 0.219 1 81.88 262 VAL B C 1
ATOM 5357 O O . VAL B 1 262 ? -10.719 30.516 0.037 1 81.88 262 VAL B O 1
ATOM 5360 N N . VAL B 1 263 ? -12.312 28.969 0.235 1 84.94 263 VAL B N 1
ATOM 5361 C CA . VAL B 1 263 ? -11.375 27.859 0.12 1 84.94 263 VAL B CA 1
ATOM 5362 C C . VAL B 1 263 ? -10.703 27.891 -1.254 1 84.94 263 VAL B C 1
ATOM 5364 O O . VAL B 1 263 ? -9.5 27.656 -1.372 1 84.94 263 VAL B O 1
ATOM 5367 N N . ARG B 1 264 ? -11.445 28.172 -2.252 1 85.88 264 ARG B N 1
ATOM 5368 C CA . ARG B 1 264 ? -10.914 28.219 -3.609 1 85.88 264 ARG B CA 1
ATOM 5369 C C . ARG B 1 264 ? -9.859 29.312 -3.74 1 85.88 264 ARG B C 1
ATOM 5371 O O . ARG B 1 264 ? -8.789 29.094 -4.309 1 85.88 264 ARG B O 1
ATOM 5378 N N . ARG B 1 265 ? -10.188 30.5 -3.215 1 86.12 265 ARG B N 1
ATOM 5379 C CA . ARG B 1 265 ? -9.266 31.625 -3.301 1 86.12 265 ARG B CA 1
ATOM 5380 C C . ARG B 1 265 ? -7.984 31.344 -2.523 1 86.12 265 ARG B C 1
ATOM 5382 O O . ARG B 1 265 ? -6.887 31.672 -2.986 1 86.12 265 ARG B O 1
ATOM 5389 N N . LEU B 1 266 ? -8.18 30.797 -1.415 1 88.56 266 LEU B N 1
ATOM 5390 C CA . LEU B 1 266 ? -7.012 30.438 -0.613 1 88.56 266 LEU B CA 1
ATOM 5391 C C . LEU B 1 266 ? -6.156 29.391 -1.329 1 88.56 266 LEU B C 1
ATOM 5393 O O . LEU B 1 266 ? -4.926 29.5 -1.33 1 88.56 266 LEU B O 1
ATOM 5397 N N . ASN B 1 267 ? -6.781 28.484 -1.883 1 87.62 267 ASN B N 1
ATOM 5398 C CA . ASN B 1 267 ? -6.062 27.438 -2.613 1 87.62 267 ASN B CA 1
ATOM 5399 C C . ASN B 1 267 ? -5.281 28.016 -3.791 1 87.62 267 ASN B C 1
ATOM 5401 O O . ASN B 1 267 ? -4.199 27.531 -4.117 1 87.62 267 ASN B O 1
ATOM 5405 N N . GLU B 1 268 ? -5.891 28.922 -4.43 1 90 268 GLU B N 1
ATOM 5406 C CA . GLU B 1 268 ? -5.219 29.562 -5.555 1 90 268 GLU B CA 1
ATOM 5407 C C . GLU B 1 268 ? -3.947 30.266 -5.109 1 90 268 GLU B C 1
ATOM 5409 O O . GLU B 1 268 ? -2.896 30.141 -5.742 1 90 268 GLU B O 1
ATOM 5414 N N . VAL B 1 269 ? -4.094 30.969 -4.059 1 92.19 269 VAL B N 1
ATOM 5415 C CA . VAL B 1 269 ? -2.965 31.734 -3.545 1 92.19 269 VAL B CA 1
ATOM 5416 C C . VAL B 1 269 ? -1.886 30.781 -3.031 1 92.19 269 VAL B C 1
ATOM 5418 O O . VAL B 1 269 ? -0.708 30.938 -3.369 1 92.19 269 VAL B O 1
ATOM 5421 N N . PHE B 1 270 ? -2.311 29.844 -2.252 1 90.75 270 PHE B N 1
ATOM 5422 C CA . PHE B 1 270 ? -1.343 28.953 -1.627 1 90.75 270 PHE B CA 1
ATOM 5423 C C . PHE B 1 270 ? -0.684 28.047 -2.668 1 90.75 270 PHE B C 1
ATOM 5425 O O . PHE B 1 270 ? 0.491 27.703 -2.539 1 90.75 270 PHE B O 1
ATOM 5432 N N . SER B 1 271 ? -1.393 27.703 -3.682 1 89.19 271 SER B N 1
ATOM 5433 C CA . SER B 1 271 ? -0.806 26.922 -4.762 1 89.19 271 SER B CA 1
ATOM 5434 C C . SER B 1 271 ? 0.3 27.688 -5.469 1 89.19 271 SER B C 1
ATOM 5436 O O . SER B 1 271 ? 1.331 27.125 -5.832 1 89.19 271 SER B O 1
ATOM 5438 N N . LEU B 1 272 ? 0.01 28.891 -5.641 1 92.25 272 LEU B N 1
ATOM 5439 C CA . LEU B 1 272 ? 1.009 29.75 -6.258 1 92.25 272 LEU B CA 1
ATOM 5440 C C . LEU B 1 272 ? 2.256 29.859 -5.387 1 92.25 272 LEU B C 1
ATOM 5442 O O . LEU B 1 272 ? 3.379 29.797 -5.895 1 92.25 272 LEU B O 1
ATOM 5446 N N . ILE B 1 273 ? 2.051 29.984 -4.129 1 93.75 273 ILE B N 1
ATOM 5447 C CA . ILE B 1 273 ? 3.17 30.109 -3.199 1 93.75 273 ILE B CA 1
ATOM 5448 C C . ILE B 1 273 ? 3.939 28.781 -3.146 1 93.75 273 ILE B C 1
ATOM 5450 O O . ILE B 1 273 ? 5.172 28.781 -3.064 1 93.75 273 ILE B O 1
ATOM 5454 N N . ASP B 1 274 ? 3.201 27.766 -3.236 1 90.69 274 ASP B N 1
ATOM 5455 C CA . ASP B 1 274 ? 3.828 26.453 -3.215 1 90.69 274 ASP B CA 1
ATOM 5456 C C . ASP B 1 274 ? 4.797 26.281 -4.383 1 90.69 274 ASP B C 1
ATOM 5458 O O . ASP B 1 274 ? 5.855 25.672 -4.238 1 90.69 274 ASP B O 1
ATOM 5462 N N . ILE B 1 275 ? 4.465 26.734 -5.484 1 92.06 275 ILE B N 1
ATOM 5463 C CA . ILE B 1 275 ? 5.332 26.672 -6.656 1 92.06 275 ILE B CA 1
ATOM 5464 C C . ILE B 1 275 ? 6.625 27.438 -6.383 1 92.06 275 ILE B C 1
ATOM 5466 O O . ILE B 1 275 ? 7.711 26.984 -6.746 1 92.06 275 ILE B O 1
ATOM 5470 N N . LEU B 1 276 ? 6.48 28.531 -5.734 1 95.12 276 LEU B N 1
ATOM 5471 C CA . LEU B 1 276 ? 7.641 29.359 -5.422 1 95.12 276 LEU B CA 1
ATOM 5472 C C . LEU B 1 276 ? 8.523 28.672 -4.379 1 95.12 276 LEU B C 1
ATOM 5474 O O . LEU B 1 276 ? 9.75 28.828 -4.41 1 95.12 276 LEU B O 1
ATOM 5478 N N . VAL B 1 277 ? 7.863 27.984 -3.455 1 93.94 277 VAL B N 1
ATOM 5479 C CA . VAL B 1 277 ? 8.609 27.25 -2.43 1 93.94 277 VAL B CA 1
ATOM 5480 C C . VAL B 1 277 ? 9.578 26.281 -3.088 1 93.94 277 VAL B C 1
ATOM 5482 O O . VAL B 1 277 ? 10.727 26.141 -2.656 1 93.94 277 VAL B O 1
ATOM 5485 N N . GLU B 1 278 ? 9.148 25.703 -4.102 1 90.94 278 GLU B N 1
ATOM 5486 C CA . GLU B 1 278 ? 9.992 24.766 -4.84 1 90.94 278 GLU B CA 1
ATOM 5487 C C . GLU B 1 278 ? 11.07 25.5 -5.637 1 90.94 278 GLU B C 1
ATOM 5489 O O . GLU B 1 278 ? 12.219 25.062 -5.68 1 90.94 278 GLU B O 1
ATOM 5494 N N . LYS B 1 279 ? 10.664 26.562 -6.223 1 95.06 279 LYS B N 1
ATOM 5495 C CA . LYS B 1 279 ? 11.578 27.344 -7.059 1 95.06 279 LYS B CA 1
ATOM 5496 C C . LYS B 1 279 ? 12.766 27.859 -6.246 1 95.06 279 LYS B C 1
ATOM 5498 O O . LYS B 1 279 ? 13.906 27.812 -6.703 1 95.06 279 LYS B O 1
ATOM 5503 N N . TYR B 1 280 ? 12.547 28.312 -5.039 1 96 280 TYR B N 1
ATOM 5504 C CA . TYR B 1 280 ? 13.578 28.938 -4.227 1 96 280 TYR B CA 1
ATOM 5505 C C . TYR B 1 280 ? 14.172 27.953 -3.229 1 96 280 TYR B C 1
ATOM 5507 O O . TYR B 1 280 ? 15.062 28.297 -2.457 1 96 280 TYR B O 1
ATOM 5515 N N . ASP B 1 281 ? 13.68 26.734 -3.193 1 93.75 281 ASP B N 1
ATOM 5516 C CA . ASP B 1 281 ? 14.172 25.641 -2.352 1 93.75 281 ASP B CA 1
ATOM 5517 C C . ASP B 1 281 ? 14.086 26.016 -0.872 1 93.75 281 ASP B C 1
ATOM 5519 O O . ASP B 1 281 ? 15.086 25.938 -0.151 1 93.75 281 ASP B O 1
ATOM 5523 N N . VAL B 1 282 ? 13.031 26.594 -0.529 1 94.62 282 VAL B N 1
ATOM 5524 C CA . VAL B 1 282 ? 12.719 26.828 0.875 1 94.62 282 VAL B CA 1
ATOM 5525 C C . VAL B 1 282 ? 11.719 25.781 1.362 1 94.62 282 VAL B C 1
ATOM 5527 O O . VAL B 1 282 ? 11.273 24.938 0.585 1 94.62 282 VAL B O 1
ATOM 5530 N N . GLU B 1 283 ? 11.508 25.734 2.693 1 92.62 283 GLU B N 1
ATOM 5531 C CA . GLU B 1 283 ? 10.672 24.672 3.246 1 92.62 283 GLU B CA 1
ATOM 5532 C C . GLU B 1 283 ? 9.367 25.219 3.812 1 92.62 283 GLU B C 1
ATOM 5534 O O . GLU B 1 283 ? 9.383 26.047 4.73 1 92.62 283 GLU B O 1
ATOM 5539 N N . LYS B 1 284 ? 8.258 24.703 3.219 1 92.62 284 LYS B N 1
ATOM 5540 C CA . LYS B 1 284 ? 6.957 25.016 3.797 1 92.62 284 LYS B CA 1
ATOM 5541 C C . LYS B 1 284 ? 6.75 24.297 5.121 1 92.62 284 LYS B C 1
ATOM 5543 O O . LYS B 1 284 ? 6.883 23.062 5.191 1 92.62 284 LYS B O 1
ATOM 5548 N N . ILE B 1 285 ? 6.453 25.031 6.145 1 90.75 285 ILE B N 1
ATOM 5549 C CA . ILE B 1 285 ? 6.203 24.406 7.438 1 90.75 285 ILE B CA 1
ATOM 5550 C C . ILE B 1 285 ? 4.715 24.125 7.594 1 90.75 285 ILE B C 1
ATOM 5552 O O . ILE B 1 285 ? 4.316 22.984 7.844 1 90.75 285 ILE B O 1
ATOM 5556 N N . LYS B 1 286 ? 3.881 25.172 7.48 1 88.56 286 LYS B N 1
ATOM 5557 C CA . LYS B 1 286 ? 2.436 25 7.59 1 88.56 286 LYS B CA 1
ATOM 5558 C C . LYS B 1 286 ? 1.701 26.281 7.199 1 88.56 286 LYS B C 1
ATOM 5560 O O . LYS B 1 286 ? 2.324 27.328 7.016 1 88.56 286 LYS B O 1
ATOM 5565 N N . THR B 1 287 ? 0.447 26.109 7.004 1 89.12 287 THR B N 1
ATOM 5566 C CA . THR B 1 287 ? -0.445 27.25 6.914 1 89.12 287 THR B CA 1
ATOM 5567 C C . THR B 1 287 ? -1.229 27.438 8.211 1 89.12 287 THR B C 1
ATOM 5569 O O . THR B 1 287 ? -1.5 26.453 8.922 1 89.12 287 THR B O 1
ATOM 5572 N N . ILE B 1 288 ? -1.423 28.594 8.57 1 87 288 ILE B N 1
ATOM 5573 C CA . ILE B 1 288 ? -2.209 28.953 9.75 1 87 288 ILE B CA 1
ATOM 5574 C C . ILE B 1 288 ? -3.367 29.859 9.344 1 87 288 ILE B C 1
ATOM 5576 O O . ILE B 1 288 ? -3.244 31.078 9.391 1 87 288 ILE B O 1
ATOM 5580 N N . GLY B 1 289 ? -4.457 29.25 9.055 1 81.88 289 GLY B N 1
ATOM 5581 C CA . GLY B 1 289 ? -5.512 30.047 8.445 1 81.88 289 GLY B CA 1
ATOM 5582 C C . GLY B 1 289 ? -5.129 30.625 7.098 1 81.88 289 GLY B C 1
ATOM 5583 O O . GLY B 1 289 ? -4.84 29.875 6.16 1 81.88 289 GLY B O 1
ATOM 5584 N N . ASP B 1 290 ? -5.066 31.922 7.125 1 87.56 290 ASP B N 1
ATOM 5585 C CA . ASP B 1 290 ? -4.703 32.594 5.883 1 87.56 290 ASP B CA 1
ATOM 5586 C C . ASP B 1 290 ? -3.227 33 5.883 1 87.56 290 ASP B C 1
ATOM 5588 O O . ASP B 1 290 ? -2.775 33.719 5 1 87.56 290 ASP B O 1
ATOM 5592 N N . ALA B 1 291 ? -2.547 32.5 6.91 1 91.31 291 ALA B N 1
ATOM 5593 C CA . ALA B 1 291 ? -1.114 32.781 7 1 91.31 291 ALA B CA 1
ATOM 5594 C C . ALA B 1 291 ? -0.302 31.609 6.445 1 91.31 291 ALA B C 1
ATOM 5596 O O . ALA B 1 291 ? -0.769 30.469 6.441 1 91.31 291 ALA B O 1
ATOM 5597 N N . TYR B 1 292 ? 0.907 31.875 5.961 1 93.69 292 TYR B N 1
ATOM 5598 C CA . TYR B 1 292 ? 1.83 30.922 5.371 1 93.69 292 TYR B CA 1
ATOM 5599 C C . TYR B 1 292 ? 3.197 30.984 6.039 1 93.69 292 TYR B C 1
ATOM 5601 O O . TYR B 1 292 ? 3.781 32.062 6.156 1 93.69 292 TYR B O 1
ATOM 5609 N N . MET B 1 293 ? 3.619 29.891 6.531 1 95.25 293 MET B N 1
ATOM 5610 C CA . MET B 1 293 ? 4.898 29.844 7.234 1 95.25 293 MET B CA 1
ATOM 5611 C C . MET B 1 293 ? 5.926 29.047 6.43 1 95.25 293 MET B C 1
ATOM 5613 O O . MET B 1 293 ? 5.676 27.906 6.043 1 95.25 293 MET B O 1
ATOM 5617 N N . VAL B 1 294 ? 7.074 29.672 6.215 1 96.5 294 VAL B N 1
ATOM 5618 C CA . VAL B 1 294 ? 8.148 29.078 5.438 1 96.5 294 VAL B CA 1
ATOM 5619 C C . VAL B 1 294 ? 9.492 29.328 6.133 1 96.5 294 VAL B C 1
ATOM 5621 O O . VAL B 1 294 ? 9.633 30.281 6.883 1 96.5 294 VAL B O 1
ATOM 5624 N N . VAL B 1 295 ? 10.383 28.438 5.832 1 97 295 VAL B N 1
ATOM 5625 C CA . VAL B 1 295 ? 11.688 28.594 6.469 1 97 295 VAL B CA 1
ATOM 5626 C C . VAL B 1 295 ? 12.789 28.25 5.469 1 97 295 VAL B C 1
ATOM 5628 O O . VAL B 1 295 ? 12.625 27.375 4.629 1 97 295 VAL B O 1
ATOM 5631 N N . ALA B 1 296 ? 13.82 28.969 5.488 1 96.75 296 ALA B N 1
ATOM 5632 C CA . ALA B 1 296 ? 15.07 28.609 4.812 1 96.75 296 ALA B CA 1
ATOM 5633 C C . ALA B 1 296 ? 16.141 28.188 5.816 1 96.75 296 ALA B C 1
ATOM 5635 O O . ALA B 1 296 ? 16.281 28.797 6.875 1 96.75 296 ALA B O 1
ATOM 5636 N N . GLY B 1 297 ? 16.812 27.125 5.508 1 94.12 297 GLY B N 1
ATOM 5637 C CA . GLY B 1 297 ? 17.844 26.625 6.398 1 94.12 297 GLY B CA 1
ATOM 5638 C C . GLY B 1 297 ? 17.516 25.25 6.969 1 94.12 297 GLY B C 1
ATOM 5639 O O . GLY B 1 297 ? 18.344 24.656 7.656 1 94.12 297 GLY B O 1
ATOM 5640 N N . ILE B 1 298 ? 16.391 24.859 6.84 1 90.06 298 ILE B N 1
ATOM 5641 C CA . ILE B 1 298 ? 15.953 23.531 7.25 1 90.06 298 ILE B CA 1
ATOM 5642 C C . ILE B 1 298 ? 15.531 22.734 6.02 1 90.06 298 ILE B C 1
ATOM 5644 O O . ILE B 1 298 ? 14.883 23.266 5.117 1 90.06 298 ILE B O 1
ATOM 5648 N N . PRO B 1 299 ? 15.82 21.438 5.953 1 81.69 299 PRO B N 1
ATOM 5649 C CA . PRO B 1 299 ? 16.594 20.625 6.898 1 81.69 299 PRO B CA 1
ATOM 5650 C C . PRO B 1 299 ? 18.094 20.844 6.758 1 81.69 299 PRO B C 1
ATOM 5652 O O . PRO B 1 299 ? 18.875 20.375 7.594 1 81.69 299 PRO B O 1
ATOM 5655 N N . LYS B 1 300 ? 18.453 21.484 5.668 1 84.44 300 LYS B N 1
ATOM 5656 C CA . LYS B 1 300 ? 19.875 21.719 5.445 1 84.44 300 LYS B CA 1
ATOM 5657 C C . LYS B 1 300 ? 20.172 23.219 5.34 1 84.44 300 LYS B C 1
ATOM 5659 O O . LYS B 1 300 ? 19.5 23.938 4.594 1 84.44 300 LYS B O 1
ATOM 5664 N N . SER B 1 301 ? 21.094 23.688 6.07 1 89 301 SER B N 1
ATOM 5665 C CA . SER B 1 301 ? 21.516 25.078 6.004 1 89 301 SER B CA 1
ATOM 5666 C C . SER B 1 301 ? 22.438 25.312 4.809 1 89 301 SER B C 1
ATOM 5668 O O . SER B 1 301 ? 23.266 24.469 4.473 1 89 301 SER B O 1
ATOM 5670 N N . ARG B 1 302 ? 22.188 26.453 4.156 1 89.25 302 ARG B N 1
ATOM 5671 C CA . ARG B 1 302 ? 23 26.875 3.023 1 89.25 302 ARG B CA 1
ATOM 5672 C C . ARG B 1 302 ? 23.5 28.297 3.207 1 89.25 302 ARG B C 1
ATOM 5674 O O . ARG B 1 302 ? 22.891 29.094 3.922 1 89.25 302 ARG B O 1
ATOM 5681 N N . HIS B 1 303 ? 24.531 28.656 2.473 1 89.12 303 HIS B N 1
ATOM 5682 C CA . HIS B 1 303 ? 25.141 29.984 2.57 1 89.12 303 HIS B CA 1
ATOM 5683 C C . HIS B 1 303 ? 24.219 31.047 1.988 1 89.12 303 HIS B C 1
ATOM 5685 O O . HIS B 1 303 ? 24.297 32.219 2.379 1 89.12 303 HIS B O 1
ATOM 5691 N N . ASP B 1 304 ? 23.359 30.688 1.134 1 92.31 304 ASP B N 1
ATOM 5692 C CA . ASP B 1 304 ? 22.531 31.672 0.438 1 92.31 304 ASP B CA 1
ATOM 5693 C C . ASP B 1 304 ? 21.109 31.672 0.988 1 92.31 304 ASP B C 1
ATOM 5695 O O . ASP B 1 304 ? 20.172 32.062 0.29 1 92.31 304 ASP B O 1
ATOM 5699 N N . ASP B 1 305 ? 20.922 31.234 2.246 1 95.19 305 ASP B N 1
ATOM 5700 C CA . ASP B 1 305 ? 19.594 31.141 2.84 1 95.19 305 ASP B CA 1
ATOM 5701 C C . ASP B 1 305 ? 18.922 32.5 2.875 1 95.19 305 ASP B C 1
ATOM 5703 O O . ASP B 1 305 ? 17.719 32.625 2.598 1 95.19 305 ASP B O 1
ATOM 5707 N N . ALA B 1 306 ? 19.672 33.5 3.162 1 94.31 306 ALA B N 1
ATOM 5708 C CA . ALA B 1 306 ? 19.141 34.844 3.24 1 94.31 306 ALA B CA 1
ATOM 5709 C C . ALA B 1 306 ? 18.625 35.312 1.88 1 94.31 306 ALA B C 1
ATOM 5711 O O . ALA B 1 306 ? 17.516 35.844 1.776 1 94.31 306 ALA B O 1
ATOM 5712 N N . GLY B 1 307 ? 19.438 35.062 0.89 1 93.38 307 GLY B N 1
ATOM 5713 C CA . GLY B 1 307 ? 19.047 35.438 -0.461 1 93.38 307 GLY B CA 1
ATOM 5714 C C . GLY B 1 307 ? 17.844 34.688 -0.971 1 93.38 307 GLY B C 1
ATOM 5715 O O . GLY B 1 307 ? 16.969 35.25 -1.639 1 93.38 307 GLY B O 1
ATOM 5716 N N . ARG B 1 308 ? 17.75 33.469 -0.669 1 94.94 308 ARG B N 1
ATOM 5717 C CA . ARG B 1 308 ? 16.656 32.625 -1.146 1 94.94 308 ARG B CA 1
ATOM 5718 C C . ARG B 1 308 ? 15.336 33.031 -0.508 1 94.94 308 ARG B C 1
ATOM 5720 O O . ARG B 1 308 ? 14.32 33.156 -1.198 1 94.94 308 ARG B O 1
ATOM 5727 N N . ILE B 1 309 ? 15.344 33.25 0.824 1 97.12 309 ILE B N 1
ATOM 5728 C CA . ILE B 1 309 ? 14.094 33.562 1.513 1 97.12 309 ILE B CA 1
ATOM 5729 C C . ILE B 1 309 ? 13.617 34.969 1.11 1 97.12 309 ILE B C 1
ATOM 5731 O O . ILE B 1 309 ? 12.406 35.219 1.022 1 97.12 309 ILE B O 1
ATOM 5735 N N . LEU B 1 310 ? 14.523 35.875 0.923 1 96.38 310 LEU B N 1
ATOM 5736 C CA . LEU B 1 310 ? 14.141 37.219 0.53 1 96.38 310 LEU B CA 1
ATOM 5737 C C . LEU B 1 310 ? 13.688 37.25 -0.926 1 96.38 310 LEU B C 1
ATOM 5739 O O . LEU B 1 310 ? 12.766 38 -1.276 1 96.38 310 LEU B O 1
ATOM 5743 N N . GLY B 1 311 ? 14.438 36.5 -1.766 1 95.62 311 GLY B N 1
ATOM 5744 C CA . GLY B 1 311 ? 13.969 36.375 -3.135 1 95.62 311 GLY B CA 1
ATOM 5745 C C . GLY B 1 311 ? 12.578 35.781 -3.232 1 95.62 311 GLY B C 1
ATOM 5746 O O . GLY B 1 311 ? 11.75 36.25 -4.008 1 95.62 311 GLY B O 1
ATOM 5747 N N . PHE B 1 312 ? 12.398 34.781 -2.434 1 97.25 312 PHE B N 1
ATOM 5748 C CA . PHE B 1 312 ? 11.094 34.156 -2.312 1 97.25 312 PHE B CA 1
ATOM 5749 C C . PHE B 1 312 ? 10.031 35.156 -1.898 1 97.25 312 PHE B C 1
ATOM 5751 O O . PHE B 1 312 ? 8.977 35.25 -2.521 1 97.25 312 PHE B O 1
ATOM 5758 N N . ALA B 1 313 ? 10.312 35.969 -0.88 1 97.94 313 ALA B N 1
ATOM 5759 C CA . ALA B 1 313 ? 9.391 36.938 -0.329 1 97.94 313 ALA B CA 1
ATOM 5760 C C . ALA B 1 313 ? 9.023 38 -1.374 1 97.94 313 ALA B C 1
ATOM 5762 O O . ALA B 1 313 ? 7.852 38.344 -1.513 1 97.94 313 ALA B O 1
ATOM 5763 N N . LYS B 1 314 ? 9.945 38.438 -2.082 1 96.62 314 LYS B N 1
ATOM 5764 C CA . LYS B 1 314 ? 9.734 39.469 -3.088 1 96.62 314 LYS B CA 1
ATOM 5765 C C . LYS B 1 314 ? 8.836 38.969 -4.215 1 96.62 314 LYS B C 1
ATOM 5767 O O . LYS B 1 314 ? 7.906 39.656 -4.633 1 96.62 314 LYS B O 1
ATOM 5772 N N . GLU B 1 315 ? 9.234 37.844 -4.664 1 96.81 315 GLU B N 1
ATOM 5773 C CA . GLU B 1 315 ? 8.445 37.312 -5.77 1 96.81 315 GLU B CA 1
ATOM 5774 C C . GLU B 1 315 ? 7.035 36.969 -5.32 1 96.81 315 GLU B C 1
ATOM 5776 O O . GLU B 1 315 ? 6.082 37.094 -6.09 1 96.81 315 GLU B O 1
ATOM 5781 N N . MET B 1 316 ? 6.949 36.5 -4.141 1 96.69 316 MET B N 1
ATOM 5782 C CA . MET B 1 316 ? 5.645 36.188 -3.561 1 96.69 316 MET B CA 1
ATOM 5783 C C . MET B 1 316 ? 4.75 37.406 -3.541 1 96.69 316 MET B C 1
ATOM 5785 O O . MET B 1 316 ? 3.574 37.344 -3.906 1 96.69 316 MET B O 1
ATOM 5789 N N . LEU B 1 317 ? 5.258 38.469 -3.111 1 96.62 317 LEU B N 1
ATOM 5790 C CA . LEU B 1 317 ? 4.516 39.719 -3.07 1 96.62 317 LEU B CA 1
ATOM 5791 C C . LEU B 1 317 ? 4.031 40.125 -4.461 1 96.62 317 LEU B C 1
ATOM 5793 O O . LEU B 1 317 ? 2.871 40.5 -4.637 1 96.62 317 LEU B O 1
ATOM 5797 N N . GLU B 1 318 ? 4.891 40 -5.359 1 95.88 318 GLU B N 1
ATOM 5798 C CA . GLU B 1 318 ? 4.59 40.375 -6.73 1 95.88 318 GLU B CA 1
ATOM 5799 C C . GLU B 1 318 ? 3.553 39.469 -7.363 1 95.88 318 GLU B C 1
ATOM 5801 O O . GLU B 1 318 ? 2.6 39.938 -7.988 1 95.88 318 GLU B O 1
ATOM 5806 N N . MET B 1 319 ? 3.74 38.219 -7.227 1 94.94 319 MET B N 1
ATOM 5807 C CA . MET B 1 319 ? 2.887 37.25 -7.895 1 94.94 319 MET B CA 1
ATOM 5808 C C . MET B 1 319 ? 1.474 37.281 -7.32 1 94.94 319 MET B C 1
ATOM 5810 O O . MET B 1 319 ? 0.496 37.188 -8.07 1 94.94 319 MET B O 1
ATOM 5814 N N . VAL B 1 320 ? 1.356 37.312 -6.012 1 94.94 320 VAL B N 1
ATOM 5815 C CA . VAL B 1 320 ? 0.041 37.312 -5.383 1 94.94 320 VAL B CA 1
ATOM 5816 C C . VAL B 1 320 ? -0.706 38.594 -5.746 1 94.94 320 VAL B C 1
ATOM 5818 O O . VAL B 1 320 ? -1.921 38.594 -5.957 1 94.94 320 VAL B O 1
ATOM 5821 N N . LYS B 1 321 ? -0.021 39.688 -5.844 1 94.5 321 LYS B N 1
ATOM 5822 C CA . LYS B 1 321 ? -0.621 40.938 -6.234 1 94.5 321 LYS B CA 1
ATOM 5823 C C . LYS B 1 321 ? -1.097 40.906 -7.684 1 94.5 321 LYS B C 1
ATOM 5825 O O . LYS B 1 321 ? -2.213 41.344 -7.988 1 94.5 321 LYS B O 1
ATOM 5830 N N . THR B 1 322 ? -0.332 40.406 -8.555 1 93.38 322 THR B N 1
ATOM 5831 C CA . THR B 1 322 ? -0.606 40.406 -9.992 1 93.38 322 THR B CA 1
ATOM 5832 C C . THR B 1 322 ? -1.635 39.344 -10.352 1 93.38 322 THR B C 1
ATOM 5834 O O . THR B 1 322 ? -2.547 39.594 -11.141 1 93.38 322 THR B O 1
ATOM 5837 N N . MET B 1 323 ? -1.498 38.219 -9.828 1 87.75 323 MET B N 1
ATOM 5838 C CA . MET B 1 323 ? -2.311 37.094 -10.25 1 87.75 323 MET B CA 1
ATOM 5839 C C . MET B 1 323 ? -3.604 37 -9.445 1 87.75 323 MET B C 1
ATOM 5841 O O . MET B 1 323 ? -4.633 36.562 -9.961 1 87.75 323 MET B O 1
ATOM 5845 N N . ASN B 1 324 ? -3.605 37.438 -8.203 1 87.19 324 ASN B N 1
ATOM 5846 C CA . ASN B 1 324 ? -4.766 37.281 -7.336 1 87.19 324 ASN B CA 1
ATOM 5847 C C . ASN B 1 324 ? -5.359 38.625 -6.918 1 87.19 324 ASN B C 1
ATOM 5849 O O . ASN B 1 324 ? -6.402 38.656 -6.266 1 87.19 324 ASN B O 1
ATOM 5853 N N . ALA B 1 325 ? -4.734 39.688 -7.191 1 89.31 325 ALA B N 1
ATOM 5854 C CA . ALA B 1 325 ? -5.172 41.031 -6.82 1 89.31 325 ALA B CA 1
ATOM 5855 C C . ALA B 1 325 ? -5.297 41.188 -5.305 1 89.31 325 ALA B C 1
ATOM 5857 O O . ALA B 1 325 ? -6.258 41.75 -4.805 1 89.31 325 ALA B O 1
ATOM 5858 N N . LEU B 1 326 ? -4.438 40.469 -4.59 1 91.81 326 LEU B N 1
ATOM 5859 C CA . LEU B 1 326 ? -4.375 40.531 -3.133 1 91.81 326 LEU B CA 1
ATOM 5860 C C . LEU B 1 326 ? -3.02 41.062 -2.666 1 91.81 326 LEU B C 1
ATOM 5862 O O . LEU B 1 326 ? -2.041 41 -3.416 1 91.81 326 LEU B O 1
ATOM 5866 N N . GLU B 1 327 ? -3.029 41.594 -1.508 1 94.62 327 GLU B N 1
ATOM 5867 C CA . GLU B 1 327 ? -1.775 42.062 -0.914 1 94.62 327 GLU B CA 1
ATOM 5868 C C . GLU B 1 327 ? -1.37 41.188 0.262 1 94.62 327 GLU B C 1
ATOM 5870 O O . GLU B 1 327 ? -2.227 40.656 0.982 1 94.62 327 GLU B O 1
ATOM 5875 N N . LEU B 1 328 ? -0.072 41.062 0.4 1 96.62 328 LEU B N 1
ATOM 5876 C CA . LEU B 1 328 ? 0.464 40.312 1.515 1 96.62 328 LEU B CA 1
ATOM 5877 C C . LEU B 1 328 ? 1.233 41.188 2.479 1 96.62 328 LEU B C 1
ATOM 5879 O O . LEU B 1 328 ? 1.733 42.25 2.086 1 96.62 328 LEU B O 1
ATOM 5883 N N . ARG B 1 329 ? 1.22 40.844 3.684 1 97 329 ARG B N 1
ATOM 5884 C CA . ARG B 1 329 ? 2.15 41.312 4.699 1 97 329 ARG B CA 1
ATOM 5885 C C . ARG B 1 329 ? 3.158 40.25 5.078 1 97 329 ARG B C 1
ATOM 5887 O O . ARG B 1 329 ? 2.773 39.156 5.473 1 97 329 ARG B O 1
ATOM 5894 N N . ILE B 1 330 ? 4.434 40.594 4.934 1 98.12 330 ILE B N 1
ATOM 5895 C CA . ILE B 1 330 ? 5.445 39.562 5.16 1 98.12 330 ILE B CA 1
ATOM 5896 C C . ILE B 1 330 ? 6.355 40 6.312 1 98.12 330 ILE B C 1
ATOM 5898 O O . ILE B 1 330 ? 6.723 41.156 6.426 1 98.12 330 ILE B O 1
ATOM 5902 N N . GLY B 1 331 ? 6.621 39.094 7.176 1 98.5 331 GLY B N 1
ATOM 5903 C CA . GLY B 1 331 ? 7.594 39.25 8.25 1 98.5 331 GLY B CA 1
ATOM 5904 C C . GLY B 1 331 ? 8.68 38.188 8.242 1 98.5 331 GLY B C 1
ATOM 5905 O O . GLY B 1 331 ? 8.398 37.031 8.008 1 98.5 331 GLY B O 1
ATOM 5906 N N . ILE B 1 332 ? 9.969 38.625 8.477 1 98.31 332 ILE B N 1
ATOM 5907 C CA . ILE B 1 332 ? 11.078 37.656 8.469 1 98.31 332 ILE B CA 1
ATOM 5908 C C . ILE B 1 332 ? 12 37.938 9.656 1 98.31 332 ILE B C 1
ATOM 5910 O O . ILE B 1 332 ? 12.266 39.094 9.992 1 98.31 332 ILE B O 1
ATOM 5914 N N . ASP B 1 333 ? 12.414 36.938 10.242 1 97.88 333 ASP B N 1
ATOM 5915 C CA . ASP B 1 333 ? 13.477 37 11.242 1 97.88 333 ASP B CA 1
ATOM 5916 C C . ASP B 1 333 ? 14.477 35.875 11.039 1 97.88 333 ASP B C 1
ATOM 5918 O O . ASP B 1 333 ? 14.25 34.969 10.227 1 97.88 333 ASP B O 1
ATOM 5922 N N . VAL B 1 334 ? 15.656 36 11.672 1 97.38 334 VAL B N 1
ATOM 5923 C CA . VAL B 1 334 ? 16.688 34.969 11.562 1 97.38 334 VAL B CA 1
ATOM 5924 C C . VAL B 1 334 ? 17.266 34.688 12.945 1 97.38 334 VAL B C 1
ATOM 5926 O O . VAL B 1 334 ? 17.406 35.594 13.773 1 97.38 334 VAL B O 1
ATOM 5929 N N . GLY B 1 335 ? 17.453 33.469 13.211 1 94.5 335 GLY B N 1
ATOM 5930 C CA . GLY B 1 335 ? 18.031 33.031 14.469 1 94.5 335 GLY B CA 1
ATOM 5931 C C . GLY B 1 335 ? 17.891 31.547 14.695 1 94.5 335 GLY B C 1
ATOM 5932 O O . GLY B 1 335 ? 17.734 30.781 13.742 1 94.5 335 GLY B O 1
ATOM 5933 N N . GLU B 1 336 ? 18.109 31.125 15.922 1 91.62 336 GLU B N 1
ATOM 5934 C CA . GLU B 1 336 ? 18.031 29.703 16.25 1 91.62 336 GLU B CA 1
ATOM 5935 C C . GLU B 1 336 ? 16.594 29.234 16.375 1 91.62 336 GLU B C 1
ATOM 5937 O O . GLU B 1 336 ? 15.695 30.031 16.656 1 91.62 336 GLU B O 1
ATOM 5942 N N . ALA B 1 337 ? 16.391 27.984 16.062 1 90.31 337 ALA B N 1
ATOM 5943 C CA . ALA B 1 337 ? 15.062 27.375 16.203 1 90.31 337 ALA B CA 1
ATOM 5944 C C . ALA B 1 337 ? 15.164 25.875 16.422 1 90.31 337 ALA B C 1
ATOM 5946 O O . ALA B 1 337 ? 16.188 25.266 16.094 1 90.31 337 ALA B O 1
ATOM 5947 N N . THR B 1 338 ? 14.242 25.328 17.047 1 89.06 338 THR B N 1
ATOM 5948 C CA . THR B 1 338 ? 14.102 23.891 17.219 1 89.06 338 THR B CA 1
ATOM 5949 C C . THR B 1 338 ? 13.023 23.344 16.281 1 89.06 338 THR B C 1
ATOM 5951 O O . THR B 1 338 ? 11.938 23.906 16.188 1 89.06 338 THR B O 1
ATOM 5954 N N . ALA B 1 339 ? 13.414 22.375 15.555 1 89.94 339 ALA B N 1
ATOM 5955 C CA . ALA B 1 339 ? 12.453 21.703 14.68 1 89.94 339 ALA B CA 1
ATOM 5956 C C . ALA B 1 339 ? 12.219 20.266 15.117 1 89.94 339 ALA B C 1
ATOM 5958 O O . ALA B 1 339 ? 13.141 19.609 15.617 1 89.94 339 ALA B O 1
ATOM 5959 N N . GLY B 1 340 ? 11.023 19.797 14.922 1 87.44 340 GLY B N 1
ATOM 5960 C CA . GLY B 1 340 ? 10.742 18.422 15.305 1 87.44 340 GLY B CA 1
ATOM 5961 C C . GLY B 1 340 ? 9.367 17.953 14.875 1 87.44 340 GLY B C 1
ATOM 5962 O O . GLY B 1 340 ? 8.594 18.719 14.289 1 87.44 340 GLY B O 1
ATOM 5963 N N . VAL B 1 341 ? 9.211 16.703 15.07 1 86.62 341 VAL B N 1
ATOM 5964 C CA . VAL B 1 341 ? 7.914 16.078 14.797 1 86.62 341 VAL B CA 1
ATOM 5965 C C . VAL B 1 341 ? 7.156 15.867 16.109 1 86.62 341 VAL B C 1
ATOM 5967 O O . VAL B 1 341 ? 7.691 15.281 17.047 1 86.62 341 VAL B O 1
ATOM 5970 N N . ILE B 1 342 ? 5.949 16.391 16.094 1 82.5 342 ILE B N 1
ATOM 5971 C CA . ILE B 1 342 ? 5.176 16.297 17.328 1 82.5 342 ILE B CA 1
ATOM 5972 C C . ILE B 1 342 ? 3.844 15.594 17.047 1 82.5 342 ILE B C 1
ATOM 5974 O O . ILE B 1 342 ? 3.293 15.711 15.945 1 82.5 342 ILE B O 1
ATOM 5978 N N . GLY B 1 343 ? 3.408 14.891 18.125 1 75 343 GLY B N 1
ATOM 5979 C CA . GLY B 1 343 ? 2.1 14.266 18.047 1 75 343 GLY B CA 1
ATOM 5980 C C . GLY B 1 343 ? 2.17 12.758 17.844 1 75 343 GLY B C 1
ATOM 5981 O O . GLY B 1 343 ? 3.096 12.258 17.219 1 75 343 GLY B O 1
ATOM 5982 N N . THR B 1 344 ? 1.254 12.094 18.469 1 68.19 344 THR B N 1
ATOM 5983 C CA . THR B 1 344 ? 1.122 10.656 18.266 1 68.19 344 THR B CA 1
ATOM 5984 C C . THR B 1 344 ? 0.142 10.359 17.141 1 68.19 344 THR B C 1
ATOM 5986 O O . THR B 1 344 ? 0.389 9.477 16.312 1 68.19 344 THR B O 1
ATOM 5989 N N . LYS B 1 345 ? -0.922 11.156 17.281 1 70.19 345 LYS B N 1
ATOM 5990 C CA . LYS B 1 345 ? -1.894 11.172 16.188 1 70.19 345 LYS B CA 1
ATOM 5991 C C . LYS B 1 345 ? -1.865 12.508 15.445 1 70.19 345 LYS B C 1
ATOM 5993 O O . LYS B 1 345 ? -1.677 13.562 16.062 1 70.19 345 LYS B O 1
ATOM 5998 N N . LYS B 1 346 ? -1.932 12.523 14.125 1 76 346 LYS B N 1
ATOM 5999 C CA . LYS B 1 346 ? -1.856 13.734 13.312 1 76 346 LYS B CA 1
ATOM 6000 C C . LYS B 1 346 ? -0.529 14.453 13.523 1 76 346 LYS B C 1
ATOM 6002 O O . LYS B 1 346 ? -0.508 15.656 13.812 1 76 346 LYS B O 1
ATOM 6007 N N . PHE B 1 347 ? 0.495 13.672 13.57 1 77.56 347 PHE B N 1
ATOM 6008 C CA . PHE B 1 347 ? 1.812 14.25 13.82 1 77.56 347 PHE B CA 1
ATOM 6009 C C . PHE B 1 347 ? 2.189 15.234 12.719 1 77.56 347 PHE B C 1
ATOM 6011 O O . PHE B 1 347 ? 1.815 15.047 11.562 1 77.56 347 PHE B O 1
ATOM 6018 N N . ILE B 1 348 ? 2.863 16.297 13.094 1 82.56 348 ILE B N 1
ATOM 6019 C CA . ILE B 1 348 ? 3.271 17.344 12.172 1 82.56 348 ILE B CA 1
ATOM 6020 C C . ILE B 1 348 ? 4.715 17.75 12.453 1 82.56 348 ILE B C 1
ATOM 6022 O O . ILE B 1 348 ? 5.195 17.609 13.578 1 82.56 348 ILE B O 1
ATOM 6026 N N . PHE B 1 349 ? 5.371 18.125 11.445 1 86.38 349 PHE B N 1
ATOM 6027 C CA . PHE B 1 349 ? 6.668 18.781 11.57 1 86.38 349 PHE B CA 1
ATOM 6028 C C . PHE B 1 349 ? 6.496 20.281 11.805 1 86.38 349 PHE B C 1
ATOM 6030 O O . PHE B 1 349 ? 5.781 20.953 11.062 1 86.38 349 PHE B O 1
ATOM 6037 N N . ASP B 1 350 ? 7.152 20.766 12.883 1 89.5 350 ASP B N 1
ATOM 6038 C CA . ASP B 1 350 ? 6.945 22.172 13.227 1 89.5 350 ASP B CA 1
ATOM 6039 C C . ASP B 1 350 ? 8.227 22.797 13.766 1 89.5 350 ASP B C 1
ATOM 6041 O O . ASP B 1 350 ? 9.234 22.109 13.938 1 89.5 350 ASP B O 1
ATOM 6045 N N . LEU B 1 351 ? 8.172 24.047 13.875 1 89.56 351 LEU B N 1
ATOM 6046 C CA . LEU B 1 351 ? 9.312 24.859 14.297 1 89.56 351 LEU B CA 1
ATOM 6047 C C . LEU B 1 351 ? 8.977 25.688 15.523 1 89.56 351 LEU B C 1
ATOM 6049 O O . LEU B 1 351 ? 7.891 26.281 15.602 1 89.56 351 LEU B O 1
ATOM 6053 N N . TRP B 1 352 ? 9.961 25.719 16.484 1 87 352 TRP B N 1
ATOM 6054 C CA . TRP B 1 352 ? 9.773 26.5 17.703 1 87 352 TRP B CA 1
ATOM 6055 C C . TRP B 1 352 ? 11.016 27.328 18.016 1 87 352 TRP B C 1
ATOM 6057 O O . TRP B 1 352 ? 12.133 26.938 17.688 1 87 352 TRP B O 1
ATOM 6067 N N . GLY B 1 353 ? 10.75 28.422 18.734 1 85.25 353 GLY B N 1
ATOM 6068 C CA . GLY B 1 353 ? 11.844 29.297 19.156 1 85.25 353 GLY B CA 1
ATOM 6069 C C . GLY B 1 353 ? 11.5 30.766 19.062 1 85.25 353 GLY B C 1
ATOM 6070 O O . GLY B 1 353 ? 10.477 31.141 18.469 1 85.25 353 GLY B O 1
ATOM 6071 N N . ASP B 1 354 ? 12.328 31.594 19.578 1 86.5 354 ASP B N 1
ATOM 6072 C CA . ASP B 1 354 ? 12.125 33.062 19.578 1 86.5 354 ASP B CA 1
ATOM 6073 C C . ASP B 1 354 ? 12.117 33.594 18.156 1 86.5 354 ASP B C 1
ATOM 6075 O O . ASP B 1 354 ? 11.414 34.562 17.875 1 86.5 354 ASP B O 1
ATOM 6079 N N . THR B 1 355 ? 12.883 33 17.391 1 92.38 355 THR B N 1
ATOM 6080 C CA . THR B 1 355 ? 12.961 33.438 15.992 1 92.38 355 THR B CA 1
ATOM 6081 C C . THR B 1 355 ? 11.594 33.344 15.312 1 92.38 355 THR B C 1
ATOM 6083 O O . THR B 1 355 ? 11.203 34.219 14.562 1 92.38 355 THR B O 1
ATOM 6086 N N . VAL B 1 356 ? 10.914 32.25 15.602 1 92.44 356 VAL B N 1
ATOM 6087 C CA . VAL B 1 356 ? 9.609 32 15.008 1 92.44 356 VAL B CA 1
ATOM 6088 C C . VAL B 1 356 ? 8.617 33.062 15.484 1 92.44 356 VAL B C 1
ATOM 6090 O O . VAL B 1 356 ? 7.895 33.656 14.672 1 92.44 356 VAL B O 1
ATOM 6093 N N . ASN B 1 357 ? 8.617 33.344 16.75 1 88.31 357 ASN B N 1
ATOM 6094 C CA . ASN B 1 357 ? 7.707 34.312 17.312 1 88.31 357 ASN B CA 1
ATOM 6095 C C . ASN B 1 357 ? 8 35.719 16.781 1 88.31 357 ASN B C 1
ATOM 6097 O O . ASN B 1 357 ? 7.078 36.5 16.5 1 88.31 357 ASN B O 1
ATOM 6101 N N . THR B 1 358 ? 9.242 35.969 16.703 1 94.19 358 THR B N 1
ATOM 6102 C CA . THR B 1 358 ? 9.648 37.281 16.234 1 94.19 358 THR B CA 1
ATOM 6103 C C . THR B 1 358 ? 9.242 37.5 14.773 1 94.19 358 THR B C 1
ATOM 6105 O O . THR B 1 358 ? 8.789 38.562 14.391 1 94.19 358 THR B O 1
ATOM 6108 N N . ALA B 1 359 ? 9.438 36.531 14.008 1 96.62 359 ALA B N 1
ATOM 6109 C CA . ALA B 1 359 ? 9.031 36.594 12.602 1 96.62 359 ALA B CA 1
ATOM 6110 C C . ALA B 1 359 ? 7.527 36.844 12.484 1 96.62 359 ALA B C 1
ATOM 6112 O O . ALA B 1 359 ? 7.09 37.656 11.648 1 96.62 359 ALA B O 1
ATOM 6113 N N . SER B 1 360 ? 6.773 36.125 13.25 1 93.56 360 SER B N 1
ATOM 6114 C CA . SER B 1 360 ? 5.328 36.312 13.266 1 93.56 360 SER B CA 1
ATOM 6115 C C . SER B 1 360 ? 4.953 37.719 13.656 1 93.56 360 SER B C 1
ATOM 6117 O O . SER B 1 360 ? 4.043 38.312 13.07 1 93.56 360 SER B O 1
ATOM 6119 N N . ARG B 1 361 ? 5.695 38.312 14.594 1 93.38 361 ARG B N 1
ATOM 6120 C CA . ARG B 1 361 ? 5.449 39.688 15.031 1 93.38 361 ARG B CA 1
ATOM 6121 C C . ARG B 1 361 ? 5.828 40.688 13.938 1 93.38 361 ARG B C 1
ATOM 6123 O O . ARG B 1 361 ? 5.199 41.719 13.805 1 93.38 361 ARG B O 1
ATOM 6130 N N . MET B 1 362 ? 6.883 40.375 13.258 1 96.56 362 MET B N 1
ATOM 6131 C CA . MET B 1 362 ? 7.254 41.219 12.133 1 96.56 362 MET B CA 1
ATOM 6132 C C . MET B 1 362 ? 6.137 41.281 11.094 1 96.56 362 MET B C 1
ATOM 6134 O O . MET B 1 362 ? 5.867 42.344 10.523 1 96.56 362 MET B O 1
ATOM 6138 N N . GLU B 1 363 ? 5.57 40.156 10.906 1 95.88 363 GLU B N 1
ATOM 6139 C CA . GLU B 1 363 ? 4.453 40.094 9.969 1 95.88 363 GLU B CA 1
ATOM 6140 C C . GLU B 1 363 ? 3.262 40.906 10.469 1 95.88 363 GLU B C 1
ATOM 6142 O O . GLU B 1 363 ? 2.717 41.719 9.742 1 95.88 363 GLU B O 1
ATOM 6147 N N . SER B 1 364 ? 2.83 40.688 11.742 1 91.06 364 SER B N 1
ATOM 6148 C CA . SER B 1 364 ? 1.628 41.312 12.281 1 91.06 364 SER B CA 1
ATOM 6149 C C . SER B 1 364 ? 1.796 42.844 12.406 1 91.06 364 SER B C 1
ATOM 6151 O O . SER B 1 364 ? 0.813 43.562 12.375 1 91.06 364 SER B O 1
ATOM 6153 N N . HIS B 1 365 ? 3.016 43.281 12.562 1 93.12 365 HIS B N 1
ATOM 6154 C CA . HIS B 1 365 ? 3.285 44.719 12.688 1 93.12 365 HIS B CA 1
ATOM 6155 C C . HIS B 1 365 ? 3.762 45.312 11.367 1 93.12 365 HIS B C 1
ATOM 6157 O O . HIS B 1 365 ? 4.176 46.469 11.312 1 93.12 365 HIS B O 1
ATOM 6163 N N . GLY B 1 366 ? 3.73 44.469 10.391 1 94.62 366 GLY B N 1
ATOM 6164 C CA . GLY B 1 366 ? 4.172 44.938 9.086 1 94.62 366 GLY B CA 1
ATOM 6165 C C . GLY B 1 366 ? 3.129 45.781 8.359 1 94.62 366 GLY B C 1
ATOM 6166 O O . GLY B 1 366 ? 2.178 46.25 8.977 1 94.62 366 GLY B O 1
ATOM 6167 N N . GLU B 1 367 ? 3.414 46.094 7.105 1 95.5 367 GLU B N 1
ATOM 6168 C CA . GLU B 1 367 ? 2.52 46.875 6.25 1 95.5 367 GLU B CA 1
ATOM 6169 C C . GLU B 1 367 ? 2.174 46.094 4.977 1 95.5 367 GLU B C 1
ATOM 6171 O O . GLU B 1 367 ? 2.971 45.281 4.496 1 95.5 367 GLU B O 1
ATOM 6176 N N . PRO B 1 368 ? 0.972 46.344 4.465 1 95.81 368 PRO B N 1
ATOM 6177 C CA . PRO B 1 368 ? 0.575 45.656 3.234 1 95.81 368 PRO B CA 1
ATOM 6178 C C . PRO B 1 368 ? 1.566 45.875 2.094 1 95.81 368 PRO B C 1
ATOM 6180 O O . PRO B 1 368 ? 1.983 47 1.839 1 95.81 368 PRO B O 1
ATOM 6183 N N . GLY B 1 369 ? 1.975 44.812 1.496 1 96.38 369 GLY B N 1
ATOM 6184 C CA . GLY B 1 369 ? 2.816 44.875 0.312 1 96.38 369 GLY B CA 1
ATOM 6185 C C . GLY B 1 369 ? 4.289 45.031 0.634 1 96.38 369 GLY B C 1
ATOM 6186 O O . GLY B 1 369 ? 5.098 45.312 -0.256 1 96.38 369 GLY B O 1
ATOM 6187 N N . LYS B 1 370 ? 4.637 44.906 1.879 1 97 370 LYS B N 1
ATOM 6188 C CA . LYS B 1 370 ? 6.027 45.125 2.256 1 97 370 LYS B CA 1
ATOM 6189 C C . LYS B 1 370 ? 6.59 43.938 3.02 1 97 370 LYS B C 1
ATOM 6191 O O . LYS B 1 370 ? 5.836 43.094 3.512 1 97 370 LYS B O 1
ATOM 6196 N N . ILE B 1 371 ? 7.891 43.875 3.033 1 97.94 371 ILE B N 1
ATOM 6197 C CA . ILE B 1 371 ? 8.625 42.875 3.783 1 97.94 371 ILE B CA 1
ATOM 6198 C C . ILE B 1 371 ? 9.258 43.5 5.02 1 97.94 371 ILE B C 1
ATOM 6200 O O . ILE B 1 371 ? 10.211 44.281 4.91 1 97.94 371 ILE B O 1
ATOM 6204 N N . HIS B 1 372 ? 8.719 43.188 6.156 1 98.19 372 HIS B N 1
ATOM 6205 C CA . HIS B 1 372 ? 9.172 43.719 7.438 1 98.19 372 HIS B CA 1
ATOM 6206 C C . HIS B 1 372 ? 10.18 42.781 8.086 1 98.19 372 HIS B C 1
ATOM 6208 O O . HIS B 1 372 ? 9.891 41.594 8.297 1 98.19 372 HIS B O 1
ATOM 6214 N N . VAL B 1 373 ? 11.43 43.281 8.422 1 97.62 373 VAL B N 1
ATOM 6215 C CA . VAL B 1 373 ? 12.477 42.375 8.906 1 97.62 373 VAL B CA 1
ATOM 6216 C C . VAL B 1 373 ? 13.125 42.969 10.156 1 97.62 373 VAL B C 1
ATOM 6218 O O . VAL B 1 373 ? 13 44.188 10.414 1 97.62 373 VAL B O 1
ATOM 6221 N N . THR B 1 374 ? 13.75 42.125 10.883 1 97.06 374 THR B N 1
ATOM 6222 C CA . THR B 1 374 ? 14.508 42.562 12.055 1 97.06 374 THR B CA 1
ATOM 6223 C C . THR B 1 374 ? 15.906 43 11.656 1 97.06 374 THR B C 1
ATOM 6225 O O . THR B 1 374 ? 16.344 42.812 10.523 1 97.06 374 THR B O 1
ATOM 6228 N N . GLU B 1 375 ? 16.547 43.594 12.641 1 95.38 375 GLU B N 1
ATOM 6229 C CA . GLU B 1 375 ? 17.938 44.031 12.445 1 95.38 375 GLU B CA 1
ATOM 6230 C C . GLU B 1 375 ? 18.844 42.844 12.156 1 95.38 375 GLU B C 1
ATOM 6232 O O . GLU B 1 375 ? 19.797 42.969 11.383 1 95.38 375 GLU B O 1
ATOM 6237 N N . ARG B 1 376 ? 18.562 41.75 12.781 1 95 376 ARG B N 1
ATOM 6238 C CA . ARG B 1 376 ? 19.359 40.562 12.578 1 95 376 ARG B CA 1
ATOM 6239 C C . ARG B 1 376 ? 19.359 40.125 11.117 1 95 376 ARG B C 1
ATOM 6241 O O . ARG B 1 376 ? 20.375 39.656 10.594 1 95 376 ARG B O 1
ATOM 6248 N N . VAL B 1 377 ? 18.203 40.25 10.477 1 95.94 377 VAL B N 1
ATOM 6249 C CA . VAL B 1 377 ? 18.078 39.875 9.078 1 95.94 377 VAL B CA 1
ATOM 6250 C C . VAL B 1 377 ? 18.906 40.781 8.195 1 95.94 377 VAL B C 1
ATOM 6252 O O . VAL B 1 377 ? 19.609 40.344 7.293 1 95.94 377 VAL B O 1
ATOM 6255 N N . VAL B 1 378 ? 18.875 42.031 8.453 1 94.25 378 VAL B N 1
ATOM 6256 C CA . VAL B 1 378 ? 19.594 43.031 7.676 1 94.25 378 VAL B CA 1
ATOM 6257 C C . VAL B 1 378 ? 21.094 42.812 7.797 1 94.25 378 VAL B C 1
ATOM 6259 O O . VAL B 1 378 ? 21.828 43 6.82 1 94.25 378 VAL B O 1
ATOM 6262 N N . ALA B 1 379 ? 21.531 42.5 8.969 1 90.5 379 ALA B N 1
ATOM 6263 C CA . ALA B 1 379 ? 22.953 42.281 9.227 1 90.5 379 ALA B CA 1
ATOM 6264 C C . ALA B 1 379 ? 23.5 41.156 8.375 1 90.5 379 ALA B C 1
ATOM 6266 O O . ALA B 1 379 ? 24.688 41.125 8.023 1 90.5 379 ALA B O 1
ATOM 6267 N N . GLY B 1 380 ? 22.609 40.281 8.062 1 85.56 380 GLY B N 1
ATOM 6268 C CA . GLY B 1 380 ? 23.031 39.125 7.281 1 85.56 380 GLY B CA 1
ATOM 6269 C C . GLY B 1 380 ? 22.922 39.344 5.785 1 85.56 380 GLY B C 1
ATOM 6270 O O . GLY B 1 380 ? 23.375 38.5 4.996 1 85.56 380 GLY B O 1
ATOM 6271 N N . LEU B 1 381 ? 22.422 40.5 5.41 1 86.5 381 LEU B N 1
ATOM 6272 C CA . LEU B 1 381 ? 22.188 40.781 3.994 1 86.5 381 LEU B CA 1
ATOM 6273 C C . LEU B 1 381 ? 23.391 41.5 3.381 1 86.5 381 LEU B C 1
ATOM 6275 O O . LEU B 1 381 ? 24.016 42.344 4.035 1 86.5 381 LEU B O 1
ATOM 6279 N N . GLY B 1 382 ? 24.266 41.031 2.543 1 73.44 382 GLY B N 1
ATOM 6280 C CA . GLY B 1 382 ? 25.453 41.562 1.897 1 73.44 382 GLY B CA 1
ATOM 6281 C C . GLY B 1 382 ? 25.156 42.688 0.918 1 73.44 382 GLY B C 1
ATOM 6282 O O . GLY B 1 382 ? 25.828 42.812 -0.103 1 73.44 382 GLY B O 1
ATOM 6283 N N . GLY B 1 383 ? 24.172 43.5 1.111 1 75.12 383 GLY B N 1
ATOM 6284 C CA . GLY B 1 383 ? 23.953 44.656 0.268 1 75.12 383 GLY B CA 1
ATOM 6285 C C . GLY B 1 383 ? 23.125 44.375 -0.96 1 75.12 383 GLY B C 1
ATOM 6286 O O . GLY B 1 383 ? 22.953 45.219 -1.834 1 75.12 383 GLY B O 1
ATOM 6287 N N . GLU B 1 384 ? 22.594 43.344 -1.183 1 79.88 384 GLU B N 1
ATOM 6288 C CA . GLU B 1 384 ? 21.906 42.938 -2.404 1 79.88 384 GLU B CA 1
ATOM 6289 C C . GLU B 1 384 ? 20.484 43.469 -2.445 1 79.88 384 GLU B C 1
ATOM 6291 O O . GLU B 1 384 ? 19.891 43.594 -3.518 1 79.88 384 GLU B O 1
ATOM 6296 N N . PHE B 1 385 ? 19.953 43.875 -1.39 1 88.56 385 PHE B N 1
ATOM 6297 C CA . PHE B 1 385 ? 18.562 44.312 -1.318 1 88.56 385 PHE B CA 1
ATOM 6298 C C . PHE B 1 385 ? 18.484 45.75 -0.792 1 88.56 385 PHE B C 1
ATOM 6300 O O . PHE B 1 385 ? 19.312 46.156 0.022 1 88.56 385 PHE B O 1
ATOM 6307 N N . ALA B 1 386 ? 17.609 46.469 -1.305 1 91.88 386 ALA B N 1
ATOM 6308 C CA . ALA B 1 386 ? 17.359 47.812 -0.775 1 91.88 386 ALA B CA 1
ATOM 6309 C C . ALA B 1 386 ? 16.641 47.75 0.574 1 91.88 386 ALA B C 1
ATOM 6311 O O . ALA B 1 386 ? 15.688 47 0.739 1 91.88 386 ALA B O 1
ATOM 6312 N N . ILE B 1 387 ? 17.203 48.469 1.544 1 93.88 387 ILE B N 1
ATOM 6313 C CA . ILE B 1 387 ? 16.688 48.406 2.91 1 93.88 387 ILE B CA 1
ATOM 6314 C C . ILE B 1 387 ? 16.219 49.812 3.348 1 93.88 387 ILE B C 1
ATOM 6316 O O . ILE B 1 387 ? 16.859 50.812 3.033 1 93.88 387 ILE B O 1
ATOM 6320 N N . GLU B 1 388 ? 15.07 49.906 3.934 1 95.06 388 GLU B N 1
ATOM 6321 C CA . GLU B 1 388 ? 14.516 51.125 4.516 1 95.06 388 GLU B CA 1
ATOM 6322 C C . GLU B 1 388 ? 14.305 50.969 6.02 1 95.06 388 GLU B C 1
ATOM 6324 O O . GLU B 1 388 ? 13.625 50.031 6.465 1 95.06 388 GLU B O 1
ATOM 6329 N N . GLU B 1 389 ? 14.859 51.906 6.77 1 95.19 389 GLU B N 1
ATOM 6330 C CA . GLU B 1 389 ? 14.688 51.875 8.219 1 95.19 389 GLU B CA 1
ATOM 6331 C C . GLU B 1 389 ? 13.297 52.344 8.617 1 95.19 389 GLU B C 1
ATOM 6333 O O . GLU B 1 389 ? 12.844 53.406 8.195 1 95.19 389 GLU B O 1
ATOM 6338 N N . ARG B 1 390 ? 12.562 51.562 9.32 1 94.62 390 ARG B N 1
ATOM 6339 C CA . ARG B 1 390 ? 11.234 51.938 9.812 1 94.62 390 ARG B CA 1
ATOM 6340 C C . ARG B 1 390 ? 11.32 52.688 11.133 1 94.62 390 ARG B C 1
ATOM 6342 O O . ARG B 1 390 ? 10.445 53.5 11.453 1 94.62 390 ARG B O 1
ATOM 6349 N N . GLY B 1 391 ? 12.43 52.5 11.891 1 92.06 391 GLY B N 1
ATOM 6350 C CA . GLY B 1 391 ? 12.602 53.062 13.211 1 92.06 391 GLY B CA 1
ATOM 6351 C C . GLY B 1 391 ? 12.234 52.125 14.336 1 92.06 391 GLY B C 1
ATOM 6352 O O . GLY B 1 391 ? 12.141 50.906 14.125 1 92.06 391 GLY B O 1
ATOM 6353 N N . LYS B 1 392 ? 12.086 52.656 15.586 1 93.94 392 LYS B N 1
ATOM 6354 C CA . LYS B 1 392 ? 11.781 51.875 16.766 1 93.94 392 LYS B CA 1
ATOM 6355 C C . LYS B 1 392 ? 10.273 51.75 16.984 1 93.94 392 LYS B C 1
ATOM 6357 O O . LYS B 1 392 ? 9.57 52.75 17.016 1 93.94 392 LYS B O 1
ATOM 6362 N N . ILE B 1 393 ? 9.852 50.531 17.016 1 92.88 393 ILE B N 1
ATOM 6363 C CA . ILE B 1 393 ? 8.43 50.312 17.266 1 92.88 393 ILE B CA 1
ATOM 6364 C C . ILE B 1 393 ? 8.258 49.344 18.422 1 92.88 393 ILE B C 1
ATOM 6366 O O . ILE B 1 393 ? 9.172 48.562 18.734 1 92.88 393 ILE B O 1
ATOM 6370 N N . ILE B 1 394 ? 7.133 49.438 19.094 1 91.62 394 ILE B N 1
ATOM 6371 C CA . ILE B 1 394 ? 6.836 48.531 20.203 1 91.62 394 ILE B CA 1
ATOM 6372 C C . ILE B 1 394 ? 6.25 47.219 19.672 1 91.62 394 ILE B C 1
ATOM 6374 O O . ILE B 1 394 ? 5.227 47.219 18.984 1 91.62 394 ILE B O 1
ATOM 6378 N N . ILE B 1 395 ? 7.004 46.25 19.891 1 89.12 395 ILE B N 1
ATOM 6379 C CA . ILE B 1 395 ? 6.566 44.938 19.484 1 89.12 395 ILE B CA 1
ATOM 6380 C C . ILE B 1 395 ? 6.008 44.156 20.672 1 89.12 395 ILE B C 1
ATOM 6382 O O . ILE B 1 395 ? 6.648 44.094 21.734 1 89.12 395 ILE B O 1
ATOM 6386 N N . LYS B 1 396 ? 4.887 43.594 20.469 1 76.94 396 LYS B N 1
ATOM 6387 C CA . LYS B 1 396 ? 4.215 42.875 21.531 1 76.94 396 LYS B CA 1
ATOM 6388 C C . LYS B 1 396 ? 5.117 41.781 22.094 1 76.94 396 LYS B C 1
ATOM 6390 O O . LYS B 1 396 ? 5.676 40.969 21.344 1 76.94 396 LYS B O 1
ATOM 6395 N N . GLY B 1 397 ? 5.34 41.75 23.391 1 73.88 397 GLY B N 1
ATOM 6396 C CA . GLY B 1 397 ? 6.086 40.719 24.078 1 73.88 397 GLY B CA 1
ATOM 6397 C C . GLY B 1 397 ? 7.586 40.906 24 1 73.88 397 GLY B C 1
ATOM 6398 O O . GLY B 1 397 ? 8.344 40.219 24.672 1 73.88 397 GLY B O 1
ATOM 6399 N N . LYS B 1 398 ? 8.055 41.875 23.141 1 83.25 398 LYS B N 1
ATOM 6400 C CA . LYS B 1 398 ? 9.492 42 22.922 1 83.25 398 LYS B CA 1
ATOM 6401 C C . LYS B 1 398 ? 9.969 43.406 23.297 1 83.25 398 LYS B C 1
ATOM 6403 O O . LYS B 1 398 ? 11.172 43.656 23.438 1 83.25 398 LYS B O 1
ATOM 6408 N N . GLY B 1 399 ? 9.016 44.281 23.438 1 88.38 399 GLY B N 1
ATOM 6409 C CA . GLY B 1 399 ? 9.383 45.656 23.75 1 88.38 399 GLY B CA 1
ATOM 6410 C C . GLY B 1 399 ? 9.766 46.469 22.516 1 88.38 399 GLY B C 1
ATOM 6411 O O . GLY B 1 399 ? 9.234 46.25 21.438 1 88.38 399 GLY B O 1
ATOM 6412 N N . GLU B 1 400 ? 10.625 47.469 22.766 1 93.56 400 GLU B N 1
ATOM 6413 C CA . GLU B 1 400 ? 11.031 48.344 21.672 1 93.56 400 GLU B CA 1
ATOM 6414 C C . GLU B 1 400 ? 12.102 47.688 20.812 1 93.56 400 GLU B C 1
ATOM 6416 O O . GLU B 1 400 ? 13.109 47.219 21.328 1 93.56 400 GLU B O 1
ATOM 6421 N N . MET B 1 401 ? 11.836 47.625 19.531 1 94.06 401 MET B N 1
ATOM 6422 C CA . MET B 1 401 ? 12.781 47.031 18.594 1 94.06 401 MET B CA 1
ATOM 6423 C C . MET B 1 401 ? 12.977 47.906 17.375 1 94.06 401 MET B C 1
ATOM 6425 O O . MET B 1 401 ? 12.023 48.469 16.844 1 94.06 401 MET B O 1
ATOM 6429 N N . LYS B 1 402 ? 14.258 47.969 16.938 1 95.81 402 LYS B N 1
ATOM 6430 C CA . LYS B 1 402 ? 14.555 48.594 15.641 1 95.81 402 LYS B CA 1
ATOM 6431 C C . LYS B 1 402 ? 14.258 47.625 14.492 1 95.81 402 LYS B C 1
ATOM 6433 O O . LYS B 1 402 ? 14.734 46.5 14.492 1 95.81 402 LYS B O 1
ATOM 6438 N N . THR B 1 403 ? 13.375 48.062 13.57 1 96.5 403 THR B N 1
ATOM 6439 C CA . THR B 1 403 ? 12.977 47.188 12.492 1 96.5 403 THR B CA 1
ATOM 6440 C C . THR B 1 403 ? 13.18 47.844 11.133 1 96.5 403 THR B C 1
ATOM 6442 O O . THR B 1 403 ? 13.555 49.031 11.062 1 96.5 403 THR B O 1
ATOM 6445 N N . PHE B 1 404 ? 13.07 47.094 10.039 1 97.06 404 PHE B N 1
ATOM 6446 C CA . PHE B 1 404 ? 13.383 47.562 8.695 1 97.06 404 PHE B CA 1
ATOM 6447 C C . PHE B 1 404 ? 12.383 47 7.684 1 97.06 404 PHE B C 1
ATOM 6449 O O . PHE B 1 404 ? 11.711 46.031 7.957 1 97.06 404 PHE B O 1
ATOM 6456 N N . PHE B 1 405 ? 12.234 47.688 6.555 1 97.38 405 PHE B N 1
ATOM 6457 C CA . PHE B 1 405 ? 11.547 47.156 5.379 1 97.38 405 PHE B CA 1
ATOM 6458 C C . PHE B 1 405 ? 12.539 46.844 4.262 1 97.38 405 PHE B C 1
ATOM 6460 O O . PHE B 1 405 ? 13.492 47.594 4.047 1 97.38 405 PHE B O 1
ATOM 6467 N N . VAL B 1 406 ? 12.32 45.781 3.631 1 94.81 406 VAL B N 1
ATOM 6468 C CA . VAL B 1 406 ? 13.133 45.406 2.471 1 94.81 406 VAL B CA 1
ATOM 6469 C C . VAL B 1 406 ? 12.359 45.719 1.189 1 94.81 406 VAL B C 1
ATOM 6471 O O . VAL B 1 406 ? 11.18 45.406 1.077 1 94.81 406 VAL B O 1
ATOM 6474 N N . ARG B 1 407 ? 13.047 46.375 0.235 1 88.06 407 ARG B N 1
ATOM 6475 C CA . ARG B 1 407 ? 12.414 46.781 -1.021 1 88.06 407 ARG B CA 1
ATOM 6476 C C . ARG B 1 407 ? 13.031 46.031 -2.201 1 88.06 407 ARG B C 1
ATOM 6478 O O . ARG B 1 407 ? 14.211 45.688 -2.178 1 88.06 407 ARG B O 1
#